Protein AF-0000000087108407 (afdb_homodimer)

Sequence (830 aa):
MAASNRQSPEDVGMADAPEKPPATPEERKKFMEQKFASVLRQEKRTLRSFYDAQEKGAAKWLVNRGVQVVSASWFEWEVHVKVWAKLSARGPKQTQQTDVGEFPWIYEEPRMAPESPTDASQLFAELRLAIIRENSLPALTRVEKRLPLMNEEPEMARNFRGGRDLALRQDIWNDVFLGEPFVPGHPFEVVIPFAEKLRTHGVLDADELRKHLPAAVHGRIIRRLNPSGHYVSVIVFGLAPNAFDNPMNRMNLALSYNMALNWARKIVVTGTSCPVSDAFKNFMIRPVQKESDGSSQVVGLAEQRVFSDEELKRCEHALALMPWTSEADHAAYRVGQWLQQQIALTPVQDRYKLLRKWCQQKHTNLENLTPVELRDACRRAWEKRISEWMMEREITSWSWNMETFYARQIAAADSMAASNRQSPEDVGMADAPEKPPATPEERKKFMEQKFASVLRQEKRTLRSFYDAQEKGAAKWLVNRGVQVVSASWFEWEVHVKVWAKLSARGPKQTQQTDVGEFPWIYEEPRMAPESPTDASQLFAELRLAIIRENSLPALTRVEKRLPLMNEEPEMARNFRGGRDLALRQDIWNDVFLGEPFVPGHPFEVVIPFAEKLRTHGVLDADELRKHLPAAVHGRIIRRLNPSGHYVSVIVFGLAPNAFDNPMNRMNLALSYNMALNWARKIVVTGTSCPVSDAFKNFMIRPVQKESDGSSQVVGLAEQRVFSDEELKRCEHALALMPWTSEADHAAYRVGQWLQQQIALTPVQDRYKLLRKWCQQKHTNLENLTPVELRDACRRAWEKRISEWMMEREITSWSWNMETFYARQIAAADS

Radius of gyration: 37.44 Å; Cα contacts (8 Å, |Δi|>4): 1106; chains: 2; bounding box: 61×99×98 Å

Foldseek 3Di:
DPPPPPPPPPVPDPPPPPPPPQDDLVRLVVVLVVVCCVQVVDDPVVVVVLLVVLLLVLLVQCVLQVHQWWFQVQSSVSSSQVSLVVSLVVRDPPDDSPCVDHDPNLQVHDFGHAPDPVRTHPSSNVSNVVVVVVQLDAQVVCVVVVHASHDADDFFDLDDPFFDHLVVLVVLCCVPVPPDDDQPSARLKWFAFPLAPCRNQNPVCQVVLVVLADPQKDWDWGWAAFPVSHITIIIHMGTGNPHDPDDVSSVSSVVLSVLLNQVRLVCQQVSDYHRSSVQRVQWDWDFDPQDPVRDTDIDIDTDDDDDDPVSVVSSCRRTGGDRDNDLLLVLLVSLLVSCVSNVVPDQLVVNLVSQLVVLCDAGRSNRPDHSLSSLVSNLVSLVVNLVVCVVVPPDDPVSSVSSNVSSVVSNDDDD/DPPPPPPPPPVPDPPPPPPPPQDDLVRLVVVLVVVCCVQVVDDPVVVVVLLVVLLLVLLVQCVLQVHQWWFQRQSSVSSSQSSVVVSQVVRPPPDDSPCVDHDPNLQVHDFGHAPDPVRTHPSSNVSNVVVVVVQLDAQVVCVVVVHASHDADPFFDLDDPFFDDLVVLVVLCCVPVPPDDDQPSARLKWFAFPLAPCRNQNPVCQVVLVVLADPQKDWDWGWAAFPVSHITIIIHMGTGNPHDPDPVSSVSSVVLSVLLNQVRLCCQQVSDYHHSSVQRVQWDWDFDPQDPVRDTDIDIDTDHDDDDPVSVVSSCRRTGGDRDNDLLLVLLVSLLVSCVSNVVPDDLVVNLVSQLVVLCDAGRSNNPDHSLSSLVSNLVSLVVNLVVCVVPDPDDPVSSVSSNVSSVVSNDDDD

Secondary structure (DSSP, 8-state):
--------TT----------PPPPHHHHHHHHHHHHHHHH---HHHHHHHHHHHHHHHHHHHHHTT----BHHHHHHHHHHHHHHHHHHHS-SSSS-----S-TTTT-PPPSS-SSGGGB-HHHHHHHHHHHHHHT--HHHHHHTT--SSPPPPP--SS-TTS--HHHHHHHHHHHSTT--PPTT-TTEEEPPTTS-IIIIIGGGHHHHHHHS-TTEEEEEEEEE-TTS-EEEEEEEEE-TT----HHHHHHHHHHHHHHHHHHHHHHHH-----THHHHHT-EEEEE---TTS--EEEEE-------HHHHHHHHHHT-------HHHHHHHHHHHHHHHHTTTS-HHHHHHHHHHHTTS--TT-TT--HHHHHHHHHHHHHHHHHHHHHH----HHHHHHHHHHHHHTTS---/--------TT----------PPPPHHHHHHHHHHHHHHHH---HHHHHHHHHHHHHHHHHHHHHTT----BHHHHHHHHHHHHHHHHHHHS-SSSS-----S-TTTT-PPPSS-SSGGGB-HHHHHHHHHHHHHHT--HHHHHHTT--SSPPPPP--SS-TTS--HHHHHHHHHHHSTT----TT-TTEEEPPTTS-IIIIIGGGHHHHHHHS-TTEEEEEEEEE-TTS-EEEEEEEEE-TT----HHHHHHHHHHHHHHHHHHHHHHHH-----THHHHHT-EEEEE---TTS--EEEEE-------HHHHHHHHHHT-------HHHHHHHHHHHHHHHHTTTS-HHHHHHHHHHHTTS--TT-TT--HHHHHHHHHHHHHHHHHHHHHH----HHHHHHHHHHHHHTTS---

Nearest PDB structures (foldseek):
  5qsu-assembly4_D  TM=2.925E-01  e=4.587E+00  Homo sapiens
  5qsu-assembly4_D  TM=2.927E-01  e=5.710E+00  Homo sapiens

Structure (mmCIF, N/CA/C/O backbone):
data_AF-0000000087108407-model_v1
#
loop_
_entity.id
_entity.type
_entity.pdbx_description
1 polymer 'Uncharacterized protein'
#
loop_
_atom_site.group_PDB
_atom_site.id
_atom_site.type_symbol
_atom_site.label_atom_id
_atom_site.label_alt_id
_atom_site.label_comp_id
_atom_site.label_asym_id
_atom_site.label_entity_id
_atom_site.label_seq_id
_atom_site.pdbx_PDB_ins_code
_atom_site.Cartn_x
_atom_site.Cartn_y
_atom_site.Cartn_z
_atom_site.occupancy
_atom_site.B_iso_or_equiv
_atom_site.auth_seq_id
_atom_site.auth_comp_id
_atom_site.auth_asym_id
_atom_site.auth_atom_id
_atom_site.pdbx_PDB_model_num
ATOM 1 N N . MET A 1 1 ? 12.664 -3.578 -48.219 1 18.7 1 MET A N 1
ATOM 2 C CA . MET A 1 1 ? 12.008 -2.312 -48.531 1 18.7 1 MET A CA 1
ATOM 3 C C . MET A 1 1 ? 11.508 -1.633 -47.281 1 18.7 1 MET A C 1
ATOM 5 O O . MET A 1 1 ? 11.016 -2.299 -46.344 1 18.7 1 MET A O 1
ATOM 9 N N . ALA A 1 2 ? 12.016 -0.35 -47.094 1 22.69 2 ALA A N 1
ATOM 10 C CA . ALA A 1 2 ? 12 0.733 -46.125 1 22.69 2 ALA A CA 1
ATOM 11 C C . ALA A 1 2 ? 10.586 1.254 -45.906 1 22.69 2 ALA A C 1
ATOM 13 O O . ALA A 1 2 ? 10.031 1.957 -46.75 1 22.69 2 ALA A O 1
ATOM 14 N N . ALA A 1 3 ? 9.773 0.256 -45.5 1 24.25 3 ALA A N 1
ATOM 15 C CA . ALA A 1 3 ? 8.43 0.829 -45.531 1 24.25 3 ALA A CA 1
ATOM 16 C C . ALA A 1 3 ? 8.398 2.168 -44.781 1 24.25 3 ALA A C 1
ATOM 18 O O . ALA A 1 3 ? 8.961 2.301 -43.688 1 24.25 3 ALA A O 1
ATOM 19 N N . SER A 1 4 ? 8.422 3.172 -45.531 1 22.81 4 SER A N 1
ATOM 20 C CA . SER A 1 4 ? 8.359 4.59 -45.188 1 22.81 4 SER A CA 1
ATOM 21 C C . SER A 1 4 ? 7.176 4.891 -44.281 1 22.81 4 SER A C 1
ATOM 23 O O . SER A 1 4 ? 6.027 4.648 -44.656 1 22.81 4 SER A O 1
ATOM 25 N N . ASN A 1 5 ? 7.348 4.441 -43.062 1 25.06 5 ASN A N 1
ATOM 26 C CA . ASN A 1 5 ? 6.359 4.742 -42.031 1 25.06 5 ASN A CA 1
ATOM 27 C C . ASN A 1 5 ? 5.98 6.219 -42.031 1 25.06 5 ASN A C 1
ATOM 29 O O . ASN A 1 5 ? 6.793 7.07 -41.688 1 25.06 5 ASN A O 1
ATOM 33 N N . ARG A 1 6 ? 5.215 6.59 -43.062 1 28.16 6 ARG A N 1
ATOM 34 C CA . ARG A 1 6 ? 4.742 7.965 -43.188 1 28.16 6 ARG A CA 1
ATOM 35 C C . ARG A 1 6 ? 4.055 8.422 -41.906 1 28.16 6 ARG A C 1
ATOM 37 O O . ARG A 1 6 ? 3.061 7.824 -41.469 1 28.16 6 ARG A O 1
ATOM 44 N N . GLN A 1 7 ? 4.859 9.016 -41.031 1 25.34 7 GLN A N 1
ATOM 45 C CA . GLN A 1 7 ? 4.559 9.742 -39.812 1 25.34 7 GLN A CA 1
ATOM 46 C C . GLN A 1 7 ? 3.412 10.727 -40.031 1 25.34 7 GLN A C 1
ATOM 48 O O . GLN A 1 7 ? 3.465 11.562 -40.938 1 25.34 7 GLN A O 1
ATOM 53 N N . SER A 1 8 ? 2.178 10.133 -40 1 27.22 8 SER A N 1
ATOM 54 C CA . SER A 1 8 ? 1.144 11.133 -40.25 1 27.22 8 SER A CA 1
ATOM 55 C C . SER A 1 8 ? 1.391 12.406 -39.469 1 27.22 8 SER A C 1
ATOM 57 O O . SER A 1 8 ? 1.814 12.344 -38.312 1 27.22 8 SER A O 1
ATOM 59 N N . PRO A 1 9 ? 1.592 13.594 -40.062 1 27.91 9 PRO A N 1
ATOM 60 C CA . PRO A 1 9 ? 1.863 14.961 -39.625 1 27.91 9 PRO A CA 1
ATOM 61 C C . PRO A 1 9 ? 0.837 15.453 -38.594 1 27.91 9 PRO A C 1
ATOM 63 O O . PRO A 1 9 ? 0.983 16.547 -38.062 1 27.91 9 PRO A O 1
ATOM 66 N N . GLU A 1 10 ? -0.284 14.789 -38.625 1 28.44 10 GLU A N 1
ATOM 67 C CA . GLU A 1 10 ? -1.342 15.602 -38.062 1 28.44 10 GLU A CA 1
ATOM 68 C C . GLU A 1 10 ? -1.174 15.719 -36.531 1 28.44 10 GLU A C 1
ATOM 70 O O . GLU A 1 10 ? -2.09 16.156 -35.844 1 28.44 10 GLU A O 1
ATOM 75 N N . ASP A 1 11 ? -0.211 15.062 -36 1 27.03 11 ASP A N 1
ATOM 76 C CA . ASP A 1 11 ? -0.072 15.359 -34.562 1 27.03 11 ASP A CA 1
ATOM 77 C C . ASP A 1 11 ? 0.107 16.859 -34.344 1 27.03 11 ASP A C 1
ATOM 79 O O . ASP A 1 11 ? 1.235 17.344 -34.219 1 27.03 11 ASP A O 1
ATOM 83 N N . VAL A 1 12 ? -0.708 17.578 -35.094 1 28.36 12 VAL A N 1
ATOM 84 C CA . VAL A 1 12 ? -0.696 19.016 -34.812 1 28.36 12 VAL A CA 1
ATOM 85 C C . VAL A 1 12 ? -0.771 19.219 -33.281 1 28.36 12 VAL A C 1
ATOM 87 O O . VAL A 1 12 ? -1.472 18.484 -32.594 1 28.36 12 VAL A O 1
ATOM 90 N N . GLY A 1 13 ? 0.199 19.844 -32.781 1 26.17 13 GLY A N 1
ATOM 91 C CA . GLY A 1 13 ? 0.401 20.391 -31.438 1 26.17 13 GLY A CA 1
ATOM 92 C C . GLY A 1 13 ? -0.84 21.047 -30.859 1 26.17 13 GLY A C 1
ATOM 93 O O . GLY A 1 13 ? -1.412 21.938 -31.469 1 26.17 13 GLY A O 1
ATOM 94 N N . MET A 1 14 ? -1.781 20.25 -30.375 1 29.61 14 MET A N 1
ATOM 95 C CA . MET A 1 14 ? -2.773 21.062 -29.688 1 29.61 14 MET A CA 1
ATOM 96 C C . MET A 1 14 ? -2.127 22.312 -29.094 1 29.61 14 MET A C 1
ATOM 98 O O . MET A 1 14 ? -1.229 22.219 -28.266 1 29.61 14 MET A O 1
ATOM 102 N N . ALA A 1 15 ? -1.941 23.297 -29.922 1 30.75 15 ALA A N 1
ATOM 103 C CA . ALA A 1 15 ? -1.593 24.609 -29.375 1 30.75 15 ALA A CA 1
ATOM 104 C C . ALA A 1 15 ? -2.238 24.828 -28.016 1 30.75 15 ALA A C 1
ATOM 106 O O . ALA A 1 15 ? -3.439 24.594 -27.844 1 30.75 15 ALA A O 1
ATOM 107 N N . ASP A 1 16 ? -1.522 24.734 -27.016 1 31.73 16 ASP A N 1
ATOM 108 C CA . ASP A 1 16 ? -1.982 25.172 -25.703 1 31.73 16 ASP A CA 1
ATOM 109 C C . ASP A 1 16 ? -2.898 26.391 -25.812 1 31.73 16 ASP A C 1
ATOM 111 O O . ASP A 1 16 ? -2.521 27.406 -26.406 1 31.73 16 ASP A O 1
ATOM 115 N N . ALA A 1 17 ? -4.145 26.234 -26.109 1 37.38 17 ALA A N 1
ATOM 116 C CA . ALA A 1 17 ? -4.988 27.422 -26.031 1 37.38 17 ALA A CA 1
ATOM 117 C C . ALA A 1 17 ? -4.371 28.484 -25.125 1 37.38 17 ALA A C 1
ATOM 119 O O . ALA A 1 17 ? -3.762 28.156 -24.109 1 37.38 17 ALA A O 1
ATOM 120 N N . PRO A 1 18 ? -4.199 29.688 -25.656 1 36.94 18 PRO A N 1
ATOM 121 C CA . PRO A 1 18 ? -3.615 30.703 -24.781 1 36.94 18 PRO A CA 1
ATOM 122 C C . PRO A 1 18 ? -4.207 30.672 -23.359 1 36.94 18 PRO A C 1
ATOM 124 O O . PRO A 1 18 ? -5.422 30.516 -23.203 1 36.94 18 PRO A O 1
ATOM 127 N N . GLU A 1 19 ? -3.508 30.188 -22.469 1 40.75 19 GLU A N 1
ATOM 128 C CA . GLU A 1 19 ? -3.926 30.328 -21.078 1 40.75 19 GLU A CA 1
ATOM 129 C C . GLU A 1 19 ? -4.621 31.672 -20.828 1 40.75 19 GLU A C 1
ATOM 131 O O . GLU A 1 19 ? -4.074 32.719 -21.156 1 40.75 19 GLU A O 1
ATOM 136 N N . LYS A 1 20 ? -5.879 31.734 -21.078 1 50.69 20 LYS A N 1
ATOM 137 C CA . LYS A 1 20 ? -6.566 32.969 -20.734 1 50.69 20 LYS A CA 1
ATOM 138 C C . LYS A 1 20 ? -5.867 33.688 -19.578 1 50.69 20 LYS A C 1
ATOM 140 O O . LYS A 1 20 ? -5.488 33.031 -18.594 1 50.69 20 LYS A O 1
ATOM 145 N N . PRO A 1 21 ? -5.535 34.969 -19.75 1 55.62 21 PRO A N 1
ATOM 146 C CA . PRO A 1 21 ? -4.891 35.688 -18.641 1 55.62 21 PRO A CA 1
ATOM 147 C C . PRO A 1 21 ? -5.668 35.562 -17.328 1 55.62 21 PRO A C 1
ATOM 149 O O . PRO A 1 21 ? -6.887 35.375 -17.344 1 55.62 21 PRO A O 1
ATOM 152 N N . PRO A 1 22 ? -4.852 35.5 -16.266 1 62.06 22 PRO A N 1
ATOM 153 C CA . PRO A 1 22 ? -5.559 35.469 -14.984 1 62.06 22 PRO A CA 1
ATOM 154 C C . PRO A 1 22 ? -6.566 36.625 -14.836 1 62.06 22 PRO A C 1
ATOM 156 O O . PRO A 1 22 ? -6.367 37.688 -15.398 1 62.06 22 PRO A O 1
ATOM 159 N N . ALA A 1 23 ? -7.684 36.375 -14.414 1 70.38 23 ALA A N 1
ATOM 160 C CA . ALA A 1 23 ? -8.727 37.406 -14.219 1 70.38 23 ALA A CA 1
ATOM 161 C C . ALA A 1 23 ? -8.227 38.531 -13.336 1 70.38 23 ALA A C 1
ATOM 163 O O . ALA A 1 23 ? -7.52 38.312 -12.352 1 70.38 23 ALA A O 1
ATOM 164 N N . THR A 1 24 ? -8.492 39.75 -13.828 1 73.75 24 THR A N 1
ATOM 165 C CA . THR A 1 24 ? -8.18 40.906 -13.008 1 73.75 24 THR A CA 1
ATOM 166 C C . THR A 1 24 ? -9.07 40.969 -11.766 1 73.75 24 THR A C 1
ATOM 168 O O . THR A 1 24 ? -10.125 40.312 -11.734 1 73.75 24 THR A O 1
ATOM 171 N N . PRO A 1 25 ? -8.602 41.625 -10.789 1 74.56 25 PRO A N 1
ATOM 172 C CA . PRO A 1 25 ? -9.422 41.781 -9.586 1 74.56 25 PRO A CA 1
ATOM 173 C C . PRO A 1 25 ? -10.812 42.312 -9.883 1 74.56 25 PRO A C 1
ATOM 175 O O . PRO A 1 25 ? -11.797 41.875 -9.281 1 74.56 25 PRO A O 1
ATOM 178 N N . GLU A 1 26 ? -10.844 43.219 -10.867 1 77.44 26 GLU A N 1
ATOM 179 C CA . GLU A 1 26 ? -12.117 43.844 -11.211 1 77.44 26 GLU A CA 1
ATOM 180 C C . GLU A 1 26 ? -13.055 42.844 -11.875 1 77.44 26 GLU A C 1
ATOM 182 O O . GLU A 1 26 ? -14.258 42.844 -11.602 1 77.44 26 GLU A O 1
ATOM 187 N N . GLU A 1 27 ? -12.523 42.062 -12.648 1 78.06 27 GLU A N 1
ATOM 188 C CA . GLU A 1 27 ? -13.32 41.062 -13.328 1 78.06 27 GLU A CA 1
ATOM 189 C C . GLU A 1 27 ? -13.867 40.031 -12.336 1 78.06 27 GLU A C 1
ATOM 191 O O . GLU A 1 27 ? -15.023 39.625 -12.43 1 78.06 27 GLU A O 1
ATOM 196 N N . ARG A 1 28 ? -13.031 39.656 -11.406 1 79.31 28 ARG A N 1
ATOM 197 C CA . ARG A 1 28 ? -13.461 38.719 -10.391 1 79.31 28 ARG A CA 1
ATOM 198 C C . ARG A 1 28 ? -14.602 39.281 -9.555 1 79.31 28 ARG A C 1
ATOM 200 O O . ARG A 1 28 ? -15.594 38.594 -9.305 1 79.31 28 ARG A O 1
ATOM 207 N N . LYS A 1 29 ? -14.406 40.469 -9.242 1 77 29 LYS A N 1
ATOM 208 C CA . LYS A 1 29 ? -15.422 41.125 -8.414 1 77 29 LYS A CA 1
ATOM 209 C C . LYS A 1 29 ? -16.766 41.188 -9.125 1 77 29 LYS A C 1
ATOM 211 O O . LYS A 1 29 ? -17.812 40.906 -8.523 1 77 29 LYS A O 1
ATOM 216 N N . LYS A 1 30 ? -16.75 41.562 -10.305 1 76.88 30 LYS A N 1
ATOM 217 C CA . LYS A 1 30 ? -17.969 41.656 -11.094 1 76.88 30 LYS A CA 1
ATOM 218 C C . LYS A 1 30 ? -18.656 40.281 -11.203 1 76.88 30 LYS A C 1
ATOM 220 O O . LYS A 1 30 ? -19.875 40.188 -11.07 1 76.88 30 LYS A O 1
ATOM 225 N N . PHE A 1 31 ? -17.844 39.438 -11.445 1 79.19 31 PHE A N 1
ATOM 226 C CA . PHE A 1 31 ? -18.359 38.062 -11.562 1 79.19 31 PHE A CA 1
ATOM 227 C C . PHE A 1 31 ? -19 37.625 -10.25 1 79.19 31 PHE A C 1
ATOM 229 O O . PHE A 1 31 ? -20.078 37.031 -10.25 1 79.19 31 PHE A O 1
ATOM 236 N N . MET A 1 32 ? -18.281 37.844 -9.211 1 78 32 MET A N 1
ATOM 237 C CA . MET A 1 32 ? -18.766 37.438 -7.887 1 78 32 MET A CA 1
ATOM 238 C C . MET A 1 32 ? -20.094 38.125 -7.57 1 78 32 MET A C 1
ATOM 240 O O . MET A 1 32 ? -21 37.469 -7.035 1 78 32 MET A O 1
ATOM 244 N N . GLU A 1 33 ? -20.172 39.312 -7.906 1 75.69 33 GLU A N 1
ATOM 245 C CA . GLU A 1 33 ? -21.406 40.062 -7.668 1 75.69 33 GLU A CA 1
ATOM 246 C C . GLU A 1 33 ? -22.562 39.5 -8.461 1 75.69 33 GLU A C 1
ATOM 248 O O . GLU A 1 33 ? -23.672 39.344 -7.941 1 75.69 33 GLU A O 1
ATOM 253 N N . GLN A 1 34 ? -22.281 39.188 -9.641 1 75.44 34 GLN A N 1
ATOM 254 C CA . GLN A 1 34 ? -23.312 38.625 -10.492 1 75.44 34 GLN A CA 1
ATOM 255 C C . GLN A 1 34 ? -23.781 37.281 -9.961 1 75.44 34 GLN A C 1
ATOM 257 O O . GLN A 1 34 ? -24.984 37 -9.938 1 75.44 34 GLN A O 1
ATOM 262 N N . LYS A 1 35 ? -22.844 36.531 -9.633 1 74.94 35 LYS A N 1
ATOM 263 C CA . LYS A 1 35 ? -23.172 35.188 -9.125 1 74.94 35 LYS A CA 1
ATOM 264 C C . LYS A 1 35 ? -23.953 35.281 -7.816 1 74.94 35 LYS A C 1
ATOM 266 O O . LYS A 1 35 ? -24.875 34.5 -7.582 1 74.94 35 LYS A O 1
ATOM 271 N N . PHE A 1 36 ? -23.484 36.156 -7.016 1 72.88 36 PHE A N 1
ATOM 272 C CA . PHE A 1 36 ? -24.172 36.344 -5.742 1 72.88 36 PHE A CA 1
ATOM 273 C C . PHE A 1 36 ? -25.609 36.781 -5.965 1 72.88 36 PHE A C 1
ATOM 275 O O . PHE A 1 36 ? -26.531 36.312 -5.281 1 72.88 36 PHE A O 1
ATOM 282 N N . ALA A 1 37 ? -25.703 37.688 -6.836 1 71.25 37 ALA A N 1
ATOM 283 C CA . ALA A 1 37 ? -27.047 38.188 -7.156 1 71.25 37 ALA A CA 1
ATOM 284 C C . ALA A 1 37 ? -27.938 37.031 -7.66 1 71.25 37 ALA A C 1
ATOM 286 O O . ALA A 1 37 ? -29.125 36.969 -7.332 1 71.25 37 ALA A O 1
ATOM 287 N N . SER A 1 38 ? -27.312 36.25 -8.312 1 71.81 38 SER A N 1
ATOM 288 C CA . SER A 1 38 ? -28.078 35.156 -8.891 1 71.81 38 SER A CA 1
ATOM 289 C C . SER A 1 38 ? -28.391 34.094 -7.844 1 71.81 38 SER A C 1
ATOM 291 O O . SER A 1 38 ? -29.469 33.5 -7.855 1 71.81 38 SER A O 1
ATOM 293 N N . VAL A 1 39 ? -27.422 33.812 -7.004 1 67.81 39 VAL A N 1
ATOM 294 C CA . VAL A 1 39 ? -27.562 32.719 -6.062 1 67.81 39 VAL A CA 1
ATOM 295 C C . VAL A 1 39 ? -28.375 33.156 -4.848 1 67.81 39 VAL A C 1
ATOM 297 O O . VAL A 1 39 ? -29.234 32.438 -4.367 1 67.81 39 VAL A O 1
ATOM 300 N N . LEU A 1 40 ? -27.953 34.188 -4.293 1 63.16 40 LEU A N 1
ATOM 301 C CA . LEU A 1 40 ? -28.578 34.562 -3.035 1 63.16 40 LEU A CA 1
ATOM 302 C C . LEU A 1 40 ? -29.812 35.438 -3.287 1 63.16 40 LEU A C 1
ATOM 304 O O . LEU A 1 40 ? -30.594 35.688 -2.371 1 63.16 40 LEU A O 1
ATOM 308 N N . ARG A 1 41 ? -30.219 35.531 -4.555 1 59.75 41 ARG A N 1
ATOM 309 C CA . ARG A 1 41 ? -31.359 36.375 -4.902 1 59.75 41 ARG A CA 1
ATOM 310 C C . ARG A 1 41 ? -31.469 37.562 -3.963 1 59.75 41 ARG A C 1
ATOM 312 O O . ARG A 1 41 ? -32.562 37.938 -3.551 1 59.75 41 ARG A O 1
ATOM 319 N N . GLN A 1 42 ? -30.469 37.781 -3.242 1 58.12 42 GLN A N 1
ATOM 320 C CA . GLN A 1 42 ? -30.531 38.812 -2.232 1 58.12 42 GLN A CA 1
ATOM 321 C C . GLN A 1 42 ? -29.781 40.062 -2.684 1 58.12 42 GLN A C 1
ATOM 323 O O . GLN A 1 42 ? -29 40.031 -3.633 1 58.12 42 GLN A O 1
ATOM 328 N N . GLU A 1 43 ? -30.125 41.281 -1.938 1 57.62 43 GLU A N 1
ATOM 329 C CA . GLU A 1 43 ? -29.672 42.656 -2.215 1 57.62 43 GLU A CA 1
ATOM 330 C C . GLU A 1 43 ? -28.172 42.812 -1.973 1 57.62 43 GLU A C 1
ATOM 332 O O . GLU A 1 43 ? -27.578 42.031 -1.217 1 57.62 43 GLU A O 1
ATOM 337 N N . LYS A 1 44 ? -27.547 43.594 -2.734 1 59.22 44 LYS A N 1
ATOM 338 C CA . LYS A 1 44 ? -26.156 44.031 -2.709 1 59.22 44 LYS A CA 1
ATOM 339 C C . LYS A 1 44 ? -25.672 44.219 -1.275 1 59.22 44 LYS A C 1
ATOM 341 O O . LYS A 1 44 ? -24.5 43.938 -0.971 1 59.22 44 LYS A O 1
ATOM 346 N N . ARG A 1 45 ? -26.562 44.656 -0.402 1 61.19 45 ARG A N 1
ATOM 347 C CA . ARG A 1 45 ? -26.172 44.906 0.984 1 61.19 45 ARG A CA 1
ATOM 348 C C . ARG A 1 45 ? -25.766 43.625 1.686 1 61.19 45 ARG A C 1
ATOM 350 O O . ARG A 1 45 ? -24.844 43.625 2.506 1 61.19 45 ARG A O 1
ATOM 357 N N . THR A 1 46 ? -26.297 42.688 1.297 1 71.44 46 THR A N 1
ATOM 358 C CA . THR A 1 46 ? -26.031 41.375 1.884 1 71.44 46 THR A CA 1
ATOM 359 C C . THR A 1 46 ? -24.672 40.844 1.412 1 71.44 46 THR A C 1
ATOM 361 O O . THR A 1 46 ? -23.938 40.25 2.188 1 71.44 46 THR A O 1
ATOM 364 N N . LEU A 1 47 ? -24.344 41.375 0.319 1 74.25 47 LEU A N 1
ATOM 365 C CA . LEU A 1 47 ? -23.062 40.938 -0.231 1 74.25 47 LEU A CA 1
ATOM 366 C C . LEU A 1 47 ? -21.906 41.594 0.498 1 74.25 47 LEU A C 1
ATOM 368 O O . LEU A 1 47 ? -20.906 40.938 0.801 1 74.25 47 LEU A O 1
ATOM 372 N N . ARG A 1 48 ? -22.109 42.875 0.764 1 80.69 48 ARG A N 1
ATOM 373 C CA . ARG A 1 48 ? -21.031 43.594 1.442 1 80.69 48 ARG A CA 1
ATOM 374 C C . ARG A 1 48 ? -20.797 43.031 2.838 1 80.69 48 ARG A C 1
ATOM 376 O O . ARG A 1 48 ? -19.641 42.906 3.264 1 80.69 48 ARG A O 1
ATOM 383 N N . SER A 1 49 ? -21.828 42.719 3.469 1 81.06 49 SER A N 1
ATOM 384 C CA . SER A 1 49 ? -21.688 42.125 4.797 1 81.06 49 SER A CA 1
ATOM 385 C C . SER A 1 49 ? -20.984 40.781 4.727 1 81.06 49 SER A C 1
ATOM 387 O O . SER A 1 49 ? -20.203 40.438 5.617 1 81.06 49 SER A O 1
ATOM 389 N N . PHE A 1 50 ? -21.297 40.219 3.701 1 80.38 50 PHE A N 1
ATOM 390 C CA . PHE A 1 50 ? -20.656 38.938 3.482 1 80.38 50 PHE A CA 1
ATOM 391 C C . PHE A 1 50 ? -19.156 39.125 3.252 1 80.38 50 PHE A C 1
ATOM 393 O O . PHE A 1 50 ? -18.344 38.375 3.809 1 80.38 50 PHE A O 1
ATOM 400 N N . TYR A 1 51 ? -18.844 40.062 2.494 1 87.06 51 TYR A N 1
ATOM 401 C CA . TYR A 1 51 ? -17.453 40.375 2.227 1 87.06 51 TYR A CA 1
ATOM 402 C C . TYR A 1 51 ? -16.734 40.812 3.498 1 87.06 51 TYR A C 1
ATOM 404 O O . TYR A 1 51 ? -15.617 40.344 3.779 1 87.06 51 TYR A O 1
ATOM 412 N N . ASP A 1 52 ? -17.359 41.625 4.254 1 90.69 52 ASP A N 1
ATOM 413 C CA . ASP A 1 52 ? -16.75 42.125 5.484 1 90.69 52 ASP A CA 1
ATOM 414 C C . ASP A 1 52 ? -16.406 40.969 6.43 1 90.69 52 ASP A C 1
ATOM 416 O O . ASP A 1 52 ? -15.32 40.938 7.012 1 90.69 52 ASP A O 1
ATOM 420 N N . ALA A 1 53 ? -17.344 40.125 6.484 1 91.06 53 ALA A N 1
ATOM 421 C CA . ALA A 1 53 ? -17.125 39 7.375 1 91.06 53 ALA A CA 1
ATOM 422 C C . ALA A 1 53 ? -15.961 38.125 6.895 1 91.06 53 ALA A C 1
ATOM 424 O O . ALA A 1 53 ? -15.164 37.656 7.703 1 91.06 53 ALA A O 1
ATOM 425 N N . GLN A 1 54 ? -15.914 37.969 5.609 1 91.56 54 GLN A N 1
ATOM 426 C CA . GLN A 1 54 ? -14.859 37.125 5.066 1 91.56 54 GLN A CA 1
ATOM 427 C C . GLN A 1 54 ? -13.508 37.812 5.105 1 91.56 54 GLN A C 1
ATOM 429 O O . GLN A 1 54 ? -12.469 37.188 5.289 1 91.56 54 GLN A O 1
ATOM 434 N N . GLU A 1 55 ? -13.531 39.125 4.922 1 94.88 55 GLU A N 1
ATOM 435 C CA . GLU A 1 55 ? -12.305 39.906 5.07 1 94.88 55 GLU A CA 1
ATOM 436 C C . GLU A 1 55 ? -11.742 39.781 6.484 1 94.88 55 GLU A C 1
ATOM 438 O O . GLU A 1 55 ? -10.547 39.531 6.664 1 94.88 55 GLU A O 1
ATOM 443 N N . LYS A 1 56 ? -12.586 39.875 7.422 1 94.12 56 LYS A N 1
ATOM 444 C CA . LYS A 1 56 ? -12.172 39.719 8.812 1 94.12 56 LYS A CA 1
ATOM 445 C C . LYS A 1 56 ? -11.68 38.312 9.102 1 94.12 56 LYS A C 1
ATOM 447 O O . LYS A 1 56 ? -10.688 38.125 9.805 1 94.12 56 LYS A O 1
ATOM 452 N N . GLY A 1 57 ? -12.438 37.438 8.539 1 93 57 GLY A N 1
ATOM 453 C CA . GLY A 1 57 ? -12.031 36.062 8.711 1 93 57 GLY A CA 1
ATOM 454 C C . GLY A 1 57 ? -10.672 35.75 8.109 1 93 57 GLY A C 1
ATOM 455 O O . GLY A 1 57 ? -9.852 35.062 8.727 1 93 57 GLY A O 1
ATOM 456 N N . ALA A 1 58 ? -10.461 36.219 6.949 1 93.69 58 ALA A N 1
ATOM 457 C CA . ALA A 1 58 ? -9.18 36.031 6.281 1 93.69 58 ALA A CA 1
ATOM 458 C C . ALA A 1 58 ? -8.047 36.688 7.066 1 93.69 58 ALA A C 1
ATOM 460 O O . ALA A 1 58 ? -6.965 36.125 7.215 1 93.69 58 ALA A O 1
ATOM 461 N N . ALA A 1 59 ? -8.305 37.844 7.535 1 95.88 59 ALA A N 1
ATOM 462 C CA . ALA A 1 59 ? -7.301 38.594 8.312 1 95.88 59 ALA A CA 1
ATOM 463 C C . ALA A 1 59 ? -6.965 37.844 9.609 1 95.88 59 ALA A C 1
ATOM 465 O O . ALA A 1 59 ? -5.797 37.719 9.977 1 95.88 59 ALA A O 1
ATOM 466 N N . LYS A 1 60 ? -7.98 37.375 10.258 1 93 60 LYS A N 1
ATOM 467 C CA . LYS A 1 60 ? -7.766 36.625 11.484 1 93 60 LYS A CA 1
ATOM 468 C C . LYS A 1 60 ? -6.922 35.375 11.219 1 93 60 LYS A C 1
ATOM 470 O O . LYS A 1 60 ? -6.031 35.031 12.008 1 93 60 LYS A O 1
ATOM 475 N N . TRP A 1 61 ? -7.262 34.781 10.164 1 90.94 61 TRP A N 1
ATOM 476 C CA . TRP A 1 61 ? -6.523 33.594 9.75 1 90.94 61 TRP A CA 1
ATOM 477 C C . TRP A 1 61 ? -5.047 33.906 9.547 1 90.94 61 TRP A C 1
ATOM 479 O O . TRP A 1 61 ? -4.176 33.156 10.008 1 90.94 61 TRP A O 1
ATOM 489 N N . LEU A 1 62 ? -4.723 34.938 8.969 1 92.5 62 LEU A N 1
ATOM 490 C CA . LEU A 1 62 ? -3.357 35.375 8.672 1 92.5 62 LEU A CA 1
ATOM 491 C C . LEU A 1 62 ? -2.637 35.781 9.945 1 92.5 62 LEU A C 1
ATOM 493 O O . LEU A 1 62 ? -1.483 35.438 10.164 1 92.5 62 LEU A O 1
ATOM 497 N N . VAL A 1 63 ? -3.299 36.531 10.758 1 92.94 63 VAL A N 1
ATOM 498 C CA . VAL A 1 63 ? -2.705 37.031 11.992 1 92.94 63 VAL A CA 1
ATOM 499 C C . VAL A 1 63 ? -2.322 35.844 12.891 1 92.94 63 VAL A C 1
ATOM 501 O O . VAL A 1 63 ? -1.24 35.844 13.484 1 92.94 63 VAL A O 1
ATOM 504 N N . ASN A 1 64 ? -3.193 34.875 12.914 1 90.25 64 ASN A N 1
ATOM 505 C CA . ASN A 1 64 ? -2.947 33.688 13.711 1 90.25 64 ASN A CA 1
ATOM 506 C C . ASN A 1 64 ? -1.747 32.906 13.195 1 90.25 64 ASN A C 1
ATOM 508 O O . ASN A 1 64 ? -1.164 32.094 13.922 1 90.25 64 ASN A O 1
ATOM 512 N N . ARG A 1 65 ? -1.37 33.219 12.016 1 89.5 65 ARG A N 1
ATOM 513 C CA . ARG A 1 65 ? -0.239 32.531 11.406 1 89.5 65 ARG A CA 1
ATOM 514 C C . ARG A 1 65 ? 1.017 33.375 11.438 1 89.5 65 ARG A C 1
ATOM 516 O O . ARG A 1 65 ? 2.057 33 10.898 1 89.5 65 ARG A O 1
ATOM 523 N N . GLY A 1 66 ? 0.86 34.469 12.039 1 87.94 66 GLY A N 1
ATOM 524 C CA . GLY A 1 66 ? 2.002 35.375 12.234 1 87.94 66 GLY A CA 1
ATOM 525 C C . GLY A 1 66 ? 2.357 36.156 10.992 1 87.94 66 GLY A C 1
ATOM 526 O O . GLY A 1 66 ? 3.465 36.688 10.891 1 87.94 66 GLY A O 1
ATOM 527 N N . VAL A 1 67 ? 1.401 36.219 10.078 1 90.88 67 VAL A N 1
ATOM 528 C CA . VAL A 1 67 ? 1.657 36.969 8.844 1 90.88 67 VAL A CA 1
ATOM 529 C C . VAL A 1 67 ? 1.527 38.469 9.094 1 90.88 67 VAL A C 1
ATOM 531 O O . VAL A 1 67 ? 0.551 38.906 9.695 1 90.88 67 VAL A O 1
ATOM 534 N N . GLN A 1 68 ? 2.49 39.188 8.617 1 92.06 68 GLN A N 1
ATOM 535 C CA . GLN A 1 68 ? 2.506 40.625 8.883 1 92.06 68 GLN A CA 1
ATOM 536 C C . GLN A 1 68 ? 2.053 41.406 7.664 1 92.06 68 GLN A C 1
ATOM 538 O O . GLN A 1 68 ? 1.409 42.438 7.797 1 92.06 68 GLN A O 1
ATOM 543 N N . VAL A 1 69 ? 2.477 40.906 6.582 1 93.81 69 VAL A N 1
ATOM 544 C CA . VAL A 1 69 ? 2.189 41.656 5.355 1 93.81 69 VAL A CA 1
ATOM 545 C C . VAL A 1 69 ? 1.864 40.656 4.23 1 93.81 69 VAL A C 1
ATOM 547 O O . VAL A 1 69 ? 2.438 39.594 4.16 1 93.81 69 VAL A O 1
ATOM 550 N N . VAL A 1 70 ? 0.884 40.969 3.422 1 94.19 70 VAL A N 1
ATOM 551 C CA . VAL A 1 70 ? 0.571 40.219 2.209 1 94.19 70 VAL A CA 1
ATOM 552 C C . VAL A 1 70 ? 0.292 41.188 1.061 1 94.19 70 VAL A C 1
ATOM 554 O O . VAL A 1 70 ? 0.03 42.375 1.286 1 94.19 70 VAL A O 1
ATOM 557 N N . SER A 1 71 ? 0.427 40.688 -0.136 1 93.31 71 SER A N 1
ATOM 558 C CA . SER A 1 71 ? 0.11 41.5 -1.29 1 93.31 71 SER A CA 1
ATOM 559 C C . SER A 1 71 ? -1.386 41.781 -1.369 1 93.31 71 SER A C 1
ATOM 561 O O . SER A 1 71 ? -2.203 41 -0.913 1 93.31 71 SER A O 1
ATOM 563 N N . ALA A 1 72 ? -1.738 42.906 -1.931 1 94.25 72 ALA A N 1
ATOM 564 C CA . ALA A 1 72 ? -3.137 43.312 -2.084 1 94.25 72 ALA A CA 1
ATOM 565 C C . ALA A 1 72 ? -3.895 42.312 -2.957 1 94.25 72 ALA A C 1
ATOM 567 O O . ALA A 1 72 ? -5.035 41.969 -2.656 1 94.25 72 ALA A O 1
ATOM 568 N N . SER A 1 73 ? -3.211 41.906 -3.961 1 89.69 73 SER A N 1
ATOM 569 C CA . SER A 1 73 ? -3.836 40.969 -4.895 1 89.69 73 SER A CA 1
ATOM 570 C C . SER A 1 73 ? -4.133 39.625 -4.227 1 89.69 73 SER A C 1
ATOM 572 O O . SER A 1 73 ? -5.184 39.031 -4.469 1 89.69 73 SER A O 1
ATOM 574 N N . TRP A 1 74 ? -3.262 39.188 -3.434 1 91.44 74 TRP A N 1
ATOM 575 C CA . TRP A 1 74 ? -3.465 37.906 -2.773 1 91.44 74 TRP A CA 1
ATOM 576 C C . TRP A 1 74 ? -4.613 37.969 -1.772 1 91.44 74 TRP A C 1
ATOM 578 O O . TRP A 1 74 ? -5.457 37.062 -1.716 1 91.44 74 TRP A O 1
ATOM 588 N N . PHE A 1 75 ? -4.613 39 -0.945 1 94.25 75 PHE A N 1
ATOM 589 C CA . PHE A 1 75 ? -5.645 39.125 0.077 1 94.25 75 PHE A CA 1
ATOM 590 C C . PHE A 1 75 ? -7.031 39.156 -0.555 1 94.25 75 PHE A C 1
ATOM 592 O O . PHE A 1 75 ? -7.957 38.5 -0.074 1 94.25 75 PHE A O 1
ATOM 599 N N . GLU A 1 76 ? -7.121 39.906 -1.583 1 92.25 76 GLU A N 1
ATOM 600 C CA . GLU A 1 76 ? -8.391 40 -2.301 1 92.25 76 GLU A CA 1
ATOM 601 C C . GLU A 1 76 ? -8.812 38.625 -2.84 1 92.25 76 GLU A C 1
ATOM 603 O O . GLU A 1 76 ? -9.984 38.25 -2.758 1 92.25 76 GLU A O 1
ATOM 608 N N . TRP A 1 77 ? -7.875 38.031 -3.451 1 89.88 77 TRP A N 1
ATOM 609 C CA . TRP A 1 77 ? -8.125 36.688 -3.979 1 89.88 77 TRP A CA 1
ATOM 610 C C . TRP A 1 77 ? -8.617 35.75 -2.877 1 89.88 77 TRP A C 1
ATOM 612 O O . TRP A 1 77 ? -9.586 35 -3.062 1 89.88 77 TRP A O 1
ATOM 622 N N . GLU A 1 78 ? -7.961 35.719 -1.698 1 91.12 78 GLU A N 1
ATOM 623 C CA . GLU A 1 78 ? -8.328 34.875 -0.567 1 91.12 78 GLU A CA 1
ATOM 624 C C . GLU A 1 78 ? -9.75 35.188 -0.09 1 91.12 78 GLU A C 1
ATOM 626 O O . GLU A 1 78 ? -10.508 34.281 0.241 1 91.12 78 GLU A O 1
ATOM 631 N N . VAL A 1 79 ? -10.055 36.406 -0.06 1 91.56 79 VAL A N 1
ATOM 632 C CA . VAL A 1 79 ? -11.391 36.812 0.345 1 91.56 79 VAL A CA 1
ATOM 633 C C . VAL A 1 79 ? -12.422 36.281 -0.653 1 91.56 79 VAL A C 1
ATOM 635 O O . VAL A 1 79 ? -13.469 35.75 -0.26 1 91.56 79 VAL A O 1
ATOM 638 N N . HIS A 1 80 ? -12.102 36.406 -1.911 1 87.19 80 HIS A N 1
ATOM 639 C CA . HIS A 1 80 ? -13 35.875 -2.939 1 87.19 80 HIS A CA 1
ATOM 640 C C . HIS A 1 80 ? -13.211 34.375 -2.791 1 87.19 80 HIS A C 1
ATOM 642 O O . HIS A 1 80 ? -14.328 33.875 -2.963 1 87.19 80 HIS A O 1
ATOM 648 N N . VAL A 1 81 ? -12.164 33.719 -2.537 1 86.25 81 VAL A N 1
ATOM 649 C CA . VAL A 1 81 ? -12.234 32.281 -2.354 1 86.25 81 VAL A CA 1
ATOM 650 C C . VAL A 1 81 ? -13.172 31.953 -1.191 1 86.25 81 VAL A C 1
ATOM 652 O O . VAL A 1 81 ? -14.023 31.078 -1.302 1 86.25 81 VAL A O 1
ATOM 655 N N . LYS A 1 82 ? -13.039 32.625 -0.101 1 87 82 LYS A N 1
ATOM 656 C CA . LYS A 1 82 ? -13.844 32.375 1.09 1 87 82 LYS A CA 1
ATOM 657 C C . LYS A 1 82 ? -15.312 32.719 0.845 1 87 82 LYS A C 1
ATOM 659 O O . LYS A 1 82 ? -16.219 32.062 1.347 1 87 82 LYS A O 1
ATOM 664 N N . VAL A 1 83 ? -15.492 33.781 0.181 1 84.81 83 VAL A N 1
ATOM 665 C CA . VAL A 1 83 ? -16.859 34.188 -0.149 1 84.81 83 VAL A CA 1
ATOM 666 C C . VAL A 1 83 ? -17.516 33.125 -1.032 1 84.81 83 VAL A C 1
ATOM 668 O O . VAL A 1 83 ? -18.672 32.75 -0.799 1 84.81 83 VAL A O 1
ATOM 671 N N . TRP A 1 84 ? -16.781 32.719 -1.982 1 82.44 84 TRP A N 1
ATOM 672 C CA . TRP A 1 84 ? -17.281 31.719 -2.904 1 82.44 84 TRP A CA 1
ATOM 673 C C . TRP A 1 84 ? -17.641 30.438 -2.16 1 82.44 84 TRP A C 1
ATOM 675 O O . TRP A 1 84 ? -18.688 29.828 -2.432 1 82.44 84 TRP A O 1
ATOM 685 N N . ALA A 1 85 ? -16.828 30.031 -1.289 1 80.25 85 ALA A N 1
ATOM 686 C CA . ALA A 1 85 ? -17.047 28.828 -0.506 1 80.25 85 ALA A CA 1
ATOM 687 C C . ALA A 1 85 ? -18.312 28.953 0.336 1 80.25 85 ALA A C 1
ATOM 689 O O . ALA A 1 85 ? -19.078 27.984 0.475 1 80.25 85 ALA A O 1
ATOM 690 N N . LYS A 1 86 ? -18.531 30.031 0.88 1 76.19 86 LYS A N 1
ATOM 691 C CA . LYS A 1 86 ? -19.703 30.266 1.701 1 76.19 86 LYS A CA 1
ATOM 692 C C . LYS A 1 86 ? -20.969 30.297 0.848 1 76.19 86 LYS A C 1
ATOM 694 O O . LYS A 1 86 ? -22.031 29.844 1.287 1 76.19 86 LYS A O 1
ATOM 699 N N . LEU A 1 87 ? -20.75 30.906 -0.27 1 73.56 87 LEU A N 1
ATOM 700 C CA . LEU A 1 87 ? -21.875 30.922 -1.198 1 73.56 87 LEU A CA 1
ATOM 701 C C . LEU A 1 87 ? -22.266 29.516 -1.623 1 73.56 87 LEU A C 1
ATOM 703 O O . LEU A 1 87 ? -23.453 29.203 -1.757 1 73.56 87 LEU A O 1
ATOM 707 N N . SER A 1 88 ? -21.297 28.797 -1.862 1 71.5 88 SER A N 1
ATOM 708 C CA . SER A 1 88 ? -21.516 27.422 -2.301 1 71.5 88 SER A CA 1
ATOM 709 C C . SER A 1 88 ? -22.172 26.594 -1.203 1 71.5 88 SER A C 1
ATOM 711 O O . SER A 1 88 ? -22.969 25.703 -1.486 1 71.5 88 SER A O 1
ATOM 713 N N . ALA A 1 89 ? -21.781 26.906 0.024 1 66.44 89 ALA A N 1
ATOM 714 C CA . ALA A 1 89 ? -22.328 26.172 1.162 1 66.44 89 ALA A CA 1
ATOM 715 C C . ALA A 1 89 ? -23.766 26.609 1.467 1 66.44 89 ALA A C 1
ATOM 717 O O . ALA A 1 89 ? -24.547 25.828 1.999 1 66.44 89 ALA A O 1
ATOM 718 N N . ARG A 1 90 ? -24.094 27.922 1.43 1 59.53 90 ARG A N 1
ATOM 719 C CA . ARG A 1 90 ? -25.391 28.484 1.786 1 59.53 90 ARG A CA 1
ATOM 720 C C . ARG A 1 90 ? -26.391 28.328 0.641 1 59.53 90 ARG A C 1
ATOM 722 O O . ARG A 1 90 ? -27.594 28.547 0.82 1 59.53 90 ARG A O 1
ATOM 729 N N . GLY A 1 91 ? -25.953 28.094 -0.5 1 49.97 91 GLY A N 1
ATOM 730 C CA . GLY A 1 91 ? -27.016 27.984 -1.482 1 49.97 91 GLY A CA 1
ATOM 731 C C . GLY A 1 91 ? -28.219 27.188 -0.989 1 49.97 91 GLY A C 1
ATOM 732 O O . GLY A 1 91 ? -28.078 26.328 -0.124 1 49.97 91 GLY A O 1
ATOM 733 N N . PRO A 1 92 ? -29.359 27.812 -1.022 1 45.03 92 PRO A N 1
ATOM 734 C CA . PRO A 1 92 ? -30.609 27.219 -0.52 1 45.03 92 PRO A CA 1
ATOM 735 C C . PRO A 1 92 ? -30.578 25.688 -0.571 1 45.03 92 PRO A C 1
ATOM 737 O O . PRO A 1 92 ? -30.188 25.109 -1.583 1 45.03 92 PRO A O 1
ATOM 740 N N . LYS A 1 93 ? -30.531 25.016 0.57 1 42.91 93 LYS A N 1
ATOM 741 C CA . LYS A 1 93 ? -30.812 23.594 0.696 1 42.91 93 LYS A CA 1
ATOM 742 C C . LYS A 1 93 ? -31.891 23.141 -0.282 1 42.91 93 LYS A C 1
ATOM 744 O O . LYS A 1 93 ? -32.188 21.953 -0.409 1 42.91 93 LYS A O 1
ATOM 749 N N . GLN A 1 94 ? -33.062 23.969 -0.217 1 41.41 94 GLN A N 1
ATOM 750 C CA . GLN A 1 94 ? -34.25 23.406 -0.837 1 41.41 94 GLN A CA 1
ATOM 751 C C . GLN A 1 94 ? -33.938 22.891 -2.242 1 41.41 94 GLN A C 1
ATOM 753 O O . GLN A 1 94 ? -34.469 21.859 -2.666 1 41.41 94 GLN A O 1
ATOM 758 N N . THR A 1 95 ? -34.156 23.875 -3.307 1 39.75 95 THR A N 1
ATOM 759 C CA . THR A 1 95 ? -34.219 23.422 -4.688 1 39.75 95 THR A CA 1
ATOM 760 C C . THR A 1 95 ? -32.906 22.844 -5.141 1 39.75 95 THR A C 1
ATOM 762 O O . THR A 1 95 ? -31.875 23 -4.457 1 39.75 95 THR A O 1
ATOM 765 N N . GLN A 1 96 ? -32.688 22.969 -6.57 1 39.59 96 GLN A N 1
ATOM 766 C CA . GLN A 1 96 ? -31.625 22.406 -7.418 1 39.59 96 GLN A CA 1
ATOM 767 C C . GLN A 1 96 ? -30.25 22.781 -6.914 1 39.59 96 GLN A C 1
ATOM 769 O O . GLN A 1 96 ? -29.984 23.953 -6.625 1 39.59 96 GLN A O 1
ATOM 774 N N . GLN A 1 97 ? -29.516 22.031 -6.098 1 42.69 97 GLN A N 1
ATOM 775 C CA . GLN A 1 97 ? -28.125 22.047 -5.684 1 42.69 97 GLN A CA 1
ATOM 776 C C . GLN A 1 97 ? -27.297 22.984 -6.57 1 42.69 97 GLN A C 1
ATOM 778 O O . GLN A 1 97 ? -27 22.656 -7.723 1 42.69 97 GLN A O 1
ATOM 783 N N . THR A 1 98 ? -27.562 24.203 -6.66 1 44.78 98 THR A N 1
ATOM 784 C CA . THR A 1 98 ? -26.719 25.047 -7.508 1 44.78 98 THR A CA 1
ATOM 785 C C . THR A 1 98 ? -25.25 24.859 -7.168 1 44.78 98 THR A C 1
ATOM 787 O O . THR A 1 98 ? -24.781 25.328 -6.133 1 44.78 98 THR A O 1
ATOM 790 N N . ASP A 1 99 ? -24.672 23.828 -7.336 1 54.41 99 ASP A N 1
ATOM 791 C CA . ASP A 1 99 ? -23.25 23.531 -7.367 1 54.41 99 ASP A CA 1
ATOM 792 C C . ASP A 1 99 ? -22.469 24.672 -8 1 54.41 99 ASP A C 1
ATOM 794 O O . ASP A 1 99 ? -22.578 24.922 -9.211 1 54.41 99 ASP A O 1
ATOM 798 N N . VAL A 1 100 ? -22.344 25.797 -7.25 1 62.28 100 VAL A N 1
ATOM 799 C CA . VAL A 1 100 ? -21.641 26.953 -7.812 1 62.28 100 VAL A CA 1
ATOM 800 C C . VAL A 1 100 ? -20.312 26.5 -8.43 1 62.28 100 VAL A C 1
ATOM 802 O O . VAL A 1 100 ? -19.703 27.219 -9.211 1 62.28 100 VAL A O 1
ATOM 805 N N . GLY A 1 101 ? -20.141 25.266 -8.32 1 66.56 101 GLY A N 1
ATOM 806 C CA . GLY A 1 101 ? -18.906 24.75 -8.898 1 66.56 101 GLY A CA 1
ATOM 807 C C . GLY A 1 101 ? -17.656 25.219 -8.18 1 66.56 101 GLY A C 1
ATOM 808 O O . GLY A 1 101 ? -17.734 25.781 -7.09 1 66.56 101 GLY A O 1
ATOM 809 N N . GLU A 1 102 ? -16.594 24.984 -8.625 1 75.75 102 GLU A N 1
ATOM 810 C CA . GLU A 1 102 ? -15.297 25.422 -8.125 1 75.75 102 GLU A CA 1
ATOM 811 C C . GLU A 1 102 ? -15.031 26.891 -8.469 1 75.75 102 GLU A C 1
ATOM 813 O O . GLU A 1 102 ? -15.492 27.375 -9.508 1 75.75 102 GLU A O 1
ATOM 818 N N . PHE A 1 103 ? -14.461 27.578 -7.484 1 81.31 103 PHE A N 1
ATOM 819 C CA . PHE A 1 103 ? -14.023 28.938 -7.773 1 81.31 103 PHE A CA 1
ATOM 820 C C . PHE A 1 103 ? -13.172 28.984 -9.039 1 81.31 103 PHE A C 1
ATOM 822 O O . PHE A 1 103 ? -12.141 28.312 -9.117 1 81.31 103 PHE A O 1
ATOM 829 N N . PRO A 1 104 ? -13.578 29.625 -10.039 1 81.25 104 PRO A N 1
ATOM 830 C CA . PRO A 1 104 ? -12.977 29.531 -11.375 1 81.25 104 PRO A CA 1
ATOM 831 C C . PRO A 1 104 ? -11.492 29.875 -11.375 1 81.25 104 PRO A C 1
ATOM 833 O O . PRO A 1 104 ? -10.742 29.375 -12.219 1 81.25 104 PRO A O 1
ATOM 836 N N . TRP A 1 105 ? -11.094 30.703 -10.445 1 83.5 105 TRP A N 1
ATOM 837 C CA . TRP A 1 105 ? -9.703 31.141 -10.453 1 83.5 105 TRP A CA 1
ATOM 838 C C . TRP A 1 105 ? -8.938 30.562 -9.273 1 83.5 105 TRP A C 1
ATOM 840 O O . TRP A 1 105 ? -7.992 31.172 -8.773 1 83.5 105 TRP A O 1
ATOM 850 N N . ILE A 1 106 ? -9.367 29.453 -8.875 1 84.06 106 ILE A N 1
ATOM 851 C CA . ILE A 1 106 ? -8.797 28.844 -7.684 1 84.06 106 ILE A CA 1
ATOM 852 C C . ILE A 1 106 ? -7.328 28.516 -7.926 1 84.06 106 ILE A C 1
ATOM 854 O O . ILE A 1 106 ? -6.512 28.562 -7 1 84.06 106 ILE A O 1
ATOM 858 N N . TYR A 1 107 ? -6.883 28.312 -9.203 1 81.19 107 TYR A N 1
ATOM 859 C CA . TYR A 1 107 ? -5.52 27.906 -9.516 1 81.19 107 TYR A CA 1
ATOM 860 C C . TYR A 1 107 ? -4.66 29.094 -9.891 1 81.19 107 TYR A C 1
ATOM 862 O O . TYR A 1 107 ? -3.459 28.953 -10.141 1 81.19 107 TYR A O 1
ATOM 870 N N . GLU A 1 108 ? -5.234 30.266 -9.859 1 82.88 108 GLU A N 1
ATOM 871 C CA . GLU A 1 108 ? -4.508 31.484 -10.156 1 82.88 108 GLU A CA 1
ATOM 872 C C . GLU A 1 108 ? -4.176 32.25 -8.875 1 82.88 108 GLU A C 1
ATOM 874 O O . GLU A 1 108 ? -4.406 33.469 -8.789 1 82.88 108 GLU A O 1
ATOM 879 N N . GLU A 1 109 ? -3.703 31.516 -7.926 1 85.81 109 GLU A N 1
ATOM 880 C CA . GLU A 1 109 ? -3.34 32.156 -6.656 1 85.81 109 GLU A CA 1
ATOM 881 C C . GLU A 1 109 ? -2.156 33.094 -6.824 1 85.81 109 GLU A C 1
ATOM 883 O O . GLU A 1 109 ? -1.075 32.688 -7.246 1 85.81 109 GLU A O 1
ATOM 888 N N . PRO A 1 110 ? -2.434 34.344 -6.488 1 84.56 110 PRO A N 1
ATOM 889 C CA . PRO A 1 110 ? -1.316 35.312 -6.574 1 84.56 110 PRO A CA 1
ATOM 890 C C . PRO A 1 110 ? -0.244 35.031 -5.52 1 84.56 110 PRO A C 1
ATOM 892 O O . PRO A 1 110 ? -0.474 34.281 -4.57 1 84.56 110 PRO A O 1
ATOM 895 N N . ARG A 1 111 ? 0.9 35.75 -5.77 1 81.88 111 ARG A N 1
ATOM 896 C CA . ARG A 1 111 ? 1.962 35.688 -4.773 1 81.88 111 ARG A CA 1
ATOM 897 C C . ARG A 1 111 ? 1.536 36.375 -3.475 1 81.88 111 ARG A C 1
ATOM 899 O O . ARG A 1 111 ? 1.04 37.5 -3.49 1 81.88 111 ARG A O 1
ATOM 906 N N . MET A 1 112 ? 1.779 35.688 -2.432 1 87.44 112 MET A N 1
ATOM 907 C CA . MET A 1 112 ? 1.356 36.188 -1.134 1 87.44 112 MET A CA 1
ATOM 908 C C . MET A 1 112 ? 2.242 37.344 -0.697 1 87.44 112 MET A C 1
ATOM 910 O O . MET A 1 112 ? 1.749 38.344 -0.167 1 87.44 112 MET A O 1
ATOM 914 N N . ALA A 1 113 ? 3.488 37.188 -0.93 1 85.12 113 ALA A N 1
ATOM 915 C CA . ALA A 1 113 ? 4.438 38.219 -0.554 1 85.12 113 ALA A CA 1
ATOM 916 C C . ALA A 1 113 ? 4.328 39.438 -1.485 1 85.12 113 ALA A C 1
ATOM 918 O O . ALA A 1 113 ? 4.305 39.281 -2.709 1 85.12 113 ALA A O 1
ATOM 919 N N . PRO A 1 114 ? 4.312 40.594 -0.87 1 90.5 114 PRO A N 1
ATOM 920 C CA . PRO A 1 114 ? 4.27 41.781 -1.723 1 90.5 114 PRO A CA 1
ATOM 921 C C . PRO A 1 114 ? 5.57 42 -2.484 1 90.5 114 PRO A C 1
ATOM 923 O O . PRO A 1 114 ? 6.656 41.75 -1.95 1 90.5 114 PRO A O 1
ATOM 926 N N . GLU A 1 115 ? 5.469 42.5 -3.738 1 87.5 115 GLU A N 1
ATOM 927 C CA . GLU A 1 115 ? 6.637 42.812 -4.551 1 87.5 115 GLU A CA 1
ATOM 928 C C . GLU A 1 115 ? 7.305 44.094 -4.055 1 87.5 115 GLU A C 1
ATOM 930 O O . GLU A 1 115 ? 8.523 44.25 -4.176 1 87.5 115 GLU A O 1
ATOM 935 N N . SER A 1 116 ? 6.469 44.969 -3.617 1 90.19 116 SER A N 1
ATOM 936 C CA . SER A 1 116 ? 6.906 46.25 -3.082 1 90.19 116 SER A CA 1
ATOM 937 C C . SER A 1 116 ? 6.016 46.688 -1.927 1 90.19 116 SER A C 1
ATOM 939 O O . SER A 1 116 ? 4.938 46.125 -1.714 1 90.19 116 SER A O 1
ATOM 941 N N . PRO A 1 117 ? 6.488 47.625 -1.232 1 90.88 117 PRO A N 1
ATOM 942 C CA . PRO A 1 117 ? 5.66 48.125 -0.135 1 90.88 117 PRO A CA 1
ATOM 943 C C . PRO A 1 117 ? 4.316 48.656 -0.613 1 90.88 117 PRO A C 1
ATOM 945 O O . PRO A 1 117 ? 3.33 48.625 0.127 1 90.88 117 PRO A O 1
ATOM 948 N N . THR A 1 118 ? 4.312 49.125 -1.808 1 92.75 118 THR A N 1
ATOM 949 C CA . THR A 1 118 ? 3.084 49.719 -2.346 1 92.75 118 THR A CA 1
ATOM 950 C C . THR A 1 118 ? 2.1 48.594 -2.738 1 92.75 118 THR A C 1
ATOM 952 O O . THR A 1 118 ? 0.904 48.875 -2.891 1 92.75 118 THR A O 1
ATOM 955 N N . ASP A 1 119 ? 2.623 47.469 -2.832 1 93 119 ASP A N 1
ATOM 956 C CA . ASP A 1 119 ? 1.813 46.312 -3.215 1 93 119 ASP A CA 1
ATOM 957 C C . ASP A 1 119 ? 1.172 45.656 -1.992 1 93 119 ASP A C 1
ATOM 959 O O . ASP A 1 119 ? 0.313 44.812 -2.127 1 93 119 ASP A O 1
ATOM 963 N N . ALA A 1 120 ? 1.501 46.125 -0.863 1 95.81 120 ALA A N 1
ATOM 964 C CA . ALA A 1 120 ? 0.989 45.562 0.375 1 95.81 120 ALA A CA 1
ATOM 965 C C . ALA A 1 120 ? -0.482 45.906 0.579 1 95.81 120 ALA A C 1
ATOM 967 O O . ALA A 1 120 ? -0.905 47.031 0.291 1 95.81 120 ALA A O 1
ATOM 968 N N . SER A 1 121 ? -1.205 45 1.027 1 96.38 121 SER A N 1
ATOM 969 C CA . SER A 1 121 ? -2.631 45.219 1.254 1 96.38 121 SER A CA 1
ATOM 970 C C . SER A 1 121 ? -2.871 46.156 2.42 1 96.38 121 SER A C 1
ATOM 972 O O . SER A 1 121 ? -2.574 45.812 3.57 1 96.38 121 SER A O 1
ATOM 974 N N . GLN A 1 122 ? -3.521 47.219 2.102 1 96.19 122 GLN A N 1
ATOM 975 C CA . GLN A 1 122 ? -3.873 48.156 3.137 1 96.19 122 GLN A CA 1
ATOM 976 C C . GLN A 1 122 ? -5.023 47.656 3.998 1 96.19 122 GLN A C 1
ATOM 978 O O . GLN A 1 122 ? -5.043 47.875 5.211 1 96.19 122 GLN A O 1
ATOM 983 N N . LEU A 1 123 ? -5.926 47.094 3.344 1 96.12 123 LEU A N 1
ATOM 984 C CA . LEU A 1 123 ? -7.074 46.531 4.062 1 96.12 123 LEU A CA 1
ATOM 985 C C . LEU A 1 123 ? -6.625 45.531 5.117 1 96.12 123 LEU A C 1
ATOM 987 O O . LEU A 1 123 ? -7.098 45.562 6.254 1 96.12 123 LEU A O 1
ATOM 991 N N . PHE A 1 124 ? -5.707 44.688 4.742 1 96.69 124 PHE A N 1
ATOM 992 C CA . PHE A 1 124 ? -5.207 43.719 5.707 1 96.69 124 PHE A CA 1
ATOM 993 C C . PHE A 1 124 ? -4.5 44.406 6.863 1 96.69 124 PHE A C 1
ATOM 995 O O . PHE A 1 124 ? -4.66 44 8.023 1 96.69 124 PHE A O 1
ATOM 1002 N N . ALA A 1 125 ? -3.721 45.344 6.516 1 97.19 125 ALA A N 1
ATOM 1003 C CA . ALA A 1 125 ? -3 46.062 7.555 1 97.19 125 ALA A CA 1
ATOM 1004 C C . ALA A 1 125 ? -3.965 46.656 8.586 1 97.19 125 ALA A C 1
ATOM 1006 O O . ALA A 1 125 ? -3.711 46.594 9.797 1 97.19 125 ALA A O 1
ATOM 1007 N N . GLU A 1 126 ? -5.035 47.219 8.125 1 97.38 126 GLU A N 1
ATOM 1008 C CA . GLU A 1 126 ? -6.031 47.812 9.008 1 97.38 126 GLU A CA 1
ATOM 1009 C C . GLU A 1 126 ? -6.715 46.75 9.867 1 97.38 126 GLU A C 1
ATOM 1011 O O . GLU A 1 126 ? -6.879 46.938 11.07 1 97.38 126 GLU A O 1
ATOM 1016 N N . LEU A 1 127 ? -7.129 45.719 9.219 1 97.31 127 LEU A N 1
ATOM 1017 C CA . LEU A 1 127 ? -7.805 44.656 9.938 1 97.31 127 LEU A CA 1
ATOM 1018 C C . LEU A 1 127 ? -6.867 44 10.945 1 97.31 127 LEU A C 1
ATOM 1020 O O . LEU A 1 127 ? -7.289 43.625 12.039 1 97.31 127 LEU A O 1
ATOM 1024 N N . ARG A 1 128 ? -5.656 43.781 10.539 1 96.69 128 ARG A N 1
ATOM 1025 C CA . ARG A 1 128 ? -4.652 43.219 11.438 1 96.69 128 ARG A CA 1
ATOM 1026 C C . ARG A 1 128 ? -4.527 44.031 12.711 1 96.69 128 ARG A C 1
ATOM 1028 O O . ARG A 1 128 ? -4.516 43.469 13.812 1 96.69 128 ARG A O 1
ATOM 1035 N N . LEU A 1 129 ? -4.438 45.344 12.562 1 96.31 129 LEU A N 1
ATOM 1036 C CA . LEU A 1 129 ? -4.324 46.219 13.719 1 96.31 129 LEU A CA 1
ATOM 1037 C C . LEU A 1 129 ? -5.543 46.094 14.625 1 96.31 129 LEU A C 1
ATOM 1039 O O . LEU A 1 129 ? -5.41 46.062 15.852 1 96.31 129 LEU A O 1
ATOM 1043 N N . ALA A 1 130 ? -6.656 46 14 1 95.38 130 ALA A N 1
ATOM 1044 C CA . ALA A 1 130 ? -7.887 45.844 14.773 1 95.38 130 ALA A CA 1
ATOM 1045 C C . ALA A 1 130 ? -7.879 44.531 15.555 1 95.38 130 ALA A C 1
ATOM 1047 O O . ALA A 1 130 ? -8.297 44.5 16.703 1 95.38 130 ALA A O 1
ATOM 1048 N N . ILE A 1 131 ? -7.438 43.531 14.945 1 94.25 131 ILE A N 1
ATOM 1049 C CA . ILE A 1 131 ? -7.406 42.219 15.555 1 94.25 131 ILE A CA 1
ATOM 1050 C C . ILE A 1 131 ? -6.41 42.219 16.703 1 94.25 131 ILE A C 1
ATOM 1052 O O . ILE A 1 131 ? -6.695 41.656 17.781 1 94.25 131 ILE A O 1
ATOM 1056 N N . ILE A 1 132 ? -5.285 42.75 16.516 1 92.81 132 ILE A N 1
ATOM 1057 C CA . ILE A 1 132 ? -4.254 42.812 17.547 1 92.81 132 ILE A CA 1
ATOM 1058 C C . ILE A 1 132 ? -4.773 43.594 18.75 1 92.81 132 ILE A C 1
ATOM 1060 O O . ILE A 1 132 ? -4.543 43.219 19.891 1 92.81 132 ILE A O 1
ATOM 1064 N N . ARG A 1 133 ? -5.441 44.656 18.516 1 92.81 133 ARG A N 1
ATOM 1065 C CA . ARG A 1 133 ? -6.016 45.469 19.578 1 92.81 133 ARG A CA 1
ATOM 1066 C C . ARG A 1 133 ? -7.047 44.656 20.375 1 92.81 133 ARG A C 1
ATOM 1068 O O . ARG A 1 133 ? -7.07 44.719 21.609 1 92.81 133 ARG A O 1
ATOM 1075 N N . GLU A 1 134 ? -7.809 43.969 19.641 1 91.94 134 GLU A N 1
ATOM 1076 C CA . GLU A 1 134 ? -8.805 43.156 20.297 1 91.94 134 GLU A CA 1
ATOM 1077 C C . GLU A 1 134 ? -8.148 42.062 21.141 1 91.94 134 GLU A C 1
ATOM 1079 O O . GLU A 1 134 ? -8.594 41.781 22.25 1 91.94 134 GLU A O 1
ATOM 1084 N N . ASN A 1 135 ? -7.145 41.469 20.625 1 89.44 135 ASN A N 1
ATOM 1085 C CA . ASN A 1 135 ? -6.441 40.375 21.297 1 89.44 135 ASN A CA 1
ATOM 1086 C C . ASN A 1 135 ? -5.703 40.875 22.547 1 89.44 135 ASN A C 1
ATOM 1088 O O . ASN A 1 135 ? -5.406 40.094 23.453 1 89.44 135 ASN A O 1
ATOM 1092 N N . SER A 1 136 ? -5.41 42.188 22.609 1 89.69 136 SER A N 1
ATOM 1093 C CA . SER A 1 136 ? -4.594 42.719 23.688 1 89.69 136 SER A CA 1
ATOM 1094 C C . SER A 1 136 ? -5.461 43.375 24.766 1 89.69 136 SER A C 1
ATOM 1096 O O . SER A 1 136 ? -4.953 44.062 25.656 1 89.69 136 SER A O 1
ATOM 1098 N N . LEU A 1 137 ? -6.68 43.156 24.688 1 93.44 137 LEU A N 1
ATOM 1099 C CA . LEU A 1 137 ? -7.586 43.719 25.688 1 93.44 137 LEU A CA 1
ATOM 1100 C C . LEU A 1 137 ? -7.328 43.094 27.062 1 93.44 137 LEU A C 1
ATOM 1102 O O . LEU A 1 137 ? -7.051 41.906 27.156 1 93.44 137 LEU A O 1
ATOM 1106 N N . PRO A 1 138 ? -7.445 43.938 28.078 1 94.12 138 PRO A N 1
ATOM 1107 C CA . PRO A 1 138 ? -7.406 43.375 29.422 1 94.12 138 PRO A CA 1
ATOM 1108 C C . PRO A 1 138 ? -8.508 42.344 29.656 1 94.12 138 PRO A C 1
ATOM 1110 O O . PRO A 1 138 ? -9.594 42.438 29.094 1 94.12 138 PRO A O 1
ATOM 1113 N N . ALA A 1 139 ? -8.266 41.406 30.516 1 95.19 139 ALA A N 1
ATOM 1114 C CA . ALA A 1 139 ? -9.164 40.281 30.734 1 95.19 139 ALA A CA 1
ATOM 1115 C C . ALA A 1 139 ? -10.547 40.781 31.172 1 95.19 139 ALA A C 1
ATOM 1117 O O . ALA A 1 139 ? -11.562 40.25 30.719 1 95.19 139 ALA A O 1
ATOM 1118 N N . LEU A 1 140 ? -10.531 41.719 32.031 1 95.25 140 LEU A N 1
ATOM 1119 C CA . LEU A 1 140 ? -11.805 42.219 32.531 1 95.25 140 LEU A CA 1
ATOM 1120 C C . LEU A 1 140 ? -12.617 42.875 31.438 1 95.25 140 LEU A C 1
ATOM 1122 O O . LEU A 1 140 ? -13.844 42.75 31.406 1 95.25 140 LEU A O 1
ATOM 1126 N N . THR A 1 141 ? -11.961 43.594 30.578 1 95.19 141 THR A N 1
ATOM 1127 C CA . THR A 1 141 ? -12.625 44.219 29.438 1 95.19 141 THR A CA 1
ATOM 1128 C C . THR A 1 141 ? -13.203 43.188 28.5 1 95.19 141 THR A C 1
ATOM 1130 O O . THR A 1 141 ? -14.289 43.375 27.938 1 95.19 141 THR A O 1
ATOM 1133 N N . ARG A 1 142 ? -12.5 42.094 28.297 1 94.38 142 ARG A N 1
ATOM 1134 C CA . ARG A 1 142 ? -12.984 41 27.453 1 94.38 142 ARG A CA 1
ATOM 1135 C C . ARG A 1 142 ? -14.273 40.406 28 1 94.38 142 ARG A C 1
ATOM 1137 O O . ARG A 1 142 ? -15.219 40.156 27.25 1 94.38 142 ARG A O 1
ATOM 1144 N N . VAL A 1 143 ? -14.281 40.25 29.266 1 93.19 143 VAL A N 1
ATOM 1145 C CA . VAL A 1 143 ? -15.461 39.688 29.922 1 93.19 143 VAL A CA 1
ATOM 1146 C C . VAL A 1 143 ? -16.641 40.656 29.766 1 93.19 143 VAL A C 1
ATOM 1148 O O . VAL A 1 143 ? -17.766 40.219 29.469 1 93.19 143 VAL A O 1
ATOM 1151 N N . GLU A 1 144 ? -16.359 41.875 29.922 1 94.25 144 GLU A N 1
ATOM 1152 C CA . GLU A 1 144 ? -17.406 42.875 29.781 1 94.25 144 GLU A CA 1
ATOM 1153 C C . GLU A 1 144 ? -17.984 42.875 28.375 1 94.25 144 GLU A C 1
ATOM 1155 O O . GLU A 1 144 ? -19.203 43.062 28.203 1 94.25 144 GLU A O 1
ATOM 1160 N N . LYS A 1 145 ? -17.172 42.625 27.484 1 94.31 145 LYS A N 1
ATOM 1161 C CA . LYS A 1 145 ? -17.594 42.625 26.078 1 94.31 145 LYS A CA 1
ATOM 1162 C C . LYS A 1 145 ? -18.094 41.25 25.656 1 94.31 145 LYS A C 1
ATOM 1164 O O . LYS A 1 145 ? -18.391 41.031 24.484 1 94.31 145 LYS A O 1
ATOM 1169 N N . ARG A 1 146 ? -18.109 40.312 26.531 1 93.69 146 ARG A N 1
ATOM 1170 C CA . ARG A 1 146 ? -18.609 38.938 26.328 1 93.69 146 ARG A CA 1
ATOM 1171 C C . ARG A 1 146 ? -17.734 38.188 25.328 1 93.69 146 ARG A C 1
ATOM 1173 O O . ARG A 1 146 ? -18.25 37.438 24.5 1 93.69 146 ARG A O 1
ATOM 1180 N N . LEU A 1 147 ? -16.5 38.5 25.344 1 92.25 147 LEU A N 1
ATOM 1181 C CA . LEU A 1 147 ? -15.516 37.75 24.578 1 92.25 147 LEU A CA 1
ATOM 1182 C C . LEU A 1 147 ? -14.93 36.625 25.406 1 92.25 147 LEU A C 1
ATOM 1184 O O . LEU A 1 147 ? -14.898 36.688 26.641 1 92.25 147 LEU A O 1
ATOM 1188 N N . PRO A 1 148 ? -14.547 35.625 24.75 1 91.81 148 PRO A N 1
ATOM 1189 C CA . PRO A 1 148 ? -13.859 34.562 25.516 1 91.81 148 PRO A CA 1
ATOM 1190 C C . PRO A 1 148 ? -12.578 35.062 26.188 1 91.81 148 PRO A C 1
ATOM 1192 O O . PRO A 1 148 ? -11.914 35.969 25.656 1 91.81 148 PRO A O 1
ATOM 1195 N N . LEU A 1 149 ? -12.289 34.5 27.297 1 94 149 LEU A N 1
ATOM 1196 C CA . LEU A 1 149 ? -11.094 34.906 28.031 1 94 149 LEU A CA 1
ATOM 1197 C C . LEU A 1 149 ? -9.852 34.719 27.172 1 94 149 LEU A C 1
ATOM 1199 O O . LEU A 1 149 ? -9 35.625 27.125 1 94 149 LEU A O 1
ATOM 1203 N N . MET A 1 150 ? -9.711 33.531 26.531 1 92.25 150 MET A N 1
ATOM 1204 C CA . MET A 1 150 ? -8.68 33.219 25.531 1 92.25 150 MET A CA 1
ATOM 1205 C C . MET A 1 150 ? -9.305 32.875 24.188 1 92.25 150 MET A C 1
ATOM 1207 O O . MET A 1 150 ? -10.344 32.219 24.141 1 92.25 150 MET A O 1
ATOM 1211 N N . ASN A 1 151 ? -8.688 33.406 23.156 1 87.56 151 ASN A N 1
ATOM 1212 C CA . ASN A 1 151 ? -9.219 33.094 21.828 1 87.56 151 ASN A CA 1
ATOM 1213 C C . ASN A 1 151 ? -9.273 31.609 21.594 1 87.56 151 ASN A C 1
ATOM 1215 O O . ASN A 1 151 ? -8.383 30.859 22 1 87.56 151 ASN A O 1
ATOM 1219 N N . GLU A 1 152 ? -10.344 31.234 20.953 1 84.06 152 GLU A N 1
ATOM 1220 C CA . GLU A 1 152 ? -10.492 29.812 20.625 1 84.06 152 GLU A CA 1
ATOM 1221 C C . GLU A 1 152 ? -9.461 29.375 19.594 1 84.06 152 GLU A C 1
ATOM 1223 O O . GLU A 1 152 ? -9.141 30.125 18.672 1 84.06 152 GLU A O 1
ATOM 1228 N N . GLU A 1 153 ? -8.953 28.219 19.812 1 88.56 153 GLU A N 1
ATOM 1229 C CA . GLU A 1 153 ? -7.969 27.641 18.906 1 88.56 153 GLU A CA 1
ATOM 1230 C C . GLU A 1 153 ? -8.641 26.812 17.812 1 88.56 153 GLU A C 1
ATOM 1232 O O . GLU A 1 153 ? -9.711 26.25 18.031 1 88.56 153 GLU A O 1
ATOM 1237 N N . PRO A 1 154 ? -8.008 26.844 16.641 1 86.19 154 PRO A N 1
ATOM 1238 C CA . PRO A 1 154 ? -8.469 25.844 15.688 1 86.19 154 PRO A CA 1
ATOM 1239 C C . PRO A 1 154 ? -8.18 24.406 16.141 1 86.19 154 PRO A C 1
ATOM 1241 O O . PRO A 1 154 ? -7.301 24.188 16.984 1 86.19 154 PRO A O 1
ATOM 1244 N N . GLU A 1 155 ? -8.922 23.531 15.555 1 85.56 155 GLU A N 1
ATOM 1245 C CA . GLU A 1 155 ? -8.703 22.125 15.906 1 85.56 155 GLU A CA 1
ATOM 1246 C C . GLU A 1 155 ? -7.34 21.641 15.422 1 85.56 155 GLU A C 1
ATOM 1248 O O . GLU A 1 155 ? -6.984 21.828 14.258 1 85.56 155 GLU A O 1
ATOM 1253 N N . MET A 1 156 ? -6.562 21.156 16.344 1 85.25 156 MET A N 1
ATOM 1254 C CA . MET A 1 156 ? -5.27 20.547 16.062 1 85.25 156 MET A CA 1
ATOM 1255 C C . MET A 1 156 ? -5.297 19.047 16.359 1 85.25 156 MET A C 1
ATOM 1257 O O . MET A 1 156 ? -4.73 18.609 17.359 1 85.25 156 MET A O 1
ATOM 1261 N N . ALA A 1 157 ? -5.922 18.281 15.531 1 70.75 157 ALA A N 1
ATOM 1262 C CA . ALA A 1 157 ? -6.188 16.859 15.75 1 70.75 157 ALA A CA 1
ATOM 1263 C C . ALA A 1 157 ? -4.891 16.094 16.016 1 70.75 157 ALA A C 1
ATOM 1265 O O . ALA A 1 157 ? -3.943 16.188 15.227 1 70.75 157 ALA A O 1
ATOM 1266 N N . ARG A 1 158 ? -4.836 15.477 17.172 1 67.06 158 ARG A N 1
ATOM 1267 C CA . ARG A 1 158 ? -3.691 14.625 17.453 1 67.06 158 ARG A CA 1
ATOM 1268 C C . ARG A 1 158 ? -3.832 13.273 16.766 1 67.06 158 ARG A C 1
ATOM 1270 O O . ARG A 1 158 ? -2.848 12.711 16.281 1 67.06 158 ARG A O 1
ATOM 1277 N N . ASN A 1 159 ? -5.102 12.742 16.828 1 63.94 159 ASN A N 1
ATOM 1278 C CA . ASN A 1 159 ? -5.422 11.477 16.172 1 63.94 159 ASN A CA 1
ATOM 1279 C C . ASN A 1 159 ? -6.379 11.672 15.008 1 63.94 159 ASN A C 1
ATOM 1281 O O . ASN A 1 159 ? -7.266 12.523 15.062 1 63.94 159 ASN A O 1
ATOM 1285 N N . PHE A 1 160 ? -5.953 11.375 13.984 1 58.56 160 PHE A N 1
ATOM 1286 C CA . PHE A 1 160 ? -6.91 11.477 12.891 1 58.56 160 PHE A CA 1
ATOM 1287 C C . PHE A 1 160 ? -7.379 10.094 12.453 1 58.56 160 PHE A C 1
ATOM 1289 O O . PHE A 1 160 ? -6.664 9.102 12.633 1 58.56 160 PHE A O 1
ATOM 1296 N N . ARG A 1 161 ? -8.75 10.211 12.031 1 52.59 161 ARG A N 1
ATOM 1297 C CA . ARG A 1 161 ? -9.383 9.008 11.516 1 52.59 161 ARG A CA 1
ATOM 1298 C C . ARG A 1 161 ? -8.625 8.453 10.312 1 52.59 161 ARG A C 1
ATOM 1300 O O . ARG A 1 161 ? -8.305 9.195 9.375 1 52.59 161 ARG A O 1
ATOM 1307 N N . GLY A 1 162 ? -8.266 7.211 10.258 1 49.78 162 GLY A N 1
ATOM 1308 C CA . GLY A 1 162 ? -7.648 6.504 9.148 1 49.78 162 GLY A CA 1
ATOM 1309 C C . GLY A 1 162 ? -6.148 6.344 9.305 1 49.78 162 GLY A C 1
ATOM 1310 O O . GLY A 1 162 ? -5.535 5.5 8.641 1 49.78 162 GLY A O 1
ATOM 1311 N N . GLY A 1 163 ? -5.555 7.434 9.906 1 52.66 163 GLY A N 1
ATOM 1312 C CA . GLY A 1 163 ? -4.141 7.332 10.234 1 52.66 163 GLY A CA 1
ATOM 1313 C C . GLY A 1 163 ? -3.891 6.848 11.648 1 52.66 163 GLY A C 1
ATOM 1314 O O . GLY A 1 163 ? -4.719 7.055 12.539 1 52.66 163 GLY A O 1
ATOM 1315 N N . ARG A 1 164 ? -3.271 5.688 11.719 1 58.22 164 ARG A N 1
ATOM 1316 C CA . ARG A 1 164 ? -3.01 5.074 13.016 1 58.22 164 ARG A CA 1
ATOM 1317 C C . ARG A 1 164 ? -2.553 6.113 14.031 1 58.22 164 ARG A C 1
ATOM 1319 O O . ARG A 1 164 ? -2.098 7.199 13.656 1 58.22 164 ARG A O 1
ATOM 1326 N N . ASP A 1 165 ? -2.695 5.793 15.234 1 72.69 165 ASP A N 1
ATOM 1327 C CA . ASP A 1 165 ? -2.506 6.359 16.562 1 72.69 165 ASP A CA 1
ATOM 1328 C C . ASP A 1 165 ? -1.109 6.961 16.719 1 72.69 165 ASP A C 1
ATOM 1330 O O . ASP A 1 165 ? -0.166 6.523 16.047 1 72.69 165 ASP A O 1
ATOM 1334 N N . LEU A 1 166 ? -1.069 8.266 17.109 1 81.25 166 LEU A N 1
ATOM 1335 C CA . LEU A 1 166 ? 0.186 8.914 17.469 1 81.25 166 LEU A CA 1
ATOM 1336 C C . LEU A 1 166 ? 1.166 7.91 18.062 1 81.25 166 LEU A C 1
ATOM 1338 O O . LEU A 1 166 ? 2.363 7.961 17.766 1 81.25 166 LEU A O 1
ATOM 1342 N N . ALA A 1 167 ? 0.625 7.035 18.781 1 82.5 167 ALA A N 1
ATOM 1343 C CA . ALA A 1 167 ? 1.475 6.039 19.438 1 82.5 167 ALA A CA 1
ATOM 1344 C C . ALA A 1 167 ? 2.158 5.145 18.406 1 82.5 167 ALA A C 1
ATOM 1346 O O . ALA A 1 167 ? 3.35 4.855 18.516 1 82.5 167 ALA A O 1
ATOM 1347 N N . LEU A 1 168 ? 1.382 4.762 17.438 1 87.19 168 LEU A N 1
ATOM 1348 C CA . LEU A 1 168 ? 1.938 3.912 16.391 1 87.19 168 LEU A CA 1
ATOM 1349 C C . LEU A 1 168 ? 2.973 4.672 15.57 1 87.19 168 LEU A C 1
ATOM 1351 O O . LEU A 1 168 ? 4.027 4.125 15.234 1 87.19 168 LEU A O 1
ATOM 1355 N N . ARG A 1 169 ? 2.689 5.895 15.227 1 88.81 169 ARG A N 1
ATOM 1356 C CA . ARG A 1 169 ? 3.648 6.703 14.484 1 88.81 169 ARG A CA 1
ATOM 1357 C C . ARG A 1 169 ? 4.953 6.863 15.258 1 88.81 169 ARG A C 1
ATOM 1359 O O . ARG A 1 169 ? 6.039 6.781 14.68 1 88.81 169 ARG A O 1
ATOM 1366 N N . GLN A 1 170 ? 4.816 7.047 16.531 1 85.69 170 GLN A N 1
ATOM 1367 C CA . GLN A 1 170 ? 6.008 7.172 17.359 1 85.69 170 GLN A CA 1
ATOM 1368 C C . GLN A 1 170 ? 6.809 5.871 17.375 1 85.69 170 GLN A C 1
ATOM 1370 O O . GLN A 1 170 ? 8.039 5.891 17.281 1 85.69 170 GLN A O 1
ATOM 1375 N N . ASP A 1 171 ? 6.133 4.793 17.5 1 86.69 171 ASP A N 1
ATOM 1376 C CA . ASP A 1 171 ? 6.793 3.488 17.5 1 86.69 171 ASP A CA 1
ATOM 1377 C C . ASP A 1 171 ? 7.562 3.268 16.203 1 86.69 171 ASP A C 1
ATOM 1379 O O . ASP A 1 171 ? 8.711 2.82 16.219 1 86.69 171 ASP A O 1
ATOM 1383 N N . ILE A 1 172 ? 6.891 3.584 15.156 1 88.69 172 ILE A N 1
ATOM 1384 C CA . ILE A 1 172 ? 7.508 3.395 13.844 1 88.69 172 ILE A CA 1
ATOM 1385 C C . ILE A 1 172 ? 8.703 4.336 13.695 1 88.69 172 ILE A C 1
ATOM 1387 O O . ILE A 1 172 ? 9.766 3.93 13.211 1 88.69 172 ILE A O 1
ATOM 1391 N N . TRP A 1 173 ? 8.5 5.555 14.109 1 88.81 173 TRP A N 1
ATOM 1392 C CA . TRP A 1 173 ? 9.586 6.527 14.062 1 88.81 173 TRP A CA 1
ATOM 1393 C C . TRP A 1 173 ? 10.82 6.004 14.789 1 88.81 173 TRP A C 1
ATOM 1395 O O . TRP A 1 173 ? 11.938 6.074 14.266 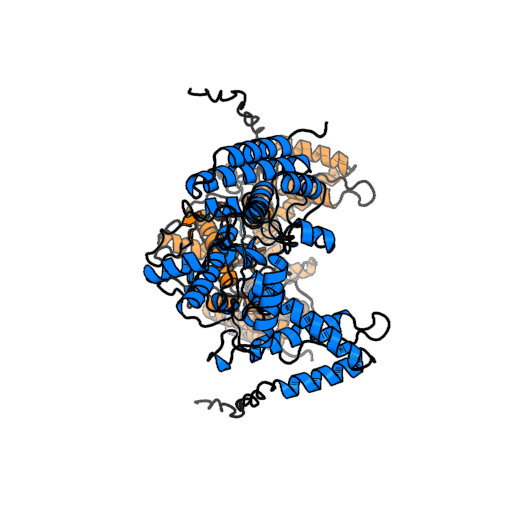1 88.81 173 TRP A O 1
ATOM 1405 N N . ASN A 1 174 ? 10.664 5.508 15.914 1 83.38 174 ASN A N 1
ATOM 1406 C CA . ASN A 1 174 ? 11.758 5 16.734 1 83.38 174 ASN A CA 1
ATOM 1407 C C . ASN A 1 174 ? 12.469 3.83 16.047 1 83.38 174 ASN A C 1
ATOM 1409 O O . ASN A 1 174 ? 13.672 3.631 16.25 1 83.38 174 ASN A O 1
ATOM 1413 N N . ASP A 1 175 ? 11.719 3.119 15.359 1 83.69 175 ASP A N 1
ATOM 1414 C CA . ASP A 1 175 ? 12.242 1.931 14.695 1 83.69 175 ASP A CA 1
ATOM 1415 C C . ASP A 1 175 ? 13.047 2.307 13.453 1 83.69 175 ASP A C 1
ATOM 1417 O O . ASP A 1 175 ? 14.141 1.773 13.227 1 83.69 175 ASP A O 1
ATOM 1421 N N . VAL A 1 176 ? 12.523 3.236 12.656 1 84.12 176 VAL A N 1
ATOM 1422 C CA . VAL A 1 176 ? 13.094 3.494 11.344 1 84.12 176 VAL A CA 1
ATOM 1423 C C . VAL A 1 176 ? 14.203 4.543 11.461 1 84.12 176 VAL A C 1
ATOM 1425 O O . VAL A 1 176 ? 15.148 4.547 10.672 1 84.12 176 VAL A O 1
ATOM 1428 N N . PHE A 1 177 ? 14.047 5.516 12.25 1 77.94 177 PHE A N 1
ATOM 1429 C CA . PHE A 1 177 ? 15.031 6.574 12.414 1 77.94 177 PHE A CA 1
ATOM 1430 C C . PHE A 1 177 ? 15.789 6.41 13.727 1 77.94 177 PHE A C 1
ATOM 1432 O O . PHE A 1 177 ? 15.672 7.246 14.625 1 77.94 177 PHE A O 1
ATOM 1439 N N . LEU A 1 178 ? 16.391 5.316 13.828 1 64.62 178 LEU A N 1
ATOM 1440 C CA . LEU A 1 178 ? 17.094 5.016 15.07 1 64.62 178 LEU A CA 1
ATOM 1441 C C . LEU A 1 178 ? 17.969 6.188 15.5 1 64.62 178 LEU A C 1
ATOM 1443 O O . LEU A 1 178 ? 18.797 6.668 14.719 1 64.62 178 LEU A O 1
ATOM 1447 N N . GLY A 1 179 ? 17.641 6.766 16.641 1 58.75 179 GLY A N 1
ATOM 1448 C CA . GLY A 1 179 ? 18.516 7.738 17.281 1 58.75 179 GLY A CA 1
ATOM 1449 C C . GLY A 1 179 ? 18.234 9.164 16.859 1 58.75 179 GLY A C 1
ATOM 1450 O O . GLY A 1 179 ? 18.875 10.102 17.344 1 58.75 179 GLY A O 1
ATOM 1451 N N . GLU A 1 180 ? 17.453 9.477 15.789 1 59.69 180 GLU A N 1
ATOM 1452 C CA . GLU A 1 180 ? 17.25 10.852 15.367 1 59.69 180 GLU A CA 1
ATOM 1453 C C . GLU A 1 180 ? 16.281 11.578 16.297 1 59.69 180 GLU A C 1
ATOM 1455 O O . GLU A 1 180 ? 15.273 11 16.734 1 59.69 180 GLU A O 1
ATOM 1460 N N . PRO A 1 181 ? 16.844 12.727 16.703 1 55.06 181 PRO A N 1
ATOM 1461 C CA . PRO A 1 181 ? 15.984 13.531 17.578 1 55.06 181 PRO A CA 1
ATOM 1462 C C . PRO A 1 181 ? 14.742 14.047 16.859 1 55.06 181 PRO A C 1
ATOM 1464 O O . PRO A 1 181 ? 14.836 14.562 15.742 1 55.06 181 PRO A O 1
ATOM 1467 N N . PHE A 1 182 ? 13.688 13.484 16.797 1 58.56 182 PHE A N 1
ATOM 1468 C CA . PHE A 1 182 ? 12.492 14.156 16.297 1 58.56 182 PHE A CA 1
ATOM 1469 C C . PHE A 1 182 ? 11.828 14.969 17.406 1 58.56 182 PHE A C 1
ATOM 1471 O O . PHE A 1 182 ? 12.078 14.742 18.578 1 58.56 182 PHE A O 1
ATOM 1478 N N . VAL A 1 183 ? 11.281 16.125 16.938 1 59.25 183 VAL A N 1
ATOM 1479 C CA . VAL A 1 183 ? 10.477 16.891 17.891 1 59.25 183 VAL A CA 1
ATOM 1480 C C . VAL A 1 183 ? 9.438 15.969 18.531 1 59.25 183 VAL A C 1
ATOM 1482 O O . VAL A 1 183 ? 8.602 15.383 17.844 1 59.25 183 VAL A O 1
ATOM 1485 N N . PRO A 1 184 ? 9.625 15.852 19.766 1 64.19 184 PRO A N 1
ATOM 1486 C CA . PRO A 1 184 ? 8.727 14.938 20.484 1 64.19 184 PRO A CA 1
ATOM 1487 C C . PRO A 1 184 ? 7.254 15.203 20.156 1 64.19 184 PRO A C 1
ATOM 1489 O O . PRO A 1 184 ? 6.816 16.359 20.141 1 64.19 184 PRO A O 1
ATOM 1492 N N . GLY A 1 185 ? 6.648 14.289 19.688 1 67.56 185 GLY A N 1
ATOM 1493 C CA . GLY A 1 185 ? 5.199 14.328 19.578 1 67.56 185 GLY A CA 1
ATOM 1494 C C . GLY A 1 185 ? 4.727 14.57 18.156 1 67.56 185 GLY A C 1
ATOM 1495 O O . GLY A 1 185 ? 3.523 14.633 17.891 1 67.56 185 GLY A O 1
ATOM 1496 N N . HIS A 1 186 ? 5.73 14.773 17.266 1 85.88 186 HIS A N 1
ATOM 1497 C CA . HIS A 1 186 ? 5.277 15.039 15.906 1 85.88 186 HIS A CA 1
ATOM 1498 C C . HIS A 1 186 ? 5.918 14.086 14.906 1 85.88 186 HIS A C 1
ATOM 1500 O O . HIS A 1 186 ? 6.527 14.516 13.93 1 85.88 186 HIS A O 1
ATOM 1506 N N . PRO A 1 187 ? 5.77 12.836 15.133 1 88.25 187 PRO A N 1
ATOM 1507 C CA . PRO A 1 187 ? 6.352 11.891 14.172 1 88.25 187 PRO A CA 1
ATOM 1508 C C . PRO A 1 187 ? 5.707 11.984 12.789 1 88.25 187 PRO A C 1
ATOM 1510 O O . PRO A 1 187 ? 4.48 11.914 12.672 1 88.25 187 PRO A O 1
ATOM 1513 N N . PHE A 1 188 ? 6.523 12.148 11.789 1 90.62 188 PHE A N 1
ATOM 1514 C CA . PHE A 1 188 ? 6.145 12.117 10.375 1 90.62 188 PHE A CA 1
ATOM 1515 C C . PHE A 1 188 ? 5.262 13.305 10.031 1 90.62 188 PHE A C 1
ATOM 1517 O O . PHE A 1 188 ? 4.297 13.172 9.273 1 90.62 188 PHE A O 1
ATOM 1524 N N . GLU A 1 189 ? 5.465 14.383 10.695 1 91.5 189 GLU A N 1
ATOM 1525 C CA . GLU A 1 189 ? 4.789 15.641 10.383 1 91.5 189 GLU A CA 1
ATOM 1526 C C . GLU A 1 189 ? 5.738 16.625 9.711 1 91.5 189 GLU A C 1
ATOM 1528 O O . GLU A 1 189 ? 6.875 16.797 10.148 1 91.5 189 GLU A O 1
ATOM 1533 N N . VAL A 1 190 ? 5.293 17.188 8.609 1 91.75 190 VAL A N 1
ATOM 1534 C CA . VAL A 1 190 ? 6.105 18.141 7.863 1 91.75 190 VAL A CA 1
ATOM 1535 C C . VAL A 1 190 ? 5.344 19.453 7.707 1 91.75 190 VAL A C 1
ATOM 1537 O O . VAL A 1 190 ? 4.223 19.469 7.191 1 91.75 190 VAL A O 1
ATOM 1540 N N . VAL A 1 191 ? 5.965 20.5 8.141 1 92.62 191 VAL A N 1
ATOM 1541 C CA . VAL A 1 191 ? 5.363 21.828 8.031 1 92.62 191 VAL A CA 1
ATOM 1542 C C . VAL A 1 191 ? 5.293 22.234 6.559 1 92.62 191 VAL A C 1
ATOM 1544 O O . VAL A 1 191 ? 6.246 22.031 5.805 1 92.62 191 VAL A O 1
ATOM 1547 N N . ILE A 1 192 ? 4.172 22.734 6.176 1 91.12 192 ILE A N 1
ATOM 1548 C CA . ILE A 1 192 ? 4.055 23.375 4.875 1 91.12 192 ILE A CA 1
ATOM 1549 C C . ILE A 1 192 ? 4.586 24.797 4.949 1 91.12 192 ILE A C 1
ATOM 1551 O O . ILE A 1 192 ? 4.035 25.641 5.668 1 91.12 192 ILE A O 1
ATOM 1555 N N . PRO A 1 193 ? 5.625 25.016 4.195 1 88.69 193 PRO A N 1
ATOM 1556 C CA . PRO A 1 193 ? 6.266 26.328 4.324 1 88.69 193 PRO A CA 1
ATOM 1557 C C . PRO A 1 193 ? 5.352 27.469 3.898 1 88.69 193 PRO A C 1
ATOM 1559 O O . PRO A 1 193 ? 4.488 27.297 3.037 1 88.69 193 PRO A O 1
ATOM 1562 N N . PHE A 1 194 ? 5.641 28.609 4.418 1 76.81 194 PHE A N 1
ATOM 1563 C CA . PHE A 1 194 ? 4.852 29.812 4.188 1 76.81 194 PHE A CA 1
ATOM 1564 C C . PHE A 1 194 ? 4.926 30.234 2.725 1 76.81 194 PHE A C 1
ATOM 1566 O O . PHE A 1 194 ? 3.947 30.734 2.164 1 76.81 194 PHE A O 1
ATOM 1573 N N . ALA A 1 195 ? 6.09 30.047 2.141 1 71.38 195 ALA A N 1
ATOM 1574 C CA . ALA A 1 195 ? 6.293 30.469 0.759 1 71.38 195 ALA A CA 1
ATOM 1575 C C . ALA A 1 195 ? 5.445 29.641 -0.202 1 71.38 195 ALA A C 1
ATOM 1577 O O . ALA A 1 195 ? 5.277 30.016 -1.367 1 71.38 195 ALA A O 1
ATOM 1578 N N . GLU A 1 196 ? 4.871 28.672 0.379 1 73.5 196 GLU A N 1
ATOM 1579 C CA . GLU A 1 196 ? 4.078 27.781 -0.456 1 73.5 196 GLU A CA 1
ATOM 1580 C C . GLU A 1 196 ? 2.686 28.344 -0.711 1 73.5 196 GLU A C 1
ATOM 1582 O O . GLU A 1 196 ? 2.062 28.906 0.195 1 73.5 196 GLU A O 1
ATOM 1587 N N . LYS A 1 197 ? 2.318 28.25 -1.992 1 77.81 197 LYS A N 1
ATOM 1588 C CA . LYS A 1 197 ? 0.916 28.5 -2.309 1 77.81 197 LYS A CA 1
ATOM 1589 C C . LYS A 1 197 ? 0.01 27.469 -1.656 1 77.81 197 LYS A C 1
ATOM 1591 O O . LYS A 1 197 ? -0.305 26.438 -2.264 1 77.81 197 LYS A O 1
ATOM 1596 N N . LEU A 1 198 ? -0.345 27.75 -0.437 1 74.06 198 LEU A N 1
ATOM 1597 C CA . LEU A 1 198 ? -0.984 26.781 0.448 1 74.06 198 LEU A CA 1
ATOM 1598 C C . LEU A 1 198 ? -2.242 26.219 -0.195 1 74.06 198 LEU A C 1
ATOM 1600 O O . LEU A 1 198 ? -2.523 25.016 -0.056 1 74.06 198 LEU A O 1
ATOM 1604 N N . ARG A 1 199 ? -2.928 27.062 -0.797 1 76.75 199 ARG A N 1
ATOM 1605 C CA . ARG A 1 199 ? -4.184 26.578 -1.367 1 76.75 199 ARG A CA 1
ATOM 1606 C C . ARG A 1 199 ? -3.932 25.719 -2.598 1 76.75 199 ARG A C 1
ATOM 1608 O O . ARG A 1 199 ? -4.301 24.531 -2.623 1 76.75 199 ARG A O 1
ATOM 1615 N N . THR A 1 200 ? -3.199 26.266 -3.535 1 78.5 200 THR A N 1
ATOM 1616 C CA . THR A 1 200 ? -3.045 25.594 -4.828 1 78.5 200 THR A CA 1
ATOM 1617 C C . THR A 1 200 ? -2.043 24.453 -4.73 1 78.5 200 THR A C 1
ATOM 1619 O O . THR A 1 200 ? -2.25 23.391 -5.32 1 78.5 200 THR A O 1
ATOM 1622 N N . HIS A 1 201 ? -0.963 24.688 -3.99 1 78.62 201 HIS A N 1
ATOM 1623 C CA . HIS A 1 201 ? 0.119 23.703 -3.965 1 78.62 201 HIS A CA 1
ATOM 1624 C C . HIS A 1 201 ? 0.06 22.844 -2.701 1 78.62 201 HIS A C 1
ATOM 1626 O O . HIS A 1 201 ? 0.833 21.906 -2.553 1 78.62 201 HIS A O 1
ATOM 1632 N N . GLY A 1 202 ? -0.875 23.219 -1.868 1 77.81 202 GLY A N 1
ATOM 1633 C CA . GLY A 1 202 ? -1.065 22.422 -0.666 1 77.81 202 GLY A CA 1
ATOM 1634 C C . GLY A 1 202 ? -2.385 21.672 -0.647 1 77.81 202 GLY A C 1
ATOM 1635 O O . GLY A 1 202 ? -2.455 20.516 -1.069 1 77.81 202 GLY A O 1
ATOM 1636 N N . VAL A 1 203 ? -3.416 22.344 -0.336 1 74.81 203 VAL A N 1
ATOM 1637 C CA . VAL A 1 203 ? -4.727 21.766 -0.075 1 74.81 203 VAL A CA 1
ATOM 1638 C C . VAL A 1 203 ? -5.285 21.156 -1.357 1 74.81 203 VAL A C 1
ATOM 1640 O O . VAL A 1 203 ? -5.754 20.016 -1.354 1 74.81 203 VAL A O 1
ATOM 1643 N N . LEU A 1 204 ? -5.184 21.828 -2.381 1 75.94 204 LEU A N 1
ATOM 1644 C CA . LEU A 1 204 ? -5.785 21.375 -3.629 1 75.94 204 LEU A CA 1
ATOM 1645 C C . LEU A 1 204 ? -4.914 20.312 -4.293 1 75.94 204 LEU A C 1
ATOM 1647 O O . LEU A 1 204 ? -5.355 19.641 -5.223 1 75.94 204 LEU A O 1
ATOM 1651 N N . ASP A 1 205 ? -3.717 20.203 -3.855 1 83.25 205 ASP A N 1
ATOM 1652 C CA . ASP A 1 205 ? -2.801 19.203 -4.402 1 83.25 205 ASP A CA 1
ATOM 1653 C C . ASP A 1 205 ? -2.957 17.875 -3.688 1 83.25 205 ASP A C 1
ATOM 1655 O O . ASP A 1 205 ? -2.281 16.891 -4.027 1 83.25 205 ASP A O 1
ATOM 1659 N N . ALA A 1 206 ? -3.883 17.812 -2.75 1 83.12 206 ALA A N 1
ATOM 1660 C CA . ALA A 1 206 ? -4.02 16.641 -1.892 1 83.12 206 ALA A CA 1
ATOM 1661 C C . ALA A 1 206 ? -4.438 15.414 -2.699 1 83.12 206 ALA A C 1
ATOM 1663 O O . ALA A 1 206 ? -3.916 14.32 -2.49 1 83.12 206 ALA A O 1
ATOM 1664 N N . ASP A 1 207 ? -5.32 15.602 -3.592 1 83.56 207 ASP A N 1
ATOM 1665 C CA . ASP A 1 207 ? -5.785 14.484 -4.41 1 83.56 207 ASP A CA 1
ATOM 1666 C C . ASP A 1 207 ? -4.672 13.969 -5.316 1 83.56 207 ASP A C 1
ATOM 1668 O O . ASP A 1 207 ? -4.52 12.758 -5.496 1 83.56 207 ASP A O 1
ATOM 1672 N N . GLU A 1 208 ? -4 14.969 -5.902 1 89 208 GLU A N 1
ATOM 1673 C CA . GLU A 1 208 ? -2.875 14.578 -6.746 1 89 208 GLU A CA 1
ATOM 1674 C C . GLU A 1 208 ? -1.796 13.867 -5.93 1 89 208 GLU A C 1
ATOM 1676 O O . GLU A 1 208 ? -1.224 12.875 -6.375 1 89 208 GLU A O 1
ATOM 1681 N N . LEU A 1 209 ? -1.515 14.383 -4.77 1 91 209 LEU A N 1
ATOM 1682 C CA . LEU A 1 209 ? -0.541 13.766 -3.879 1 91 209 LEU A CA 1
ATOM 1683 C C . LEU A 1 209 ? -0.931 12.32 -3.568 1 91 209 LEU A C 1
ATOM 1685 O O . LEU A 1 209 ? -0.086 11.422 -3.604 1 91 209 LEU A O 1
ATOM 1689 N N . ARG A 1 210 ? -2.133 12.086 -3.326 1 89.88 210 ARG A N 1
ATOM 1690 C CA . ARG A 1 210 ? -2.635 10.758 -2.984 1 89.88 210 ARG A CA 1
ATOM 1691 C C . ARG A 1 210 ? -2.32 9.75 -4.086 1 89.88 210 ARG A C 1
ATOM 1693 O O . ARG A 1 210 ? -2.004 8.594 -3.807 1 89.88 210 ARG A O 1
ATOM 1700 N N . LYS A 1 211 ? -2.328 10.18 -5.246 1 91.06 211 LYS A N 1
ATOM 1701 C CA . LYS A 1 211 ? -2.098 9.312 -6.395 1 91.06 211 LYS A CA 1
ATOM 1702 C C . LYS A 1 211 ? -0.633 8.883 -6.477 1 91.06 211 LYS A C 1
ATOM 1704 O O . LYS A 1 211 ? -0.306 7.883 -7.121 1 91.06 211 LYS A O 1
ATOM 1709 N N . HIS A 1 212 ? 0.177 9.656 -5.844 1 92.62 212 HIS A N 1
ATOM 1710 C CA . HIS A 1 212 ? 1.606 9.398 -5.98 1 92.62 212 HIS A CA 1
ATOM 1711 C C . HIS A 1 212 ? 2.186 8.82 -4.691 1 92.62 212 HIS A C 1
ATOM 1713 O O . HIS A 1 212 ? 3.348 8.414 -4.656 1 92.62 212 HIS A O 1
ATOM 1719 N N . LEU A 1 213 ? 1.361 8.727 -3.662 1 93.25 213 LEU A N 1
ATOM 1720 C CA . LEU A 1 213 ? 1.797 8.094 -2.42 1 93.25 213 LEU A CA 1
ATOM 1721 C C . LEU A 1 213 ? 1.783 6.578 -2.547 1 93.25 213 LEU A C 1
ATOM 1723 O O . LEU A 1 213 ? 0.971 6.02 -3.289 1 93.25 213 LEU A O 1
ATOM 1727 N N . PRO A 1 214 ? 2.773 5.973 -1.84 1 93 214 PRO A N 1
ATOM 1728 C CA . PRO A 1 214 ? 2.615 4.52 -1.729 1 93 214 PRO A CA 1
ATOM 1729 C C . PRO A 1 214 ? 1.283 4.117 -1.104 1 93 214 PRO A C 1
ATOM 1731 O O . PRO A 1 214 ? 0.771 4.82 -0.228 1 93 214 PRO A O 1
ATOM 1734 N N . ALA A 1 215 ? 0.792 2.971 -1.458 1 92.5 215 ALA A N 1
ATOM 1735 C CA . ALA A 1 215 ? -0.516 2.504 -1.004 1 92.5 215 ALA A CA 1
ATOM 1736 C C . ALA A 1 215 ? -0.554 2.377 0.517 1 92.5 215 ALA A C 1
ATOM 1738 O O . ALA A 1 215 ? -1.621 2.475 1.127 1 92.5 215 ALA A O 1
ATOM 1739 N N . ALA A 1 216 ? 0.607 2.215 1.094 1 93.5 216 ALA A N 1
ATOM 1740 C CA . ALA A 1 216 ? 0.694 1.976 2.533 1 93.5 216 ALA A CA 1
ATOM 1741 C C . ALA A 1 216 ? 0.576 3.281 3.314 1 93.5 216 ALA A C 1
ATOM 1743 O O . ALA A 1 216 ? 0.381 3.268 4.531 1 93.5 216 ALA A O 1
ATOM 1744 N N . VAL A 1 217 ? 0.622 4.398 2.619 1 93.19 217 VAL A N 1
ATOM 1745 C CA . VAL A 1 217 ? 0.8 5.668 3.314 1 93.19 217 VAL A CA 1
ATOM 1746 C C . VAL A 1 217 ? -0.411 6.562 3.07 1 93.19 217 VAL A C 1
ATOM 1748 O O . VAL A 1 217 ? -0.917 6.645 1.947 1 93.19 217 VAL A O 1
ATOM 1751 N N . HIS A 1 218 ? -0.865 7.191 4.109 1 90.5 218 HIS A N 1
ATOM 1752 C CA . HIS A 1 218 ? -1.914 8.203 4.074 1 90.5 218 HIS A CA 1
ATOM 1753 C C . HIS A 1 218 ? -1.406 9.547 4.594 1 90.5 218 HIS A C 1
ATOM 1755 O O . HIS A 1 218 ? -0.664 9.594 5.578 1 90.5 218 HIS A O 1
ATOM 1761 N N . GLY A 1 219 ? -1.724 10.578 3.869 1 89 219 GLY A N 1
ATOM 1762 C CA . GLY A 1 219 ? -1.37 11.922 4.285 1 89 219 GLY A CA 1
ATOM 1763 C C . GLY A 1 219 ? -2.576 12.805 4.543 1 89 219 GLY A C 1
ATOM 1764 O O . GLY A 1 219 ? -3.576 12.727 3.826 1 89 219 GLY A O 1
ATOM 1765 N N . ARG A 1 220 ? -2.453 13.656 5.59 1 86.69 220 ARG A N 1
ATOM 1766 C CA . ARG A 1 220 ? -3.496 14.625 5.918 1 86.69 220 ARG A CA 1
ATOM 1767 C C . ARG A 1 220 ? -2.893 15.969 6.312 1 86.69 220 ARG A C 1
ATOM 1769 O O . ARG A 1 220 ? -1.833 16.016 6.941 1 86.69 220 ARG A O 1
ATOM 1776 N N . ILE A 1 221 ? -3.578 17 5.945 1 87.44 221 ILE A N 1
ATOM 1777 C CA . ILE A 1 221 ? -3.141 18.328 6.332 1 87.44 221 ILE A CA 1
ATOM 1778 C C . ILE A 1 221 ? -3.877 18.781 7.598 1 87.44 221 ILE A C 1
ATOM 1780 O O . ILE A 1 221 ? -5.109 18.75 7.648 1 87.44 221 ILE A O 1
ATOM 1784 N N . ILE A 1 222 ? -3.125 19.156 8.578 1 87.38 222 ILE A N 1
ATOM 1785 C CA . ILE A 1 222 ? -3.695 19.609 9.844 1 87.38 222 ILE A CA 1
ATOM 1786 C C . ILE A 1 222 ? -2.959 20.859 10.32 1 87.38 222 ILE A C 1
ATOM 1788 O O . ILE A 1 222 ? -2.021 21.312 9.672 1 87.38 222 ILE A O 1
ATOM 1792 N N . ARG A 1 223 ? -3.402 21.359 11.383 1 88.5 223 ARG A N 1
ATOM 1793 C CA . ARG A 1 223 ? -2.795 22.547 11.961 1 88.5 223 ARG A CA 1
ATOM 1794 C C . ARG A 1 223 ? -1.963 22.203 13.188 1 88.5 223 ARG A C 1
ATOM 1796 O O . ARG A 1 223 ? -2.299 21.281 13.93 1 88.5 223 ARG A O 1
ATOM 1803 N N . ARG A 1 224 ? -0.864 22.906 13.289 1 90.19 224 ARG A N 1
ATOM 1804 C CA . ARG A 1 224 ? 0.005 22.844 14.461 1 90.19 224 ARG A CA 1
ATOM 1805 C C . ARG A 1 224 ? 0.48 24.234 14.875 1 90.19 224 ARG A C 1
ATOM 1807 O O . ARG A 1 224 ? 0.178 25.219 14.203 1 90.19 224 ARG A O 1
ATOM 1814 N N . LEU A 1 225 ? 1.116 24.234 15.984 1 90.94 225 LEU A N 1
ATOM 1815 C CA . LEU A 1 225 ? 1.737 25.469 16.453 1 90.94 225 LEU A CA 1
ATOM 1816 C C . LEU A 1 225 ? 3.246 25.438 16.234 1 90.94 225 LEU A C 1
ATOM 1818 O O . LEU A 1 225 ? 3.887 24.406 16.453 1 90.94 225 LEU A O 1
ATOM 1822 N N . ASN A 1 226 ? 3.742 26.531 15.773 1 90.81 226 ASN A N 1
ATOM 1823 C CA . ASN A 1 226 ? 5.195 26.656 15.758 1 90.81 226 ASN A CA 1
ATOM 1824 C C . ASN A 1 226 ? 5.715 27.266 17.047 1 90.81 226 ASN A C 1
ATOM 1826 O O . ASN A 1 226 ? 4.934 27.625 17.938 1 90.81 226 ASN A O 1
ATOM 1830 N N . PRO A 1 227 ? 7.016 27.406 17.219 1 87.31 227 PRO A N 1
ATOM 1831 C CA . PRO A 1 227 ? 7.578 27.875 18.484 1 87.31 227 PRO A CA 1
ATOM 1832 C C . PRO A 1 227 ? 7.195 29.312 18.797 1 87.31 227 PRO A C 1
ATOM 1834 O O . PRO A 1 227 ? 7.238 29.719 19.969 1 87.31 227 PRO A O 1
ATOM 1837 N N . SER A 1 228 ? 6.801 30.062 17.828 1 88.44 228 SER A N 1
ATOM 1838 C CA . SER A 1 228 ? 6.426 31.453 18.031 1 88.44 228 SER A CA 1
ATOM 1839 C C . SER A 1 228 ? 4.949 31.578 18.406 1 88.44 228 SER A C 1
ATOM 1841 O O . SER A 1 228 ? 4.438 32.688 18.578 1 88.44 228 SER A O 1
ATOM 1843 N N . GLY A 1 229 ? 4.305 30.438 18.438 1 87.75 229 GLY A N 1
ATOM 1844 C CA . GLY A 1 229 ? 2.908 30.453 18.844 1 87.75 229 GLY A CA 1
ATOM 1845 C C . GLY A 1 229 ? 1.956 30.672 17.688 1 87.75 229 GLY A C 1
ATOM 1846 O O . GLY A 1 229 ? 0.765 30.922 17.891 1 87.75 229 GLY A O 1
ATOM 1847 N N . HIS A 1 230 ? 2.463 30.625 16.516 1 91 230 HIS A N 1
ATOM 1848 C CA . HIS A 1 230 ? 1.633 30.797 15.32 1 91 230 HIS A CA 1
ATOM 1849 C C . HIS A 1 230 ? 1.188 29.438 14.766 1 91 230 HIS A C 1
ATOM 1851 O O . HIS A 1 230 ? 1.92 28.453 14.867 1 91 230 HIS A O 1
ATOM 1857 N N . TYR A 1 231 ? 0.037 29.469 14.211 1 91.19 231 TYR A N 1
ATOM 1858 C CA . TYR A 1 231 ? -0.469 28.25 13.609 1 91.19 231 TYR A CA 1
ATOM 1859 C C . TYR A 1 231 ? 0.167 28.016 12.242 1 91.19 231 TYR A C 1
ATOM 1861 O O . TYR A 1 231 ? 0.368 28.953 11.469 1 91.19 231 TYR A O 1
ATOM 1869 N N . VAL A 1 232 ? 0.469 26.734 12 1 90.94 232 VAL A N 1
ATOM 1870 C CA . VAL A 1 232 ? 1.017 26.328 10.711 1 90.94 232 VAL A CA 1
ATOM 1871 C C . VAL A 1 232 ? 0.284 25.078 10.203 1 90.94 232 VAL A C 1
ATOM 1873 O O . VAL A 1 232 ? -0.324 24.344 10.992 1 90.94 232 VAL A O 1
ATOM 1876 N N . SER A 1 233 ? 0.293 24.969 8.898 1 89.69 233 SER A N 1
ATOM 1877 C CA . SER A 1 233 ? -0.23 23.75 8.305 1 89.69 233 SER A CA 1
ATOM 1878 C C . SER A 1 233 ? 0.855 22.688 8.18 1 89.69 233 SER A C 1
ATOM 1880 O O . SER A 1 233 ? 2.002 23 7.852 1 89.69 233 SER A O 1
ATOM 1882 N N . VAL A 1 234 ? 0.451 21.469 8.492 1 91.62 234 VAL A N 1
ATOM 1883 C CA . VAL A 1 234 ? 1.399 20.359 8.438 1 91.62 234 VAL A CA 1
ATOM 1884 C C . VAL A 1 234 ? 0.789 19.203 7.664 1 91.62 234 VAL A C 1
ATOM 1886 O O . VAL A 1 234 ? -0.425 18.984 7.711 1 91.62 234 VAL A O 1
ATOM 1889 N N . ILE A 1 235 ? 1.63 18.547 6.973 1 90.62 235 ILE A N 1
ATOM 1890 C CA . ILE A 1 235 ? 1.241 17.25 6.422 1 90.62 235 ILE A CA 1
ATOM 1891 C C . ILE A 1 235 ? 1.642 16.141 7.387 1 90.62 235 ILE A C 1
ATOM 1893 O O . ILE A 1 235 ? 2.814 16.016 7.746 1 90.62 235 ILE A O 1
ATOM 1897 N N . VAL A 1 236 ? 0.643 15.438 7.824 1 90.88 236 VAL A N 1
ATOM 1898 C CA . VAL A 1 236 ? 0.911 14.297 8.695 1 90.88 236 VAL A CA 1
ATOM 1899 C C . VAL A 1 236 ? 0.801 13 7.898 1 90.88 236 VAL A C 1
ATOM 1901 O O . VAL A 1 236 ? -0.231 12.727 7.281 1 90.88 236 VAL A O 1
ATOM 1904 N N . PHE A 1 237 ? 1.893 12.234 7.969 1 91.5 237 PHE A N 1
ATOM 1905 C CA . PHE A 1 237 ? 1.884 10.938 7.301 1 91.5 237 PHE A CA 1
ATOM 1906 C C . PHE A 1 237 ? 1.692 9.812 8.312 1 91.5 237 PHE A C 1
ATOM 1908 O O . PHE A 1 237 ? 2.238 9.859 9.414 1 91.5 237 PHE A O 1
ATOM 1915 N N . GLY A 1 238 ? 0.938 8.844 7.938 1 91.12 238 GLY A N 1
ATOM 1916 C CA . GLY A 1 238 ? 0.747 7.613 8.688 1 91.12 238 GLY A CA 1
ATOM 1917 C C . GLY A 1 238 ? 0.425 6.418 7.812 1 91.12 238 GLY A C 1
ATOM 1918 O O . GLY A 1 238 ? 0.321 6.551 6.59 1 91.12 238 GLY A O 1
ATOM 1919 N N . LEU A 1 239 ? 0.419 5.254 8.398 1 91.69 239 LEU A N 1
ATOM 1920 C CA . LEU A 1 239 ? 0.007 4.07 7.645 1 91.69 239 LEU A CA 1
ATOM 1921 C C . LEU A 1 239 ? -1.471 4.148 7.277 1 91.69 239 LEU A C 1
ATOM 1923 O O . LEU A 1 239 ? -2.295 4.578 8.086 1 91.69 239 LEU A O 1
ATOM 1927 N N . ALA A 1 240 ? -1.736 3.797 6.059 1 89.62 240 ALA A N 1
ATOM 1928 C CA . ALA A 1 240 ? -3.125 3.725 5.609 1 89.62 240 ALA A CA 1
ATOM 1929 C C . ALA A 1 240 ? -3.906 2.688 6.414 1 89.62 240 ALA A C 1
ATOM 1931 O O . ALA A 1 240 ? -3.328 1.731 6.934 1 89.62 240 ALA A O 1
ATOM 1932 N N . PRO A 1 241 ? -5.27 2.836 6.539 1 83.31 241 PRO A N 1
ATOM 1933 C CA . PRO A 1 241 ? -6.09 1.925 7.34 1 83.31 241 PRO A CA 1
ATOM 1934 C C . PRO A 1 241 ? -5.984 0.474 6.875 1 83.31 241 PRO A C 1
ATOM 1936 O O . PRO A 1 241 ? -6.055 -0.447 7.695 1 83.31 241 PRO A O 1
ATOM 1939 N N . ASN A 1 242 ? -5.734 0.23 5.695 1 82 242 ASN A N 1
ATOM 1940 C CA . ASN A 1 242 ? -5.703 -1.132 5.172 1 82 242 ASN A CA 1
ATOM 1941 C C . ASN A 1 242 ? -4.277 -1.675 5.109 1 82 242 ASN A C 1
ATOM 1943 O O . ASN A 1 242 ? -4.055 -2.801 4.664 1 82 242 ASN A O 1
ATOM 1947 N N . ALA A 1 243 ? -3.354 -0.863 5.594 1 89.44 243 ALA A N 1
ATOM 1948 C CA . ALA A 1 243 ? -1.959 -1.293 5.539 1 89.44 243 ALA A CA 1
ATOM 1949 C C . ALA A 1 243 ? -1.538 -1.959 6.844 1 89.44 243 ALA A C 1
ATOM 1951 O O . ALA A 1 243 ? -1.805 -1.436 7.93 1 89.44 243 ALA A O 1
ATOM 1952 N N . PHE A 1 244 ? -0.961 -3.129 6.758 1 91.25 244 PHE A N 1
ATOM 1953 C CA . PHE A 1 244 ? -0.398 -3.801 7.922 1 91.25 244 PHE A CA 1
ATOM 1954 C C . PHE A 1 244 ? 0.872 -3.102 8.391 1 91.25 244 PHE A C 1
ATOM 1956 O O . PHE A 1 244 ? 1.586 -2.496 7.59 1 91.25 244 PHE A O 1
ATOM 1963 N N . ASP A 1 245 ? 1.069 -3.152 9.727 1 91.12 245 ASP A N 1
ATOM 1964 C CA . ASP A 1 245 ? 2.326 -2.646 10.273 1 91.12 245 ASP A CA 1
ATOM 1965 C C . ASP A 1 245 ? 3.453 -3.658 10.078 1 91.12 245 ASP A C 1
ATOM 1967 O O . ASP A 1 245 ? 3.68 -4.516 10.938 1 91.12 245 ASP A O 1
ATOM 1971 N N . ASN A 1 246 ? 4.137 -3.641 9 1 91.5 246 ASN A N 1
ATOM 1972 C CA . ASN A 1 246 ? 5.277 -4.492 8.68 1 91.5 246 ASN A CA 1
ATOM 1973 C C . ASN A 1 246 ? 6.477 -3.67 8.219 1 91.5 246 ASN A C 1
ATOM 1975 O O . ASN A 1 246 ? 6.355 -2.467 7.98 1 91.5 246 ASN A O 1
ATOM 1979 N N . PRO A 1 247 ? 7.598 -4.223 8.148 1 88 247 PRO A N 1
ATOM 1980 C CA . PRO A 1 247 ? 8.82 -3.465 7.871 1 88 247 PRO A CA 1
ATOM 1981 C C . PRO A 1 247 ? 8.773 -2.744 6.527 1 88 247 PRO A C 1
ATOM 1983 O O . PRO A 1 247 ? 9.25 -1.61 6.414 1 88 247 PRO A O 1
ATOM 1986 N N . MET A 1 248 ? 8.211 -3.283 5.535 1 89.44 248 MET A N 1
ATOM 1987 C CA . MET A 1 248 ? 8.172 -2.662 4.215 1 89.44 248 MET A CA 1
ATOM 1988 C C . MET A 1 248 ? 7.258 -1.441 4.211 1 89.44 248 MET A C 1
ATOM 1990 O O . MET A 1 248 ? 7.578 -0.419 3.604 1 89.44 248 MET A O 1
ATOM 1994 N N . ASN A 1 249 ? 6.172 -1.562 4.828 1 92.19 249 ASN A N 1
ATOM 1995 C CA . ASN A 1 249 ? 5.266 -0.426 4.934 1 92.19 249 ASN A CA 1
ATOM 1996 C C . ASN A 1 249 ? 5.848 0.678 5.809 1 92.19 249 ASN A C 1
ATOM 1998 O O . ASN A 1 249 ? 5.629 1.863 5.551 1 92.19 249 ASN A O 1
ATOM 2002 N N . ARG A 1 250 ? 6.578 0.293 6.852 1 89.81 250 ARG A N 1
ATOM 2003 C CA . ARG A 1 250 ? 7.305 1.275 7.648 1 89.81 250 ARG A CA 1
ATOM 2004 C C . ARG A 1 250 ? 8.32 2.027 6.797 1 89.81 250 ARG A C 1
ATOM 2006 O O . ARG A 1 250 ? 8.469 3.244 6.93 1 89.81 250 ARG A O 1
ATOM 2013 N N . MET A 1 251 ? 8.961 1.323 5.973 1 88.56 251 MET A N 1
ATOM 2014 C CA . MET A 1 251 ? 9.922 1.938 5.062 1 88.56 251 MET A CA 1
ATOM 2015 C C . MET A 1 251 ? 9.234 2.936 4.137 1 88.56 251 MET A C 1
ATOM 2017 O O . MET A 1 251 ? 9.75 4.035 3.916 1 88.56 251 MET A O 1
ATOM 2021 N N . ASN A 1 252 ? 8.148 2.516 3.588 1 91.25 252 ASN A N 1
ATOM 2022 C CA . ASN A 1 252 ? 7.391 3.4 2.709 1 91.25 252 ASN A CA 1
ATOM 2023 C C . ASN A 1 252 ? 6.992 4.691 3.418 1 91.25 252 ASN A C 1
ATOM 2025 O O . ASN A 1 252 ? 7.047 5.77 2.826 1 91.25 252 ASN A O 1
ATOM 2029 N N . LEU A 1 253 ? 6.566 4.559 4.641 1 91.69 253 LEU A N 1
ATOM 2030 C CA . LEU A 1 253 ? 6.203 5.719 5.445 1 91.69 253 LEU A CA 1
ATOM 2031 C C . LEU A 1 253 ? 7.402 6.633 5.656 1 91.69 253 LEU A C 1
ATOM 2033 O O . LEU A 1 253 ? 7.305 7.852 5.473 1 91.69 253 LEU A O 1
ATOM 2037 N N . ALA A 1 254 ? 8.508 6.086 5.992 1 89.12 254 ALA A N 1
ATOM 2038 C CA . ALA A 1 254 ? 9.734 6.848 6.223 1 89.12 254 ALA A CA 1
ATOM 2039 C C . ALA A 1 254 ? 10.18 7.562 4.949 1 89.12 254 ALA A C 1
ATOM 2041 O O . ALA A 1 254 ? 10.547 8.742 4.984 1 89.12 254 ALA A O 1
ATOM 2042 N N . LEU A 1 255 ? 10.133 6.883 3.863 1 88 255 LEU A N 1
ATOM 2043 C CA . LEU A 1 255 ? 10.523 7.461 2.582 1 88 255 LEU A CA 1
ATOM 2044 C C . LEU A 1 255 ? 9.602 8.625 2.209 1 88 255 LEU A C 1
ATOM 2046 O O . LEU A 1 255 ? 10.07 9.656 1.73 1 88 255 LEU A O 1
ATOM 2050 N N . SER A 1 256 ? 8.328 8.414 2.379 1 91.06 256 SER A N 1
ATOM 2051 C CA . SER A 1 256 ? 7.359 9.453 2.072 1 91.06 256 SER A CA 1
ATOM 2052 C C . SER A 1 256 ? 7.613 10.711 2.904 1 91.06 256 SER A C 1
ATOM 2054 O O . SER A 1 256 ? 7.574 11.828 2.381 1 91.06 256 SER A O 1
ATOM 2056 N N . TYR A 1 257 ? 7.922 10.539 4.168 1 90.69 257 TYR A N 1
ATOM 2057 C CA . TYR A 1 257 ? 8.242 11.656 5.051 1 90.69 257 TYR A CA 1
ATOM 2058 C C . TYR A 1 257 ? 9.477 12.398 4.559 1 90.69 257 TYR A C 1
ATOM 2060 O O . TYR A 1 257 ? 9.477 13.633 4.477 1 90.69 257 TYR A O 1
ATOM 2068 N N . ASN A 1 258 ? 10.453 11.648 4.246 1 87.12 258 ASN A N 1
ATOM 2069 C CA . ASN A 1 258 ? 11.703 12.258 3.805 1 87.12 258 ASN A CA 1
ATOM 2070 C C . ASN A 1 258 ? 11.516 13.047 2.514 1 87.12 258 ASN A C 1
ATOM 2072 O O . ASN A 1 258 ? 12.117 14.109 2.344 1 87.12 258 ASN A O 1
ATOM 2076 N N . MET A 1 259 ? 10.758 12.516 1.666 1 89.69 259 MET A N 1
ATOM 2077 C CA . MET A 1 259 ? 10.5 13.211 0.409 1 89.69 259 MET A CA 1
ATOM 2078 C C . MET A 1 259 ? 9.758 14.523 0.656 1 89.69 259 MET A C 1
ATOM 2080 O O . MET A 1 259 ? 10.102 15.555 0.07 1 89.69 259 MET A O 1
ATOM 2084 N N . ALA A 1 260 ? 8.781 14.469 1.494 1 91.12 260 ALA A N 1
ATOM 2085 C CA . ALA A 1 260 ? 8.031 15.68 1.845 1 91.12 260 ALA A CA 1
ATOM 2086 C C . ALA A 1 260 ? 8.93 16.688 2.564 1 91.12 260 ALA A C 1
ATOM 2088 O O . ALA A 1 260 ? 8.812 17.891 2.348 1 91.12 260 ALA A O 1
ATOM 2089 N N . LEU A 1 261 ? 9.781 16.156 3.48 1 90.31 261 LEU A N 1
ATOM 2090 C CA . LEU A 1 261 ? 10.695 17.031 4.207 1 90.31 261 LEU A CA 1
ATOM 2091 C C . LEU A 1 261 ? 11.656 17.734 3.25 1 90.31 261 LEU A C 1
ATOM 2093 O O . LEU A 1 261 ? 11.898 18.938 3.379 1 90.31 261 LEU A O 1
ATOM 2097 N N . ASN A 1 262 ? 12.164 16.984 2.332 1 88.75 262 ASN A N 1
ATOM 2098 C CA . ASN A 1 262 ? 13.047 17.578 1.336 1 88.75 262 ASN A CA 1
ATOM 2099 C C . ASN A 1 262 ? 12.32 18.609 0.479 1 88.75 262 ASN A C 1
ATOM 2101 O O . ASN A 1 262 ? 12.891 19.641 0.108 1 88.75 262 ASN A O 1
ATOM 2105 N N . TRP A 1 263 ? 11.164 18.297 0.144 1 91.38 263 TRP A N 1
ATOM 2106 C CA . TRP A 1 263 ? 10.312 19.234 -0.568 1 91.38 263 TRP A CA 1
ATOM 2107 C C . TRP A 1 263 ? 10.172 20.547 0.213 1 91.38 263 TRP A C 1
ATOM 2109 O O . TRP A 1 263 ? 10.367 21.625 -0.336 1 91.38 263 TRP A O 1
ATOM 2119 N N . ALA A 1 264 ? 9.844 20.469 1.489 1 92.56 264 ALA A N 1
ATOM 2120 C CA . ALA A 1 264 ? 9.664 21.641 2.336 1 92.56 264 ALA A CA 1
ATOM 2121 C C . ALA A 1 264 ? 10.969 22.438 2.453 1 92.56 264 ALA A C 1
ATOM 2123 O O . ALA A 1 264 ? 10.961 23.656 2.365 1 92.56 264 ALA A O 1
ATOM 2124 N N . ARG A 1 265 ? 12.055 21.719 2.611 1 90.94 265 ARG A N 1
ATOM 2125 C CA . ARG A 1 265 ? 13.359 22.375 2.727 1 90.94 265 ARG A CA 1
ATOM 2126 C C . ARG A 1 265 ? 13.695 23.141 1.454 1 90.94 265 ARG A C 1
ATOM 2128 O O . ARG A 1 265 ? 14.211 24.266 1.519 1 90.94 265 ARG A O 1
ATOM 2135 N N . LYS A 1 266 ? 13.406 22.547 0.385 1 90.56 266 LYS A N 1
ATOM 2136 C CA . LYS A 1 266 ? 13.664 23.203 -0.894 1 90.56 266 LYS A CA 1
ATOM 2137 C C . LYS A 1 266 ? 12.891 24.516 -0.995 1 90.56 266 LYS A C 1
ATOM 2139 O O . LYS A 1 266 ? 13.438 25.531 -1.452 1 90.56 266 LYS A O 1
ATOM 2144 N N . ILE A 1 267 ? 11.703 24.516 -0.567 1 90.69 267 ILE A N 1
ATOM 2145 C CA . ILE A 1 267 ? 10.867 25.719 -0.625 1 90.69 267 ILE A CA 1
ATOM 2146 C C . ILE A 1 267 ? 11.414 26.781 0.329 1 90.69 267 ILE A C 1
ATOM 2148 O O . ILE A 1 267 ? 11.469 27.969 -0.01 1 90.69 267 ILE A O 1
ATOM 2152 N N . VAL A 1 268 ? 11.836 26.359 1.495 1 91.44 268 VAL A N 1
ATOM 2153 C CA . VAL A 1 268 ? 12.383 27.281 2.48 1 91.44 268 VAL A CA 1
ATOM 2154 C C . VAL A 1 268 ? 13.633 27.953 1.918 1 91.44 268 VAL A C 1
ATOM 2156 O O . VAL A 1 268 ? 13.812 29.172 2.057 1 91.44 268 VAL A O 1
ATOM 2159 N N . VAL A 1 269 ? 14.438 27.172 1.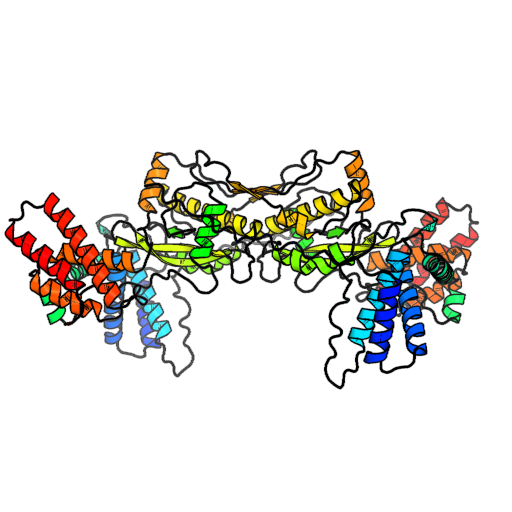245 1 91.56 269 VAL A N 1
ATOM 2160 C CA . VAL A 1 269 ? 15.742 27.656 0.795 1 91.56 269 VAL A CA 1
ATOM 2161 C C . VAL A 1 269 ? 15.578 28.484 -0.475 1 91.56 269 VAL A C 1
ATOM 2163 O O . VAL A 1 269 ? 16.188 29.531 -0.619 1 91.56 269 VAL A O 1
ATOM 2166 N N . THR A 1 270 ? 14.719 28.062 -1.387 1 88.75 270 THR A N 1
ATOM 2167 C CA . THR A 1 270 ? 14.625 28.719 -2.689 1 88.75 270 THR A CA 1
ATOM 2168 C C . THR A 1 270 ? 13.555 29.812 -2.67 1 88.75 270 THR A C 1
ATOM 2170 O O . THR A 1 270 ? 13.594 30.734 -3.486 1 88.75 270 THR A O 1
ATOM 2173 N N . GLY A 1 271 ? 12.562 29.625 -1.835 1 86.62 271 GLY A N 1
ATOM 2174 C CA . GLY A 1 271 ? 11.453 30.562 -1.809 1 86.62 271 GLY A CA 1
ATOM 2175 C C . GLY A 1 271 ? 10.461 30.328 -2.934 1 86.62 271 GLY A C 1
ATOM 2176 O O . GLY A 1 271 ? 9.539 31.125 -3.123 1 86.62 271 GLY A O 1
ATOM 2177 N N . THR A 1 272 ? 10.695 29.25 -3.65 1 85.69 272 THR A N 1
ATOM 2178 C CA . THR A 1 272 ? 9.836 28.969 -4.793 1 85.69 272 THR A CA 1
ATOM 2179 C C . THR A 1 272 ? 8.812 27.891 -4.445 1 85.69 272 THR A C 1
ATOM 2181 O O . THR A 1 272 ? 9.172 26.812 -3.963 1 85.69 272 THR A O 1
ATOM 2184 N N . SER A 1 273 ? 7.609 28.266 -4.695 1 86.94 273 SER A N 1
ATOM 2185 C CA . SER A 1 273 ? 6.512 27.359 -4.406 1 86.94 273 SER A CA 1
ATOM 2186 C C . SER A 1 273 ? 6.414 26.25 -5.461 1 86.94 273 SER A C 1
ATOM 2188 O O . SER A 1 273 ? 6.586 26.516 -6.656 1 86.94 273 SER A O 1
ATOM 2190 N N . CYS A 1 274 ? 6.219 25.047 -4.984 1 88.5 274 CYS A N 1
ATOM 2191 C CA . CYS A 1 274 ? 5.977 23.891 -5.848 1 88.5 274 CYS A CA 1
ATOM 2192 C C . CYS A 1 274 ? 5.043 22.891 -5.176 1 88.5 274 CYS A C 1
ATOM 2194 O O . CYS A 1 274 ? 5.133 22.672 -3.969 1 88.5 274 CYS A O 1
ATOM 2196 N N . PRO A 1 275 ? 4.105 22.375 -5.977 1 89.75 275 PRO A N 1
ATOM 2197 C CA . PRO A 1 275 ? 3.199 21.391 -5.371 1 89.75 275 PRO A CA 1
ATOM 2198 C C . PRO A 1 275 ? 3.941 20.234 -4.695 1 89.75 275 PRO A C 1
ATOM 2200 O O . PRO A 1 275 ? 4.973 19.781 -5.199 1 89.75 275 PRO A O 1
ATOM 2203 N N . VAL A 1 276 ? 3.406 19.766 -3.594 1 89.12 276 VAL A N 1
ATOM 2204 C CA . VAL A 1 276 ? 4.039 18.688 -2.84 1 89.12 276 VAL A CA 1
ATOM 2205 C C . VAL A 1 276 ? 4.051 17.422 -3.674 1 89.12 276 VAL A C 1
ATOM 2207 O O . VAL A 1 276 ? 4.977 16.609 -3.568 1 89.12 276 VAL A O 1
ATOM 2210 N N . SER A 1 277 ? 3.061 17.188 -4.52 1 90.12 277 SER A N 1
ATOM 2211 C CA . SER A 1 277 ? 2.957 16 -5.348 1 90.12 277 SER A CA 1
ATOM 2212 C C . SER A 1 277 ? 4.148 15.875 -6.289 1 90.12 277 SER A C 1
ATOM 2214 O O . SER A 1 277 ? 4.539 14.766 -6.664 1 90.12 277 SER A O 1
ATOM 2216 N N . ASP A 1 278 ? 4.746 17 -6.621 1 88.06 278 ASP A N 1
ATOM 2217 C CA . ASP A 1 278 ? 5.887 17 -7.527 1 88.06 278 ASP A CA 1
ATOM 2218 C C . ASP A 1 278 ? 7.078 16.266 -6.918 1 88.06 278 ASP A C 1
ATOM 2220 O O . ASP A 1 278 ? 7.871 15.648 -7.633 1 88.06 278 ASP A O 1
ATOM 2224 N N . ALA A 1 279 ? 7.215 16.328 -5.648 1 86.12 279 ALA A N 1
ATOM 2225 C CA . ALA A 1 279 ? 8.305 15.641 -4.965 1 86.12 279 ALA A CA 1
ATOM 2226 C C . ALA A 1 279 ? 8.18 14.125 -5.133 1 86.12 279 ALA A C 1
ATOM 2228 O O . ALA A 1 279 ? 9.188 13.414 -5.133 1 86.12 279 ALA A O 1
ATOM 2229 N N . PHE A 1 280 ? 6.977 13.625 -5.336 1 88.25 280 PHE A N 1
ATOM 2230 C CA . PHE A 1 280 ? 6.727 12.195 -5.422 1 88.25 280 PHE A CA 1
ATOM 2231 C C . PHE A 1 280 ? 6.723 11.734 -6.875 1 88.25 280 PHE A C 1
ATOM 2233 O O . PHE A 1 280 ? 7.043 10.578 -7.164 1 88.25 280 PHE A O 1
ATOM 2240 N N . LYS A 1 281 ? 6.383 12.641 -7.719 1 82.94 281 LYS A N 1
ATOM 2241 C CA . LYS A 1 281 ? 6.391 12.328 -9.141 1 82.94 281 LYS A CA 1
ATOM 2242 C C . LYS A 1 281 ? 7.812 12.062 -9.641 1 82.94 281 LYS A C 1
ATOM 2244 O O . LYS A 1 281 ? 8.016 11.289 -10.578 1 82.94 281 LYS A O 1
ATOM 2249 N N . ASN A 1 282 ? 8.672 12.664 -8.992 1 75.06 282 ASN A N 1
ATOM 2250 C CA . ASN A 1 282 ? 10.062 12.594 -9.445 1 75.06 282 ASN A CA 1
ATOM 2251 C C . ASN A 1 282 ? 10.797 11.414 -8.82 1 75.06 282 ASN A C 1
ATOM 2253 O O . ASN A 1 282 ? 12.016 11.281 -8.969 1 75.06 282 ASN A O 1
ATOM 2257 N N . PHE A 1 283 ? 10.062 10.602 -8.172 1 78.69 283 PHE A N 1
ATOM 2258 C CA . PHE A 1 283 ? 10.664 9.375 -7.645 1 78.69 283 PHE A CA 1
ATOM 2259 C C . PHE A 1 283 ? 11.094 8.453 -8.781 1 78.69 283 PHE A C 1
ATOM 2261 O O . PHE A 1 283 ? 10.312 8.18 -9.695 1 78.69 283 PHE A O 1
ATOM 2268 N N . MET A 1 284 ? 12.375 8.07 -8.75 1 73.25 284 MET A N 1
ATOM 2269 C CA . MET A 1 284 ? 12.906 7.238 -9.82 1 73.25 284 MET A CA 1
ATOM 2270 C C . MET A 1 284 ? 13.352 5.883 -9.281 1 73.25 284 MET A C 1
ATOM 2272 O O . MET A 1 284 ? 13.875 5.789 -8.172 1 73.25 284 MET A O 1
ATOM 2276 N N . ILE A 1 285 ? 12.977 4.887 -10.031 1 70.5 285 ILE A N 1
ATOM 2277 C CA . ILE A 1 285 ? 13.438 3.531 -9.742 1 70.5 285 ILE A CA 1
ATOM 2278 C C . ILE A 1 285 ? 14.688 3.225 -10.562 1 70.5 285 ILE A C 1
ATOM 2280 O O . ILE A 1 285 ? 14.695 3.416 -11.781 1 70.5 285 ILE A O 1
ATOM 2284 N N . ARG A 1 286 ? 15.805 3.059 -9.969 1 64.88 286 ARG A N 1
ATOM 2285 C CA . ARG A 1 286 ? 17.016 2.668 -10.68 1 64.88 286 ARG A CA 1
ATOM 2286 C C . ARG A 1 286 ? 17.266 1.168 -10.562 1 64.88 286 ARG A C 1
ATOM 2288 O O . ARG A 1 286 ? 17.375 0.639 -9.453 1 64.88 286 ARG A O 1
ATOM 2295 N N . PRO A 1 287 ? 17.078 0.514 -11.75 1 57.56 287 PRO A N 1
ATOM 2296 C CA . PRO A 1 287 ? 17.453 -0.899 -11.719 1 57.56 287 PRO A CA 1
ATOM 2297 C C . PRO A 1 287 ? 18.938 -1.104 -11.398 1 57.56 287 PRO A C 1
ATOM 2299 O O . PRO A 1 287 ? 19.781 -0.34 -11.867 1 57.56 287 PRO A O 1
ATOM 2302 N N . VAL A 1 288 ? 19.25 -1.471 -10.18 1 55.97 288 VAL A N 1
ATOM 2303 C CA . VAL A 1 288 ? 20.656 -1.752 -9.938 1 55.97 288 VAL A CA 1
ATOM 2304 C C . VAL A 1 288 ? 21.062 -3.037 -10.656 1 55.97 288 VAL A C 1
ATOM 2306 O O . VAL A 1 288 ? 20.266 -3.971 -10.766 1 55.97 288 VAL A O 1
ATOM 2309 N N . GLN A 1 289 ? 22.047 -2.824 -11.531 1 54.34 289 GLN A N 1
ATOM 2310 C CA . GLN A 1 289 ? 22.625 -3.932 -12.289 1 54.34 289 GLN A CA 1
ATOM 2311 C C . GLN A 1 289 ? 22.641 -5.211 -11.461 1 54.34 289 GLN A C 1
ATOM 2313 O O . GLN A 1 289 ? 22.734 -5.16 -10.234 1 54.34 289 GLN A O 1
ATOM 2318 N N . LYS A 1 290 ? 22.266 -6.297 -12.164 1 56.09 290 LYS A N 1
ATOM 2319 C CA . LYS A 1 290 ? 22.312 -7.668 -11.664 1 56.09 290 LYS A CA 1
ATOM 2320 C C . LYS A 1 290 ? 23.578 -7.914 -10.844 1 56.09 290 LYS A C 1
ATOM 2322 O O . LYS A 1 290 ? 24.688 -7.625 -11.297 1 56.09 290 LYS A O 1
ATOM 2327 N N . GLU A 1 291 ? 23.344 -7.781 -9.5 1 53.28 291 GLU A N 1
ATOM 2328 C CA . GLU A 1 291 ? 24.516 -8.195 -8.742 1 53.28 291 GLU A CA 1
ATOM 2329 C C . GLU A 1 291 ? 24.875 -9.648 -9.023 1 53.28 291 GLU A C 1
ATOM 2331 O O . GLU A 1 291 ? 24.078 -10.391 -9.609 1 53.28 291 GLU A O 1
ATOM 2336 N N . SER A 1 292 ? 26.125 -9.922 -8.805 1 51.69 292 SER A N 1
ATOM 2337 C CA . SER A 1 292 ? 26.703 -11.25 -8.984 1 51.69 292 SER A CA 1
ATOM 2338 C C . SER A 1 292 ? 25.781 -12.336 -8.438 1 51.69 292 SER A C 1
ATOM 2340 O O . SER A 1 292 ? 25.875 -13.492 -8.836 1 51.69 292 SER A O 1
ATOM 2342 N N . ASP A 1 293 ? 24.859 -11.875 -7.594 1 52.22 293 ASP A N 1
ATOM 2343 C CA . ASP A 1 293 ? 24.094 -12.914 -6.902 1 52.22 293 ASP A CA 1
ATOM 2344 C C . ASP A 1 293 ? 22.797 -13.242 -7.645 1 52.22 293 ASP A C 1
ATOM 2346 O O . ASP A 1 293 ? 22.016 -14.07 -7.191 1 52.22 293 ASP A O 1
ATOM 2350 N N . GLY A 1 294 ? 22.672 -12.602 -8.883 1 55.69 294 GLY A N 1
ATOM 2351 C CA . GLY A 1 294 ? 21.594 -12.984 -9.789 1 55.69 294 GLY A CA 1
ATOM 2352 C C . GLY A 1 294 ? 20.312 -12.227 -9.539 1 55.69 294 GLY A C 1
ATOM 2353 O O . GLY A 1 294 ? 19.344 -12.359 -10.297 1 55.69 294 GLY A O 1
ATOM 2354 N N . SER A 1 295 ? 20.234 -11.539 -8.383 1 57.19 295 SER A N 1
ATOM 2355 C CA . SER A 1 295 ? 18.969 -10.852 -8.164 1 57.19 295 SER A CA 1
ATOM 2356 C C . SER A 1 295 ? 19.047 -9.398 -8.617 1 57.19 295 SER A C 1
ATOM 2358 O O . SER A 1 295 ? 20.094 -8.773 -8.547 1 57.19 295 SER A O 1
ATOM 2360 N N . SER A 1 296 ? 18.094 -8.945 -9.391 1 59.47 296 SER A N 1
ATOM 2361 C CA . SER A 1 296 ? 18 -7.535 -9.758 1 59.47 296 SER A CA 1
ATOM 2362 C C . SER A 1 296 ? 17.578 -6.68 -8.57 1 59.47 296 SER A C 1
ATOM 2364 O O . SER A 1 296 ? 16.594 -6.996 -7.887 1 59.47 296 SER A O 1
ATOM 2366 N N . GLN A 1 297 ? 18.531 -5.926 -8.047 1 62.88 297 GLN A N 1
ATOM 2367 C CA . GLN A 1 297 ? 18.203 -5.008 -6.965 1 62.88 297 GLN A CA 1
ATOM 2368 C C . GLN A 1 297 ? 17.484 -3.766 -7.492 1 62.88 297 GLN A C 1
ATOM 2370 O O . GLN A 1 297 ? 17.781 -3.295 -8.594 1 62.88 297 GLN A O 1
ATOM 2375 N N . VAL A 1 298 ? 16.359 -3.453 -6.953 1 63.56 298 VAL A N 1
ATOM 2376 C CA . VAL A 1 298 ? 15.609 -2.246 -7.281 1 63.56 298 VAL A CA 1
ATOM 2377 C C . VAL A 1 298 ? 15.766 -1.218 -6.164 1 63.56 298 VAL A C 1
ATOM 2379 O O . VAL A 1 298 ? 15.562 -1.528 -4.992 1 63.5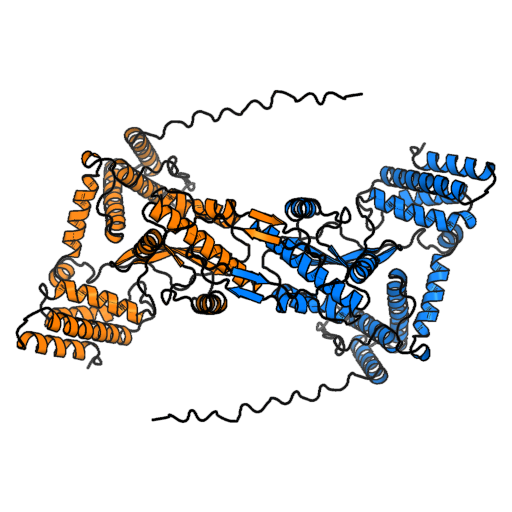6 298 VAL A O 1
ATOM 2382 N N . VAL A 1 299 ? 16.406 -0.09 -6.527 1 65.94 299 VAL A N 1
ATOM 2383 C CA . VAL A 1 299 ? 16.578 0.973 -5.543 1 65.94 299 VAL A CA 1
ATOM 2384 C C . VAL A 1 299 ? 15.727 2.182 -5.938 1 65.94 299 VAL A C 1
ATOM 2386 O O . VAL A 1 299 ? 15.688 2.564 -7.109 1 65.94 299 VAL A O 1
ATOM 2389 N N . GLY A 1 300 ? 14.875 2.568 -5.039 1 65.19 300 GLY A N 1
ATOM 2390 C CA . GLY A 1 300 ? 14.148 3.814 -5.23 1 65.19 300 GLY A CA 1
ATOM 2391 C C . GLY A 1 300 ? 14.938 5.039 -4.816 1 65.19 300 GLY A C 1
ATOM 2392 O O . GLY A 1 300 ? 15.609 5.027 -3.779 1 65.19 300 GLY A O 1
ATOM 2393 N N . LEU A 1 301 ? 15.078 6.008 -5.781 1 65.5 301 LEU A N 1
ATOM 2394 C CA . LEU A 1 301 ? 15.797 7.242 -5.488 1 65.5 301 LEU A CA 1
ATOM 2395 C C . LEU A 1 301 ? 14.875 8.453 -5.621 1 65.5 301 LEU A C 1
ATOM 2397 O O . LEU A 1 301 ? 14.07 8.523 -6.555 1 65.5 301 LEU A O 1
ATOM 2401 N N . ALA A 1 302 ? 14.797 9.203 -4.566 1 64.69 302 ALA A N 1
ATOM 2402 C CA . ALA A 1 302 ? 14.125 10.5 -4.641 1 64.69 302 ALA A CA 1
ATOM 2403 C C . ALA A 1 302 ? 15.109 11.602 -5 1 64.69 302 ALA A C 1
ATOM 2405 O O . ALA A 1 302 ? 16.312 11.469 -4.785 1 64.69 302 ALA A O 1
ATOM 2406 N N . GLU A 1 303 ? 14.617 12.625 -5.852 1 63.25 303 GLU A N 1
ATOM 2407 C CA . GLU A 1 303 ? 15.445 13.797 -6.105 1 63.25 303 GLU A CA 1
ATOM 2408 C C . GLU A 1 303 ? 15.977 14.391 -4.801 1 63.25 303 GLU A C 1
ATOM 2410 O O . GLU A 1 303 ? 15.227 14.562 -3.838 1 63.25 303 GLU A O 1
ATOM 2415 N N . GLN A 1 304 ? 17.344 14.336 -4.797 1 65.12 304 GLN A N 1
ATOM 2416 C CA . GLN A 1 304 ? 17.891 14.859 -3.547 1 65.12 304 GLN A CA 1
ATOM 2417 C C . GLN A 1 304 ? 18.766 16.094 -3.795 1 65.12 304 GLN A C 1
ATOM 2419 O O . GLN A 1 304 ? 19.578 16.094 -4.711 1 65.12 304 GLN A O 1
ATOM 2424 N N . ARG A 1 305 ? 18.266 17.172 -3.326 1 73.62 305 ARG A N 1
ATOM 2425 C CA . ARG A 1 305 ? 19.109 18.344 -3.227 1 73.62 305 ARG A CA 1
ATOM 2426 C C . ARG A 1 305 ? 20 18.281 -1.991 1 73.62 305 ARG A C 1
ATOM 2428 O O . ARG A 1 305 ? 19.547 17.875 -0.917 1 73.62 305 ARG A O 1
ATOM 2435 N N . VAL A 1 306 ? 21.266 18.547 -2.277 1 79.94 306 VAL A N 1
ATOM 2436 C CA . VAL A 1 306 ? 22.172 18.641 -1.141 1 79.94 306 VAL A CA 1
ATOM 2437 C C . VAL A 1 306 ? 22.047 20.016 -0.499 1 79.94 306 VAL A C 1
ATOM 2439 O O . VAL A 1 306 ? 22.062 21.047 -1.194 1 79.94 306 VAL A O 1
ATOM 2442 N N . PHE A 1 307 ? 21.875 20.094 0.79 1 87 307 PHE A N 1
ATOM 2443 C CA . PHE A 1 307 ? 21.719 21.344 1.529 1 87 307 PHE A CA 1
ATOM 2444 C C . PHE A 1 307 ? 22.984 21.641 2.332 1 87 307 PHE A C 1
ATOM 2446 O O . PHE A 1 307 ? 23.594 20.734 2.908 1 87 307 PHE A O 1
ATOM 2453 N N . SER A 1 308 ? 23.391 22.875 2.312 1 88.88 308 SER A N 1
ATOM 2454 C CA . SER A 1 308 ? 24.484 23.312 3.168 1 88.88 308 SER A CA 1
ATOM 2455 C C . SER A 1 308 ? 24.062 23.344 4.633 1 88.88 308 SER A C 1
ATOM 2457 O O . SER A 1 308 ? 22.875 23.312 4.941 1 88.88 308 SER A O 1
ATOM 2459 N N . ASP A 1 309 ? 25.016 23.422 5.496 1 88.31 309 ASP A N 1
ATOM 2460 C CA . ASP A 1 309 ? 24.734 23.484 6.926 1 88.31 309 ASP A CA 1
ATOM 2461 C C . ASP A 1 309 ? 23.906 24.734 7.266 1 88.31 309 ASP A C 1
ATOM 2463 O O . ASP A 1 309 ? 23.016 24.672 8.117 1 88.31 309 ASP A O 1
ATOM 2467 N N . GLU A 1 310 ? 24.266 25.703 6.629 1 92.25 310 GLU A N 1
ATOM 2468 C CA . GLU A 1 310 ? 23.547 26.953 6.863 1 92.25 310 GLU A CA 1
ATOM 2469 C C . GLU A 1 310 ? 22.094 26.844 6.402 1 92.25 310 GLU A C 1
ATOM 2471 O O . GLU A 1 310 ? 21.188 27.328 7.078 1 92.25 310 GLU A O 1
ATOM 2476 N N . GLU A 1 311 ? 21.938 26.219 5.32 1 91.69 311 GLU A N 1
ATOM 2477 C CA . GLU A 1 311 ? 20.578 26.016 4.801 1 91.69 311 GLU A CA 1
ATOM 2478 C C . GLU A 1 311 ? 19.766 25.109 5.719 1 91.69 311 GLU A C 1
ATOM 2480 O O . GLU A 1 311 ? 18.578 25.359 5.957 1 91.69 311 GLU A O 1
ATOM 2485 N N . LEU A 1 312 ? 20.438 24.141 6.211 1 88.94 312 LEU A N 1
ATOM 2486 C CA . LEU A 1 312 ? 19.766 23.203 7.102 1 88.94 312 LEU A CA 1
ATOM 2487 C C . LEU A 1 312 ? 19.328 23.906 8.391 1 88.94 312 LEU A C 1
ATOM 2489 O O . LEU A 1 312 ? 18.234 23.625 8.906 1 88.94 312 LEU A O 1
ATOM 2493 N N . LYS A 1 313 ? 20.125 24.75 8.891 1 90.5 313 LYS A N 1
ATOM 2494 C CA . LYS A 1 313 ? 19.766 25.516 10.086 1 90.5 313 LYS A CA 1
ATOM 2495 C C . LYS A 1 313 ? 18.562 26.406 9.828 1 90.5 313 LYS A C 1
ATOM 2497 O O . LYS A 1 313 ? 17.672 26.516 10.68 1 90.5 313 LYS A O 1
ATOM 2502 N N . ARG A 1 314 ? 18.594 26.969 8.711 1 92 314 ARG A N 1
ATOM 2503 C CA . ARG A 1 314 ? 17.453 27.812 8.32 1 92 314 ARG A CA 1
ATOM 2504 C C . ARG A 1 314 ? 16.172 26.984 8.242 1 92 314 ARG A C 1
ATOM 2506 O O . ARG A 1 314 ? 15.109 27.438 8.664 1 92 314 ARG A O 1
ATOM 2513 N N . CYS A 1 315 ? 16.344 25.906 7.707 1 91.75 315 CYS A N 1
ATOM 2514 C CA . CYS A 1 315 ? 15.188 25.016 7.578 1 91.75 315 CYS A CA 1
ATOM 2515 C C . CYS A 1 315 ? 14.695 24.562 8.945 1 91.75 315 CYS A C 1
ATOM 2517 O O . CYS A 1 315 ? 13.484 24.484 9.188 1 91.75 315 CYS A O 1
ATOM 2519 N N . GLU A 1 316 ? 15.602 24.234 9.797 1 88.31 316 GLU A N 1
ATOM 2520 C CA . GLU A 1 316 ? 15.242 23.797 11.141 1 88.31 316 GLU A CA 1
ATOM 2521 C C . GLU A 1 316 ? 14.391 24.859 11.852 1 88.31 316 GLU A C 1
ATOM 2523 O O . GLU A 1 316 ? 13.422 24.531 12.531 1 88.31 316 GLU A O 1
ATOM 2528 N N . HIS A 1 317 ? 14.734 26 11.656 1 89.94 317 HIS A N 1
ATOM 2529 C CA . HIS A 1 317 ? 14.008 27.109 12.281 1 89.94 317 HIS A CA 1
ATOM 2530 C C . HIS A 1 317 ? 12.641 27.312 11.633 1 89.94 317 HIS A C 1
ATOM 2532 O O . HIS A 1 317 ? 11.633 27.438 12.328 1 89.94 317 HIS A O 1
ATOM 2538 N N . ALA A 1 318 ? 12.625 27.266 10.359 1 90.75 318 ALA A N 1
ATOM 2539 C CA . ALA A 1 318 ? 11.422 27.578 9.594 1 90.75 318 ALA A CA 1
ATOM 2540 C C . ALA A 1 318 ? 10.383 26.469 9.742 1 90.75 318 ALA A C 1
ATOM 2542 O O . ALA A 1 318 ? 9.172 26.734 9.672 1 90.75 318 ALA A O 1
ATOM 2543 N N . LEU A 1 319 ? 10.906 25.266 9.969 1 91.56 319 LEU A N 1
ATOM 2544 C CA . LEU A 1 319 ? 10 24.125 9.969 1 91.56 319 LEU A CA 1
ATOM 2545 C C . LEU A 1 319 ? 9.789 23.594 11.391 1 91.56 319 LEU A C 1
ATOM 2547 O O . LEU A 1 319 ? 9.234 22.516 11.578 1 91.56 319 LEU A O 1
ATOM 2551 N N . ALA A 1 320 ? 10.172 24.344 12.352 1 90.56 320 ALA A N 1
ATOM 2552 C CA . ALA A 1 320 ? 10.078 23.906 13.742 1 90.56 320 ALA A CA 1
ATOM 2553 C C . ALA A 1 320 ? 8.633 23.922 14.219 1 90.56 320 ALA A C 1
ATOM 2555 O O . ALA A 1 320 ? 7.855 24.797 13.852 1 90.56 320 ALA A O 1
ATOM 2556 N N . LEU A 1 321 ? 8.328 22.922 15.031 1 90.38 321 LEU A N 1
ATOM 2557 C CA . LEU A 1 321 ? 7.016 22.828 15.664 1 90.38 321 LEU A CA 1
ATOM 2558 C C . LEU A 1 321 ? 7.141 22.875 17.188 1 90.38 321 LEU A C 1
ATOM 2560 O O . LEU A 1 321 ? 8.148 22.438 17.734 1 90.38 321 LEU A O 1
ATOM 2564 N N . MET A 1 322 ? 6.121 23.484 17.781 1 87.81 322 MET A N 1
ATOM 2565 C CA . MET A 1 322 ? 6.055 23.422 19.234 1 87.81 322 MET A CA 1
ATOM 2566 C C . MET A 1 322 ? 5.812 21.984 19.703 1 87.81 322 MET A C 1
ATOM 2568 O O . MET A 1 322 ? 4.992 21.266 19.125 1 87.81 322 MET A O 1
ATOM 2572 N N . PRO A 1 323 ? 6.605 21.672 20.719 1 78.69 323 PRO A N 1
ATOM 2573 C CA . PRO A 1 323 ? 6.375 20.312 21.219 1 78.69 323 PRO A CA 1
ATOM 2574 C C . PRO A 1 323 ? 4.949 20.109 21.734 1 78.69 323 PRO A C 1
ATOM 2576 O O . PRO A 1 323 ? 4.375 21.016 22.344 1 78.69 323 PRO A O 1
ATOM 2579 N N . TRP A 1 324 ? 4.273 19.172 21.203 1 76.5 324 TRP A N 1
ATOM 2580 C CA . TRP A 1 324 ? 2.945 18.781 21.688 1 76.5 324 TRP A CA 1
ATOM 2581 C C . TRP A 1 324 ? 2.975 17.391 22.328 1 76.5 324 TRP A C 1
ATOM 2583 O O . TRP A 1 324 ? 2.676 16.406 21.656 1 76.5 324 TRP A O 1
ATOM 2593 N N . THR A 1 325 ? 3.178 17.359 23.594 1 73.25 325 THR A N 1
ATOM 2594 C CA . THR A 1 325 ? 3.367 16.094 24.297 1 73.25 325 THR A CA 1
ATOM 2595 C C . THR A 1 325 ? 2.051 15.602 24.891 1 73.25 325 THR A C 1
ATOM 2597 O O . THR A 1 325 ? 1.773 14.398 24.891 1 73.25 325 THR A O 1
ATOM 2600 N N . SER A 1 326 ? 1.227 16.594 25.438 1 83.19 326 SER A N 1
ATOM 2601 C CA . SER A 1 326 ? -0.053 16.234 26.047 1 83.19 326 SER A CA 1
ATOM 2602 C C . SER A 1 326 ? -1.021 17.422 26.031 1 83.19 326 SER A C 1
ATOM 2604 O O . SER A 1 326 ? -0.612 18.562 25.812 1 83.19 326 SER A O 1
ATOM 2606 N N . GLU A 1 327 ? -2.266 17.125 26.219 1 88.25 327 GLU A N 1
ATOM 2607 C CA . GLU A 1 327 ? -3.254 18.188 26.344 1 88.25 327 GLU A CA 1
ATOM 2608 C C . GLU A 1 327 ? -2.963 19.078 27.547 1 88.25 327 GLU A C 1
ATOM 2610 O O . GLU A 1 327 ? -3.16 20.297 27.484 1 88.25 327 GLU A O 1
ATOM 2615 N N . ALA A 1 328 ? -2.496 18.438 28.578 1 91.62 328 ALA A N 1
ATOM 2616 C CA . ALA A 1 328 ? -2.172 19.188 29.781 1 91.62 328 ALA A CA 1
ATOM 2617 C C . ALA A 1 328 ? -1.036 20.172 29.531 1 91.62 328 ALA A C 1
ATOM 2619 O O . ALA A 1 328 ? -1.085 21.312 30 1 91.62 328 ALA A O 1
ATOM 2620 N N . ASP A 1 329 ? -0.081 19.672 28.812 1 89.81 329 ASP A N 1
ATOM 2621 C CA . ASP A 1 329 ? 1.038 20.547 28.484 1 89.81 329 ASP A CA 1
ATOM 2622 C C . ASP A 1 329 ? 0.585 21.703 27.594 1 89.81 329 ASP A C 1
ATOM 2624 O O . ASP A 1 329 ? 1.07 22.828 27.734 1 89.81 329 ASP A O 1
ATOM 2628 N N . HIS A 1 330 ? -0.285 21.391 26.734 1 91.19 330 HIS A N 1
ATOM 2629 C CA . HIS A 1 330 ? -0.795 22.438 25.859 1 91.19 330 HIS A CA 1
ATOM 2630 C C . HIS A 1 330 ? -1.623 23.453 26.625 1 91.19 330 HIS A C 1
ATOM 2632 O O . HIS A 1 330 ? -1.535 24.656 26.375 1 91.19 330 HIS A O 1
ATOM 2638 N N . ALA A 1 331 ? -2.436 22.969 27.516 1 94.62 331 ALA A N 1
ATOM 2639 C CA . ALA A 1 331 ? -3.201 23.875 28.375 1 94.62 331 ALA A CA 1
ATOM 2640 C C . ALA A 1 331 ? -2.279 24.812 29.156 1 94.62 331 ALA A C 1
ATOM 2642 O O . ALA A 1 331 ? -2.537 26.016 29.234 1 94.62 331 ALA A O 1
ATOM 2643 N N . ALA A 1 332 ? -1.27 24.234 29.719 1 95.25 332 ALA A N 1
ATOM 2644 C CA . ALA A 1 332 ? -0.307 25.031 30.469 1 95.25 332 ALA A CA 1
ATOM 2645 C C . ALA A 1 332 ? 0.344 26.094 29.578 1 95.25 332 ALA A C 1
ATOM 2647 O O . ALA A 1 332 ? 0.589 27.219 30.016 1 95.25 332 ALA A O 1
ATOM 2648 N N . TYR A 1 333 ? 0.624 25.688 28.453 1 93.06 333 TYR A N 1
ATOM 2649 C CA . TYR A 1 333 ? 1.209 26.625 27.516 1 93.06 333 TYR A CA 1
ATOM 2650 C C . TYR A 1 333 ? 0.261 27.781 27.234 1 93.06 333 TYR A C 1
ATOM 2652 O O . TYR A 1 333 ? 0.664 28.953 27.297 1 93.06 333 TYR A O 1
ATOM 2660 N N . ARG A 1 334 ? -0.945 27.5 26.922 1 93.56 334 ARG A N 1
ATOM 2661 C CA . ARG A 1 334 ? -1.948 28.516 26.609 1 93.56 334 ARG A CA 1
ATOM 2662 C C . ARG A 1 334 ? -2.125 29.484 27.781 1 93.56 334 ARG A C 1
ATOM 2664 O O . ARG A 1 334 ? -2.146 30.703 27.594 1 93.56 334 ARG A O 1
ATOM 2671 N N . VAL A 1 335 ? -2.252 28.906 28.906 1 96.38 335 VAL A N 1
ATOM 2672 C CA . VAL A 1 335 ? -2.447 29.703 30.109 1 96.38 335 VAL A CA 1
ATOM 2673 C C . VAL A 1 335 ? -1.206 30.562 30.375 1 96.38 335 VAL A C 1
ATOM 2675 O O . VAL A 1 335 ? -1.315 31.719 30.766 1 96.38 335 VAL A O 1
ATOM 2678 N N . GLY A 1 336 ? -0.102 29.938 30.203 1 95 336 GLY A N 1
ATOM 2679 C CA . GLY A 1 336 ? 1.133 30.688 30.375 1 95 336 GLY A CA 1
ATOM 2680 C C . GLY A 1 336 ? 1.208 31.922 29.484 1 95 336 GLY A C 1
ATOM 2681 O O . GLY A 1 336 ? 1.613 33 29.938 1 95 336 GLY A O 1
ATOM 2682 N N . GLN A 1 337 ? 0.835 31.766 28.266 1 93.25 337 GLN A N 1
ATOM 2683 C CA . GLN A 1 337 ? 0.821 32.875 27.328 1 93.25 337 GLN A CA 1
ATOM 2684 C C . GLN A 1 337 ? -0.164 33.969 27.797 1 93.25 337 GLN A C 1
ATOM 2686 O O . GLN A 1 337 ? 0.135 35.156 27.719 1 93.25 337 GLN A O 1
ATOM 2691 N N . TRP A 1 338 ? -1.287 33.531 28.203 1 95.25 338 TRP A N 1
ATOM 2692 C CA . TRP A 1 338 ? -2.311 34.469 28.688 1 95.25 338 TRP A CA 1
ATOM 2693 C C . TRP A 1 338 ? -1.828 35.219 29.922 1 95.25 338 TRP A C 1
ATOM 2695 O O . TRP A 1 338 ? -2.016 36.438 30.031 1 95.25 338 TRP A O 1
ATOM 2705 N N . LEU A 1 339 ? -1.207 34.5 30.891 1 95.56 339 LEU A N 1
ATOM 2706 C CA . LEU A 1 339 ? -0.693 35.125 32.094 1 95.56 339 LEU A CA 1
ATOM 2707 C C . LEU A 1 339 ? 0.352 36.188 31.781 1 95.56 339 LEU A C 1
ATOM 2709 O O . LEU A 1 339 ? 0.36 37.25 32.375 1 95.56 339 LEU A O 1
ATOM 2713 N N . GLN A 1 340 ? 1.145 35.844 30.844 1 92.81 340 GLN A N 1
ATOM 2714 C CA . GLN A 1 340 ? 2.174 36.812 30.438 1 92.81 340 GLN A CA 1
ATOM 2715 C C . GLN A 1 340 ? 1.554 38.094 29.875 1 92.81 340 GLN A C 1
ATOM 2717 O O . GLN A 1 340 ? 2.037 39.188 30.156 1 92.81 340 GLN A O 1
ATOM 2722 N N . GLN A 1 341 ? 0.554 37.938 29.156 1 91.94 341 GLN A N 1
ATOM 2723 C CA . GLN A 1 341 ? -0.114 39.094 28.531 1 91.94 341 GLN A CA 1
ATOM 2724 C C . GLN A 1 341 ? -0.878 39.906 29.562 1 91.94 341 GLN A C 1
ATOM 2726 O O . GLN A 1 341 ? -1.037 41.125 29.406 1 91.94 341 GLN A O 1
ATOM 2731 N N . GLN A 1 342 ? -1.322 39.281 30.656 1 93.88 342 GLN A N 1
ATOM 2732 C CA . GLN A 1 342 ? -2.293 39.938 31.547 1 93.88 342 GLN A CA 1
ATOM 2733 C C . GLN A 1 342 ? -1.629 40.406 32.812 1 93.88 342 GLN A C 1
ATOM 2735 O O . GLN A 1 342 ? -2.23 41.188 33.594 1 93.88 342 GLN A O 1
ATOM 2740 N N . ILE A 1 343 ? -0.449 40.094 33 1 90.75 343 ILE A N 1
ATOM 2741 C CA . ILE A 1 343 ? 0.197 40.312 34.281 1 90.75 343 ILE A CA 1
ATOM 2742 C C . ILE A 1 343 ? 0.135 41.812 34.625 1 90.75 343 ILE A C 1
ATOM 2744 O O . ILE A 1 343 ? -0.056 42.188 35.781 1 90.75 343 ILE A O 1
ATOM 2748 N N . ALA A 1 344 ? 0.309 42.656 33.625 1 88.38 344 ALA A N 1
ATOM 2749 C CA . ALA A 1 344 ? 0.346 44.094 33.875 1 88.38 344 ALA A CA 1
ATOM 2750 C C . ALA A 1 344 ? -1.024 44.719 33.656 1 88.38 344 ALA A C 1
ATOM 2752 O O . ALA A 1 344 ? -1.232 45.906 33.969 1 88.38 344 ALA A O 1
ATOM 2753 N N . LEU A 1 345 ? -2.006 43.906 33.219 1 91.81 345 LEU A N 1
ATOM 2754 C CA . LEU A 1 345 ? -3.26 44.5 32.75 1 91.81 345 LEU A CA 1
ATOM 2755 C C . LEU A 1 345 ? -4.402 44.156 33.719 1 91.81 345 LEU A C 1
ATOM 2757 O O . LEU A 1 345 ? -5.41 44.844 33.75 1 91.81 345 LEU A O 1
ATOM 2761 N N . THR A 1 346 ? -4.223 43.031 34.406 1 93.38 346 THR A N 1
ATOM 2762 C CA . THR A 1 346 ? -5.293 42.531 35.25 1 93.38 346 THR A CA 1
ATOM 2763 C C . THR A 1 346 ? -4.758 42.156 36.625 1 93.38 346 THR A C 1
ATOM 2765 O O . THR A 1 346 ? -3.758 41.438 36.719 1 93.38 346 THR A O 1
ATOM 2768 N N . PRO A 1 347 ? -5.418 42.594 37.656 1 92.88 347 PRO A N 1
ATOM 2769 C CA . PRO A 1 347 ? -4.977 42.219 39 1 92.88 347 PRO A CA 1
ATOM 2770 C C . PRO A 1 347 ? -4.957 40.719 39.219 1 92.88 347 PRO A C 1
ATOM 2772 O O . PRO A 1 347 ? -5.781 40 38.656 1 92.88 347 PRO A O 1
ATOM 2775 N N . VAL A 1 348 ? -4.059 40.312 40.094 1 94 348 VAL A N 1
ATOM 2776 C CA . VAL A 1 348 ? -3.791 38.875 40.312 1 94 348 VAL A CA 1
ATOM 2777 C C . VAL A 1 348 ? -5.066 38.188 40.75 1 94 348 VAL A C 1
ATOM 2779 O O . VAL A 1 348 ? -5.348 37.062 40.344 1 94 348 VAL A O 1
ATOM 2782 N N . GLN A 1 349 ? -5.891 38.781 41.625 1 94.31 349 GLN A N 1
ATOM 2783 C CA . GLN A 1 349 ? -7.109 38.156 42.156 1 94.31 349 GLN A CA 1
ATOM 2784 C C . GLN A 1 349 ? -8.125 37.938 41.031 1 94.31 349 GLN A C 1
ATOM 2786 O O . GLN A 1 349 ? -8.82 36.906 41.031 1 94.31 349 GLN A O 1
ATOM 2791 N N . ASP A 1 350 ? -8.234 38.875 40.125 1 95.81 350 ASP A N 1
ATOM 2792 C CA . ASP A 1 350 ? -9.164 38.719 39.031 1 95.81 350 ASP A CA 1
ATOM 2793 C C . ASP A 1 350 ? -8.695 37.656 38.031 1 95.81 350 ASP A C 1
ATOM 2795 O O . ASP A 1 350 ? -9.508 36.906 37.5 1 95.81 350 ASP A O 1
ATOM 2799 N N . ARG A 1 351 ? -7.395 37.625 37.844 1 96.31 351 ARG A N 1
ATOM 2800 C CA . ARG A 1 351 ? -6.859 36.562 37 1 96.31 351 ARG A CA 1
ATOM 2801 C C . ARG A 1 351 ? -7.191 35.188 37.562 1 96.31 351 ARG A C 1
ATOM 2803 O O . ARG A 1 351 ? -7.57 34.281 36.812 1 96.31 351 ARG A O 1
ATOM 2810 N N . TYR A 1 352 ? -7.102 35.062 38.844 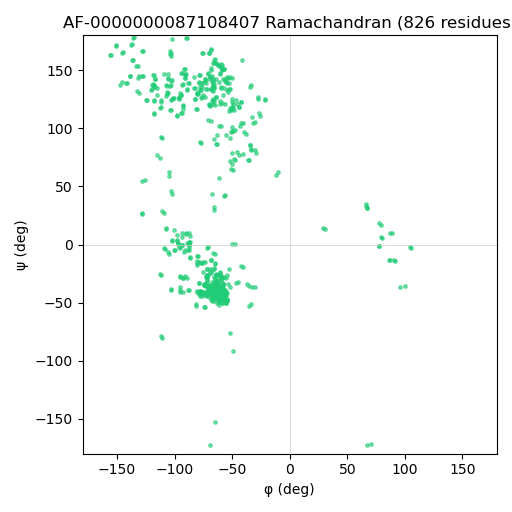1 96.44 352 TYR A N 1
ATOM 2811 C CA . TYR A 1 352 ? -7.434 33.812 39.531 1 96.44 352 TYR A CA 1
ATOM 2812 C C . TYR A 1 352 ? -8.891 33.438 39.312 1 96.44 352 TYR A C 1
ATOM 2814 O O . TYR A 1 352 ? -9.188 32.312 38.875 1 96.44 352 TYR A O 1
ATOM 2822 N N . LYS A 1 353 ? -9.781 34.375 39.469 1 95.94 353 LYS A N 1
ATOM 2823 C CA . LYS A 1 353 ? -11.211 34.094 39.344 1 95.94 353 LYS A CA 1
ATOM 2824 C C . LYS A 1 353 ? -11.57 33.75 37.906 1 95.94 353 LYS A C 1
ATOM 2826 O O . LYS A 1 353 ? -12.359 32.812 37.688 1 95.94 353 LYS A O 1
ATOM 2831 N N . LEU A 1 354 ? -10.992 34.469 37.062 1 96.62 354 LEU A N 1
ATOM 2832 C CA . LEU A 1 354 ? -11.289 34.25 35.625 1 96.62 354 LEU A CA 1
ATOM 2833 C C . LEU A 1 354 ? -10.766 32.906 35.156 1 96.62 354 LEU A C 1
ATOM 2835 O O . LEU A 1 354 ? -11.445 32.188 34.406 1 96.62 354 LEU A O 1
ATOM 2839 N N . LEU A 1 355 ? -9.57 32.5 35.625 1 96.94 355 LEU A N 1
ATOM 2840 C CA . LEU A 1 355 ? -9.008 31.219 35.25 1 96.94 355 LEU A CA 1
ATOM 2841 C C . LEU A 1 355 ? -9.82 30.078 35.844 1 96.94 355 LEU A C 1
ATOM 2843 O O . LEU A 1 355 ? -10 29.047 35.219 1 96.94 355 LEU A O 1
ATOM 2847 N N . ARG A 1 356 ? -10.281 30.234 37.031 1 95.81 356 ARG A N 1
ATOM 2848 C CA . ARG A 1 356 ? -11.117 29.219 37.656 1 95.81 356 ARG A CA 1
ATOM 2849 C C . ARG A 1 356 ? -12.383 28.969 36.844 1 95.81 356 ARG A C 1
ATOM 2851 O O . ARG A 1 356 ? -12.812 27.828 36.688 1 95.81 356 ARG A O 1
ATOM 2858 N N . LYS A 1 357 ? -12.969 30.062 36.375 1 94.69 357 LYS A N 1
ATOM 2859 C CA . LYS A 1 357 ? -14.156 29.922 35.531 1 94.69 357 LYS A CA 1
ATOM 2860 C C . LYS A 1 357 ? -13.812 29.266 34.188 1 94.69 357 LYS A C 1
ATOM 2862 O O . LYS A 1 357 ? -14.586 28.469 33.688 1 94.69 357 LYS A O 1
ATOM 2867 N N . TRP A 1 358 ? -12.68 29.703 33.688 1 95.88 358 TRP A N 1
ATOM 2868 C CA . TRP A 1 358 ? -12.203 29.141 32.438 1 95.88 358 TRP A CA 1
ATOM 2869 C C . TRP A 1 358 ? -12.023 27.625 32.531 1 95.88 358 TRP A C 1
ATOM 2871 O O . TRP A 1 358 ? -12.344 26.891 31.609 1 95.88 358 TRP A O 1
ATOM 2881 N N . CYS A 1 359 ? -11.555 27.188 33.656 1 96.5 359 CYS A N 1
ATOM 2882 C CA . CYS A 1 359 ? -11.266 25.781 33.906 1 96.5 359 CYS A CA 1
ATOM 2883 C C . CYS A 1 359 ? -12.555 24.969 33.969 1 96.5 359 CYS A C 1
ATOM 2885 O O . CYS A 1 359 ? -12.531 23.734 33.844 1 96.5 359 CYS A O 1
ATOM 2887 N N . GLN A 1 360 ? -13.719 25.609 34.062 1 94.38 360 GLN A N 1
ATOM 2888 C CA . GLN A 1 360 ? -15.008 24.938 34.188 1 94.38 360 GLN A CA 1
ATOM 2889 C C . GLN A 1 360 ? -15.625 24.703 32.781 1 94.38 360 GLN A C 1
ATOM 2891 O O . GLN A 1 360 ? -16.625 24 32.656 1 94.38 360 GLN A O 1
ATOM 2896 N N . GLN A 1 361 ? -15.023 25.219 31.797 1 93.06 361 GLN A N 1
ATOM 2897 C CA . GLN A 1 361 ? -15.547 25.156 30.438 1 93.06 361 GLN A CA 1
ATOM 2898 C C . GLN A 1 361 ? -14.789 24.125 29.609 1 93.06 361 GLN A C 1
ATOM 2900 O O . GLN A 1 361 ? -13.727 23.641 30.016 1 93.06 361 GLN A O 1
ATOM 2905 N N . LYS A 1 362 ? -15.398 23.766 28.5 1 91.88 362 LYS A N 1
ATOM 2906 C CA . LYS A 1 362 ? -14.734 22.906 27.531 1 91.88 362 LYS A CA 1
ATOM 2907 C C . LYS A 1 362 ? -14.023 23.734 26.469 1 91.88 362 LYS A C 1
ATOM 2909 O O . LYS A 1 362 ? -14.531 24.781 26.031 1 91.88 362 LYS A O 1
ATOM 2914 N N . HIS A 1 363 ? -12.867 23.297 26.156 1 92.62 363 HIS A N 1
ATOM 2915 C CA . HIS A 1 363 ? -12.062 24.047 25.188 1 92.62 363 HIS A CA 1
ATOM 2916 C C . HIS A 1 363 ? -11.57 23.141 24.062 1 92.62 363 HIS A C 1
ATOM 2918 O O . HIS A 1 363 ? -11.234 21.969 24.297 1 92.62 363 HIS A O 1
ATOM 2924 N N . THR A 1 364 ? -11.5 23.703 22.906 1 90.25 364 THR A N 1
ATOM 2925 C CA . THR A 1 364 ? -10.961 22.984 21.75 1 90.25 364 THR A CA 1
ATOM 2926 C C . THR A 1 364 ? -9.516 22.562 22.016 1 90.25 364 THR A C 1
ATOM 2928 O O . THR A 1 364 ? -8.711 23.344 22.516 1 90.25 364 THR A O 1
ATOM 2931 N N . ASN A 1 365 ? -9.141 21.344 21.688 1 90.06 365 ASN A N 1
ATOM 2932 C CA . ASN A 1 365 ? -7.816 20.75 21.812 1 90.06 365 ASN A CA 1
ATOM 2933 C C . ASN A 1 365 ? -7.512 20.344 23.25 1 90.06 365 ASN A C 1
ATOM 2935 O O . ASN A 1 365 ? -6.41 19.875 23.547 1 90.06 365 ASN A O 1
ATOM 2939 N N . LEU A 1 366 ? -8.477 20.609 24.172 1 91.62 366 LEU A N 1
ATOM 2940 C CA . LEU A 1 366 ? -8.344 20.25 25.578 1 91.62 366 LEU A CA 1
ATOM 2941 C C . LEU A 1 366 ? -9.562 19.469 26.062 1 91.62 366 LEU A C 1
ATOM 2943 O O . LEU A 1 366 ? -9.938 19.547 27.234 1 91.62 366 LEU A O 1
ATOM 2947 N N . GLU A 1 367 ? -10.211 18.812 25.188 1 87.62 367 GLU A N 1
ATOM 2948 C CA . GLU A 1 367 ? -11.531 18.234 25.438 1 87.62 367 GLU A CA 1
ATOM 2949 C C . GLU A 1 367 ? -11.453 17.078 26.422 1 87.62 367 GLU A C 1
ATOM 2951 O O . GLU A 1 367 ? -12.43 16.781 27.125 1 87.62 367 GLU A O 1
ATOM 2956 N N . ASN A 1 368 ? -10.375 16.484 26.547 1 88.12 368 ASN A N 1
ATOM 2957 C CA . ASN A 1 368 ? -10.273 15.297 27.391 1 88.12 368 ASN A CA 1
ATOM 2958 C C . ASN A 1 368 ? -9.82 15.648 28.797 1 88.12 368 ASN A C 1
ATOM 2960 O O . ASN A 1 368 ? -9.719 14.773 29.656 1 88.12 368 ASN A O 1
ATOM 2964 N N . LEU A 1 369 ? -9.578 16.906 29.047 1 93.25 369 LEU A N 1
ATOM 2965 C CA . LEU A 1 369 ? -9.133 17.312 30.375 1 93.25 369 LEU A CA 1
ATOM 2966 C C . LEU A 1 369 ? -10.32 17.625 31.281 1 93.25 369 LEU A C 1
ATOM 2968 O O . LEU A 1 369 ? -11.281 18.266 30.844 1 93.25 369 LEU A O 1
ATOM 2972 N N . THR A 1 370 ? -10.227 17.094 32.438 1 94.75 370 THR A N 1
ATOM 2973 C CA . THR A 1 370 ? -11.203 17.469 33.469 1 94.75 370 THR A CA 1
ATOM 2974 C C . THR A 1 370 ? -10.891 18.844 34.031 1 94.75 370 THR A C 1
ATOM 2976 O O . THR A 1 370 ? -9.781 19.344 33.875 1 94.75 370 THR A O 1
ATOM 2979 N N . PRO A 1 371 ? -11.859 19.406 34.719 1 94.75 371 PRO A N 1
ATOM 2980 C CA . PRO A 1 371 ? -11.594 20.703 35.344 1 94.75 371 PRO A CA 1
ATOM 2981 C C . PRO A 1 371 ? -10.422 20.656 36.312 1 94.75 371 PRO A C 1
ATOM 2983 O O . PRO A 1 371 ? -9.656 21.625 36.406 1 94.75 371 PRO A O 1
ATOM 2986 N N . VAL A 1 372 ? -10.266 19.531 36.969 1 94.88 372 VAL A N 1
ATOM 2987 C CA . VAL A 1 372 ? -9.18 19.391 37.906 1 94.88 372 VAL A CA 1
ATOM 2988 C C . VAL A 1 372 ? -7.84 19.391 37.188 1 94.88 372 VAL A C 1
ATOM 2990 O O . VAL A 1 372 ? -6.887 20.031 37.625 1 94.88 372 VAL A O 1
ATOM 2993 N N . GLU A 1 373 ? -7.836 18.734 36.094 1 95.38 373 GLU A N 1
ATOM 2994 C CA . GLU A 1 373 ? -6.605 18.672 35.312 1 95.38 373 GLU A CA 1
ATOM 2995 C C . GLU A 1 373 ? -6.277 20.016 34.688 1 95.38 373 GLU A C 1
ATOM 2997 O O . GLU A 1 373 ? -5.105 20.391 34.562 1 95.38 373 GLU A O 1
ATOM 3002 N N . LEU A 1 374 ? -7.305 20.719 34.312 1 96.5 374 LEU A N 1
ATOM 3003 C CA . LEU A 1 374 ? -7.105 22.062 33.781 1 96.5 374 LEU A CA 1
ATOM 3004 C C . LEU A 1 374 ? -6.547 23 34.844 1 96.5 374 LEU A C 1
ATOM 3006 O O . LEU A 1 374 ? -5.656 23.797 34.562 1 96.5 374 LEU A O 1
ATOM 3010 N N . ARG A 1 375 ? -7.074 22.891 36 1 97.12 375 ARG A N 1
ATOM 3011 C CA . ARG A 1 375 ? -6.586 23.719 37.094 1 97.12 375 ARG A CA 1
ATOM 3012 C C . ARG A 1 375 ? -5.129 23.422 37.438 1 97.12 375 ARG A C 1
ATOM 3014 O O . ARG A 1 375 ? -4.348 24.312 37.719 1 97.12 375 ARG A O 1
ATOM 3021 N N . ASP A 1 376 ? -4.852 22.203 37.375 1 96.56 376 ASP A N 1
ATOM 3022 C CA . ASP A 1 376 ? -3.459 21.812 37.594 1 96.56 376 ASP A CA 1
ATOM 3023 C C . ASP A 1 376 ? -2.549 22.391 36.5 1 96.56 376 ASP A C 1
ATOM 3025 O O . ASP A 1 376 ? -1.422 22.812 36.781 1 96.56 376 ASP A O 1
ATOM 3029 N N . ALA A 1 377 ? -3.008 22.359 35.281 1 96.5 377 ALA A N 1
ATOM 3030 C CA . ALA A 1 377 ? -2.254 22.969 34.188 1 96.5 377 ALA A CA 1
ATOM 3031 C C . ALA A 1 377 ? -2.057 24.453 34.438 1 96.5 377 ALA A C 1
ATOM 3033 O O . ALA A 1 377 ? -0.989 25 34.156 1 96.5 377 ALA A O 1
ATOM 3034 N N . CYS A 1 378 ? -3.086 25.109 34.906 1 97.5 378 CYS A N 1
ATOM 3035 C CA . CYS A 1 378 ? -2.994 26.516 35.25 1 97.5 378 CYS A CA 1
ATOM 3036 C C . CYS A 1 378 ? -1.928 26.766 36.312 1 97.5 378 CYS A C 1
ATOM 3038 O O . CYS A 1 378 ? -1.14 27.703 36.188 1 97.5 378 CYS A O 1
ATOM 3040 N N . ARG A 1 379 ? -1.968 25.891 37.312 1 97.31 379 ARG A N 1
ATOM 3041 C CA . ARG A 1 379 ? -0.975 26.016 38.375 1 97.31 379 ARG A CA 1
ATOM 3042 C C . ARG A 1 379 ? 0.44 25.906 37.812 1 97.31 379 ARG A C 1
ATOM 3044 O O . ARG A 1 379 ? 1.293 26.75 38.094 1 97.31 379 ARG A O 1
ATOM 3051 N N . ARG A 1 380 ? 0.644 24.906 37.062 1 96.38 380 ARG A N 1
ATOM 3052 C CA . ARG A 1 380 ? 1.964 24.688 36.469 1 96.38 380 ARG A CA 1
ATOM 3053 C C . ARG A 1 380 ? 2.402 25.875 35.625 1 96.38 380 ARG A C 1
ATOM 3055 O O . ARG A 1 380 ? 3.559 26.297 35.688 1 96.38 380 ARG A O 1
ATOM 3062 N N . ALA A 1 381 ? 1.517 26.375 34.875 1 97.19 381 ALA A N 1
ATOM 3063 C CA . ALA A 1 381 ? 1.808 27.531 34.031 1 97.19 381 ALA A CA 1
ATOM 3064 C C . ALA A 1 381 ? 2.158 28.75 34.875 1 97.19 381 ALA A C 1
ATOM 3066 O O . ALA A 1 381 ? 3.1 29.484 34.562 1 97.19 381 ALA A O 1
ATOM 3067 N N . TRP A 1 382 ? 1.378 28.938 35.875 1 96.75 382 TRP A N 1
ATOM 3068 C CA . TRP A 1 382 ? 1.562 30.094 36.75 1 96.75 382 TRP A CA 1
ATOM 3069 C C . TRP A 1 382 ? 2.904 30.016 37.469 1 96.75 382 TRP A C 1
ATOM 3071 O O . TRP A 1 382 ? 3.641 31 37.531 1 96.75 382 TRP A O 1
ATOM 3081 N N . GLU A 1 383 ? 3.213 28.859 37.938 1 95.25 383 GLU A N 1
ATOM 3082 C CA . GLU A 1 383 ? 4.484 28.656 38.625 1 95.25 383 GLU A CA 1
ATOM 3083 C C . GLU A 1 383 ? 5.664 28.891 37.688 1 95.25 383 GLU A C 1
ATOM 3085 O O . GLU A 1 383 ? 6.66 29.5 38.094 1 95.25 383 GLU A O 1
ATOM 3090 N N . LYS A 1 384 ? 5.562 28.391 36.594 1 94.75 384 LYS A N 1
ATOM 3091 C CA . LYS A 1 384 ? 6.621 28.609 35.594 1 94.75 384 LYS A CA 1
ATOM 3092 C C . LYS A 1 384 ? 6.781 30.094 35.281 1 94.75 384 LYS A C 1
ATOM 3094 O O . LYS A 1 384 ? 7.902 30.594 35.188 1 94.75 384 LYS A O 1
ATOM 3099 N N . ARG A 1 385 ? 5.68 30.797 35.156 1 93.5 385 ARG A N 1
ATOM 3100 C CA . ARG A 1 385 ? 5.723 32.219 34.844 1 93.5 385 ARG A CA 1
ATOM 3101 C C . ARG A 1 385 ? 6.348 33 36 1 93.5 385 ARG A C 1
ATOM 3103 O O . ARG A 1 385 ? 7.133 33.938 35.781 1 93.5 385 ARG A O 1
ATOM 3110 N N . ILE A 1 386 ? 5.988 32.656 37.188 1 92.06 386 ILE A N 1
ATOM 3111 C CA . ILE A 1 386 ? 6.551 33.312 38.344 1 92.06 386 ILE A CA 1
ATOM 3112 C C . ILE A 1 386 ? 8.07 33.188 38.344 1 92.06 386 ILE A C 1
ATOM 3114 O O . ILE A 1 386 ? 8.797 34.156 38.562 1 92.06 386 ILE A O 1
ATOM 3118 N N . SER A 1 387 ? 8.508 31.984 38.094 1 90.56 387 SER A N 1
ATOM 3119 C CA . SER A 1 387 ? 9.945 31.734 38.031 1 90.56 387 SER A CA 1
ATOM 3120 C C . SER A 1 387 ? 10.609 32.594 36.969 1 90.56 387 SER A C 1
ATOM 3122 O O . SER A 1 387 ? 11.703 33.125 37.188 1 90.56 387 SER A O 1
ATOM 3124 N N . GLU A 1 388 ? 9.992 32.781 35.875 1 90.69 388 GLU A N 1
ATOM 3125 C CA . GLU A 1 388 ? 10.539 33.594 34.781 1 90.69 388 GLU A CA 1
ATOM 3126 C C . GLU A 1 388 ? 10.5 35.062 35.094 1 90.69 388 GLU A C 1
ATOM 3128 O O . GLU A 1 388 ? 11.453 35.812 34.812 1 90.69 388 GLU A O 1
ATOM 3133 N N . TRP A 1 389 ? 9.398 35.5 35.656 1 88.5 389 TRP A N 1
ATOM 3134 C CA . TRP A 1 389 ? 9.234 36.906 36 1 88.5 389 TRP A CA 1
ATOM 3135 C C . TRP A 1 389 ? 10.234 37.312 37.062 1 88.5 389 TRP A C 1
ATOM 3137 O O . TRP A 1 389 ? 10.742 38.438 37.031 1 88.5 389 TRP A O 1
ATOM 3147 N N . MET A 1 390 ? 10.422 36.469 38 1 85.12 390 MET A N 1
ATOM 3148 C CA . MET A 1 390 ? 11.367 36.781 39.094 1 85.12 390 MET A CA 1
ATOM 3149 C C . MET A 1 390 ? 12.773 36.969 38.531 1 85.12 390 MET A C 1
ATOM 3151 O O . MET A 1 390 ? 13.547 37.75 39.094 1 85.12 390 MET A O 1
ATOM 3155 N N . MET A 1 391 ? 13 36.312 37.5 1 82.94 391 MET A N 1
ATOM 3156 C CA . MET A 1 391 ? 14.312 36.469 36.875 1 82.94 391 MET A CA 1
ATOM 3157 C C . MET A 1 391 ? 14.391 37.75 36.062 1 82.94 391 MET A C 1
ATOM 3159 O O . MET A 1 391 ? 15.453 38.375 35.969 1 82.94 391 MET A O 1
ATOM 3163 N N . GLU A 1 392 ? 13.336 38.188 35.469 1 78.5 392 GLU A N 1
ATOM 3164 C CA . GLU A 1 392 ? 13.336 39.312 34.562 1 78.5 392 GLU A CA 1
ATOM 3165 C C . GLU A 1 392 ? 13.031 40.625 35.25 1 78.5 392 GLU A C 1
ATOM 3167 O O . GLU A 1 392 ? 13.453 41.688 34.812 1 78.5 392 GLU A O 1
ATOM 3172 N N . ARG A 1 393 ? 12.102 40.5 36.125 1 71.12 393 ARG A N 1
ATOM 3173 C CA . ARG A 1 393 ? 11.578 41.75 36.656 1 71.12 393 ARG A CA 1
ATOM 3174 C C . ARG A 1 393 ? 12.039 41.969 38.094 1 71.12 393 ARG A C 1
ATOM 3176 O O . ARG A 1 393 ? 12.203 41 38.844 1 71.12 393 ARG A O 1
ATOM 3183 N N . GLU A 1 394 ? 12.609 43.156 38.344 1 61.5 394 GLU A N 1
ATOM 3184 C CA . GLU A 1 394 ? 12.883 43.594 39.719 1 61.5 394 GLU A CA 1
ATOM 3185 C C . GLU A 1 394 ? 11.594 43.812 40.5 1 61.5 394 GLU A C 1
ATOM 3187 O O . GLU A 1 394 ? 11.141 44.969 40.625 1 61.5 394 GLU A O 1
ATOM 3192 N N . ILE A 1 395 ? 10.609 43.094 40.156 1 55.59 395 ILE A N 1
ATOM 3193 C CA . ILE A 1 395 ? 9.344 43.375 40.812 1 55.59 395 ILE A CA 1
ATOM 3194 C C . ILE A 1 395 ? 9.461 43.156 42.312 1 55.59 395 ILE A C 1
ATOM 3196 O O . ILE A 1 395 ? 10.156 42.219 42.75 1 55.59 395 ILE A O 1
ATOM 3200 N N . THR A 1 396 ? 8.852 44.031 43.062 1 61.62 396 THR A N 1
ATOM 3201 C CA . THR A 1 396 ? 8.867 44.062 44.5 1 61.62 396 THR A CA 1
ATOM 3202 C C . THR A 1 396 ? 8.359 42.719 45.062 1 61.62 396 THR A C 1
ATOM 3204 O O . THR A 1 396 ? 7.547 42.062 44.438 1 61.62 396 THR A O 1
ATOM 3207 N N . SER A 1 397 ? 8.938 42.25 46.125 1 60.12 397 SER A N 1
ATOM 3208 C CA . SER A 1 397 ? 8.703 41.031 46.844 1 60.12 397 SER A CA 1
ATOM 3209 C C . SER A 1 397 ? 7.219 40.781 47.094 1 60.12 397 SER A C 1
ATOM 3211 O O . SER A 1 397 ? 6.73 39.656 47 1 60.12 397 SER A O 1
ATOM 3213 N N . TRP A 1 398 ? 6.441 41.875 47.281 1 58.62 398 TRP A N 1
ATOM 3214 C CA . TRP A 1 398 ? 5.043 41.719 47.688 1 58.62 398 TRP A CA 1
ATOM 3215 C C . TRP A 1 398 ? 4.199 41.188 46.531 1 58.62 398 TRP A C 1
ATOM 3217 O O . TRP A 1 398 ? 3.361 40.281 46.75 1 58.62 398 TRP A O 1
ATOM 3227 N N . SER A 1 399 ? 4.5 41.531 45.406 1 69.06 399 SER A N 1
ATOM 3228 C CA . SER A 1 399 ? 3.689 41.156 44.25 1 69.06 399 SER A CA 1
ATOM 3229 C C . SER A 1 399 ? 3.92 39.688 43.906 1 69.06 399 SER A C 1
ATOM 3231 O O . SER A 1 399 ? 2.982 38.969 43.531 1 69.06 399 SER A O 1
ATOM 3233 N N . TRP A 1 400 ? 5 39.188 44.5 1 83.69 400 TRP A N 1
ATOM 3234 C CA . TRP A 1 400 ? 5.324 37.812 44.156 1 83.69 400 TRP A CA 1
ATOM 3235 C C . TRP A 1 400 ? 4.645 36.844 45.125 1 83.69 400 TRP A C 1
ATOM 3237 O O . TRP A 1 400 ? 4.273 35.719 44.75 1 83.69 400 TRP A O 1
ATOM 3247 N N . ASN A 1 401 ? 4.422 37.406 46.344 1 85.12 401 ASN A N 1
ATOM 3248 C CA . ASN A 1 401 ? 3.746 36.562 47.344 1 85.12 401 ASN A CA 1
ATOM 3249 C C . ASN A 1 401 ? 2.297 36.281 46.938 1 85.12 401 ASN A C 1
ATOM 3251 O O . ASN A 1 401 ? 1.812 35.188 47.094 1 85.12 401 ASN A O 1
ATOM 3255 N N . MET A 1 402 ? 1.672 37.312 46.438 1 90.06 402 MET A N 1
ATOM 3256 C CA . MET A 1 402 ? 0.284 37.125 46 1 90.06 402 MET A CA 1
ATOM 3257 C C . MET A 1 402 ? 0.194 36.219 44.781 1 90.06 402 MET A C 1
ATOM 3259 O O . MET A 1 402 ? -0.703 35.375 44.688 1 90.06 402 MET A O 1
ATOM 3263 N N . GLU A 1 403 ? 1.183 36.406 43.938 1 92.62 403 GLU A N 1
ATOM 3264 C CA . GLU A 1 403 ? 1.228 35.562 42.75 1 92.62 403 GLU A CA 1
ATOM 3265 C C . GLU A 1 403 ? 1.365 34.094 43.156 1 92.62 403 GLU A C 1
ATOM 3267 O O . GLU A 1 403 ? 0.665 33.219 42.625 1 92.62 403 GLU A O 1
ATOM 3272 N N . THR A 1 404 ? 2.256 33.781 44.094 1 92.12 404 THR A N 1
ATOM 3273 C CA . THR A 1 404 ? 2.516 32.438 44.531 1 92.12 404 THR A CA 1
ATOM 3274 C C . THR A 1 404 ? 1.296 31.859 45.25 1 92.12 404 THR A C 1
ATOM 3276 O O . THR A 1 404 ? 0.967 30.688 45.094 1 92.12 404 THR A O 1
ATOM 3279 N N . PHE A 1 405 ? 0.699 32.688 45.969 1 93.44 405 PHE A N 1
ATOM 3280 C CA . PHE A 1 405 ? -0.487 32.25 46.719 1 93.44 405 PHE A CA 1
ATOM 3281 C C . PHE A 1 405 ? -1.587 31.812 45.781 1 93.44 405 PHE A C 1
ATOM 3283 O O . PHE A 1 405 ? -2.125 30.703 45.906 1 93.44 405 PHE A O 1
ATOM 3290 N N . TYR A 1 406 ? -1.958 32.562 44.812 1 94.38 406 TYR A N 1
ATOM 3291 C CA . TYR A 1 406 ? -3.07 32.25 43.906 1 94.38 406 TYR A CA 1
ATOM 3292 C C . TYR A 1 406 ? -2.703 31.125 42.969 1 94.38 406 TYR A C 1
ATOM 3294 O O . TYR A 1 406 ? -3.562 30.328 42.562 1 94.38 406 TYR A O 1
ATOM 3302 N N . ALA A 1 407 ? -1.425 31.016 42.625 1 94.62 407 ALA A N 1
ATOM 3303 C CA . ALA A 1 407 ? -0.967 29.891 41.812 1 94.62 407 ALA A CA 1
ATOM 3304 C C . ALA A 1 407 ? -1.242 28.562 42.531 1 94.62 407 ALA A C 1
ATOM 3306 O O . ALA A 1 407 ? -1.651 27.578 41.875 1 94.62 407 ALA A O 1
ATOM 3307 N N . ARG A 1 408 ? -1.033 28.531 43.781 1 92.69 408 ARG A N 1
ATOM 3308 C CA . ARG A 1 408 ? -1.281 27.328 44.562 1 92.69 408 ARG A CA 1
ATOM 3309 C C . ARG A 1 408 ? -2.777 27.109 44.75 1 92.69 408 ARG A C 1
ATOM 3311 O O . ARG A 1 408 ? -3.242 25.969 44.75 1 92.69 408 ARG A O 1
ATOM 3318 N N . GLN A 1 409 ? -3.502 28.156 44.875 1 93.88 409 GLN A N 1
ATOM 3319 C CA . GLN A 1 409 ? -4.926 28.109 45.188 1 93.88 409 GLN A CA 1
ATOM 3320 C C . GLN A 1 409 ? -5.73 27.609 44 1 93.88 409 GLN A C 1
ATOM 3322 O O . GLN A 1 409 ? -6.809 27.031 44.188 1 93.88 409 GLN A O 1
ATOM 3327 N N . ILE A 1 410 ? -5.199 27.812 42.844 1 94.88 410 ILE A N 1
ATOM 3328 C CA . ILE A 1 410 ? -5.992 27.531 41.656 1 94.88 410 ILE A CA 1
ATOM 3329 C C . ILE A 1 410 ? -6.246 26.031 41.531 1 94.88 410 ILE A C 1
ATOM 3331 O O . ILE A 1 410 ? -7.285 25.609 41.031 1 94.88 410 ILE A O 1
ATOM 3335 N N . ALA A 1 411 ? -5.332 25.203 41.969 1 90.25 411 ALA A N 1
ATOM 3336 C CA . ALA A 1 411 ? -5.461 23.75 41.875 1 90.25 411 ALA A CA 1
ATOM 3337 C C . ALA A 1 411 ? -6.211 23.188 43.062 1 90.25 411 ALA A C 1
ATOM 3339 O O . ALA A 1 411 ? -6.527 22 43.125 1 90.25 411 ALA A O 1
ATOM 3340 N N . ALA A 1 412 ? -6.414 24 44.062 1 84.25 412 ALA A N 1
ATOM 3341 C CA . ALA A 1 412 ? -7.094 23.547 45.281 1 84.25 412 ALA A CA 1
ATOM 3342 C C . ALA A 1 412 ? -8.547 23.188 45 1 84.25 412 ALA A C 1
ATOM 3344 O O . ALA A 1 412 ? -9.156 23.75 44.062 1 84.25 412 ALA A O 1
ATOM 3345 N N . ALA A 1 413 ? -8.977 22.031 45.625 1 72.06 413 ALA A N 1
ATOM 3346 C CA . ALA A 1 413 ? -10.344 21.547 45.469 1 72.06 413 ALA A CA 1
ATOM 3347 C C . ALA A 1 413 ? -11.352 22.625 45.844 1 72.06 413 ALA A C 1
ATOM 3349 O O . ALA A 1 413 ? -11.039 23.516 46.656 1 72.06 413 ALA A O 1
ATOM 3350 N N . ASP A 1 414 ? -12.477 22.766 45.062 1 62.75 414 ASP A N 1
ATOM 3351 C CA . ASP A 1 414 ? -13.57 23.672 45.406 1 62.75 414 ASP A CA 1
ATOM 3352 C C . ASP A 1 414 ? -14.016 23.484 46.844 1 62.75 414 ASP A C 1
ATOM 3354 O O . ASP A 1 414 ? -14.203 22.359 47.312 1 62.75 414 ASP A O 1
ATOM 3358 N N . SER A 1 415 ? -13.586 24.266 47.844 1 45.16 415 SER A N 1
ATOM 3359 C CA . SER A 1 415 ? -14.281 24.141 49.125 1 45.16 415 SER A CA 1
ATOM 3360 C C . SER A 1 415 ? -15.789 24.312 48.938 1 45.16 415 SER A C 1
ATOM 3362 O O . SER A 1 415 ? -16.234 25.094 48.094 1 45.16 415 SER A O 1
ATOM 3364 N N . MET B 1 1 ? 19.094 6.582 45.656 1 18.47 1 MET B N 1
ATOM 3365 C CA . MET B 1 1 ? 18.609 5.254 46.031 1 18.47 1 MET B CA 1
ATOM 3366 C C . MET B 1 1 ? 18.047 4.516 44.844 1 18.47 1 MET B C 1
ATOM 3368 O O . MET B 1 1 ? 17.391 5.117 44 1 18.47 1 MET B O 1
ATOM 3372 N N . ALA B 1 2 ? 18.641 3.217 44.594 1 21.83 2 ALA B N 1
ATOM 3373 C CA . ALA B 1 2 ? 18.688 2.127 43.625 1 21.83 2 ALA B CA 1
ATOM 3374 C C . ALA B 1 2 ? 17.344 1.409 43.531 1 21.83 2 ALA B C 1
ATOM 3376 O O . ALA B 1 2 ? 17 0.62 44.406 1 21.83 2 ALA B O 1
ATOM 3377 N N . ALA B 1 3 ? 16.203 2.26 43.5 1 26.69 3 ALA B N 1
ATOM 3378 C CA . ALA B 1 3 ? 14.992 1.449 43.625 1 26.69 3 ALA B CA 1
ATOM 3379 C C . ALA B 1 3 ? 15.07 0.201 42.75 1 26.69 3 ALA B C 1
ATOM 3381 O O . ALA B 1 3 ? 15.43 0.284 41.562 1 26.69 3 ALA B O 1
ATOM 3382 N N . SER B 1 4 ? 15.359 -0.946 43.375 1 23.86 4 SER B N 1
ATOM 3383 C CA . SER B 1 4 ? 15.477 -2.367 43.062 1 23.86 4 SER B CA 1
ATOM 3384 C C . SER B 1 4 ? 14.258 -2.879 42.312 1 23.86 4 SER B C 1
ATOM 3386 O O . SER B 1 4 ? 13.133 -2.775 42.812 1 23.86 4 SER B O 1
ATOM 3388 N N . ASN B 1 5 ? 14.25 -2.58 41 1 25.36 5 ASN B N 1
ATOM 3389 C CA . ASN B 1 5 ? 13.242 -3.027 40.062 1 25.36 5 ASN B CA 1
ATOM 3390 C C . ASN B 1 5 ? 13 -4.531 40.156 1 25.36 5 ASN B C 1
ATOM 3392 O O . ASN B 1 5 ? 13.844 -5.324 39.719 1 25.36 5 ASN B O 1
ATOM 3396 N N . ARG B 1 6 ? 12.383 -4.941 41.312 1 29.12 6 ARG B N 1
ATOM 3397 C CA . ARG B 1 6 ? 12.086 -6.348 41.562 1 29.12 6 ARG B CA 1
ATOM 3398 C C . ARG B 1 6 ? 11.352 -6.973 40.375 1 29.12 6 ARG B C 1
ATOM 3400 O O . ARG B 1 6 ? 10.281 -6.5 40 1 29.12 6 ARG B O 1
ATOM 3407 N N . GLN B 1 7 ? 12.109 -7.645 39.5 1 25.98 7 GLN B N 1
ATOM 3408 C CA . GLN B 1 7 ? 11.82 -8.516 38.375 1 25.98 7 GLN B CA 1
ATOM 3409 C C . GLN B 1 7 ? 10.797 -9.578 38.719 1 25.98 7 GLN B C 1
ATOM 3411 O O . GLN B 1 7 ? 10.992 -10.344 39.688 1 25.98 7 GLN B O 1
ATOM 3416 N N . SER B 1 8 ? 9.508 -9.156 38.844 1 27.33 8 SER B N 1
ATOM 3417 C CA . SER B 1 8 ? 8.633 -10.242 39.25 1 27.33 8 SER B CA 1
ATOM 3418 C C . SER B 1 8 ? 8.922 -11.516 38.469 1 27.33 8 SER B C 1
ATOM 3420 O O . SER B 1 8 ? 9.172 -11.461 37.25 1 27.33 8 SER B O 1
ATOM 3422 N N . PRO B 1 9 ? 9.336 -12.664 39.094 1 28 9 PRO B N 1
ATOM 3423 C CA . PRO B 1 9 ? 9.742 -14 38.656 1 28 9 PRO B CA 1
ATOM 3424 C C . PRO B 1 9 ? 8.688 -14.672 37.781 1 28 9 PRO B C 1
ATOM 3426 O O . PRO B 1 9 ? 8.945 -15.727 37.188 1 28 9 PRO B O 1
ATOM 3429 N N . GLU B 1 10 ? 7.492 -14.266 38 1 28.27 10 GLU B N 1
ATOM 3430 C CA . GLU B 1 10 ? 6.527 -15.266 37.562 1 28.27 10 GLU B CA 1
ATOM 3431 C C . GLU B 1 10 ? 6.477 -15.344 36.031 1 28.27 10 GLU B C 1
ATOM 3433 O O . GLU B 1 10 ? 5.523 -15.883 35.469 1 28.27 10 GLU B O 1
ATOM 3438 N N . ASP B 1 11 ? 7.211 -14.547 35.375 1 25.94 11 ASP B N 1
ATOM 3439 C CA . ASP B 1 11 ? 7.18 -14.812 33.938 1 25.94 11 ASP B CA 1
ATOM 3440 C C . ASP B 1 11 ? 7.602 -16.25 33.625 1 25.94 11 ASP B C 1
ATOM 3442 O O . ASP B 1 11 ? 8.773 -16.5 33.344 1 25.94 11 ASP B O 1
ATOM 3446 N N . VAL B 1 12 ? 7.059 -17.125 34.5 1 28.05 12 VAL B N 1
ATOM 3447 C CA . VAL B 1 12 ? 7.301 -18.516 34.188 1 28.05 12 VAL B CA 1
ATOM 3448 C C . VAL B 1 12 ? 7.02 -18.75 32.688 1 28.05 12 VAL B C 1
ATOM 3450 O O . VAL B 1 12 ? 6.094 -18.172 32.125 1 28.05 12 VAL B O 1
ATOM 3453 N N . GLY B 1 13 ? 7.992 -19.266 32.031 1 26.08 13 GLY B N 1
ATOM 3454 C CA . GLY B 1 13 ? 8.062 -19.766 30.672 1 26.08 13 GLY B CA 1
ATOM 3455 C C . GLY B 1 13 ? 6.875 -20.625 30.281 1 26.08 13 GLY B C 1
ATOM 3456 O O . GLY B 1 13 ? 6.578 -21.609 30.953 1 26.08 13 GLY B O 1
ATOM 3457 N N . MET B 1 14 ? 5.742 -20 30 1 29.17 14 MET B N 1
ATOM 3458 C CA . MET B 1 14 ? 4.82 -21 29.453 1 29.17 14 MET B CA 1
ATOM 3459 C C . MET B 1 14 ? 5.574 -22.109 28.75 1 29.17 14 MET B C 1
ATOM 3461 O O . MET B 1 14 ? 6.27 -21.859 27.75 1 29.17 14 MET B O 1
ATOM 3465 N N . ALA B 1 15 ? 6.098 -22.984 29.484 1 31.17 15 ALA B N 1
ATOM 3466 C CA . ALA B 1 15 ? 6.598 -24.234 28.891 1 31.17 15 ALA B CA 1
ATOM 3467 C C . ALA B 1 15 ? 5.777 -24.609 27.656 1 31.17 15 ALA B C 1
ATOM 3469 O O . ALA B 1 15 ? 4.543 -24.625 27.703 1 31.17 15 ALA B O 1
ATOM 3470 N N . ASP B 1 16 ? 6.285 -24.438 26.531 1 31.72 16 ASP B N 1
ATOM 3471 C CA . ASP B 1 16 ? 5.691 -24.984 25.312 1 31.72 16 ASP B CA 1
ATOM 3472 C C . ASP B 1 16 ? 5.02 -26.328 25.594 1 31.72 16 ASP B C 1
ATOM 3474 O O . ASP B 1 16 ? 5.648 -27.25 26.125 1 31.72 16 ASP B O 1
ATOM 3478 N N . ALA B 1 17 ? 3.824 -26.375 26.094 1 37.16 17 ALA B N 1
ATOM 3479 C CA . ALA B 1 17 ? 3.195 -27.703 26.172 1 37.16 17 ALA B CA 1
ATOM 3480 C C . ALA B 1 17 ? 3.838 -28.672 25.188 1 37.16 17 ALA B C 1
ATOM 3482 O O . ALA B 1 17 ? 4.223 -28.281 24.078 1 37.16 17 ALA B O 1
ATOM 3483 N N . PRO B 1 18 ? 4.312 -29.781 25.703 1 36.59 18 PRO B N 1
ATOM 3484 C CA . PRO B 1 18 ? 4.914 -30.719 24.734 1 36.59 18 PRO B CA 1
ATOM 3485 C C . PRO B 1 18 ? 4.117 -30.828 23.438 1 36.59 18 PRO B C 1
ATOM 3487 O O . PRO B 1 18 ? 2.885 -30.875 23.469 1 36.59 18 PRO B O 1
ATOM 3490 N N . GLU B 1 19 ? 4.574 -30.25 22.453 1 41.09 19 GLU B N 1
ATOM 3491 C CA . GLU B 1 19 ? 3.973 -30.484 21.141 1 41.09 19 GLU B CA 1
ATOM 3492 C C . GLU B 1 19 ? 3.482 -31.922 21.016 1 41.09 19 GLU B C 1
ATOM 3494 O O . GLU B 1 19 ? 4.242 -32.875 21.25 1 41.09 19 GLU B O 1
ATOM 3499 N N . LYS B 1 20 ? 2.311 -32.219 21.453 1 50.41 20 LYS B N 1
ATOM 3500 C CA . LYS B 1 20 ? 1.813 -33.562 21.188 1 50.41 20 LYS B CA 1
ATOM 3501 C C . LYS B 1 20 ? 2.439 -34.125 19.922 1 50.41 20 LYS B C 1
ATOM 3503 O O . LYS B 1 20 ? 2.553 -33.438 18.906 1 50.41 20 LYS B O 1
ATOM 3508 N N . PRO B 1 21 ? 3.047 -35.312 20.062 1 54.91 21 PRO B N 1
ATOM 3509 C CA . PRO B 1 21 ? 3.625 -35.906 18.859 1 54.91 21 PRO B CA 1
ATOM 3510 C C . PRO B 1 21 ? 2.648 -35.938 17.688 1 54.91 21 PRO B C 1
ATOM 3512 O O . PRO B 1 21 ? 1.433 -35.969 17.891 1 54.91 21 PRO B O 1
ATOM 3515 N N . PRO B 1 22 ? 3.26 -35.719 16.531 1 61.62 22 PRO B N 1
ATOM 3516 C CA . PRO B 1 22 ? 2.365 -35.812 15.383 1 61.62 22 PRO B CA 1
ATOM 3517 C C . PRO B 1 22 ? 1.555 -37.125 15.375 1 61.62 22 PRO B C 1
ATOM 3519 O O . PRO B 1 22 ? 2.018 -38.156 15.883 1 61.62 22 PRO B O 1
ATOM 3522 N N . ALA B 1 23 ? 0.352 -37.062 15.156 1 70.44 23 ALA B N 1
ATOM 3523 C CA . ALA B 1 23 ? -0.525 -38.25 15.109 1 70.44 23 ALA B CA 1
ATOM 3524 C C . ALA B 1 23 ? 0.013 -39.281 14.148 1 70.44 23 ALA B C 1
ATOM 3526 O O . ALA B 1 23 ? 0.501 -38.969 13.062 1 70.44 23 ALA B O 1
ATOM 3527 N N . THR B 1 24 ? 0.065 -40.531 14.672 1 73.75 24 THR B N 1
ATOM 3528 C CA . THR B 1 24 ? 0.427 -41.625 13.797 1 73.75 24 THR B CA 1
ATOM 3529 C C . THR B 1 24 ? -0.626 -41.844 12.711 1 73.75 24 THR B C 1
ATOM 3531 O O . THR B 1 24 ? -1.763 -41.375 12.852 1 73.75 24 THR B O 1
ATOM 3534 N N . PRO B 1 25 ? -0.194 -42.438 11.648 1 74 25 PRO B N 1
ATOM 3535 C CA . PRO B 1 25 ? -1.16 -42.719 10.586 1 74 25 PRO B CA 1
ATOM 3536 C C . PRO B 1 25 ? -2.379 -43.5 11.094 1 74 25 PRO B C 1
ATOM 3538 O O . PRO B 1 25 ? -3.502 -43.219 10.656 1 74 25 PRO B O 1
ATOM 3541 N N . GLU B 1 26 ? -2.109 -44.344 12.055 1 77.12 26 GLU B N 1
ATOM 3542 C CA . GLU B 1 26 ? -3.197 -45.188 12.586 1 77.12 26 GLU B CA 1
ATOM 3543 C C . GLU B 1 26 ? -4.168 -44.312 13.414 1 77.12 26 GLU B C 1
ATOM 3545 O O . GLU B 1 26 ? -5.383 -44.5 13.328 1 77.12 26 GLU B O 1
ATOM 3550 N N . GLU B 1 27 ? -3.643 -43.469 14.109 1 78 27 GLU B N 1
ATOM 3551 C CA . GLU B 1 27 ? -4.473 -42.594 14.922 1 78 27 GLU B CA 1
ATOM 3552 C C . GLU B 1 27 ? -5.328 -41.688 14.047 1 78 27 GLU B C 1
ATOM 3554 O O . GLU B 1 27 ? -6.508 -41.469 14.328 1 78 27 GLU B O 1
ATOM 3559 N N . ARG B 1 28 ? -4.719 -41.219 13.008 1 79.06 28 ARG B N 1
ATOM 3560 C CA . ARG B 1 28 ? -5.445 -40.344 12.094 1 79.06 28 ARG B CA 1
ATOM 3561 C C . ARG B 1 28 ? -6.602 -41.094 11.43 1 79.06 28 ARG B C 1
ATOM 3563 O O . ARG B 1 28 ? -7.719 -40.562 11.359 1 79.06 28 ARG B O 1
ATOM 3570 N N . LYS B 1 29 ? -6.266 -42.25 11.07 1 76.75 29 LYS B N 1
ATOM 3571 C CA . LYS B 1 29 ? -7.277 -43.062 10.398 1 76.75 29 LYS B CA 1
ATOM 3572 C C . LYS B 1 29 ? -8.469 -43.312 11.312 1 76.75 29 LYS B C 1
ATOM 3574 O O . LYS B 1 29 ? -9.625 -43.188 10.883 1 76.75 29 LYS B O 1
ATOM 3579 N N . LYS B 1 30 ? -8.203 -43.688 12.469 1 76.62 30 LYS B N 1
ATOM 3580 C CA . LYS B 1 30 ? -9.266 -43.938 13.43 1 76.62 30 LYS B CA 1
ATOM 3581 C C . LYS B 1 30 ? -10.125 -42.719 13.672 1 76.62 30 LYS B C 1
ATOM 3583 O O . LYS B 1 30 ? -11.359 -42.812 13.719 1 76.62 30 LYS B O 1
ATOM 3588 N N . PHE B 1 31 ? -9.445 -41.75 13.805 1 79.31 31 PHE B N 1
ATOM 3589 C CA . PHE B 1 31 ? -10.148 -40.469 14.031 1 79.31 31 PHE B CA 1
ATOM 3590 C C . PHE B 1 31 ? -11.039 -40.125 12.844 1 79.31 31 PHE B C 1
ATOM 3592 O O . PHE B 1 31 ? -12.195 -39.719 13.023 1 79.31 31 PHE B O 1
ATOM 3599 N N . MET B 1 32 ? -10.484 -40.25 11.703 1 77.94 32 MET B N 1
ATOM 3600 C CA . MET B 1 32 ? -11.219 -39.938 10.477 1 77.94 32 MET B CA 1
ATOM 3601 C C . MET B 1 32 ? -12.453 -40.812 10.352 1 77.94 32 MET B C 1
ATOM 3603 O O . MET B 1 32 ? -13.531 -40.344 9.992 1 77.94 32 MET B O 1
ATOM 3607 N N . GLU B 1 33 ? -12.273 -42.031 10.664 1 75.19 33 GLU B N 1
ATOM 3608 C CA . GLU B 1 33 ? -13.391 -42.969 10.594 1 75.19 33 GLU B CA 1
ATOM 3609 C C . GLU B 1 33 ? -14.492 -42.562 11.57 1 75.19 33 GLU B C 1
ATOM 3611 O O . GLU B 1 33 ? -15.68 -42.625 11.227 1 75.19 33 GLU B O 1
ATOM 3616 N N . GLN B 1 34 ? -14.07 -42.219 12.688 1 75.5 34 GLN B N 1
ATOM 3617 C CA . GLN B 1 34 ? -15.031 -41.844 13.703 1 75.5 34 GLN B CA 1
ATOM 3618 C C . GLN B 1 34 ? -15.789 -40.562 13.281 1 75.5 34 GLN B C 1
ATOM 3620 O O . GLN B 1 34 ? -17.016 -40.5 13.445 1 75.5 34 GLN B O 1
ATOM 3625 N N . LYS B 1 35 ? -15.047 -39.688 12.836 1 75.06 35 LYS B N 1
ATOM 3626 C CA . LYS B 1 35 ? -15.656 -38.438 12.422 1 75.06 35 LYS B CA 1
ATOM 3627 C C . LYS B 1 35 ? -16.609 -38.625 11.242 1 75.06 35 LYS B C 1
ATOM 3629 O O . LYS B 1 35 ? -17.672 -38.031 11.18 1 75.06 35 LYS B O 1
ATOM 3634 N N . PHE B 1 36 ? -16.156 -39.406 10.352 1 73.06 36 PHE B N 1
ATOM 3635 C CA . PHE B 1 36 ? -16.984 -39.719 9.195 1 73.06 36 PHE B CA 1
ATOM 3636 C C . PHE B 1 36 ? -18.297 -40.406 9.625 1 73.06 36 PHE B C 1
ATOM 3638 O O . PHE B 1 36 ? -19.359 -40.062 9.102 1 73.06 36 PHE B O 1
ATOM 3645 N N . ALA B 1 37 ? -18.078 -41.312 10.477 1 71.25 37 ALA B N 1
ATOM 3646 C CA . ALA B 1 37 ? -19.266 -42 10.984 1 71.25 37 ALA B CA 1
ATOM 3647 C C . ALA B 1 37 ? -20.234 -41 11.633 1 71.25 37 ALA B C 1
ATOM 3649 O O . ALA B 1 37 ? -21.453 -41.156 11.484 1 71.25 37 ALA B O 1
ATOM 3650 N N . SER B 1 38 ? -19.625 -40.125 12.195 1 72.19 38 SER B N 1
ATOM 3651 C CA . SER B 1 38 ? -20.469 -39.188 12.898 1 72.19 38 SER B CA 1
ATOM 3652 C C . SER B 1 38 ? -21.125 -38.188 11.93 1 72.19 38 SER B C 1
ATOM 3654 O O . SER B 1 38 ? -22.281 -37.812 12.117 1 72.19 38 SER B O 1
ATOM 3656 N N . VAL B 1 39 ? -20.359 -37.75 10.953 1 68.31 39 VAL B N 1
ATOM 3657 C CA . VAL B 1 39 ? -20.828 -36.719 10.055 1 68.31 39 VAL B CA 1
ATOM 3658 C C . VAL B 1 39 ? -21.719 -37.312 8.977 1 68.31 39 VAL B C 1
ATOM 3660 O O . VAL B 1 39 ? -22.766 -36.75 8.648 1 68.31 39 VAL B O 1
ATOM 3663 N N . LEU B 1 40 ? -21.25 -38.281 8.359 1 63.44 40 LEU B N 1
ATOM 3664 C CA . LEU B 1 40 ? -21.969 -38.812 7.211 1 63.44 40 LEU B CA 1
ATOM 3665 C C . LEU B 1 40 ? -23.016 -39.844 7.656 1 63.44 40 LEU B C 1
ATOM 3667 O O . LEU B 1 40 ? -23.906 -40.188 6.883 1 63.44 40 LEU B O 1
ATOM 3671 N N . ARG B 1 41 ? -23.203 -39.969 8.961 1 60.41 41 ARG B N 1
ATOM 3672 C CA . ARG B 1 41 ? -24.156 -40.969 9.492 1 60.41 41 ARG B CA 1
ATOM 3673 C C . ARG B 1 41 ? -24.281 -42.156 8.57 1 60.41 41 ARG B C 1
ATOM 3675 O O . ARG B 1 41 ? -25.391 -42.688 8.359 1 60.41 41 ARG B O 1
ATOM 3682 N N . GLN B 1 42 ? -23.391 -42.25 7.676 1 58.28 42 GLN B N 1
ATOM 3683 C CA . GLN B 1 42 ? -23.484 -43.312 6.684 1 58.28 42 GLN B CA 1
ATOM 3684 C C . GLN B 1 42 ? -22.5 -44.438 6.977 1 58.28 42 GLN B C 1
ATOM 3686 O O . GLN B 1 42 ? -21.594 -44.281 7.793 1 58.28 42 GLN B O 1
ATOM 3691 N N . GLU B 1 43 ? -22.734 -45.656 6.219 1 58.06 43 GLU B N 1
ATOM 3692 C CA . GLU B 1 43 ? -22.047 -46.938 6.383 1 58.06 43 GLU B CA 1
ATOM 3693 C C . GLU B 1 43 ? -20.594 -46.875 5.918 1 58.06 43 GLU B C 1
ATOM 3695 O O . GLU B 1 43 ? -20.25 -46 5.098 1 58.06 43 GLU B O 1
ATOM 3700 N N . LYS B 1 44 ? -19.766 -47.5 6.555 1 60.22 44 LYS B N 1
ATOM 3701 C CA . LYS B 1 44 ? -18.344 -47.719 6.309 1 60.22 44 LYS B CA 1
ATOM 3702 C C . LYS B 1 44 ? -18.062 -47.844 4.812 1 60.22 44 LYS B C 1
ATOM 3704 O O . LYS B 1 44 ? -17.016 -47.375 4.34 1 60.22 44 LYS B O 1
ATOM 3709 N N . ARG B 1 45 ? -18.969 -48.438 4.059 1 62.03 45 ARG B N 1
ATOM 3710 C CA . ARG B 1 45 ? -18.781 -48.625 2.623 1 62.03 45 ARG B CA 1
ATOM 3711 C C . ARG B 1 45 ? -18.703 -47.281 1.903 1 62.03 45 ARG B C 1
ATOM 3713 O O . ARG B 1 45 ? -17.938 -47.125 0.951 1 62.03 45 ARG B O 1
ATOM 3720 N N . THR B 1 46 ? -19.359 -46.469 2.393 1 72 46 THR B N 1
ATOM 3721 C CA . THR B 1 46 ? -19.391 -45.125 1.814 1 72 46 THR B CA 1
ATOM 3722 C C . THR B 1 46 ? -18.078 -44.406 2.084 1 72 46 THR B C 1
ATOM 3724 O O . THR B 1 46 ? -17.562 -43.688 1.216 1 72 46 THR B O 1
ATOM 3727 N N . LEU B 1 47 ? -17.516 -44.844 3.119 1 73.88 47 LEU B N 1
ATOM 3728 C CA . LEU B 1 47 ? -16.25 -44.219 3.477 1 73.88 47 LEU B CA 1
ATOM 3729 C C . LEU B 1 47 ? -15.125 -44.688 2.561 1 73.88 47 LEU B C 1
ATOM 3731 O O . LEU B 1 47 ? -14.297 -43.875 2.113 1 73.88 47 LEU B O 1
ATOM 3735 N N . ARG B 1 48 ? -15.148 -46 2.295 1 80.94 48 ARG B N 1
ATOM 3736 C CA . ARG B 1 48 ? -14.094 -46.531 1.447 1 80.94 48 ARG B CA 1
ATOM 3737 C C . ARG B 1 48 ? -14.164 -45.938 0.041 1 80.94 48 ARG B C 1
ATOM 3739 O O . ARG B 1 48 ? -13.133 -45.625 -0.559 1 80.94 48 ARG B O 1
ATOM 3746 N N . SER B 1 49 ? -15.328 -45.844 -0.402 1 81.38 49 SER B N 1
ATOM 3747 C CA . SER B 1 49 ? -15.492 -45.25 -1.724 1 81.38 49 SER B CA 1
ATOM 3748 C C . SER B 1 49 ? -15.016 -43.781 -1.744 1 81.38 49 SER B C 1
ATOM 3750 O O . SER B 1 49 ? -14.445 -43.344 -2.738 1 81.38 49 SER B O 1
ATOM 3752 N N . PHE B 1 50 ? -15.25 -43.281 -0.673 1 80.62 50 PHE B N 1
ATOM 3753 C CA . PHE B 1 50 ? -14.789 -41.906 -0.539 1 80.62 50 PHE B CA 1
ATOM 3754 C C . PHE B 1 50 ? -13.266 -41.844 -0.546 1 80.62 50 PHE B C 1
ATOM 3756 O O . PHE B 1 50 ? -12.68 -41 -1.217 1 80.62 50 PHE B O 1
ATOM 3763 N N . TYR B 1 51 ? -12.688 -42.719 0.147 1 87.06 51 TYR B N 1
ATOM 3764 C CA . TYR B 1 51 ? -11.234 -42.781 0.187 1 87.06 51 TYR B CA 1
ATOM 3765 C C . TYR B 1 51 ? -10.664 -43.094 -1.188 1 87.06 51 TYR B C 1
ATOM 3767 O O . TYR B 1 51 ? -9.695 -42.469 -1.635 1 87.06 51 TYR B O 1
ATOM 3775 N N . ASP B 1 52 ? -11.266 -44 -1.85 1 90.56 52 ASP B N 1
ATOM 3776 C CA . ASP B 1 52 ? -10.789 -44.406 -3.17 1 90.56 52 ASP B CA 1
ATOM 3777 C C . ASP B 1 52 ? -10.789 -43.25 -4.141 1 90.56 52 ASP B C 1
ATOM 3779 O O . ASP B 1 52 ? -9.82 -43.031 -4.883 1 90.56 52 ASP B O 1
ATOM 3783 N N . ALA B 1 53 ? -11.828 -42.562 -4.02 1 90.94 53 ALA B N 1
ATOM 3784 C CA . ALA B 1 53 ? -11.945 -41.438 -4.91 1 90.94 53 ALA B CA 1
ATOM 3785 C C . ALA B 1 53 ? -10.867 -40.375 -4.613 1 90.94 53 ALA B C 1
ATOM 3787 O O . ALA B 1 53 ? -10.289 -39.812 -5.535 1 90.94 53 ALA B O 1
ATOM 3788 N N . GLN B 1 54 ? -10.633 -40.188 -3.363 1 91.62 54 GLN B N 1
ATOM 3789 C CA . GLN B 1 54 ? -9.648 -39.188 -2.982 1 91.62 54 GLN B CA 1
ATOM 3790 C C . GLN B 1 54 ? -8.227 -39.656 -3.25 1 91.62 54 GLN B C 1
ATOM 3792 O O . GLN B 1 54 ? -7.348 -38.875 -3.59 1 91.62 54 GLN B O 1
ATOM 3797 N N . GLU B 1 55 ? -8.023 -40.938 -3.08 1 94.94 55 GLU B N 1
ATOM 3798 C CA . GLU B 1 55 ? -6.742 -41.531 -3.438 1 94.94 55 GLU B CA 1
ATOM 3799 C C . GLU B 1 55 ? -6.438 -41.344 -4.922 1 94.94 55 GLU B C 1
ATOM 3801 O O . GLU B 1 55 ? -5.336 -40.938 -5.285 1 94.94 55 GLU B O 1
ATOM 3806 N N . LYS B 1 56 ? -7.402 -41.594 -5.719 1 94.06 56 LYS B N 1
ATOM 3807 C CA . LYS B 1 56 ? -7.246 -41.406 -7.156 1 94.06 56 LYS B CA 1
ATOM 3808 C C . LYS B 1 56 ? -7.023 -39.938 -7.492 1 94.06 56 LYS B C 1
ATOM 3810 O O . LYS B 1 56 ? -6.191 -39.594 -8.344 1 94.06 56 LYS B O 1
ATOM 3815 N N . GLY B 1 57 ? -7.805 -39.188 -6.809 1 92.75 57 GLY B N 1
ATOM 3816 C CA . GLY B 1 57 ? -7.645 -37.781 -7.023 1 92.75 57 GLY B CA 1
ATOM 3817 C C . GLY B 1 57 ? -6.27 -37.25 -6.645 1 92.75 57 GLY B C 1
ATOM 3818 O O . GLY B 1 57 ? -5.672 -36.469 -7.379 1 92.75 57 GLY B O 1
ATOM 3819 N N . ALA B 1 58 ? -5.793 -37.656 -5.539 1 93.44 58 ALA B N 1
ATOM 3820 C CA . ALA B 1 58 ? -4.461 -37.281 -5.082 1 93.44 58 ALA B CA 1
ATOM 3821 C C . ALA B 1 58 ? -3.389 -37.781 -6.051 1 93.44 58 ALA B C 1
ATOM 3823 O O . ALA B 1 58 ? -2.441 -37.031 -6.363 1 93.44 58 ALA B O 1
ATOM 3824 N N . ALA B 1 59 ? -3.541 -38.938 -6.492 1 95.75 59 ALA B N 1
ATOM 3825 C CA . ALA B 1 59 ? -2.582 -39.531 -7.434 1 95.75 59 ALA B CA 1
ATOM 3826 C C . ALA B 1 59 ? -2.574 -38.75 -8.75 1 95.75 59 ALA B C 1
ATOM 3828 O O . ALA B 1 59 ? -1.509 -38.438 -9.297 1 95.75 59 ALA B O 1
ATOM 3829 N N . LYS B 1 60 ? -3.734 -38.438 -9.234 1 92.94 60 LYS B N 1
ATOM 3830 C CA . LYS B 1 60 ? -3.838 -37.656 -10.469 1 92.94 60 LYS B CA 1
ATOM 3831 C C . LYS B 1 60 ? -3.158 -36.312 -10.32 1 92.94 60 LYS B C 1
ATOM 3833 O O . LYS B 1 60 ? -2.457 -35.844 -11.227 1 92.94 60 LYS B O 1
ATOM 3838 N N . TRP B 1 61 ? -3.424 -35.75 -9.211 1 90.94 61 TRP B N 1
ATOM 3839 C CA . TRP B 1 61 ? -2.82 -34.469 -8.898 1 90.94 61 TRP B CA 1
ATOM 3840 C C . TRP B 1 61 ? -1.298 -34.562 -8.938 1 90.94 61 TRP B C 1
ATOM 3842 O O . TRP B 1 61 ? -0.633 -33.688 -9.523 1 90.94 61 TRP B O 1
ATOM 3852 N N . LEU B 1 62 ? -0.738 -35.531 -8.422 1 92.12 62 LEU B N 1
ATOM 3853 C CA . LEU B 1 62 ? 0.704 -35.719 -8.352 1 92.12 62 LEU B CA 1
ATOM 3854 C C . LEU B 1 62 ? 1.271 -36.062 -9.727 1 92.12 62 LEU B C 1
ATOM 3856 O O . LEU B 1 62 ? 2.301 -35.5 -10.125 1 92.12 62 LEU B O 1
ATOM 3860 N N . VAL B 1 63 ? 0.618 -36.906 -10.445 1 92.81 63 VAL B N 1
ATOM 3861 C CA . VAL B 1 63 ? 1.078 -37.312 -11.773 1 92.81 63 VAL B CA 1
ATOM 3862 C C . VAL B 1 63 ? 1.125 -36.125 -12.695 1 92.81 63 VAL B C 1
ATOM 3864 O O . VAL B 1 63 ? 2.092 -35.938 -13.445 1 92.81 63 VAL B O 1
ATOM 3867 N N . ASN B 1 64 ? 0.119 -35.312 -12.578 1 90 64 ASN B N 1
ATOM 3868 C CA . ASN B 1 64 ? 0.044 -34.094 -13.398 1 90 64 ASN B CA 1
ATOM 3869 C C . ASN B 1 64 ? 1.172 -33.125 -13.07 1 90 64 ASN B C 1
ATOM 3871 O O . ASN B 1 64 ? 1.501 -32.25 -13.875 1 90 64 ASN B O 1
ATOM 3875 N N . ARG B 1 65 ? 1.775 -33.344 -11.953 1 89.12 65 ARG B N 1
ATOM 3876 C CA . ARG B 1 65 ? 2.865 -32.469 -11.523 1 89.12 65 ARG B CA 1
ATOM 3877 C C . ARG B 1 65 ? 4.219 -33.125 -11.766 1 89.12 65 ARG B C 1
ATOM 3879 O O . ARG B 1 65 ? 5.258 -32.562 -11.391 1 89.12 65 ARG B O 1
ATOM 3886 N N . GLY B 1 66 ? 4.141 -34.25 -12.352 1 87.69 66 GLY B N 1
ATOM 3887 C CA . GLY B 1 66 ? 5.363 -34.938 -12.734 1 87.69 66 GLY B CA 1
ATOM 3888 C C . GLY B 1 66 ? 6.031 -35.656 -11.578 1 87.69 66 GLY B C 1
ATOM 3889 O O . GLY B 1 66 ? 7.207 -36 -11.672 1 87.69 66 GLY B O 1
ATOM 3890 N N . VAL B 1 67 ? 5.262 -35.844 -10.523 1 90.12 67 VAL B N 1
ATOM 3891 C CA . VAL B 1 67 ? 5.82 -36.531 -9.352 1 90.12 67 VAL B CA 1
ATOM 3892 C C . VAL B 1 67 ? 5.883 -38.031 -9.609 1 90.12 67 VAL B C 1
ATOM 3894 O O . VAL B 1 67 ? 4.906 -38.625 -10.062 1 90.12 67 VAL B O 1
ATOM 3897 N N . GLN B 1 68 ? 7 -38.594 -9.305 1 91.56 68 GLN B N 1
ATOM 3898 C CA . GLN B 1 68 ? 7.191 -40 -9.594 1 91.56 68 GLN B CA 1
ATOM 3899 C C . GLN B 1 68 ? 7.066 -40.844 -8.328 1 91.56 68 GLN B C 1
ATOM 3901 O O . GLN B 1 68 ? 6.574 -41.969 -8.375 1 91.56 68 GLN B O 1
ATOM 3906 N N . VAL B 1 69 ? 7.59 -40.281 -7.324 1 93.25 69 VAL B N 1
ATOM 3907 C CA . VAL B 1 69 ? 7.621 -41.031 -6.082 1 93.25 69 VAL B CA 1
ATOM 3908 C C . VAL B 1 69 ? 7.34 -40.125 -4.898 1 93.25 69 VAL B C 1
ATOM 3910 O O . VAL B 1 69 ? 7.746 -38.969 -4.902 1 93.25 69 VAL B O 1
ATOM 3913 N N . VAL B 1 70 ? 6.559 -40.594 -3.953 1 93.94 70 VAL B N 1
ATOM 3914 C CA . VAL B 1 70 ? 6.336 -39.875 -2.693 1 93.94 70 VAL B CA 1
ATOM 3915 C C . VAL B 1 70 ? 6.395 -40.875 -1.532 1 93.94 70 VAL B C 1
ATOM 3917 O O . VAL B 1 70 ? 6.277 -42.094 -1.734 1 93.94 70 VAL B O 1
ATOM 3920 N N . SER B 1 71 ? 6.652 -40.312 -0.358 1 93.12 71 SER B N 1
ATOM 3921 C CA . SER B 1 71 ? 6.656 -41.188 0.816 1 93.12 71 SER B CA 1
ATOM 3922 C C . SER B 1 71 ? 5.254 -41.688 1.128 1 93.12 71 SER B C 1
ATOM 3924 O O . SER B 1 71 ? 4.262 -41.031 0.824 1 93.12 71 SER B O 1
ATOM 3926 N N . ALA B 1 72 ? 5.156 -42.844 1.728 1 94.06 72 ALA B N 1
ATOM 3927 C CA . ALA B 1 72 ? 3.875 -43.469 2.092 1 94.06 72 ALA B CA 1
ATOM 3928 C C . ALA B 1 72 ? 3.123 -42.594 3.092 1 94.06 72 ALA B C 1
ATOM 3930 O O . ALA B 1 72 ? 1.909 -42.406 2.98 1 94.06 72 ALA B O 1
ATOM 3931 N N . SER B 1 73 ? 3.896 -42.062 3.973 1 89.44 73 SER B N 1
ATOM 3932 C CA . SER B 1 73 ? 3.297 -41.25 5.012 1 89.44 73 SER B CA 1
ATOM 3933 C C . SER B 1 73 ? 2.697 -39.969 4.422 1 89.44 73 SER B C 1
ATOM 3935 O O . SER B 1 73 ? 1.622 -39.531 4.836 1 89.44 73 SER B O 1
ATOM 3937 N N . TRP B 1 74 ? 3.355 -39.406 3.506 1 91.12 74 TRP B N 1
ATOM 3938 C CA . TRP B 1 74 ? 2.857 -38.156 2.906 1 91.12 74 TRP B CA 1
ATOM 3939 C C . TRP B 1 74 ? 1.59 -38.406 2.102 1 91.12 74 TRP B C 1
ATOM 3941 O O . TRP B 1 74 ? 0.624 -37.656 2.189 1 91.12 74 TRP B O 1
ATOM 3951 N N . PHE B 1 75 ? 1.602 -39.438 1.272 1 94.06 75 PHE B N 1
ATOM 3952 C CA . PHE B 1 75 ? 0.45 -39.719 0.428 1 94.06 75 PHE B CA 1
ATOM 3953 C C . PHE B 1 75 ? -0.794 -39.969 1.275 1 94.06 75 PHE B C 1
ATOM 3955 O O . PHE B 1 75 ? -1.873 -39.469 0.961 1 94.06 75 PHE B O 1
ATOM 3962 N N . GLU B 1 76 ? -0.601 -40.688 2.279 1 91.88 76 GLU B N 1
ATOM 3963 C CA . GLU B 1 76 ? -1.709 -40.969 3.191 1 91.88 76 GLU B CA 1
ATOM 3964 C C . GLU B 1 76 ? -2.238 -39.656 3.809 1 91.88 76 GLU B C 1
ATOM 3966 O O . GLU B 1 76 ? -3.451 -39.469 3.916 1 91.88 76 GLU B O 1
ATOM 3971 N N . TRP B 1 77 ? -1.31 -38.938 4.27 1 89.62 77 TRP B N 1
ATOM 3972 C CA . TRP B 1 77 ? -1.674 -37.625 4.848 1 89.62 77 TRP B CA 1
ATOM 3973 C C . TRP B 1 77 ? -2.469 -36.812 3.85 1 89.62 77 TRP B C 1
ATOM 3975 O O . TRP B 1 77 ? -3.506 -36.219 4.199 1 89.62 77 TRP B O 1
ATOM 3985 N N . GLU B 1 78 ? -2.033 -36.688 2.586 1 90.81 78 GLU B N 1
ATOM 3986 C CA . GLU B 1 78 ? -2.701 -35.938 1.539 1 90.81 78 GLU B CA 1
ATOM 3987 C C . GLU B 1 78 ? -4.113 -36.438 1.291 1 90.81 78 GLU B C 1
ATOM 3989 O O . GLU B 1 78 ? -5.043 -35.656 1.093 1 90.81 78 GLU B O 1
ATOM 3994 N N . VAL B 1 79 ? -4.238 -37.688 1.304 1 91.25 79 VAL B N 1
ATOM 3995 C CA . VAL B 1 79 ? -5.551 -38.312 1.113 1 91.25 79 VAL B CA 1
ATOM 3996 C C . VAL B 1 79 ? -6.473 -37.906 2.268 1 91.25 79 VAL B C 1
ATOM 3998 O O . VAL B 1 79 ? -7.637 -37.562 2.053 1 91.25 79 VAL B O 1
ATOM 4001 N N . HIS B 1 80 ? -5.93 -37.969 3.438 1 86.94 80 HIS B N 1
ATOM 4002 C CA . HIS B 1 80 ? -6.719 -37.594 4.602 1 86.94 80 HIS B CA 1
ATOM 4003 C C . HIS B 1 80 ? -7.172 -36.156 4.512 1 86.94 80 HIS B C 1
ATOM 4005 O O . HIS B 1 80 ? -8.305 -35.812 4.871 1 86.94 80 HIS B O 1
ATOM 4011 N N . VAL B 1 81 ? -6.285 -35.344 4.105 1 85.75 81 VAL B N 1
ATOM 4012 C CA . VAL B 1 81 ? -6.602 -33.938 3.953 1 85.75 81 VAL B CA 1
ATOM 4013 C C . VAL B 1 81 ? -7.75 -33.75 2.963 1 85.75 81 VAL B C 1
ATOM 4015 O O . VAL B 1 81 ? -8.695 -33 3.223 1 85.75 81 VAL B O 1
ATOM 4018 N N . LYS B 1 82 ? -7.695 -34.375 1.87 1 86.62 82 LYS B N 1
ATOM 4019 C CA . LYS B 1 82 ? -8.711 -34.281 0.826 1 86.62 82 LYS B CA 1
ATOM 4020 C C . LYS B 1 82 ? -10.047 -34.844 1.296 1 86.62 82 LYS B C 1
ATOM 4022 O O . LYS B 1 82 ? -11.109 -34.312 0.954 1 86.62 82 LYS B O 1
ATOM 4027 N N . VAL B 1 83 ? -9.969 -35.906 1.955 1 84.38 83 VAL B N 1
ATOM 4028 C CA . VAL B 1 83 ? -11.188 -36.531 2.494 1 84.38 83 VAL B CA 1
ATOM 4029 C C . VAL B 1 83 ? -11.844 -35.562 3.482 1 84.38 83 VAL B C 1
ATOM 4031 O O . VAL B 1 83 ? -13.062 -35.344 3.441 1 84.38 83 VAL B O 1
ATOM 4034 N N . TRP B 1 84 ? -11.016 -35.031 4.316 1 82.38 84 TRP B N 1
ATOM 4035 C CA . TRP B 1 84 ? -11.516 -34.094 5.316 1 82.38 84 TRP B CA 1
ATOM 4036 C C . TRP B 1 84 ? -12.172 -32.875 4.652 1 82.38 84 TRP B C 1
ATOM 4038 O O . TRP B 1 84 ? -13.234 -32.438 5.086 1 82.38 84 TRP B O 1
ATOM 4048 N N . ALA B 1 85 ? -11.57 -32.375 3.672 1 79.75 85 ALA B N 1
ATOM 4049 C CA . ALA B 1 85 ? -12.102 -31.219 2.951 1 79.75 85 ALA B CA 1
ATOM 4050 C C . ALA B 1 85 ? -13.453 -31.531 2.32 1 79.75 85 ALA B C 1
ATOM 4052 O O . ALA B 1 85 ? -14.352 -30.703 2.32 1 79.75 85 ALA B O 1
ATOM 4053 N N . LYS B 1 86 ? -13.586 -32.656 1.81 1 75.88 86 LYS B N 1
ATOM 4054 C CA . LYS B 1 86 ? -14.836 -33.062 1.183 1 75.88 86 LYS B CA 1
ATOM 4055 C C . LYS B 1 86 ? -15.938 -33.281 2.225 1 75.88 86 LYS B C 1
ATOM 4057 O O . LYS B 1 86 ? -17.109 -33 1.964 1 75.88 86 LYS B O 1
ATOM 4062 N N . LEU B 1 87 ? -15.469 -33.812 3.279 1 73.44 87 LEU B N 1
ATOM 4063 C CA . LEU B 1 87 ? -16.422 -34 4.375 1 73.44 87 LEU B CA 1
ATOM 4064 C C . LEU B 1 87 ? -16.922 -32.625 4.863 1 73.44 87 LEU B C 1
ATOM 4066 O O . LEU B 1 87 ? -18.109 -32.5 5.184 1 73.44 87 LEU B O 1
ATOM 4070 N N . SER B 1 88 ? -16.031 -31.781 4.949 1 70.81 88 SER B N 1
ATOM 4071 C CA . SER B 1 88 ? -16.391 -30.453 5.422 1 70.81 88 SER B CA 1
ATOM 4072 C C . SER B 1 88 ? -17.328 -29.75 4.445 1 70.81 88 SER B C 1
ATOM 4074 O O . SER B 1 88 ? -18.188 -28.969 4.855 1 70.81 88 SER B O 1
ATOM 4076 N N . ALA B 1 89 ? -17.109 -30.016 3.168 1 65.44 89 ALA B N 1
ATOM 4077 C CA . ALA B 1 89 ? -17.922 -29.391 2.137 1 65.44 89 ALA B CA 1
ATOM 4078 C C . ALA B 1 89 ? -19.297 -30.047 2.057 1 65.44 89 ALA B C 1
ATOM 4080 O O . ALA B 1 89 ? -20.281 -29.406 1.659 1 65.44 89 ALA B O 1
ATOM 4081 N N . ARG B 1 90 ? -19.438 -31.391 2.137 1 59.03 90 ARG B N 1
ATOM 4082 C CA . ARG B 1 90 ? -20.672 -32.156 1.983 1 59.03 90 ARG B CA 1
ATOM 4083 C C . ARG B 1 90 ? -21.484 -32.125 3.275 1 59.03 90 ARG B C 1
ATOM 4085 O O . ARG B 1 90 ? -22.641 -32.594 3.299 1 59.03 90 ARG B O 1
ATOM 4092 N N . GLY B 1 91 ? -20.922 -31.766 4.34 1 50.19 91 GLY B N 1
ATOM 4093 C CA . GLY B 1 91 ? -21.828 -31.828 5.473 1 50.19 91 GLY B CA 1
ATOM 4094 C C . GLY B 1 91 ? -23.219 -31.297 5.148 1 50.19 91 GLY B C 1
ATOM 4095 O O . GLY B 1 91 ? -23.375 -30.484 4.234 1 50.19 91 GLY B O 1
ATOM 4096 N N . PRO B 1 92 ? -24.203 -32.125 5.344 1 45.12 92 PRO B N 1
ATOM 4097 C CA . PRO B 1 92 ? -25.594 -31.812 5.016 1 45.12 92 PRO B CA 1
ATOM 4098 C C . PRO B 1 92 ? -25.859 -30.297 5.059 1 45.12 92 PRO B C 1
ATOM 4100 O O . PRO B 1 92 ? -25.438 -29.625 5.996 1 45.12 92 PRO B O 1
ATOM 4103 N N . LYS B 1 93 ? -26.141 -29.688 3.906 1 43.69 93 LYS B N 1
ATOM 4104 C CA . LYS B 1 93 ? -26.641 -28.312 3.797 1 43.69 93 LYS B CA 1
ATOM 4105 C C . LYS B 1 93 ? -27.578 -27.984 4.953 1 43.69 93 LYS B C 1
ATOM 4107 O O . LYS B 1 93 ? -27.938 -26.812 5.152 1 43.69 93 LYS B O 1
ATOM 4112 N N . GLN B 1 94 ? -28.594 -28.906 5.098 1 41.94 94 GLN B N 1
ATOM 4113 C CA . GLN B 1 94 ? -29.734 -28.531 5.941 1 41.94 94 GLN B CA 1
ATOM 4114 C C . GLN B 1 94 ? -29.266 -28.047 7.312 1 41.94 94 GLN B C 1
ATOM 4116 O O . GLN B 1 94 ? -29.953 -27.281 7.98 1 41.94 94 GLN B O 1
ATOM 4121 N N . THR B 1 95 ? -28.859 -29.062 8.211 1 39.38 95 THR B N 1
ATOM 4122 C CA . THR B 1 95 ? -28.609 -28.672 9.594 1 39.38 95 THR B CA 1
ATOM 4123 C C . THR B 1 95 ? -27.359 -27.812 9.703 1 39.38 95 THR B C 1
ATOM 4125 O O . THR B 1 95 ? -26.531 -27.797 8.781 1 39.38 95 THR B O 1
ATOM 4128 N N . GLN B 1 96 ? -26.984 -27.562 11.047 1 39.31 96 GLN B N 1
ATOM 4129 C CA . GLN B 1 96 ? -25.922 -26.719 11.578 1 39.31 96 GLN B CA 1
ATOM 4130 C C . GLN B 1 96 ? -24.609 -26.969 10.852 1 39.31 96 GLN B C 1
ATOM 4132 O O . GLN B 1 96 ? -24.25 -28.109 10.594 1 39.31 96 GLN B O 1
ATOM 4137 N N . GLN B 1 97 ? -24.156 -26.203 9.867 1 42.94 97 GLN B N 1
ATOM 4138 C CA . GLN B 1 97 ? -22.828 -26.109 9.281 1 42.94 97 GLN B CA 1
ATOM 4139 C C . GLN B 1 97 ? -21.797 -26.891 10.117 1 42.94 97 GLN B C 1
ATOM 4141 O O . GLN B 1 97 ? -21.453 -26.469 11.219 1 42.94 97 GLN B O 1
ATOM 4146 N N . THR B 1 98 ? -21.922 -28.141 10.258 1 45.38 98 THR B N 1
ATOM 4147 C CA . THR B 1 98 ? -20.891 -28.828 11.039 1 45.38 98 THR B CA 1
ATOM 4148 C C . THR B 1 98 ? -19.5 -28.422 10.562 1 45.38 98 THR B C 1
ATOM 4150 O O . THR B 1 98 ? -19.062 -28.844 9.492 1 45.38 98 THR B O 1
ATOM 4153 N N . ASP B 1 99 ? -19.125 -27.297 10.672 1 54.72 99 ASP B N 1
ATOM 4154 C CA . ASP B 1 99 ? -17.75 -26.797 10.547 1 54.72 99 ASP B CA 1
ATOM 4155 C C . ASP B 1 99 ? -16.75 -27.797 11.125 1 54.72 99 ASP B C 1
ATOM 4157 O O . ASP B 1 99 ? -16.672 -27.969 12.344 1 54.72 99 ASP B O 1
ATOM 4161 N N . VAL B 1 100 ? -16.562 -28.906 10.375 1 62.69 100 VAL B N 1
ATOM 4162 C CA . VAL B 1 100 ? -15.648 -29.922 10.891 1 62.69 100 VAL B CA 1
ATOM 4163 C C . VAL B 1 100 ? -14.336 -29.25 11.297 1 62.69 100 VAL B C 1
ATOM 4165 O O . VAL B 1 100 ? -13.516 -29.859 11.992 1 62.69 100 VAL B O 1
ATOM 4168 N N . GLY B 1 101 ? -14.352 -28.031 11.109 1 67.06 101 GLY B N 1
ATOM 4169 C CA . GLY B 1 101 ? -13.148 -27.312 11.508 1 67.06 101 GLY B CA 1
ATOM 4170 C C . GLY B 1 101 ? -11.961 -27.609 10.602 1 67.06 101 GLY B C 1
ATOM 4171 O O . GLY B 1 101 ? -12.125 -28.203 9.531 1 67.06 101 GLY B O 1
ATOM 4172 N N . GLU B 1 102 ? -10.922 -27.219 10.883 1 75.62 102 GLU B N 1
ATOM 4173 C CA . GLU B 1 102 ? -9.664 -27.469 10.18 1 75.62 102 GLU B CA 1
ATOM 4174 C C . GLU B 1 102 ? -9.141 -28.875 10.469 1 75.62 102 GLU B C 1
ATOM 4176 O O . GLU B 1 102 ? -9.352 -29.406 11.562 1 75.62 102 GLU B O 1
ATOM 4181 N N . PHE B 1 103 ? -8.641 -29.484 9.414 1 80.94 103 PHE B N 1
ATOM 4182 C CA . PHE B 1 103 ? -7.977 -30.766 9.617 1 80.94 103 PHE B CA 1
ATOM 4183 C C . PHE B 1 103 ? -6.938 -30.656 10.727 1 80.94 103 PHE B C 1
ATOM 4185 O O . PHE B 1 103 ? -6.012 -29.844 10.648 1 80.94 103 PHE B O 1
ATOM 4192 N N . PRO B 1 104 ? -7.082 -31.328 11.797 1 81 104 PRO B N 1
ATOM 4193 C CA . PRO B 1 104 ? -6.289 -31.141 13.016 1 81 104 PRO B CA 1
ATOM 4194 C C . PRO B 1 104 ? -4.789 -31.25 12.773 1 81 104 PRO B C 1
ATOM 4196 O O . PRO B 1 104 ? -3.99 -30.641 13.484 1 81 104 PRO B O 1
ATOM 4199 N N . TRP B 1 105 ? -4.434 -32.031 11.781 1 83.38 105 TRP B N 1
ATOM 4200 C CA . TRP B 1 105 ? -3.014 -32.281 11.547 1 83.38 105 TRP B CA 1
ATOM 4201 C C . TRP B 1 105 ? -2.543 -31.594 10.273 1 83.38 105 TRP B C 1
ATOM 4203 O O . TRP B 1 105 ? -1.615 -32.062 9.609 1 83.38 105 TRP B O 1
ATOM 4213 N N . ILE B 1 106 ? -3.184 -30.578 9.953 1 83.19 106 ILE B N 1
ATOM 4214 C CA . ILE B 1 106 ? -2.906 -29.906 8.688 1 83.19 106 ILE B CA 1
ATOM 4215 C C . ILE B 1 106 ? -1.477 -29.375 8.695 1 83.19 106 ILE B C 1
ATOM 4217 O O . ILE B 1 106 ? -0.817 -29.328 7.652 1 83.19 106 ILE B O 1
ATOM 4221 N N . TYR B 1 107 ? -0.886 -29.078 9.891 1 80.25 107 TYR B N 1
ATOM 4222 C CA . TYR B 1 107 ? 0.436 -28.469 9.977 1 80.25 107 TYR B CA 1
ATOM 4223 C C . TYR B 1 107 ? 1.511 -29.516 10.203 1 80.25 107 TYR B C 1
ATOM 4225 O O . TYR B 1 107 ? 2.701 -29.203 10.25 1 80.25 107 TYR B O 1
ATOM 4233 N N . GLU B 1 108 ? 1.118 -30.734 10.273 1 82.19 108 GLU B N 1
ATOM 4234 C CA . GLU B 1 108 ? 2.057 -31.844 10.438 1 82.19 108 GLU B CA 1
ATOM 4235 C C . GLU B 1 108 ? 2.295 -32.562 9.125 1 82.19 108 GLU B C 1
ATOM 4237 O O . GLU B 1 108 ? 2.258 -33.812 9.07 1 82.19 108 GLU B O 1
ATOM 4242 N N . GLU B 1 109 ? 2.465 -31.797 8.109 1 84.94 109 GLU B N 1
ATOM 4243 C CA . GLU B 1 109 ? 2.707 -32.375 6.793 1 84.94 109 GLU B CA 1
ATOM 4244 C C . GLU B 1 109 ? 4.031 -33.125 6.762 1 84.94 109 GLU B C 1
ATOM 4246 O O . GLU B 1 109 ? 5.09 -32.562 7.008 1 84.94 109 GLU B O 1
ATOM 4251 N N . PRO B 1 110 ? 3.906 -34.406 6.461 1 83.62 110 PRO B N 1
ATOM 4252 C CA . PRO B 1 110 ? 5.152 -35.188 6.355 1 83.62 110 PRO B CA 1
ATOM 4253 C C . PRO B 1 110 ? 5.996 -34.781 5.148 1 83.62 110 PRO B C 1
ATOM 4255 O O . PRO B 1 110 ? 5.508 -34.062 4.262 1 83.62 110 PRO B O 1
ATOM 4258 N N . ARG B 1 111 ? 7.273 -35.312 5.219 1 81.31 111 ARG B N 1
ATOM 4259 C CA . ARG B 1 111 ? 8.141 -35.094 4.066 1 81.31 111 ARG B CA 1
ATOM 4260 C C . ARG B 1 111 ? 7.625 -35.844 2.844 1 81.31 111 ARG B C 1
ATOM 4262 O O . ARG B 1 111 ? 7.324 -37.031 2.926 1 81.31 111 ARG B O 1
ATOM 4269 N N . MET B 1 112 ? 7.57 -35.156 1.778 1 86.5 112 MET B N 1
ATOM 4270 C CA . MET B 1 112 ? 7.031 -35.75 0.559 1 86.5 112 MET B CA 1
ATOM 4271 C C . MET B 1 112 ? 8.008 -36.781 -0.028 1 86.5 112 MET B C 1
ATOM 4273 O O . MET B 1 112 ? 7.594 -37.844 -0.479 1 86.5 112 MET B O 1
ATOM 4277 N N . ALA B 1 113 ? 9.227 -36.375 -0.003 1 84.25 113 ALA B N 1
ATOM 4278 C CA . ALA B 1 113 ? 10.258 -37.281 -0.544 1 84.25 113 ALA B CA 1
ATOM 4279 C C . ALA B 1 113 ? 10.484 -38.469 0.371 1 84.25 113 ALA B C 1
ATOM 4281 O O . ALA B 1 113 ? 10.633 -38.312 1.585 1 84.25 113 ALA B O 1
ATOM 4282 N N . PRO B 1 114 ? 10.531 -39.625 -0.254 1 89.94 114 PRO B N 1
ATOM 4283 C CA . PRO B 1 114 ? 10.805 -40.781 0.572 1 89.94 114 PRO B CA 1
ATOM 4284 C C . PRO B 1 114 ? 12.234 -40.812 1.112 1 89.94 114 PRO B C 1
ATOM 4286 O O . PRO B 1 114 ? 13.164 -40.406 0.417 1 89.94 114 PRO B O 1
ATOM 4289 N N . GLU B 1 115 ? 12.398 -41.312 2.361 1 87 115 GLU B N 1
ATOM 4290 C CA . GLU B 1 115 ? 13.719 -41.438 2.969 1 87 115 GLU B CA 1
ATOM 4291 C C . GLU B 1 115 ? 14.492 -42.625 2.355 1 87 115 GLU B C 1
ATOM 4293 O O . GLU B 1 115 ? 15.719 -42.594 2.271 1 87 115 GLU B O 1
ATOM 4298 N N . SER B 1 116 ? 13.734 -43.594 2.047 1 89.69 116 SER B N 1
ATOM 4299 C CA . SER B 1 116 ? 14.273 -44.812 1.431 1 89.69 116 SER B CA 1
ATOM 4300 C C . SER B 1 116 ? 13.281 -45.406 0.43 1 89.69 116 SER B C 1
ATOM 4302 O O . SER B 1 116 ? 12.117 -45 0.396 1 89.69 116 SER B O 1
ATOM 4304 N N . PRO B 1 117 ? 13.758 -46.25 -0.353 1 90.75 117 PRO B N 1
ATOM 4305 C CA . PRO B 1 117 ? 12.852 -46.875 -1.309 1 90.75 117 PRO B CA 1
ATOM 4306 C C . PRO B 1 117 ? 11.711 -47.625 -0.626 1 90.75 117 PRO B C 1
ATOM 4308 O O . PRO B 1 117 ? 10.617 -47.75 -1.193 1 90.75 117 PRO B O 1
ATOM 4311 N N . THR B 1 118 ? 11.984 -48.062 0.539 1 92.5 118 THR B N 1
ATOM 4312 C CA . THR B 1 118 ? 10.961 -48.844 1.26 1 92.5 118 THR B CA 1
ATOM 4313 C C . THR B 1 118 ? 9.898 -47.906 1.823 1 92.5 118 THR B C 1
ATOM 4315 O O . THR B 1 118 ? 8.797 -48.344 2.16 1 92.5 118 THR B O 1
ATOM 4318 N N . ASP B 1 119 ? 10.25 -46.688 1.854 1 92.88 119 ASP B N 1
ATOM 4319 C CA . ASP B 1 119 ? 9.344 -45.688 2.381 1 92.88 119 ASP B CA 1
ATOM 4320 C C . ASP B 1 119 ? 8.43 -45.156 1.285 1 92.88 119 ASP B C 1
ATOM 4322 O O . ASP B 1 119 ? 7.488 -44.406 1.566 1 92.88 119 ASP B O 1
ATOM 4326 N N . ALA B 1 120 ? 8.625 -45.562 0.113 1 95.56 120 ALA B N 1
ATOM 4327 C CA . ALA B 1 120 ? 7.84 -45.062 -1.02 1 95.56 120 ALA B CA 1
ATOM 4328 C C . ALA B 1 120 ? 6.426 -45.625 -0.995 1 95.56 120 ALA B C 1
ATOM 4330 O O . ALA B 1 120 ? 6.227 -46.812 -0.661 1 95.56 120 ALA B O 1
ATOM 4331 N N . SER B 1 121 ? 5.496 -44.844 -1.314 1 96.19 121 SER B N 1
ATOM 4332 C CA . SER B 1 121 ? 4.102 -45.281 -1.319 1 96.19 121 SER B CA 1
ATOM 4333 C C . SER B 1 121 ? 3.83 -46.281 -2.451 1 96.19 121 SER B C 1
ATOM 4335 O O . SER B 1 121 ? 3.877 -45.906 -3.627 1 96.19 121 SER B O 1
ATOM 4337 N N . GLN B 1 122 ? 3.422 -47.406 -2.053 1 96.19 122 GLN B N 1
ATOM 4338 C CA . GLN B 1 122 ? 3.062 -48.438 -3.037 1 96.19 122 GLN B CA 1
ATOM 4339 C C . GLN B 1 122 ? 1.724 -48.094 -3.693 1 96.19 122 GLN B C 1
ATOM 4341 O O . GLN B 1 122 ? 1.542 -48.344 -4.891 1 96.19 122 GLN B O 1
ATOM 4346 N N . LEU B 1 123 ? 0.863 -47.656 -2.887 1 96 123 LEU B N 1
ATOM 4347 C CA . LEU B 1 123 ? -0.454 -47.312 -3.404 1 96 123 LEU B CA 1
ATOM 4348 C C . LEU B 1 123 ? -0.34 -46.25 -4.5 1 96 123 LEU B C 1
ATOM 4350 O O . LEU B 1 123 ? -0.977 -46.375 -5.551 1 96 123 LEU B O 1
ATOM 4354 N N . PHE B 1 124 ? 0.477 -45.281 -4.273 1 96.5 124 PHE B N 1
ATOM 4355 C CA . PHE B 1 124 ? 0.659 -44.25 -5.289 1 96.5 124 PHE B CA 1
ATOM 4356 C C . PHE B 1 124 ? 1.273 -44.844 -6.555 1 96.5 124 PHE B C 1
ATOM 4358 O O . PHE B 1 124 ? 0.87 -44.5 -7.664 1 96.5 124 PHE B O 1
ATOM 4365 N N . ALA B 1 125 ? 2.246 -45.625 -6.332 1 97.06 125 ALA B N 1
ATOM 4366 C CA . ALA B 1 125 ? 2.896 -46.25 -7.484 1 97.06 125 ALA B CA 1
ATOM 4367 C C . ALA B 1 125 ? 1.882 -47 -8.359 1 97.06 125 ALA B C 1
ATOM 4369 O O . ALA B 1 125 ? 1.924 -46.875 -9.586 1 97.06 125 ALA B O 1
ATOM 4370 N N . GLU B 1 126 ? 0.987 -47.688 -7.75 1 97.25 126 GLU B N 1
ATOM 4371 C CA . GLU B 1 126 ? -0.032 -48.438 -8.477 1 97.25 126 GLU B CA 1
ATOM 4372 C C . GLU B 1 126 ? -1.002 -47.531 -9.195 1 97.25 126 GLU B C 1
ATOM 4374 O O . GLU B 1 126 ? -1.323 -47.719 -10.367 1 97.25 126 GLU B O 1
ATOM 4379 N N . LEU B 1 127 ? -1.463 -46.594 -8.469 1 97.25 127 LEU B N 1
ATOM 4380 C CA . LEU B 1 127 ? -2.404 -45.625 -9.047 1 97.25 127 LEU B CA 1
ATOM 4381 C C . LEU B 1 127 ? -1.755 -44.844 -10.18 1 97.25 127 LEU B C 1
ATOM 4383 O O . LEU B 1 127 ? -2.4 -44.562 -11.188 1 97.25 127 LEU B O 1
ATOM 4387 N N . ARG B 1 128 ? -0.537 -44.469 -9.984 1 96.62 128 ARG B N 1
ATOM 4388 C CA . ARG B 1 128 ? 0.209 -43.75 -11.008 1 96.62 128 ARG B CA 1
ATOM 4389 C C . ARG B 1 128 ? 0.252 -44.531 -12.312 1 96.62 128 ARG B C 1
ATOM 4391 O O . ARG B 1 128 ? -0.003 -44 -13.391 1 96.62 128 ARG B O 1
ATOM 4398 N N . LEU B 1 129 ? 0.569 -45.781 -12.195 1 96.19 129 LEU B N 1
ATOM 4399 C CA . LEU B 1 129 ? 0.629 -46.656 -13.367 1 96.19 129 LEU B CA 1
ATOM 4400 C C . LEU B 1 129 ? -0.727 -46.719 -14.07 1 96.19 129 LEU B C 1
ATOM 4402 O O . LEU B 1 129 ? -0.799 -46.688 -15.297 1 96.19 129 LEU B O 1
ATOM 4406 N N . ALA B 1 130 ? -1.726 -46.812 -13.258 1 95.25 130 ALA B N 1
ATOM 4407 C CA . ALA B 1 130 ? -3.072 -46.844 -13.82 1 95.25 130 ALA B CA 1
ATOM 4408 C C . ALA B 1 130 ? -3.393 -45.562 -14.57 1 95.25 130 ALA B C 1
ATOM 4410 O O . ALA B 1 130 ? -3.994 -45.594 -15.648 1 95.25 130 ALA B O 1
ATOM 4411 N N . ILE B 1 131 ? -3.023 -44.5 -14.023 1 94.06 131 ILE B N 1
ATOM 4412 C CA . ILE B 1 131 ? -3.293 -43.219 -14.609 1 94.06 131 ILE B CA 1
ATOM 4413 C C . ILE B 1 131 ? -2.508 -43.062 -15.914 1 94.06 131 ILE B C 1
ATOM 4415 O O . ILE B 1 131 ? -3.047 -42.594 -16.922 1 94.06 131 ILE B O 1
ATOM 4419 N N . ILE B 1 132 ? -1.29 -43.406 -15.898 1 92.75 132 ILE B N 1
ATOM 4420 C CA . ILE B 1 132 ? -0.443 -43.312 -17.078 1 92.75 132 ILE B CA 1
ATOM 4421 C C . ILE B 1 132 ? -1.022 -44.188 -18.203 1 92.75 132 ILE B C 1
ATOM 4423 O O . ILE B 1 132 ? -1.046 -43.781 -19.359 1 92.75 132 ILE B O 1
ATOM 4427 N N . ARG B 1 133 ? -1.473 -45.344 -17.891 1 92.62 133 ARG B N 1
ATOM 4428 C CA . ARG B 1 133 ? -2.084 -46.25 -18.859 1 92.62 133 ARG B CA 1
ATOM 4429 C C . ARG B 1 133 ? -3.34 -45.625 -19.469 1 92.62 133 ARG B C 1
ATOM 4431 O O . ARG B 1 133 ? -3.557 -45.688 -20.672 1 92.62 133 ARG B O 1
ATOM 4438 N N . GLU B 1 134 ? -4.066 -45.062 -18.594 1 91.88 134 GLU B N 1
ATOM 4439 C CA . GLU B 1 134 ? -5.281 -44.406 -19.078 1 91.88 134 GLU B CA 1
ATOM 4440 C C . GLU B 1 134 ? -4.945 -43.219 -20 1 91.88 134 GLU B C 1
ATOM 4442 O O . GLU B 1 134 ? -5.605 -43.031 -21.016 1 91.88 134 GLU B O 1
ATOM 4447 N N . ASN B 1 135 ? -3.969 -42.5 -19.641 1 89.56 135 ASN B N 1
ATOM 4448 C CA . ASN B 1 135 ? -3.561 -41.312 -20.406 1 89.56 135 ASN B CA 1
ATOM 4449 C C . ASN B 1 135 ? -2.965 -41.719 -21.75 1 89.56 135 ASN B C 1
ATOM 4451 O O . ASN B 1 135 ? -2.934 -40.906 -22.688 1 89.56 135 ASN B O 1
ATOM 4455 N N . SER B 1 136 ? -2.496 -42.938 -21.891 1 89.75 136 SER B N 1
ATOM 4456 C CA . SER B 1 136 ? -1.789 -43.375 -23.094 1 89.75 136 SER B CA 1
ATOM 4457 C C . SER B 1 136 ? -2.715 -44.125 -24.031 1 89.75 136 SER B C 1
ATOM 4459 O O . SER B 1 136 ? -2.256 -44.75 -25 1 89.75 136 SER B O 1
ATOM 4461 N N . LEU B 1 137 ? -3.912 -44.125 -23.75 1 93.5 137 LEU B N 1
ATOM 4462 C CA . LEU B 1 137 ? -4.871 -44.812 -24.578 1 93.5 137 LEU B CA 1
ATOM 4463 C C . LEU B 1 137 ? -4.941 -44.188 -25.969 1 93.5 137 LEU B C 1
ATOM 4465 O O . LEU B 1 137 ? -4.871 -42.969 -26.109 1 93.5 137 LEU B O 1
ATOM 4469 N N . PRO B 1 138 ? -5.102 -45.062 -26.969 1 94.31 138 PRO B N 1
ATOM 4470 C CA . PRO B 1 138 ? -5.379 -44.5 -28.297 1 94.31 138 PRO B CA 1
ATOM 4471 C C . PRO B 1 138 ? -6.648 -43.656 -28.328 1 94.31 138 PRO B C 1
ATOM 4473 O O . PRO B 1 138 ? -7.602 -43.938 -27.594 1 94.31 138 PRO B O 1
ATOM 4476 N N . ALA B 1 139 ? -6.715 -42.719 -29.203 1 95.31 139 ALA B N 1
ATOM 4477 C CA . ALA B 1 139 ? -7.805 -41.75 -29.266 1 95.31 139 ALA B CA 1
ATOM 4478 C C . ALA B 1 139 ? -9.148 -42.438 -29.469 1 95.31 139 ALA B C 1
ATOM 4480 O O . ALA B 1 139 ? -10.148 -42.062 -28.844 1 95.31 139 ALA B O 1
ATOM 4481 N N . LEU B 1 140 ? -9.125 -43.406 -30.328 1 95.56 140 LEU B N 1
ATOM 4482 C CA . LEU B 1 140 ? -10.375 -44.094 -30.641 1 95.56 140 LEU B CA 1
ATOM 4483 C C . LEU B 1 140 ? -10.883 -44.844 -29.422 1 95.56 140 LEU B C 1
ATOM 4485 O O . LEU B 1 140 ? -12.094 -44.906 -29.172 1 95.56 140 LEU B O 1
ATOM 4489 N N . THR B 1 141 ? -9.984 -45.438 -28.688 1 95.38 141 THR B N 1
ATOM 4490 C CA . THR B 1 141 ? -10.352 -46.156 -27.469 1 95.38 141 THR B CA 1
ATOM 4491 C C . THR B 1 141 ? -10.914 -45.188 -26.422 1 95.38 141 THR B C 1
ATOM 4493 O O . THR B 1 141 ? -11.844 -45.531 -25.688 1 95.38 141 THR B O 1
ATOM 4496 N N . ARG B 1 142 ? -10.359 -44.031 -26.328 1 94.44 142 ARG B N 1
ATOM 4497 C CA . ARG B 1 142 ? -10.852 -43.031 -25.406 1 94.44 142 ARG B CA 1
ATOM 4498 C C . ARG B 1 142 ? -12.289 -42.625 -25.734 1 94.44 142 ARG B C 1
ATOM 4500 O O . ARG B 1 142 ? -13.125 -42.531 -24.828 1 94.44 142 ARG B O 1
ATOM 4507 N N . VAL B 1 143 ? -12.547 -42.469 -26.953 1 93.31 143 VAL B N 1
ATOM 4508 C CA . VAL B 1 143 ? -13.883 -42.125 -27.406 1 93.31 143 VAL B CA 1
ATOM 4509 C C . VAL B 1 143 ? -14.867 -43.25 -27.062 1 93.31 143 VAL B C 1
ATOM 4511 O O . VAL B 1 143 ? -15.969 -42.969 -26.578 1 93.31 143 VAL B O 1
ATOM 4514 N N . GLU B 1 144 ? -14.422 -44.406 -27.281 1 94.44 144 GLU B N 1
ATOM 4515 C CA . GLU B 1 144 ? -15.258 -45.562 -26.984 1 94.44 144 GLU B CA 1
ATOM 4516 C C . GLU B 1 144 ? -15.594 -45.625 -25.5 1 94.44 144 GLU B C 1
ATOM 4518 O O . GLU B 1 144 ? -16.719 -46 -25.125 1 94.44 144 GLU B O 1
ATOM 4523 N N . LYS B 1 145 ? -14.688 -45.25 -24.75 1 94.38 145 LYS B N 1
ATOM 4524 C CA . LYS B 1 145 ? -14.859 -45.281 -23.297 1 94.38 145 LYS B CA 1
ATOM 4525 C C . LYS B 1 145 ? -15.5 -44 -22.781 1 94.38 145 LYS B C 1
ATOM 4527 O O . LYS B 1 145 ? -15.617 -43.812 -21.578 1 94.38 145 LYS B O 1
ATOM 4532 N N . ARG B 1 146 ? -15.805 -43.094 -23.625 1 93.69 146 ARG B N 1
ATOM 4533 C CA . ARG B 1 146 ? -16.469 -41.812 -23.328 1 93.69 146 ARG B CA 1
ATOM 4534 C C . ARG B 1 146 ? -15.57 -40.938 -22.484 1 93.69 146 ARG B C 1
ATOM 4536 O O . ARG B 1 146 ? -16.047 -40.25 -21.578 1 93.69 146 ARG B O 1
ATOM 4543 N N . LEU B 1 147 ? -14.32 -41.031 -22.719 1 92.38 147 LEU B N 1
ATOM 4544 C CA . LEU B 1 147 ? -13.344 -40.156 -22.109 1 92.38 147 LEU B CA 1
ATOM 4545 C C . LEU B 1 147 ? -13.086 -38.938 -23 1 92.38 147 LEU B C 1
ATOM 4547 O O . LEU B 1 147 ? -13.25 -39.031 -24.219 1 92.38 147 LEU B O 1
ATOM 4551 N N . PRO B 1 148 ? -12.75 -37.875 -22.391 1 92 148 PRO B N 1
ATOM 4552 C CA . PRO B 1 148 ? -12.367 -36.75 -23.234 1 92 148 PRO B CA 1
ATOM 4553 C C . PRO B 1 148 ? -11.156 -37.031 -24.125 1 92 148 PRO B C 1
ATOM 4555 O O . PRO B 1 148 ? -10.281 -37.812 -23.719 1 92 148 PRO B O 1
ATOM 4558 N N . LEU B 1 149 ? -11.156 -36.438 -25.281 1 94.06 149 LEU B N 1
ATOM 4559 C CA . LEU B 1 149 ? -10.055 -36.688 -26.219 1 94.06 149 LEU B CA 1
ATOM 4560 C C . LEU B 1 149 ? -8.719 -36.312 -25.578 1 94.06 149 LEU B C 1
ATOM 4562 O O . LEU B 1 149 ? -7.746 -37.062 -25.688 1 94.06 149 LEU B O 1
ATOM 4566 N N . MET B 1 150 ? -8.664 -35.094 -24.953 1 92.38 150 MET B N 1
ATOM 4567 C CA . MET B 1 150 ? -7.543 -34.625 -24.141 1 92.38 150 MET B CA 1
ATOM 4568 C C . MET B 1 150 ? -7.984 -34.344 -22.703 1 92.38 150 MET B C 1
ATOM 4570 O O . MET B 1 150 ? -9.086 -33.844 -22.469 1 92.38 150 MET B O 1
ATOM 4574 N N . ASN B 1 151 ? -7.137 -34.781 -21.781 1 87.5 151 ASN B N 1
ATOM 4575 C CA . ASN B 1 151 ? -7.48 -34.531 -20.391 1 87.5 151 ASN B CA 1
ATOM 4576 C C . ASN B 1 151 ? -7.727 -33.031 -20.125 1 87.5 151 ASN B C 1
ATOM 4578 O O . ASN B 1 151 ? -7.027 -32.188 -20.688 1 87.5 151 ASN B O 1
ATOM 4582 N N . GLU B 1 152 ? -8.719 -32.812 -19.328 1 84.31 152 GLU B N 1
ATOM 4583 C CA . GLU B 1 152 ? -9.023 -31.438 -18.969 1 84.31 152 GLU B CA 1
ATOM 4584 C C . GLU B 1 152 ? -7.918 -30.828 -18.125 1 84.31 152 GLU B C 1
ATOM 4586 O O . GLU B 1 152 ? -7.344 -31.5 -17.266 1 84.31 152 GLU B O 1
ATOM 4591 N N . GLU B 1 153 ? -7.648 -29.609 -18.422 1 88.75 153 GLU B N 1
ATOM 4592 C CA . GLU B 1 153 ? -6.629 -28.875 -17.672 1 88.75 153 GLU B CA 1
ATOM 4593 C C . GLU B 1 153 ? -7.234 -28.141 -16.484 1 88.75 153 GLU B C 1
ATOM 4595 O O . GLU B 1 153 ? -8.406 -27.75 -16.516 1 88.75 153 GLU B O 1
ATOM 4600 N N . PRO B 1 154 ? -6.434 -28.047 -15.43 1 86.56 154 PRO B N 1
ATOM 4601 C CA . PRO B 1 154 ? -6.891 -27.109 -14.398 1 86.56 154 PRO B CA 1
ATOM 4602 C C . PRO B 1 154 ? -6.895 -25.672 -14.875 1 86.56 154 PRO B C 1
ATOM 4604 O O . PRO B 1 154 ? -6.211 -25.328 -15.844 1 86.56 154 PRO B O 1
ATOM 4607 N N . GLU B 1 155 ? -7.66 -24.906 -14.188 1 86 155 GLU B N 1
ATOM 4608 C CA . GLU B 1 155 ? -7.719 -23.484 -14.547 1 86 155 GLU B CA 1
ATOM 4609 C C . GLU B 1 155 ? -6.379 -22.797 -14.297 1 86 155 GLU B C 1
ATOM 4611 O O . GLU B 1 155 ? -5.816 -22.906 -13.203 1 86 155 GLU B O 1
ATOM 4616 N N . MET B 1 156 ? -5.852 -22.203 -15.312 1 85.75 156 MET B N 1
ATOM 4617 C CA . MET B 1 156 ? -4.633 -21.406 -15.242 1 85.75 156 MET B CA 1
ATOM 4618 C C . MET B 1 156 ? -4.93 -19.938 -15.555 1 85.75 156 MET B C 1
ATOM 4620 O O . MET B 1 156 ? -4.633 -19.453 -16.641 1 85.75 156 MET B O 1
ATOM 4624 N N . ALA B 1 157 ? -5.5 -19.234 -14.594 1 71.31 157 ALA B N 1
ATOM 4625 C CA . ALA B 1 157 ? -6.008 -17.875 -14.781 1 71.31 157 ALA B CA 1
ATOM 4626 C C . ALA B 1 157 ? -4.895 -16.938 -15.234 1 71.31 157 ALA B C 1
ATOM 4628 O O . ALA B 1 157 ? -3.842 -16.859 -14.602 1 71.31 157 ALA B O 1
ATOM 4629 N N . ARG B 1 158 ? -5.113 -16.328 -16.375 1 67.62 158 ARG B N 1
ATOM 4630 C CA . ARG B 1 158 ? -4.164 -15.312 -16.828 1 67.62 158 ARG B CA 1
ATOM 4631 C C . ARG B 1 158 ? -4.402 -13.984 -16.109 1 67.62 158 ARG B C 1
ATOM 4633 O O . ARG B 1 158 ? -3.451 -13.281 -15.773 1 67.62 158 ARG B O 1
ATOM 4640 N N . ASN B 1 159 ? -5.762 -13.625 -15.977 1 64.06 159 ASN B N 1
ATOM 4641 C CA . ASN B 1 159 ? -6.164 -12.398 -15.297 1 64.06 159 ASN B CA 1
ATOM 4642 C C . ASN B 1 159 ? -6.895 -12.703 -13.992 1 64.06 159 ASN B C 1
ATOM 4644 O O . ASN B 1 159 ? -7.652 -13.672 -13.906 1 64.06 159 ASN B O 1
ATOM 4648 N N . PHE B 1 160 ? -6.387 -12.297 -13.016 1 57.84 160 PHE B N 1
ATOM 4649 C CA . PHE B 1 160 ? -7.137 -12.508 -11.781 1 57.84 160 PHE B CA 1
ATOM 4650 C C . PHE B 1 160 ? -7.691 -11.195 -11.258 1 57.84 160 PHE B C 1
ATOM 4652 O O . PHE B 1 160 ? -7.152 -10.125 -11.547 1 57.84 160 PHE B O 1
ATOM 4659 N N . ARG B 1 161 ? -9 -11.453 -10.594 1 51.5 161 ARG B N 1
ATOM 4660 C CA . ARG B 1 161 ? -9.711 -10.336 -9.977 1 51.5 161 ARG B CA 1
ATOM 4661 C C . ARG B 1 161 ? -8.844 -9.656 -8.922 1 51.5 161 ARG B C 1
ATOM 4663 O O . ARG B 1 161 ? -8.266 -10.328 -8.062 1 51.5 161 ARG B O 1
ATOM 4670 N N . GLY B 1 162 ? -8.758 -8.359 -8.883 1 48.5 162 GLY B N 1
ATOM 4671 C CA . GLY B 1 162 ? -8.133 -7.543 -7.852 1 48.5 162 GLY B CA 1
ATOM 4672 C C . GLY B 1 162 ? -6.711 -7.145 -8.188 1 48.5 162 GLY B C 1
ATOM 4673 O O . GLY B 1 162 ? -6.16 -6.215 -7.594 1 48.5 162 GLY B O 1
ATOM 4674 N N . GLY B 1 163 ? -6.082 -8.078 -8.812 1 51.78 163 GLY B N 1
ATOM 4675 C CA . GLY B 1 163 ? -4.668 -7.848 -9.07 1 51.78 163 GLY B CA 1
ATOM 4676 C C . GLY B 1 163 ? -4.387 -7.43 -10.5 1 51.78 163 GLY B C 1
ATOM 4677 O O . GLY B 1 163 ? -5.188 -7.688 -11.398 1 51.78 163 GLY B O 1
ATOM 4678 N N . ARG B 1 164 ? -3.889 -7.145 -11.273 1 55.88 164 ARG B N 1
ATOM 4679 C CA . ARG B 1 164 ? -3.402 -6.457 -12.469 1 55.88 164 ARG B CA 1
ATOM 4680 C C . ARG B 1 164 ? -3.432 -7.383 -13.68 1 55.88 164 ARG B C 1
ATOM 4682 O O . ARG B 1 164 ? -3.361 -8.602 -13.539 1 55.88 164 ARG B O 1
ATOM 4689 N N . ASP B 1 165 ? -3.994 -6.867 -14.578 1 72.94 165 ASP B N 1
ATOM 4690 C CA . ASP B 1 165 ? -3.922 -7.047 -16.031 1 72.94 165 ASP B CA 1
ATOM 4691 C C . ASP B 1 165 ? -2.51 -7.434 -16.469 1 72.94 165 ASP B C 1
ATOM 4693 O O . ASP B 1 165 ? -1.527 -6.871 -15.977 1 72.94 165 ASP B O 1
ATOM 4697 N N . LEU B 1 166 ? -2.447 -8.656 -16.875 1 81.75 166 LEU B N 1
ATOM 4698 C CA . LEU B 1 166 ? -1.192 -9.117 -17.453 1 81.75 166 LEU B CA 1
ATOM 4699 C C . LEU B 1 166 ? -0.484 -7.977 -18.188 1 81.75 166 LEU B C 1
ATOM 4701 O O . LEU B 1 166 ? 0.739 -7.848 -18.094 1 81.75 166 LEU B O 1
ATOM 4705 N N . ALA B 1 167 ? -1.289 -7.18 -18.797 1 82.75 167 ALA B N 1
ATOM 4706 C CA . ALA B 1 167 ? -0.712 -6.074 -19.547 1 82.75 167 ALA B CA 1
ATOM 4707 C C . ALA B 1 167 ? -0.015 -5.082 -18.625 1 82.75 167 ALA B C 1
ATOM 4709 O O . ALA B 1 167 ? 1.09 -4.617 -18.922 1 82.75 167 ALA B O 1
ATOM 4710 N N . LEU B 1 168 ? -0.683 -4.828 -17.547 1 87.31 168 LEU B N 1
ATOM 4711 C CA . LEU B 1 168 ? -0.101 -3.895 -16.578 1 87.31 168 LEU B CA 1
ATOM 4712 C C . LEU B 1 168 ? 1.152 -4.48 -15.945 1 87.31 168 LEU B C 1
ATOM 4714 O O . LEU B 1 168 ? 2.154 -3.783 -15.773 1 87.31 168 LEU B O 1
ATOM 4718 N N . ARG B 1 169 ? 1.114 -5.738 -15.586 1 88.94 169 ARG B N 1
ATOM 4719 C CA . ARG B 1 169 ? 2.287 -6.387 -15.016 1 88.94 169 ARG B CA 1
ATOM 4720 C C . ARG B 1 169 ? 3.463 -6.355 -15.984 1 88.94 169 ARG B C 1
ATOM 4722 O O . ARG B 1 169 ? 4.602 -6.109 -15.586 1 88.94 169 ARG B O 1
ATOM 4729 N N . GLN B 1 170 ? 3.146 -6.566 -17.219 1 85.81 170 GLN B N 1
ATOM 4730 C CA . GLN B 1 170 ? 4.191 -6.516 -18.234 1 85.81 170 GLN B CA 1
ATOM 4731 C C . GLN B 1 170 ? 4.777 -5.113 -18.344 1 85.81 170 GLN B C 1
ATOM 4733 O O . GLN B 1 170 ? 5.996 -4.949 -18.453 1 85.81 170 GLN B O 1
ATOM 4738 N N . ASP B 1 171 ? 3.945 -4.148 -18.344 1 86.75 171 ASP B N 1
ATOM 4739 C CA . ASP B 1 171 ? 4.395 -2.762 -18.422 1 86.75 171 ASP B CA 1
ATOM 4740 C C . ASP B 1 171 ? 5.316 -2.414 -17.266 1 86.75 171 ASP B C 1
ATOM 4742 O O . ASP B 1 171 ? 6.367 -1.801 -17.453 1 86.75 171 ASP B O 1
ATOM 4746 N N . ILE B 1 172 ? 4.883 -2.824 -16.125 1 88.69 172 ILE B N 1
ATOM 4747 C CA . ILE B 1 172 ? 5.664 -2.533 -14.922 1 88.69 172 ILE B CA 1
ATOM 4748 C C . ILE B 1 172 ? 6.992 -3.285 -14.984 1 88.69 172 ILE B C 1
ATOM 4750 O O . ILE B 1 172 ? 8.047 -2.725 -14.664 1 88.69 172 ILE B O 1
ATOM 4754 N N . TRP B 1 173 ? 6.906 -4.516 -15.383 1 88.69 173 TRP B N 1
ATOM 4755 C CA . TRP B 1 173 ? 8.117 -5.32 -15.523 1 88.69 173 TRP B CA 1
ATOM 4756 C C . TRP B 1 173 ? 9.133 -4.629 -16.422 1 88.69 173 TRP B C 1
ATOM 4758 O O . TRP B 1 173 ? 10.312 -4.531 -16.094 1 88.69 173 TRP B O 1
ATOM 4768 N N . ASN B 1 174 ? 8.727 -4.168 -17.5 1 83.5 174 ASN B N 1
ATOM 4769 C CA . ASN B 1 174 ? 9.594 -3.51 -18.469 1 83.5 174 ASN B CA 1
ATOM 4770 C C . ASN B 1 174 ? 10.219 -2.238 -17.906 1 83.5 174 ASN B C 1
ATOM 4772 O O . ASN B 1 174 ? 11.328 -1.861 -18.281 1 83.5 174 ASN B O 1
ATOM 4776 N N . ASP B 1 175 ? 9.5 -1.644 -17.078 1 83.62 175 ASP B N 1
ATOM 4777 C CA . ASP B 1 175 ? 9.938 -0.381 -16.5 1 83.62 175 ASP B CA 1
ATOM 4778 C C . ASP B 1 175 ? 10.977 -0.618 -15.398 1 83.62 175 ASP B C 1
ATOM 4780 O O . ASP B 1 175 ? 11.992 0.072 -15.344 1 83.62 175 ASP B O 1
ATOM 4784 N N . VAL B 1 176 ? 10.711 -1.594 -14.547 1 84.12 176 VAL B N 1
ATOM 4785 C CA . VAL B 1 176 ? 11.523 -1.747 -13.344 1 84.12 176 VAL B CA 1
ATOM 4786 C C . VAL B 1 176 ? 12.742 -2.617 -13.641 1 84.12 176 VAL B C 1
ATOM 4788 O O . VAL B 1 176 ? 13.789 -2.465 -13.008 1 84.12 176 VAL B O 1
ATOM 4791 N N . PHE B 1 177 ? 12.594 -3.615 -14.406 1 78.25 177 PHE B N 1
ATOM 4792 C CA . PHE B 1 177 ? 13.695 -4.516 -14.734 1 78.25 177 PHE B CA 1
ATOM 4793 C C . PHE B 1 177 ? 14.195 -4.254 -16.156 1 78.25 177 PHE B C 1
ATOM 4795 O O . PHE B 1 177 ? 14 -5.078 -17.047 1 78.25 177 PHE B O 1
ATOM 4802 N N . LEU B 1 178 ? 14.656 -3.09 -16.312 1 64.75 178 LEU B N 1
ATOM 4803 C CA . LEU B 1 178 ? 15.094 -2.695 -17.656 1 64.75 178 LEU B CA 1
ATOM 4804 C C . LEU B 1 178 ? 16.062 -3.729 -18.234 1 64.75 178 LEU B C 1
ATOM 4806 O O . LEU B 1 178 ? 17.062 -4.074 -17.609 1 64.75 178 LEU B O 1
ATOM 4810 N N . GLY B 1 179 ? 15.648 -4.352 -19.328 1 58.69 179 GLY B N 1
ATOM 4811 C CA . GLY B 1 179 ? 16.547 -5.18 -20.125 1 58.69 179 GLY B CA 1
ATOM 4812 C C . GLY B 1 179 ? 16.531 -6.637 -19.688 1 58.69 179 GLY B C 1
ATOM 4813 O O . GLY B 1 179 ? 17.234 -7.465 -20.281 1 58.69 179 GLY B O 1
ATOM 4814 N N . GLU B 1 180 ? 16 -7.051 -18.516 1 59.41 180 GLU B N 1
ATOM 4815 C CA . GLU B 1 180 ? 16.078 -8.445 -18.094 1 59.41 180 GLU B CA 1
ATOM 4816 C C . GLU B 1 180 ? 15.125 -9.32 -18.906 1 59.41 180 GLU B C 1
ATOM 4818 O O . GLU B 1 180 ? 13.992 -8.914 -19.188 1 59.41 180 GLU B O 1
ATOM 4823 N N . PRO B 1 181 ? 15.836 -10.359 -19.422 1 55.19 181 PRO B N 1
ATOM 4824 C CA . PRO B 1 181 ? 15.008 -11.312 -20.156 1 55.19 181 PRO B CA 1
ATOM 4825 C C . PRO B 1 181 ? 13.977 -12.008 -19.266 1 55.19 181 PRO B C 1
ATOM 4827 O O . PRO B 1 181 ? 14.305 -12.43 -18.156 1 55.19 181 PRO B O 1
ATOM 4830 N N . PHE B 1 182 ? 12.844 -11.641 -19.125 1 58.41 182 PHE B N 1
ATOM 4831 C CA . PHE B 1 182 ? 11.867 -12.453 -18.406 1 58.41 182 PHE B CA 1
ATOM 4832 C C . PHE B 1 182 ? 11.133 -13.375 -19.375 1 58.41 182 PHE B C 1
ATOM 4834 O O . PHE B 1 182 ? 11.117 -13.141 -20.594 1 58.41 182 PHE B O 1
ATOM 4841 N N . VAL B 1 183 ? 10.82 -14.578 -18.812 1 58.97 183 VAL B N 1
ATOM 4842 C CA . VAL B 1 183 ? 9.969 -15.477 -19.594 1 58.97 183 VAL B CA 1
ATOM 4843 C C . VAL B 1 183 ? 8.703 -14.734 -20.031 1 58.97 183 VAL B C 1
ATOM 4845 O O . VAL B 1 183 ? 7.934 -14.258 -19.188 1 58.97 183 VAL B O 1
ATOM 4848 N N . PRO B 1 184 ? 8.656 -14.609 -21.281 1 64.12 184 PRO B N 1
ATOM 4849 C CA . PRO B 1 184 ? 7.508 -13.859 -21.812 1 64.12 184 PRO B CA 1
ATOM 4850 C C . PRO B 1 184 ? 6.176 -14.359 -21.25 1 64.12 184 PRO B C 1
ATOM 4852 O O . PRO B 1 184 ? 5.938 -15.562 -21.203 1 64.12 184 PRO B O 1
ATOM 4855 N N . GLY B 1 185 ? 5.512 -13.562 -20.703 1 67.88 185 GLY B N 1
ATOM 4856 C CA . GLY B 1 185 ? 4.125 -13.828 -20.344 1 67.88 185 GLY B CA 1
ATOM 4857 C C . GLY B 1 185 ? 3.922 -14.094 -18.875 1 67.88 185 GLY B C 1
ATOM 4858 O O . GLY B 1 185 ? 2.795 -14.32 -18.422 1 67.88 185 GLY B O 1
ATOM 4859 N N . HIS B 1 186 ? 5.055 -14.094 -18.141 1 86.19 186 HIS B N 1
ATOM 4860 C CA . HIS B 1 186 ? 4.863 -14.414 -16.734 1 86.19 186 HIS B CA 1
ATOM 4861 C C . HIS B 1 186 ? 5.504 -13.359 -15.844 1 86.19 186 HIS B C 1
ATOM 4863 O O . HIS B 1 186 ? 6.32 -13.68 -14.977 1 86.19 186 HIS B O 1
ATOM 4869 N N . PRO B 1 187 ? 5.152 -12.156 -16.031 1 88.25 187 PRO B N 1
ATOM 4870 C CA . PRO B 1 187 ? 5.727 -11.125 -15.164 1 88.25 187 PRO B CA 1
ATOM 4871 C C . PRO B 1 187 ? 5.332 -11.289 -13.703 1 88.25 187 PRO B C 1
ATOM 4873 O O . PRO B 1 187 ? 4.145 -11.406 -13.383 1 88.25 187 PRO B O 1
ATOM 4876 N N . PHE B 1 188 ? 6.309 -11.312 -12.852 1 90.56 188 PHE B N 1
ATOM 4877 C CA . PHE B 1 188 ? 6.156 -11.32 -11.398 1 90.56 188 PHE B CA 1
ATOM 4878 C C . PHE B 1 188 ? 5.531 -12.625 -10.93 1 90.56 188 PHE B C 1
ATOM 4880 O O . PHE B 1 188 ? 4.691 -12.625 -10.023 1 90.56 188 PHE B O 1
ATOM 4887 N N . GLU B 1 189 ? 5.797 -13.664 -11.617 1 91.5 189 GLU B N 1
ATOM 4888 C CA . GLU B 1 189 ? 5.379 -15 -11.211 1 91.5 189 GLU B CA 1
ATOM 4889 C C . GLU B 1 189 ? 6.559 -15.82 -10.703 1 91.5 189 GLU B C 1
ATOM 4891 O O . GLU B 1 189 ? 7.625 -15.828 -11.32 1 91.5 189 GLU B O 1
ATOM 4896 N N . VAL B 1 190 ? 6.391 -16.438 -9.562 1 91.69 190 VAL B N 1
ATOM 4897 C CA . VAL B 1 190 ? 7.445 -17.25 -8.961 1 91.69 190 VAL B CA 1
ATOM 4898 C C . VAL B 1 190 ? 6.922 -18.656 -8.695 1 91.69 190 VAL B C 1
ATOM 4900 O O . VAL B 1 190 ? 5.914 -18.828 -8.008 1 91.69 190 VAL B O 1
ATOM 4903 N N . VAL B 1 191 ? 7.609 -19.609 -9.227 1 92.44 191 VAL B N 1
ATOM 4904 C CA . VAL B 1 191 ? 7.234 -21 -9.031 1 92.44 191 VAL B CA 1
ATOM 4905 C C . VAL B 1 191 ? 7.461 -21.406 -7.574 1 92.44 191 VAL B C 1
ATOM 4907 O O . VAL B 1 191 ? 8.484 -21.047 -6.98 1 92.44 191 VAL B O 1
ATOM 4910 N N . ILE B 1 192 ? 6.508 -22.047 -7.02 1 90.81 192 ILE B N 1
ATOM 4911 C CA . ILE B 1 192 ? 6.695 -22.672 -5.719 1 90.81 192 ILE B CA 1
ATOM 4912 C C . ILE B 1 192 ? 7.406 -24.016 -5.891 1 90.81 192 ILE B C 1
ATOM 4914 O O . ILE B 1 192 ? 6.867 -24.938 -6.512 1 90.81 192 ILE B O 1
ATOM 4918 N N . PRO B 1 193 ? 8.578 -24.062 -5.328 1 88.12 193 PRO B N 1
ATOM 4919 C CA . PRO B 1 193 ? 9.367 -25.266 -5.566 1 88.12 193 PRO B CA 1
ATOM 4920 C C . PRO B 1 193 ? 8.703 -26.516 -4.992 1 88.12 193 PRO B C 1
ATOM 4922 O O . PRO B 1 193 ? 7.969 -26.438 -4.004 1 88.12 193 PRO B O 1
ATOM 4925 N N . PHE B 1 194 ? 9.031 -27.641 -5.559 1 75.62 194 PHE B N 1
ATOM 4926 C CA . PHE B 1 194 ? 8.461 -28.938 -5.191 1 75.62 194 PHE B CA 1
ATOM 4927 C C . PHE B 1 194 ? 8.867 -29.328 -3.777 1 75.62 194 PHE B C 1
ATOM 4929 O O . PHE B 1 194 ? 8.086 -29.953 -3.053 1 75.62 194 PHE B O 1
ATOM 4936 N N . ALA B 1 195 ? 10.078 -28.969 -3.416 1 69.19 195 ALA B N 1
ATOM 4937 C CA . ALA B 1 195 ? 10.586 -29.328 -2.096 1 69.19 195 ALA B CA 1
ATOM 4938 C C . ALA B 1 195 ? 9.789 -28.641 -0.992 1 69.19 195 ALA B C 1
ATOM 4940 O O . ALA B 1 195 ? 9.883 -29.016 0.178 1 69.19 195 ALA B O 1
ATOM 4941 N N . GLU B 1 196 ? 8.992 -27.797 -1.452 1 71.44 196 GLU B N 1
ATOM 4942 C CA . GLU B 1 196 ? 8.227 -27.031 -0.483 1 71.44 196 GLU B CA 1
ATOM 4943 C C . GLU B 1 196 ? 6.996 -27.797 -0.004 1 71.44 196 GLU B C 1
ATOM 4945 O O . GLU B 1 196 ? 6.32 -28.453 -0.798 1 71.44 196 GLU B O 1
ATOM 4950 N N . LYS B 1 197 ? 6.844 -27.734 1.306 1 76.44 197 LYS B N 1
ATOM 4951 C CA . LYS B 1 197 ? 5.559 -28.188 1.844 1 76.44 197 LYS B CA 1
ATOM 4952 C C . LYS B 1 197 ? 4.418 -27.297 1.341 1 76.44 197 LYS B C 1
ATOM 4954 O O . LYS B 1 197 ? 4.062 -26.312 1.984 1 76.44 197 LYS B O 1
ATOM 4959 N N . LEU B 1 198 ? 3.92 -27.656 0.181 1 72.75 198 LEU B N 1
ATOM 4960 C CA . LEU B 1 198 ? 3.016 -26.797 -0.588 1 72.75 198 LEU B CA 1
ATOM 4961 C C . LEU B 1 198 ? 1.803 -26.406 0.246 1 72.75 198 LEU B C 1
ATOM 4963 O O . LEU B 1 198 ? 1.326 -25.266 0.154 1 72.75 198 LEU B O 1
ATOM 4967 N N . ARG B 1 199 ? 1.384 -27.328 0.949 1 75.38 199 ARG B N 1
ATOM 4968 C CA . ARG B 1 199 ? 0.18 -27.016 1.716 1 75.38 199 ARG B CA 1
ATOM 4969 C C . ARG B 1 199 ? 0.497 -26.109 2.893 1 75.38 199 ARG B C 1
ATOM 4971 O O . ARG B 1 199 ? -0.022 -24.984 2.977 1 75.38 199 ARG B O 1
ATOM 4978 N N . THR B 1 200 ? 1.426 -26.516 3.691 1 78.06 200 THR B N 1
ATOM 4979 C CA . THR B 1 200 ? 1.687 -25.812 4.945 1 78.06 200 THR B CA 1
ATOM 4980 C C . THR B 1 200 ? 2.475 -24.531 4.695 1 78.06 200 THR B C 1
ATOM 4982 O O . THR B 1 200 ? 2.213 -23.516 5.32 1 78.06 200 THR B O 1
ATOM 4985 N N . HIS B 1 201 ? 3.438 -24.625 3.781 1 77.06 201 HIS B N 1
ATOM 4986 C CA . HIS B 1 201 ? 4.34 -23.5 3.58 1 77.06 201 HIS B CA 1
ATOM 4987 C C . HIS B 1 201 ? 3.938 -22.672 2.355 1 77.06 201 HIS B C 1
ATOM 4989 O O . HIS B 1 201 ? 4.512 -21.625 2.096 1 77.06 201 HIS B O 1
ATOM 4995 N N . GLY B 1 202 ? 2.945 -23.203 1.691 1 76.44 202 GLY B N 1
ATOM 4996 C CA . GLY B 1 202 ? 2.441 -22.469 0.543 1 76.44 202 GLY B CA 1
ATOM 4997 C C . GLY B 1 202 ? 1.042 -21.906 0.754 1 76.44 202 GLY B C 1
ATOM 4998 O O . GLY B 1 202 ? 0.876 -20.766 1.19 1 76.44 202 GLY B O 1
ATOM 4999 N N . VAL B 1 203 ? 0.088 -22.734 0.59 1 74 203 VAL B N 1
ATOM 5000 C CA . VAL B 1 203 ? -1.318 -22.359 0.554 1 74 203 VAL B CA 1
ATOM 5001 C C . VAL B 1 203 ? -1.743 -21.828 1.92 1 74 203 VAL B C 1
ATOM 5003 O O . VAL B 1 203 ? -2.381 -20.766 2.012 1 74 203 VAL B O 1
ATOM 5006 N N . LEU B 1 204 ? -1.362 -22.453 2.908 1 75.25 204 LEU B N 1
ATOM 5007 C CA . LEU B 1 204 ? -1.815 -22.078 4.246 1 75.25 204 LEU B CA 1
ATOM 5008 C C . LEU B 1 204 ? -1.021 -20.891 4.777 1 75.25 204 LEU B C 1
ATOM 5010 O O . LEU B 1 204 ? -1.402 -20.281 5.781 1 75.25 204 LEU B O 1
ATOM 5014 N N . ASP B 1 205 ? 0.044 -20.609 4.141 1 82.81 205 ASP B N 1
ATOM 5015 C CA . ASP B 1 205 ? 0.871 -19.484 4.543 1 82.81 205 ASP B CA 1
ATOM 5016 C C . ASP B 1 205 ? 0.398 -18.188 3.873 1 82.81 205 ASP B C 1
ATOM 5018 O O . ASP B 1 205 ? 0.973 -17.125 4.094 1 82.81 205 ASP B O 1
ATOM 5022 N N . ALA B 1 206 ? -0.685 -18.281 3.1 1 82.81 206 ALA B N 1
ATOM 5023 C CA . ALA B 1 206 ? -1.138 -17.156 2.289 1 82.81 206 ALA B CA 1
ATOM 5024 C C . ALA B 1 206 ? -1.6 -16 3.168 1 82.81 206 ALA B C 1
ATOM 5026 O O . ALA B 1 206 ? -1.293 -14.836 2.889 1 82.81 206 ALA B O 1
ATOM 5027 N N . ASP B 1 207 ? -2.275 -16.297 4.195 1 83.5 207 ASP B N 1
ATOM 5028 C CA . ASP B 1 207 ? -2.764 -15.258 5.09 1 83.5 207 ASP B CA 1
ATOM 5029 C C . ASP B 1 207 ? -1.609 -14.57 5.812 1 83.5 207 ASP B C 1
ATOM 5031 O O . ASP B 1 207 ? -1.614 -13.352 5.98 1 83.5 207 ASP B O 1
ATOM 5035 N N . GLU B 1 208 ? -0.716 -15.445 6.27 1 88.88 208 GLU B N 1
ATOM 5036 C CA . GLU B 1 208 ? 0.459 -14.875 6.926 1 88.88 208 GLU B CA 1
ATOM 5037 C C . GLU B 1 208 ? 1.275 -14.023 5.953 1 88.88 208 GLU B C 1
ATOM 5039 O O . GLU B 1 208 ? 1.757 -12.953 6.312 1 88.88 208 GLU B O 1
ATOM 5044 N N . LEU B 1 209 ? 1.437 -14.516 4.75 1 90.81 209 LEU B N 1
ATOM 5045 C CA . LEU B 1 209 ? 2.148 -13.766 3.721 1 90.81 209 LEU B CA 1
ATOM 5046 C C . LEU B 1 209 ? 1.502 -12.398 3.494 1 90.81 209 LEU B C 1
ATOM 5048 O O . LEU B 1 209 ? 2.197 -11.383 3.404 1 90.81 209 LEU B O 1
ATOM 5052 N N . ARG B 1 210 ? 0.251 -12.344 3.449 1 89.94 210 ARG B N 1
ATOM 5053 C CA . ARG B 1 210 ? -0.494 -11.117 3.207 1 89.94 210 ARG B CA 1
ATOM 5054 C C . ARG B 1 210 ? -0.164 -10.062 4.258 1 89.94 210 ARG B C 1
ATOM 5056 O O . ARG B 1 210 ? -0.069 -8.875 3.945 1 89.94 210 ARG B O 1
ATOM 5063 N N . LYS B 1 211 ? 0.076 -10.461 5.406 1 91.25 211 LYS B N 1
ATOM 5064 C CA . LYS B 1 211 ? 0.357 -9.555 6.512 1 91.25 211 LYS B CA 1
ATOM 5065 C C . LYS B 1 211 ? 1.735 -8.914 6.363 1 91.25 211 LYS B C 1
ATOM 5067 O O . LYS B 1 211 ? 2.012 -7.875 6.965 1 91.25 211 LYS B O 1
ATOM 5072 N N . HIS B 1 212 ? 2.547 -9.562 5.594 1 92.75 212 HIS B N 1
ATOM 5073 C CA . HIS B 1 212 ? 3.926 -9.094 5.5 1 92.75 212 HIS B CA 1
ATOM 5074 C C . HIS B 1 212 ? 4.203 -8.461 4.141 1 92.75 212 HIS B C 1
ATOM 5076 O O . HIS B 1 212 ? 5.273 -7.887 3.926 1 92.75 212 HIS B O 1
ATOM 5082 N N . LEU B 1 213 ? 3.215 -8.492 3.262 1 93.38 213 LEU B N 1
ATOM 5083 C CA . LEU B 1 213 ? 3.348 -7.824 1.973 1 93.38 213 LEU B CA 1
ATOM 5084 C C . LEU B 1 213 ? 3.127 -6.32 2.115 1 93.38 213 LEU B C 1
ATOM 5086 O O . LEU B 1 213 ? 2.369 -5.883 2.982 1 93.38 213 LEU B O 1
ATOM 5090 N N . PRO B 1 214 ? 3.891 -5.586 1.274 1 93.19 214 PRO B N 1
ATOM 5091 C CA . PRO B 1 214 ? 3.508 -4.176 1.208 1 93.19 214 PRO B CA 1
ATOM 5092 C C . PRO B 1 214 ? 2.049 -3.979 0.803 1 93.19 214 PRO B C 1
ATOM 5094 O O . PRO B 1 214 ? 1.515 -4.754 0.006 1 93.19 214 PRO B O 1
ATOM 5097 N N . ALA B 1 215 ? 1.465 -2.922 1.254 1 92.56 215 ALA B N 1
ATOM 5098 C CA . ALA B 1 215 ? 0.049 -2.658 1.014 1 92.56 215 ALA B CA 1
ATOM 5099 C C . ALA B 1 215 ? -0.243 -2.551 -0.48 1 92.56 215 ALA B C 1
ATOM 5101 O O . ALA B 1 215 ? -1.366 -2.811 -0.92 1 92.56 215 ALA B O 1
ATOM 5102 N N . ALA B 1 216 ? 0.76 -2.215 -1.228 1 93.69 216 ALA B N 1
ATOM 5103 C CA . ALA B 1 216 ? 0.587 -1.978 -2.658 1 93.69 216 ALA B CA 1
ATOM 5104 C C . ALA B 1 216 ? 0.542 -3.293 -3.432 1 93.69 216 ALA B C 1
ATOM 5106 O O . ALA B 1 216 ? 0.168 -3.316 -4.605 1 93.69 216 ALA B O 1
ATOM 5107 N N . VAL B 1 217 ? 0.858 -4.375 -2.764 1 93.19 217 VAL B N 1
ATOM 5108 C CA . VAL B 1 217 ? 1.104 -5.613 -3.494 1 93.19 217 VAL B CA 1
ATOM 5109 C C . VAL B 1 217 ? 0.09 -6.676 -3.072 1 93.19 217 VAL B C 1
ATOM 5111 O O . VAL B 1 217 ? -0.217 -6.812 -1.886 1 93.19 217 VAL B O 1
ATOM 5114 N N . HIS B 1 218 ? -0.417 -7.391 -4.043 1 90.56 218 HIS B N 1
ATOM 5115 C CA . HIS B 1 218 ? -1.286 -8.547 -3.855 1 90.56 218 HIS B CA 1
ATOM 5116 C C . HIS B 1 218 ? -0.674 -9.805 -4.465 1 90.56 218 HIS B C 1
ATOM 5118 O O . HIS B 1 218 ? -0.096 -9.75 -5.555 1 90.56 218 HIS B O 1
ATOM 5124 N N . GLY B 1 219 ? -0.704 -10.859 -3.703 1 88.94 219 GLY B N 1
ATOM 5125 C CA . GLY B 1 219 ? -0.223 -12.148 -4.184 1 88.94 219 GLY B CA 1
ATOM 5126 C C . GLY B 1 219 ? -1.309 -13.203 -4.246 1 88.94 219 GLY B C 1
ATOM 5127 O O . GLY B 1 219 ? -2.172 -13.273 -3.369 1 88.94 219 GLY B O 1
ATOM 5128 N N . ARG B 1 220 ? -1.234 -14.039 -5.305 1 86.75 220 ARG B N 1
ATOM 5129 C CA . ARG B 1 220 ? -2.154 -15.156 -5.461 1 86.75 220 ARG B CA 1
ATOM 5130 C C . ARG B 1 220 ? -1.423 -16.406 -5.961 1 86.75 220 ARG B C 1
ATOM 5132 O O . ARG B 1 220 ? -0.477 -16.297 -6.746 1 86.75 220 ARG B O 1
ATOM 5139 N N . ILE B 1 221 ? -1.884 -17.516 -5.492 1 87.31 221 ILE B N 1
ATOM 5140 C CA . ILE B 1 221 ? -1.315 -18.781 -5.957 1 87.31 221 ILE B CA 1
ATOM 5141 C C . ILE B 1 221 ? -2.174 -19.344 -7.082 1 87.31 221 ILE B C 1
ATOM 5143 O O . ILE B 1 221 ? -3.385 -19.516 -6.926 1 87.31 221 ILE B O 1
ATOM 5147 N N . ILE B 1 222 ? -1.551 -19.609 -8.195 1 87.19 222 ILE B N 1
ATOM 5148 C CA . ILE B 1 222 ? -2.244 -20.172 -9.352 1 87.19 222 ILE B CA 1
ATOM 5149 C C . ILE B 1 222 ? -1.418 -21.312 -9.953 1 87.19 222 ILE B C 1
ATOM 5151 O O . ILE B 1 222 ? -0.327 -21.609 -9.461 1 87.19 222 ILE B O 1
ATOM 5155 N N . ARG B 1 223 ? -1.927 -21.891 -10.93 1 88.62 223 ARG B N 1
ATOM 5156 C CA . ARG B 1 223 ? -1.248 -23 -11.602 1 88.62 223 ARG B CA 1
ATOM 5157 C C . ARG B 1 223 ? -0.684 -22.547 -12.945 1 88.62 223 ARG B C 1
ATOM 5159 O O . ARG B 1 223 ? -1.268 -21.703 -13.617 1 88.62 223 ARG B O 1
ATOM 5166 N N . ARG B 1 224 ? 0.47 -23.094 -13.227 1 90.31 224 ARG B N 1
ATOM 5167 C CA . ARG B 1 224 ? 1.118 -22.906 -14.523 1 90.31 224 ARG B CA 1
ATOM 5168 C C . ARG B 1 224 ? 1.727 -24.219 -15.023 1 90.31 224 ARG B C 1
ATOM 5170 O O . ARG B 1 224 ? 1.694 -25.234 -14.32 1 90.31 224 ARG B O 1
ATOM 5177 N N . LEU B 1 225 ? 2.16 -24.141 -16.234 1 91 225 LEU B N 1
ATOM 5178 C CA . LEU B 1 225 ? 2.881 -25.281 -16.797 1 91 225 LEU B CA 1
ATOM 5179 C C . LEU B 1 225 ? 4.383 -25.016 -16.828 1 91 225 LEU B C 1
ATOM 5181 O O . LEU B 1 225 ? 4.812 -23.906 -17.141 1 91 225 LEU B O 1
ATOM 5185 N N . ASN B 1 226 ? 5.113 -26.016 -16.453 1 90.88 226 ASN B N 1
ATOM 5186 C CA . ASN B 1 226 ? 6.551 -25.922 -16.672 1 90.88 226 ASN B CA 1
ATOM 5187 C C . ASN B 1 226 ? 6.945 -26.469 -18.047 1 90.88 226 ASN B C 1
ATOM 5189 O O . ASN B 1 226 ? 6.094 -26.938 -18.797 1 90.88 226 ASN B O 1
ATOM 5193 N N . PRO B 1 227 ? 8.203 -26.406 -18.406 1 87.25 227 PRO B N 1
ATOM 5194 C CA . PRO B 1 227 ? 8.625 -26.797 -19.75 1 87.25 227 PRO B CA 1
ATOM 5195 C C . PRO B 1 227 ? 8.414 -28.281 -20.016 1 87.25 227 PRO B C 1
ATOM 5197 O O . PRO B 1 227 ? 8.328 -28.703 -21.188 1 87.25 227 PRO B O 1
ATOM 5200 N N . SER B 1 228 ? 8.305 -29.078 -19 1 88.31 228 SER B N 1
ATOM 5201 C CA . SER B 1 228 ? 8.109 -30.516 -19.156 1 88.31 228 SER B CA 1
ATOM 5202 C C . SER B 1 228 ? 6.633 -30.875 -19.281 1 88.31 228 SER B C 1
ATOM 5204 O O . SER B 1 228 ? 6.273 -32.031 -19.391 1 88.31 228 SER B O 1
ATOM 5206 N N . GLY B 1 229 ? 5.828 -29.828 -19.219 1 87.56 229 GLY B N 1
ATOM 5207 C CA . GLY B 1 229 ? 4.398 -30.062 -19.375 1 87.56 229 GLY B CA 1
ATOM 5208 C C . GLY B 1 229 ? 3.695 -30.406 -18.078 1 87.56 229 GLY B C 1
ATOM 5209 O O . GLY B 1 229 ? 2.535 -30.828 -18.094 1 87.56 229 GLY B O 1
ATOM 5210 N N . HIS B 1 230 ? 4.375 -30.266 -17 1 90.94 230 HIS B N 1
ATOM 5211 C CA . HIS B 1 230 ? 3.785 -30.531 -15.695 1 90.94 230 HIS B CA 1
ATOM 5212 C C . HIS B 1 230 ? 3.23 -29.25 -15.07 1 90.94 230 HIS B C 1
ATOM 5214 O O . HIS B 1 230 ? 3.775 -28.172 -15.273 1 90.94 230 HIS B O 1
ATOM 5220 N N . TYR B 1 231 ? 2.195 -29.453 -14.336 1 91.12 231 TYR B N 1
ATOM 5221 C CA . TYR B 1 231 ? 1.606 -28.312 -13.648 1 91.12 231 TYR B CA 1
ATOM 5222 C C . TYR B 1 231 ? 2.402 -27.953 -12.398 1 91.12 231 TYR B C 1
ATOM 5224 O O . TYR B 1 231 ? 2.852 -28.844 -11.672 1 91.12 231 TYR B O 1
ATOM 5232 N N . VAL B 1 232 ? 2.562 -26.641 -12.219 1 90.75 232 VAL B N 1
ATOM 5233 C CA . VAL B 1 232 ? 3.24 -26.141 -11.031 1 90.75 232 VAL B CA 1
ATOM 5234 C C . VAL B 1 232 ? 2.42 -25.016 -10.398 1 90.75 232 VAL B C 1
ATOM 5236 O O . VAL B 1 232 ? 1.592 -24.391 -11.07 1 90.75 232 VAL B O 1
ATOM 5239 N N . SER B 1 233 ? 2.621 -24.875 -9.109 1 89.56 233 SER B N 1
ATOM 5240 C CA . SER B 1 233 ? 2.027 -23.734 -8.422 1 89.56 233 SER B CA 1
ATOM 5241 C C . SER B 1 233 ? 2.945 -22.516 -8.477 1 89.56 233 SER B C 1
ATOM 5243 O O . SER B 1 233 ? 4.164 -22.641 -8.336 1 89.56 233 SER B O 1
ATOM 5245 N N . VAL B 1 234 ? 2.307 -21.375 -8.703 1 91.5 234 VAL B N 1
ATOM 5246 C CA . VAL B 1 234 ? 3.072 -20.141 -8.805 1 91.5 234 VAL B CA 1
ATOM 5247 C C . VAL B 1 234 ? 2.428 -19.062 -7.938 1 91.5 234 VAL B C 1
ATOM 5249 O O . VAL B 1 234 ? 1.204 -19.031 -7.793 1 91.5 234 VAL B O 1
ATOM 5252 N N . ILE B 1 235 ? 3.268 -18.297 -7.379 1 90.44 235 ILE B N 1
ATOM 5253 C CA . ILE B 1 235 ? 2.783 -17.078 -6.762 1 90.44 235 ILE B CA 1
ATOM 5254 C C . ILE B 1 235 ? 2.852 -15.93 -7.77 1 90.44 235 ILE B C 1
ATOM 5256 O O . ILE B 1 235 ? 3.916 -15.641 -8.32 1 90.44 235 ILE B O 1
ATOM 5260 N N . VAL B 1 236 ? 1.702 -15.375 -8.031 1 90.88 236 VAL B N 1
ATOM 5261 C CA . VAL B 1 236 ? 1.649 -14.219 -8.922 1 90.88 236 VAL B CA 1
ATOM 5262 C C . VAL B 1 236 ? 1.473 -12.938 -8.109 1 90.88 236 VAL B C 1
ATOM 5264 O O . VAL B 1 236 ? 0.521 -12.82 -7.332 1 90.88 236 VAL B O 1
ATOM 5267 N N . PHE B 1 237 ? 2.42 -12.031 -8.344 1 91.56 237 PHE B N 1
ATOM 5268 C CA . PHE B 1 237 ? 2.32 -10.742 -7.664 1 91.56 237 PHE B CA 1
ATOM 5269 C C . PHE B 1 237 ? 1.802 -9.672 -8.617 1 91.56 237 PHE B C 1
ATOM 5271 O O . PHE B 1 237 ? 2.162 -9.656 -9.797 1 91.56 237 PHE B O 1
ATOM 5278 N N . GLY B 1 238 ? 0.976 -8.812 -8.117 1 91.25 238 GLY B N 1
ATOM 5279 C CA . GLY B 1 238 ? 0.484 -7.637 -8.82 1 91.25 238 GLY B CA 1
ATOM 5280 C C . GLY B 1 238 ? 0.138 -6.488 -7.887 1 91.25 238 GLY B C 1
ATOM 5281 O O . GLY B 1 238 ? 0.27 -6.613 -6.668 1 91.25 238 GLY B O 1
ATOM 5282 N N . LEU B 1 239 ? -0.139 -5.363 -8.469 1 91.62 239 LEU B N 1
ATOM 5283 C CA . LEU B 1 239 ? -0.598 -4.25 -7.641 1 91.62 239 LEU B CA 1
ATOM 5284 C C . LEU B 1 239 ? -1.964 -4.551 -7.031 1 91.62 239 LEU B C 1
ATOM 5286 O O . LEU B 1 239 ? -2.834 -5.117 -7.699 1 91.62 239 LEU B O 1
ATOM 5290 N N . ALA B 1 240 ? -2.07 -4.219 -5.785 1 89.69 240 ALA B N 1
ATOM 5291 C CA . ALA B 1 240 ? -3.361 -4.355 -5.113 1 89.69 240 ALA B CA 1
ATOM 5292 C C . ALA B 1 240 ? -4.414 -3.465 -5.762 1 89.69 240 ALA B C 1
ATOM 5294 O O . ALA B 1 240 ? -4.086 -2.439 -6.363 1 89.69 240 ALA B O 1
ATOM 5295 N N . PRO B 1 241 ? -5.738 -3.805 -5.66 1 83.31 241 PRO B N 1
ATOM 5296 C CA . PRO B 1 241 ? -6.812 -3.041 -6.301 1 83.31 241 PRO B CA 1
ATOM 5297 C C . PRO B 1 241 ? -6.855 -1.584 -5.844 1 83.31 241 PRO B C 1
ATOM 5299 O O . PRO B 1 241 ? -7.195 -0.697 -6.629 1 83.31 241 PRO B O 1
ATOM 5302 N N . ASN B 1 242 ? -6.453 -1.276 -4.727 1 82.5 242 ASN B N 1
ATOM 5303 C CA . ASN B 1 242 ? -6.543 0.082 -4.203 1 82.5 242 ASN B CA 1
ATOM 5304 C C . ASN B 1 242 ? -5.223 0.833 -4.363 1 82.5 242 ASN B C 1
ATOM 5306 O O . ASN B 1 242 ? -5.105 1.983 -3.938 1 82.5 242 ASN B O 1
ATOM 5310 N N . ALA B 1 243 ? -4.273 0.15 -5.008 1 89.31 243 ALA B N 1
ATOM 5311 C CA . ALA B 1 243 ? -2.971 0.787 -5.176 1 89.31 243 ALA B CA 1
ATOM 5312 C C . ALA B 1 243 ? -2.875 1.492 -6.523 1 89.31 243 ALA B C 1
ATOM 5314 O O . ALA B 1 243 ? -3.232 0.921 -7.559 1 89.31 243 ALA B O 1
ATOM 5315 N N . PHE B 1 244 ? -2.475 2.746 -6.512 1 91.06 244 PHE B N 1
ATOM 5316 C CA . PHE B 1 244 ? -2.219 3.479 -7.746 1 91.06 244 PHE B CA 1
ATOM 5317 C C . PHE B 1 244 ? -0.95 2.973 -8.422 1 91.06 244 PHE B C 1
ATOM 5319 O O . PHE B 1 244 ? -0.032 2.494 -7.754 1 91.06 244 PHE B O 1
ATOM 5326 N N . ASP B 1 245 ? -0.98 3.01 -9.781 1 91 245 ASP B N 1
ATOM 5327 C CA . ASP B 1 245 ? 0.232 2.691 -10.531 1 91 245 ASP B CA 1
ATOM 5328 C C . ASP B 1 245 ? 1.214 3.861 -10.508 1 91 245 ASP B C 1
ATOM 5330 O O . ASP B 1 245 ? 1.167 4.73 -11.383 1 91 245 ASP B O 1
ATOM 5334 N N . ASN B 1 246 ? 2.062 3.979 -9.539 1 91.38 246 ASN B N 1
ATOM 5335 C CA . ASN B 1 246 ? 3.098 4.996 -9.391 1 91.38 246 ASN B CA 1
ATOM 5336 C C . ASN B 1 246 ? 4.465 4.371 -9.133 1 91.38 246 ASN B C 1
ATOM 5338 O O . ASN B 1 246 ? 4.566 3.166 -8.891 1 91.38 246 ASN B O 1
ATOM 5342 N N . PRO B 1 247 ? 5.496 5.086 -9.242 1 88.06 247 PRO B N 1
ATOM 5343 C CA . PRO B 1 247 ? 6.848 4.523 -9.172 1 88.06 247 PRO B CA 1
ATOM 5344 C C . PRO B 1 247 ? 7.121 3.822 -7.844 1 88.06 247 PRO B C 1
ATOM 5346 O O . PRO B 1 247 ? 7.773 2.775 -7.816 1 88.06 247 PRO B O 1
ATOM 5349 N N . MET B 1 248 ? 6.645 4.289 -6.766 1 89.31 248 MET B N 1
ATOM 5350 C CA . MET B 1 248 ? 6.91 3.686 -5.465 1 89.31 248 MET B CA 1
ATOM 5351 C C . MET B 1 248 ? 6.203 2.342 -5.332 1 89.31 248 MET B C 1
ATOM 5353 O O . MET B 1 248 ? 6.766 1.387 -4.797 1 89.31 248 MET B O 1
ATOM 5357 N N . ASN B 1 249 ? 5.027 2.281 -5.766 1 92.06 249 ASN B N 1
ATOM 5358 C CA . ASN B 1 249 ? 4.297 1.02 -5.734 1 92.06 249 ASN B CA 1
ATOM 5359 C C . ASN B 1 249 ? 4.895 0.004 -6.703 1 92.06 249 ASN B C 1
ATOM 5361 O O . ASN B 1 249 ? 4.906 -1.196 -6.422 1 92.06 249 ASN B O 1
ATOM 5365 N N . ARG B 1 250 ? 5.379 0.487 -7.852 1 89.75 250 ARG B N 1
ATOM 5366 C CA . ARG B 1 250 ? 6.102 -0.388 -8.766 1 89.75 250 ARG B CA 1
ATOM 5367 C C . ARG B 1 250 ? 7.348 -0.965 -8.102 1 89.75 250 ARG B C 1
ATOM 5369 O O . ARG B 1 250 ? 7.652 -2.148 -8.266 1 89.75 250 ARG B O 1
ATOM 5376 N N . MET B 1 251 ? 8 -0.16 -7.379 1 88.56 251 MET B N 1
ATOM 5377 C CA . MET B 1 251 ? 9.18 -0.61 -6.645 1 88.56 251 MET B CA 1
ATOM 5378 C C . MET B 1 251 ? 8.812 -1.687 -5.629 1 88.56 251 MET B C 1
ATOM 5380 O O . MET B 1 251 ? 9.508 -2.697 -5.508 1 88.56 251 MET B O 1
ATOM 5384 N N . ASN B 1 252 ? 7.773 -1.43 -4.902 1 91.06 252 ASN B N 1
ATOM 5385 C CA . ASN B 1 252 ? 7.312 -2.406 -3.922 1 91.06 252 ASN B CA 1
ATOM 5386 C C . ASN B 1 252 ? 7.004 -3.752 -4.574 1 91.06 252 ASN B C 1
ATOM 5388 O O . ASN B 1 252 ? 7.312 -4.805 -4.012 1 91.06 252 ASN B O 1
ATOM 5392 N N . LEU B 1 253 ? 6.359 -3.709 -5.711 1 91.69 253 LEU B N 1
ATOM 5393 C CA . LEU B 1 253 ? 6.055 -4.926 -6.453 1 91.69 253 LEU B CA 1
ATOM 5394 C C . LEU B 1 253 ? 7.332 -5.648 -6.859 1 91.69 253 LEU B C 1
ATOM 5396 O O . LEU B 1 253 ? 7.449 -6.863 -6.672 1 91.69 253 LEU B O 1
ATOM 5400 N N . ALA B 1 254 ? 8.273 -4.941 -7.371 1 89.19 254 ALA B N 1
ATOM 5401 C CA . ALA B 1 254 ? 9.547 -5.516 -7.797 1 89.19 254 ALA B CA 1
ATOM 5402 C C . ALA B 1 254 ? 10.289 -6.137 -6.617 1 89.19 254 ALA B C 1
ATOM 5404 O O . ALA B 1 254 ? 10.82 -7.246 -6.723 1 89.19 254 ALA B O 1
ATOM 5405 N N . LEU B 1 255 ? 10.32 -5.453 -5.539 1 88.06 255 LEU B N 1
ATOM 5406 C CA . LEU B 1 255 ? 10.992 -5.953 -4.344 1 88.06 255 LEU B CA 1
ATOM 5407 C C . LEU B 1 255 ? 10.328 -7.23 -3.84 1 88.06 255 LEU B C 1
ATOM 5409 O O . LEU B 1 255 ? 11.016 -8.18 -3.459 1 88.06 255 LEU B O 1
ATOM 5413 N N . SER B 1 256 ? 9.031 -7.223 -3.797 1 91.12 256 SER B N 1
ATOM 5414 C CA . SER B 1 256 ? 8.289 -8.398 -3.354 1 91.12 256 SER B CA 1
ATOM 5415 C C . SER B 1 256 ? 8.602 -9.609 -4.227 1 91.12 256 SER B C 1
ATOM 5417 O O . SER B 1 256 ? 8.82 -10.711 -3.719 1 91.12 256 SER B O 1
ATOM 5419 N N . TYR B 1 257 ? 8.656 -9.406 -5.52 1 90.62 257 TYR B N 1
ATOM 5420 C CA . TYR B 1 257 ? 9 -10.469 -6.457 1 90.62 257 TYR B CA 1
ATOM 5421 C C . TYR B 1 257 ? 10.398 -11.023 -6.176 1 90.62 257 TYR B C 1
ATOM 5423 O O . TYR B 1 257 ? 10.586 -12.234 -6.105 1 90.62 257 TYR B O 1
ATOM 5431 N N . ASN B 1 258 ? 11.281 -10.117 -6.016 1 87.19 258 ASN B N 1
ATOM 5432 C CA . ASN B 1 258 ? 12.664 -10.523 -5.789 1 87.19 258 ASN B CA 1
ATOM 5433 C C . ASN B 1 258 ? 12.812 -11.312 -4.492 1 87.19 258 ASN B C 1
ATOM 5435 O O . ASN B 1 258 ? 13.586 -12.273 -4.434 1 87.19 258 ASN B O 1
ATOM 5439 N N . MET B 1 259 ? 12.141 -10.898 -3.535 1 89.69 259 MET B N 1
ATOM 5440 C CA . MET B 1 259 ? 12.188 -11.602 -2.26 1 89.69 259 MET B CA 1
ATOM 5441 C C . MET B 1 259 ? 11.625 -13.016 -2.398 1 89.69 259 MET B C 1
ATOM 5443 O O . MET B 1 259 ? 12.211 -13.969 -1.889 1 89.69 259 MET B O 1
ATOM 5447 N N . ALA B 1 260 ? 10.523 -13.133 -3.07 1 91.12 260 ALA B N 1
ATOM 5448 C CA . ALA B 1 260 ? 9.922 -14.445 -3.307 1 91.12 260 ALA B CA 1
ATOM 5449 C C . ALA B 1 260 ? 10.836 -15.312 -4.168 1 91.12 260 ALA B C 1
ATOM 5451 O O . ALA B 1 260 ? 10.938 -16.531 -3.949 1 91.12 260 ALA B O 1
ATOM 5452 N N . LEU B 1 261 ? 11.438 -14.672 -5.207 1 90.12 261 LEU B N 1
ATOM 5453 C CA . LEU B 1 261 ? 12.352 -15.398 -6.082 1 90.12 261 LEU B CA 1
ATOM 5454 C C . LEU B 1 261 ? 13.539 -15.938 -5.293 1 90.12 261 LEU B C 1
ATOM 5456 O O . LEU B 1 261 ? 13.93 -17.094 -5.469 1 90.12 261 LEU B O 1
ATOM 5460 N N . ASN B 1 262 ? 14.078 -15.117 -4.465 1 88.69 262 ASN B N 1
ATOM 5461 C CA . ASN B 1 262 ? 15.188 -15.555 -3.629 1 88.69 262 ASN B CA 1
ATOM 5462 C C . ASN B 1 262 ? 14.766 -16.672 -2.678 1 88.69 262 ASN B C 1
ATOM 5464 O O . ASN B 1 262 ? 15.539 -17.594 -2.422 1 88.69 262 ASN B O 1
ATOM 5468 N N . TRP B 1 263 ? 13.648 -16.531 -2.152 1 91.12 263 TRP B N 1
ATOM 5469 C CA . TRP B 1 263 ? 13.07 -17.578 -1.318 1 91.12 263 TRP B CA 1
ATOM 5470 C C . TRP B 1 263 ? 13 -18.891 -2.078 1 91.12 263 TRP B C 1
ATOM 5472 O O . TRP B 1 263 ? 13.445 -19.938 -1.578 1 91.12 263 TRP B O 1
ATOM 5482 N N . ALA B 1 264 ? 12.461 -18.906 -3.281 1 92.19 264 ALA B N 1
ATOM 5483 C CA . ALA B 1 264 ? 12.328 -20.109 -4.098 1 92.19 264 ALA B CA 1
ATOM 5484 C C . ALA B 1 264 ? 13.695 -20.688 -4.434 1 92.19 264 ALA B C 1
ATOM 5486 O O . ALA B 1 264 ? 13.891 -21.906 -4.359 1 92.19 264 ALA B O 1
ATOM 5487 N N . ARG B 1 265 ? 14.633 -19.828 -4.762 1 90.69 265 ARG B N 1
ATOM 5488 C CA . ARG B 1 265 ? 15.984 -20.281 -5.094 1 90.69 265 ARG B CA 1
ATOM 5489 C C . ARG B 1 265 ? 16.641 -20.969 -3.902 1 90.69 265 ARG B C 1
ATOM 5491 O O . ARG B 1 265 ? 17.297 -22 -4.059 1 90.69 265 ARG B O 1
ATOM 5498 N N . LYS B 1 266 ? 16.438 -20.406 -2.783 1 90.19 266 LYS B N 1
ATOM 5499 C CA . LYS B 1 266 ? 16.984 -21.016 -1.57 1 90.19 266 LYS B CA 1
ATOM 5500 C C . LYS B 1 266 ? 16.453 -22.422 -1.362 1 90.19 266 LYS B C 1
ATOM 5502 O O . LYS B 1 266 ? 17.203 -23.328 -1.006 1 90.19 266 LYS B O 1
ATOM 5507 N N . ILE B 1 267 ? 15.219 -22.625 -1.592 1 90.19 267 ILE B N 1
ATOM 5508 C CA . ILE B 1 267 ? 14.594 -23.922 -1.415 1 90.19 267 ILE B CA 1
ATOM 5509 C C . ILE B 1 267 ? 15.141 -24.906 -2.455 1 90.19 267 ILE B C 1
ATOM 5511 O O . ILE B 1 267 ? 15.43 -26.062 -2.137 1 90.19 267 ILE B O 1
ATOM 5515 N N . VAL B 1 268 ? 15.297 -24.438 -3.678 1 90.62 268 VAL B N 1
ATOM 5516 C CA . VAL B 1 268 ? 15.812 -25.297 -4.746 1 90.62 268 VAL B CA 1
ATOM 5517 C C . VAL B 1 268 ? 17.234 -25.75 -4.402 1 90.62 268 VAL B C 1
ATOM 5519 O O . VAL B 1 268 ? 17.562 -26.922 -4.582 1 90.62 268 VAL B O 1
ATOM 5522 N N . VAL B 1 269 ? 18 -24.828 -3.85 1 91.25 269 VAL B N 1
ATOM 5523 C CA . VAL B 1 269 ? 19.422 -25.109 -3.619 1 91.25 269 VAL B CA 1
ATOM 5524 C C . VAL B 1 269 ? 19.578 -25.938 -2.346 1 91.25 269 VAL B C 1
ATOM 5526 O O . VAL B 1 269 ? 20.375 -26.875 -2.314 1 91.25 269 VAL B O 1
ATOM 5529 N N . THR B 1 270 ? 18.828 -25.641 -1.299 1 88.25 270 THR B N 1
ATOM 5530 C CA . THR B 1 270 ? 19.047 -26.281 -0.004 1 88.25 270 THR B CA 1
ATOM 5531 C C . THR B 1 270 ? 18.172 -27.516 0.143 1 88.25 270 THR B C 1
ATOM 5533 O O . THR B 1 270 ? 18.484 -28.406 0.937 1 88.25 270 THR B O 1
ATOM 5536 N N . GLY B 1 271 ? 17.031 -27.5 -0.518 1 85.56 271 GLY B N 1
ATOM 5537 C CA . GLY B 1 271 ? 16.094 -28.594 -0.372 1 85.56 271 GLY B CA 1
ATOM 5538 C C . GLY B 1 271 ? 15.266 -28.5 0.899 1 85.56 271 GLY B C 1
ATOM 5539 O O . GLY B 1 271 ? 14.523 -29.422 1.229 1 85.56 271 GLY B O 1
ATOM 5540 N N . THR B 1 272 ? 15.453 -27.391 1.572 1 84.44 272 THR B N 1
ATOM 5541 C CA . THR B 1 272 ? 14.75 -27.203 2.838 1 84.44 272 THR B CA 1
ATOM 5542 C C . THR B 1 272 ? 13.531 -26.297 2.656 1 84.44 272 THR B C 1
ATOM 5544 O O . THR B 1 272 ? 13.648 -25.188 2.137 1 84.44 272 THR B O 1
ATOM 5547 N N . SER B 1 273 ? 12.453 -26.859 3.096 1 86.06 273 SER B N 1
ATOM 5548 C CA . SER B 1 273 ? 11.203 -26.125 2.982 1 86.06 273 SER B CA 1
ATOM 5549 C C . SER B 1 273 ? 11.086 -25.062 4.066 1 86.06 273 SER B C 1
ATOM 5551 O O . SER B 1 273 ? 11.453 -25.297 5.219 1 86.06 273 SER B O 1
ATOM 5553 N N . CYS B 1 274 ? 10.656 -23.875 3.652 1 87.94 274 CYS B N 1
ATOM 5554 C CA . CYS B 1 274 ? 10.344 -22.781 4.574 1 87.94 274 CYS B CA 1
ATOM 5555 C C . CYS B 1 274 ? 9.188 -21.938 4.059 1 87.94 274 CYS B C 1
ATOM 5557 O O . CYS B 1 274 ? 9.07 -21.703 2.855 1 87.94 274 CYS B O 1
ATOM 5559 N N . PRO B 1 275 ? 8.32 -21.547 4.988 1 89.19 275 PRO B N 1
ATOM 5560 C CA . PRO B 1 275 ? 7.199 -20.719 4.539 1 89.19 275 PRO B CA 1
ATOM 5561 C C . PRO B 1 275 ? 7.648 -19.469 3.77 1 89.19 275 PRO B C 1
ATOM 5563 O O . PRO B 1 275 ? 8.672 -18.875 4.105 1 89.19 275 PRO B O 1
ATOM 5566 N N . VAL B 1 276 ? 6.879 -19.094 2.758 1 88.88 276 VAL B N 1
ATOM 5567 C CA . VAL B 1 276 ? 7.219 -17.938 1.927 1 88.88 276 VAL B CA 1
ATOM 5568 C C . VAL B 1 276 ? 7.168 -16.672 2.766 1 88.88 276 VAL B C 1
ATOM 5570 O O . VAL B 1 276 ? 7.938 -15.727 2.529 1 88.88 276 VAL B O 1
ATOM 5573 N N . SER B 1 277 ? 6.301 -16.594 3.758 1 89.81 277 SER B N 1
ATOM 5574 C CA . SER B 1 277 ? 6.148 -15.414 4.609 1 89.81 277 SER B CA 1
ATOM 5575 C C . SER B 1 277 ? 7.441 -15.102 5.355 1 89.81 277 SER B C 1
ATOM 5577 O O . SER B 1 277 ? 7.707 -13.938 5.688 1 89.81 277 SER B O 1
ATOM 5579 N N . ASP B 1 278 ? 8.242 -16.125 5.566 1 87.94 278 ASP B N 1
ATOM 5580 C CA . ASP B 1 278 ? 9.5 -15.938 6.289 1 87.94 278 ASP B CA 1
ATOM 5581 C C . ASP B 1 278 ? 10.453 -15.039 5.512 1 87.94 278 ASP B C 1
ATOM 5583 O O . ASP B 1 278 ? 11.242 -14.297 6.105 1 87.94 278 ASP B O 1
ATOM 5587 N N . ALA B 1 279 ? 10.391 -15.094 4.234 1 86.12 279 ALA B N 1
ATOM 5588 C CA . ALA B 1 279 ? 11.242 -14.25 3.398 1 86.12 279 ALA B CA 1
ATOM 5589 C C . ALA B 1 279 ? 10.922 -12.773 3.602 1 86.12 279 ALA B C 1
ATOM 5591 O O . ALA B 1 279 ? 11.797 -11.914 3.459 1 86.12 279 ALA B O 1
ATOM 5592 N N . PHE B 1 280 ? 9.719 -12.453 3.996 1 88.25 280 PHE B N 1
ATOM 5593 C CA . PHE B 1 280 ? 9.266 -11.078 4.137 1 88.25 280 PHE B CA 1
ATOM 5594 C C . PHE B 1 280 ? 9.422 -10.602 5.578 1 88.25 280 PHE B C 1
ATOM 5596 O O . PHE B 1 280 ? 9.602 -9.406 5.828 1 88.25 280 PHE B O 1
ATOM 5603 N N . LYS B 1 281 ? 9.352 -11.539 6.461 1 83.12 281 LYS B N 1
ATOM 5604 C CA . LYS B 1 281 ? 9.539 -11.219 7.875 1 83.12 281 LYS B CA 1
ATOM 5605 C C . LYS B 1 281 ? 10.961 -10.727 8.148 1 83.12 281 LYS B C 1
ATOM 5607 O O . LYS B 1 281 ? 11.18 -9.922 9.055 1 83.12 281 LYS B O 1
ATOM 5612 N N . ASN B 1 282 ? 11.797 -11.211 7.359 1 75.38 282 ASN B N 1
ATOM 5613 C CA . ASN B 1 282 ? 13.211 -10.922 7.594 1 75.38 282 ASN B CA 1
ATOM 5614 C C . ASN B 1 282 ? 13.656 -9.664 6.863 1 75.38 282 ASN B C 1
ATOM 5616 O O . ASN B 1 282 ? 14.844 -9.352 6.82 1 75.38 282 ASN B O 1
ATOM 5620 N N . PHE B 1 283 ? 12.711 -8.961 6.344 1 78.5 283 PHE B N 1
ATOM 5621 C CA . PHE B 1 283 ? 13.031 -7.672 5.734 1 78.5 283 PHE B CA 1
ATOM 5622 C C . PHE B 1 283 ? 13.5 -6.676 6.793 1 78.5 283 PHE B C 1
ATOM 5624 O O . PHE B 1 283 ? 12.836 -6.496 7.816 1 78.5 283 PHE B O 1
ATOM 5631 N N . MET B 1 284 ? 14.688 -6.121 6.582 1 73.88 284 MET B N 1
ATOM 5632 C CA . MET B 1 284 ? 15.266 -5.199 7.555 1 73.88 284 M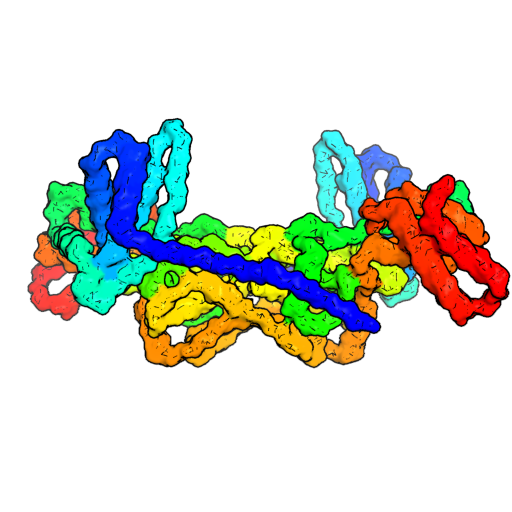ET B CA 1
ATOM 5633 C C . MET B 1 284 ? 15.398 -3.799 6.965 1 73.88 284 MET B C 1
ATOM 5635 O O . MET B 1 284 ? 15.719 -3.648 5.781 1 73.88 284 MET B O 1
ATOM 5639 N N . ILE B 1 285 ? 14.992 -2.867 7.758 1 70.5 285 ILE B N 1
ATOM 5640 C CA . ILE B 1 285 ? 15.195 -1.464 7.406 1 70.5 285 ILE B CA 1
ATOM 5641 C C . ILE B 1 285 ? 16.484 -0.951 8.031 1 70.5 285 ILE B C 1
ATOM 5643 O O . ILE B 1 285 ? 16.703 -1.105 9.234 1 70.5 285 ILE B O 1
ATOM 5647 N N . ARG B 1 286 ? 17.453 -0.639 7.281 1 64.75 286 ARG B N 1
ATOM 5648 C CA . ARG B 1 286 ? 18.688 -0.055 7.809 1 64.75 286 ARG B CA 1
ATOM 5649 C C . ARG B 1 286 ? 18.672 1.463 7.668 1 64.75 286 ARG B C 1
ATOM 5651 O O . ARG B 1 286 ? 18.516 1.989 6.566 1 64.75 286 ARG B O 1
ATOM 5658 N N . PRO B 1 287 ? 18.594 2.082 8.875 1 57.91 287 PRO B N 1
ATOM 5659 C CA . PRO B 1 287 ? 18.766 3.537 8.797 1 57.91 287 PRO B CA 1
ATOM 5660 C C . PRO B 1 287 ? 20.109 3.951 8.219 1 57.91 287 PRO B C 1
ATOM 5662 O O . PRO B 1 287 ? 21.125 3.316 8.508 1 57.91 287 PRO B O 1
ATOM 5665 N N . VAL B 1 288 ? 20.141 4.34 6.992 1 55.22 288 VAL B N 1
ATOM 5666 C CA . VAL B 1 288 ? 21.438 4.824 6.508 1 55.22 288 VAL B CA 1
ATOM 5667 C C . VAL B 1 288 ? 21.781 6.148 7.184 1 55.22 288 VAL B C 1
ATOM 5669 O O . VAL B 1 288 ? 20.891 6.977 7.426 1 55.22 288 VAL B O 1
ATOM 5672 N N . GLN B 1 289 ? 22.922 6.066 7.898 1 53.38 289 GLN B N 1
ATOM 5673 C CA . GLN B 1 289 ? 23.453 7.246 8.57 1 53.38 289 GLN B CA 1
ATOM 5674 C C . GLN B 1 289 ? 23.188 8.508 7.758 1 53.38 289 GLN B C 1
ATOM 5676 O O . GLN B 1 289 ? 23.109 8.461 6.531 1 53.38 289 GLN B O 1
ATOM 5681 N N . LYS B 1 290 ? 22.75 9.508 8.508 1 55.38 290 LYS B N 1
ATOM 5682 C CA . LYS B 1 290 ? 22.531 10.875 8.031 1 55.38 290 LYS B CA 1
ATOM 5683 C C . LYS B 1 290 ? 23.625 11.281 7.039 1 55.38 290 LYS B C 1
ATOM 5685 O O . LYS B 1 290 ? 24.812 11.148 7.328 1 55.38 290 LYS B O 1
ATOM 5690 N N . GLU B 1 291 ? 23.234 11.062 5.754 1 51.94 291 GLU B N 1
ATOM 5691 C CA . GLU B 1 291 ? 24.234 11.648 4.867 1 51.94 291 GLU B CA 1
ATOM 5692 C C . GLU B 1 291 ? 24.391 13.148 5.133 1 51.94 291 GLU B C 1
ATOM 5694 O O . GLU B 1 291 ? 23.562 13.75 5.805 1 51.94 291 GLU B O 1
ATOM 5699 N N . SER B 1 292 ? 25.562 13.578 4.793 1 50.53 292 SER B N 1
ATOM 5700 C CA . SER B 1 292 ? 25.938 14.977 4.938 1 50.53 292 SER B CA 1
ATOM 5701 C C . SER B 1 292 ? 24.797 15.906 4.531 1 50.53 292 SER B C 1
ATOM 5703 O O . SER B 1 292 ? 24.766 17.078 4.934 1 50.53 292 SER B O 1
ATOM 5705 N N . ASP B 1 293 ? 23.875 15.336 3.775 1 51.62 293 ASP B N 1
ATOM 5706 C CA . ASP B 1 293 ? 22.906 16.266 3.189 1 51.62 293 ASP B CA 1
ATOM 5707 C C . ASP B 1 293 ? 21.656 16.391 4.07 1 51.62 293 ASP B C 1
ATOM 5709 O O . ASP B 1 293 ? 20.703 17.078 3.715 1 51.62 293 ASP B O 1
ATOM 5713 N N . GLY B 1 294 ? 21.766 15.797 5.316 1 54.5 294 GLY B N 1
ATOM 5714 C CA . GLY B 1 294 ? 20.766 16.047 6.348 1 54.5 294 GLY B CA 1
ATOM 5715 C C . GLY B 1 294 ? 19.578 15.109 6.258 1 54.5 294 GLY B C 1
ATOM 5716 O O . GLY B 1 294 ? 18.672 15.164 7.098 1 54.5 294 GLY B O 1
ATOM 5717 N N . SER B 1 295 ? 19.453 14.391 5.125 1 56.5 295 SER B N 1
ATOM 5718 C CA . SER B 1 295 ? 18.281 13.539 5.066 1 56.5 295 SER B CA 1
ATOM 5719 C C . SER B 1 295 ? 18.609 12.109 5.484 1 56.5 295 SER B C 1
ATOM 5721 O O . SER B 1 295 ? 19.703 11.617 5.227 1 56.5 295 SER B O 1
ATOM 5723 N N . SER B 1 296 ? 17.875 11.578 6.43 1 58.31 296 SER B N 1
ATOM 5724 C CA . SER B 1 296 ? 18.031 10.18 6.797 1 58.31 296 SER B CA 1
ATOM 5725 C C . SER B 1 296 ? 17.547 9.258 5.68 1 58.31 296 SER B C 1
ATOM 5727 O O . SER B 1 296 ? 16.453 9.438 5.152 1 58.31 296 SER B O 1
ATOM 5729 N N . GLN B 1 297 ? 18.5 8.633 4.984 1 62.38 297 GLN B N 1
ATOM 5730 C CA . GLN B 1 297 ? 18.125 7.664 3.957 1 62.38 297 GLN B CA 1
ATOM 5731 C C . GLN B 1 297 ? 17.703 6.336 4.582 1 62.38 297 GLN B C 1
ATOM 5733 O O . GLN B 1 297 ? 18.25 5.926 5.605 1 62.38 297 GLN B O 1
ATOM 5738 N N . VAL B 1 298 ? 16.562 5.844 4.262 1 63.25 298 VAL B N 1
ATOM 5739 C CA . VAL B 1 298 ? 16.062 4.543 4.695 1 63.25 298 VAL B CA 1
ATOM 5740 C C . VAL B 1 298 ? 16.188 3.533 3.555 1 63.25 298 VAL B C 1
ATOM 5742 O O . VAL B 1 298 ? 15.758 3.797 2.43 1 63.25 298 VAL B O 1
ATOM 5745 N N . VAL B 1 299 ? 17.031 2.523 3.805 1 65.31 299 VAL B N 1
ATOM 5746 C CA . VAL B 1 299 ? 17.188 1.487 2.791 1 65.31 299 VAL B CA 1
ATOM 5747 C C . VAL B 1 299 ? 16.609 0.169 3.299 1 65.31 299 VAL B C 1
ATOM 5749 O O . VAL B 1 299 ? 16.812 -0.198 4.457 1 65.31 299 VAL B O 1
ATOM 5752 N N . GLY B 1 300 ? 15.703 -0.359 2.539 1 64.62 300 GLY B N 1
ATOM 5753 C CA . GLY B 1 300 ? 15.211 -1.697 2.83 1 64.62 300 GLY B CA 1
ATOM 5754 C C . GLY B 1 300 ? 16.125 -2.793 2.297 1 64.62 300 GLY B C 1
ATOM 5755 O O . GLY B 1 300 ? 16.625 -2.699 1.175 1 64.62 300 GLY B O 1
ATOM 5756 N N . LEU B 1 301 ? 16.547 -3.697 3.23 1 65 301 LEU B N 1
ATOM 5757 C CA . LEU B 1 301 ? 17.391 -4.812 2.83 1 65 301 LEU B CA 1
ATOM 5758 C C . LEU B 1 301 ? 16.703 -6.145 3.09 1 65 301 LEU B C 1
ATOM 5760 O O . LEU B 1 301 ? 16.078 -6.332 4.133 1 65 301 LEU B O 1
ATOM 5764 N N . ALA B 1 302 ? 16.578 -6.914 2.049 1 64.31 302 ALA B N 1
ATOM 5765 C CA . ALA B 1 302 ? 16.125 -8.297 2.207 1 64.31 302 ALA B CA 1
ATOM 5766 C C . ALA B 1 302 ? 17.312 -9.242 2.387 1 64.31 302 ALA B C 1
ATOM 5768 O O . ALA B 1 302 ? 18.422 -8.93 1.982 1 64.31 302 ALA B O 1
ATOM 5769 N N . GLU B 1 303 ? 17.109 -10.328 3.295 1 63.38 303 GLU B N 1
ATOM 5770 C CA . GLU B 1 303 ? 18.141 -11.367 3.395 1 63.38 303 GLU B CA 1
ATOM 5771 C C . GLU B 1 303 ? 18.531 -11.891 2.016 1 63.38 303 GLU B C 1
ATOM 5773 O O . GLU B 1 303 ? 17.672 -12.18 1.185 1 63.38 303 GLU B O 1
ATOM 5778 N N . GLN B 1 304 ? 19.859 -11.633 1.783 1 65.19 304 GLN B N 1
ATOM 5779 C CA . GLN B 1 304 ? 20.266 -12.086 0.458 1 65.19 304 GLN B CA 1
ATOM 5780 C C . GLN B 1 304 ? 21.344 -13.164 0.551 1 65.19 304 GLN B C 1
ATOM 5782 O O . GLN B 1 304 ? 22.281 -13.039 1.323 1 65.19 304 GLN B O 1
ATOM 5787 N N . ARG B 1 305 ? 20.938 -14.305 0.152 1 73.56 305 ARG B N 1
ATOM 5788 C CA . ARG B 1 305 ? 21.922 -15.344 -0.094 1 73.56 305 ARG B CA 1
ATOM 5789 C C . ARG B 1 305 ? 22.578 -15.164 -1.461 1 73.56 305 ARG B C 1
ATOM 5791 O O . ARG B 1 305 ? 21.891 -14.867 -2.445 1 73.56 305 ARG B O 1
ATOM 5798 N N . VAL B 1 306 ? 23.891 -15.203 -1.398 1 79.94 306 VAL B N 1
ATOM 5799 C CA . VAL B 1 306 ? 24.609 -15.18 -2.672 1 79.94 306 VAL B CA 1
ATOM 5800 C C . VAL B 1 306 ? 24.594 -16.578 -3.293 1 79.94 306 VAL B C 1
ATOM 5802 O O . VAL B 1 306 ? 24.891 -17.562 -2.617 1 79.94 306 VAL B O 1
ATOM 5805 N N . PHE B 1 307 ? 24.219 -16.688 -4.543 1 86.88 307 PHE B N 1
ATOM 5806 C CA . PHE B 1 307 ? 24.156 -17.953 -5.258 1 86.88 307 PHE B CA 1
ATOM 5807 C C . PHE B 1 307 ? 25.297 -18.078 -6.258 1 86.88 307 PHE B C 1
ATOM 5809 O O . PHE B 1 307 ? 25.656 -17.094 -6.922 1 86.88 307 PHE B O 1
ATOM 5816 N N . SER B 1 308 ? 25.906 -19.234 -6.305 1 88.62 308 SER B N 1
ATOM 5817 C CA . SER B 1 3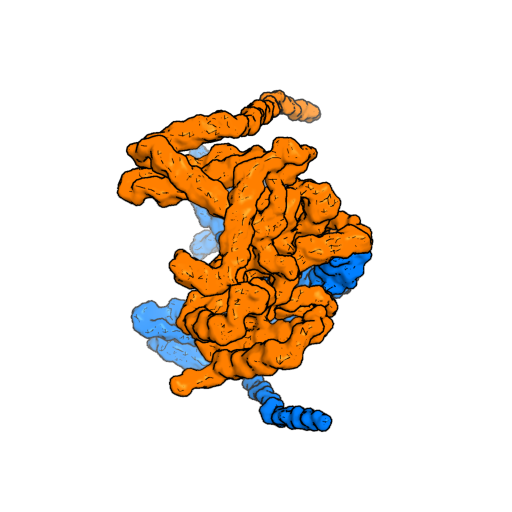08 ? 26.906 -19.5 -7.332 1 88.62 308 SER B CA 1
ATOM 5818 C C . SER B 1 308 ? 26.266 -19.625 -8.711 1 88.62 308 SER B C 1
ATOM 5820 O O . SER B 1 308 ? 25.047 -19.766 -8.828 1 88.62 308 SER B O 1
ATOM 5822 N N . ASP B 1 309 ? 27.047 -19.562 -9.711 1 88.19 309 ASP B N 1
ATOM 5823 C CA . ASP B 1 309 ? 26.562 -19.688 -11.086 1 88.19 309 ASP B CA 1
ATOM 5824 C C . ASP B 1 309 ? 25.891 -21.047 -11.305 1 88.19 309 ASP B C 1
ATOM 5826 O O . ASP B 1 309 ? 24.875 -21.141 -11.992 1 88.19 309 ASP B O 1
ATOM 5830 N N . GLU B 1 310 ? 26.484 -21.953 -10.734 1 92.19 310 GLU B N 1
ATOM 5831 C CA . GLU B 1 310 ? 25.938 -23.297 -10.867 1 92.19 310 GLU B CA 1
ATOM 5832 C C . GLU B 1 310 ? 24.578 -23.406 -10.18 1 92.19 310 GLU B C 1
ATOM 5834 O O . GLU B 1 310 ? 23.656 -24.031 -10.703 1 92.19 310 GLU B O 1
ATOM 5839 N N . GLU B 1 311 ? 24.5 -22.812 -9.086 1 91.62 311 GLU B N 1
ATOM 5840 C CA . GLU B 1 311 ? 23.234 -22.812 -8.352 1 91.62 311 GLU B CA 1
ATOM 5841 C C . GLU B 1 311 ? 22.156 -22.047 -9.117 1 91.62 311 GLU B C 1
ATOM 5843 O O . GLU B 1 311 ? 21 -22.484 -9.172 1 91.62 311 GLU B O 1
ATOM 5848 N N . LEU B 1 312 ? 22.578 -21 -9.703 1 88.69 312 LEU B N 1
ATOM 5849 C CA . LEU B 1 312 ? 21.641 -20.188 -10.461 1 88.69 312 LEU B CA 1
ATOM 5850 C C . LEU B 1 312 ? 21.109 -20.953 -11.672 1 88.69 312 LEU B C 1
ATOM 5852 O O . LEU B 1 312 ? 19.922 -20.859 -12 1 88.69 312 LEU B O 1
ATOM 5856 N N . LYS B 1 313 ? 21.938 -21.672 -12.289 1 90.5 313 LYS B N 1
ATOM 5857 C CA . LYS B 1 313 ? 21.516 -22.5 -13.422 1 90.5 313 LYS B CA 1
ATOM 5858 C C . LYS B 1 313 ? 20.516 -23.562 -12.984 1 90.5 313 LYS B C 1
ATOM 5860 O O . LYS B 1 313 ? 19.516 -23.812 -13.68 1 90.5 313 LYS B O 1
ATOM 5865 N N . ARG B 1 314 ? 20.812 -24.109 -11.891 1 91.69 314 ARG B N 1
ATOM 5866 C CA . ARG B 1 314 ? 19.891 -25.094 -11.328 1 91.69 314 ARG B CA 1
ATOM 5867 C C . ARG B 1 314 ? 18.531 -24.469 -11.039 1 91.69 314 ARG B C 1
ATOM 5869 O O . ARG B 1 314 ? 17.5 -25.094 -11.289 1 91.69 314 ARG B O 1
ATOM 5876 N N . CYS B 1 315 ? 18.609 -23.391 -10.516 1 91.44 315 CYS B N 1
ATOM 5877 C CA . CYS B 1 315 ? 17.359 -22.688 -10.195 1 91.44 315 CYS B CA 1
ATOM 5878 C C . CYS B 1 315 ? 16.594 -22.328 -11.461 1 91.44 315 CYS B C 1
ATOM 5880 O O . CYS B 1 315 ? 15.367 -22.438 -11.5 1 91.44 315 CYS B O 1
ATOM 5882 N N . GLU B 1 316 ? 17.297 -21.875 -12.445 1 88.25 316 GLU B N 1
ATOM 5883 C CA . GLU B 1 316 ? 16.656 -21.516 -13.711 1 88.25 316 GLU B CA 1
ATOM 5884 C C . GLU B 1 316 ? 15.883 -22.703 -14.281 1 88.25 316 GLU B C 1
ATOM 5886 O O . GLU B 1 316 ? 14.773 -22.531 -14.797 1 88.25 316 GLU B O 1
ATOM 5891 N N . HIS B 1 317 ? 16.422 -23.781 -14.164 1 89.81 317 HIS B N 1
ATOM 5892 C CA . HIS B 1 317 ? 15.781 -24.984 -14.68 1 89.81 317 HIS B CA 1
ATOM 5893 C C . HIS B 1 317 ? 14.586 -25.391 -13.82 1 89.81 317 HIS B C 1
ATOM 5895 O O . HIS B 1 317 ? 13.508 -25.688 -14.344 1 89.81 317 HIS B O 1
ATOM 5901 N N . ALA B 1 318 ? 14.781 -25.328 -12.555 1 90.38 318 ALA B N 1
ATOM 5902 C CA . ALA B 1 318 ? 13.766 -25.812 -11.617 1 90.38 318 ALA B CA 1
ATOM 5903 C C . ALA B 1 318 ? 12.562 -24.875 -11.586 1 90.38 318 ALA B C 1
ATOM 5905 O O . ALA B 1 318 ? 11.438 -25.312 -11.32 1 90.38 318 ALA B O 1
ATOM 5906 N N . LEU B 1 319 ? 12.844 -23.609 -11.875 1 91.38 319 LEU B N 1
ATOM 5907 C CA . LEU B 1 319 ? 11.797 -22.609 -11.719 1 91.38 319 LEU B CA 1
ATOM 5908 C C . LEU B 1 319 ? 11.281 -22.141 -13.078 1 91.38 319 LEU B C 1
ATOM 5910 O O . LEU B 1 319 ? 10.555 -21.156 -13.164 1 91.38 319 LEU B O 1
ATOM 5914 N N . ALA B 1 320 ? 11.617 -22.844 -14.086 1 90.5 320 ALA B N 1
ATOM 5915 C CA . ALA B 1 320 ? 11.234 -22.438 -15.438 1 90.5 320 ALA B CA 1
ATOM 5916 C C . ALA B 1 320 ? 9.75 -22.672 -15.68 1 90.5 320 ALA B C 1
ATOM 5918 O O . ALA B 1 320 ? 9.172 -23.641 -15.195 1 90.5 320 ALA B O 1
ATOM 5919 N N . LEU B 1 321 ? 9.164 -21.734 -16.422 1 90.38 321 LEU B N 1
ATOM 5920 C CA . LEU B 1 321 ? 7.77 -21.844 -16.844 1 90.38 321 LEU B CA 1
ATOM 5921 C C . LEU B 1 321 ? 7.66 -21.906 -18.359 1 90.38 321 LEU B C 1
ATOM 5923 O O . LEU B 1 321 ? 8.492 -21.328 -19.062 1 90.38 321 LEU B O 1
ATOM 5927 N N . MET B 1 322 ? 6.676 -22.672 -18.781 1 87.88 322 MET B N 1
ATOM 5928 C CA . MET B 1 322 ? 6.367 -22.641 -20.203 1 87.88 322 MET B CA 1
ATOM 5929 C C . MET B 1 322 ? 5.844 -21.266 -20.625 1 87.88 322 MET B C 1
ATOM 5931 O O . MET B 1 322 ? 5.031 -20.672 -19.922 1 87.88 322 MET B O 1
ATOM 5935 N N . PRO B 1 323 ? 6.41 -20.859 -21.75 1 79.06 323 PRO B N 1
ATOM 5936 C CA . PRO B 1 323 ? 5.906 -19.562 -22.203 1 79.06 323 PRO B CA 1
ATOM 5937 C C . PRO B 1 323 ? 4.406 -19.578 -22.484 1 79.06 323 PRO B C 1
ATOM 5939 O O . PRO B 1 323 ? 3.893 -20.547 -23.047 1 79.06 323 PRO B O 1
ATOM 5942 N N . TRP B 1 324 ? 3.645 -18.781 -21.844 1 77.12 324 TRP B N 1
ATOM 5943 C CA . TRP B 1 324 ? 2.219 -18.609 -22.109 1 77.12 324 TRP B CA 1
ATOM 5944 C C . TRP B 1 324 ? 1.938 -17.234 -22.703 1 77.12 324 TRP B C 1
ATOM 5946 O O . TRP B 1 324 ? 1.605 -16.297 -21.969 1 77.12 324 TRP B O 1
ATOM 5956 N N . THR B 1 325 ? 1.95 -17.172 -24 1 74.25 325 THR B N 1
ATOM 5957 C CA . THR B 1 325 ? 1.843 -15.875 -24.672 1 74.25 325 THR B CA 1
ATOM 5958 C C . THR B 1 325 ? 0.394 -15.586 -25.062 1 74.25 325 THR B C 1
ATOM 5960 O O . THR B 1 325 ? -0.049 -14.438 -25 1 74.25 325 THR B O 1
ATOM 5963 N N . SER B 1 326 ? -0.352 -16.688 -25.484 1 83.38 326 SER B N 1
ATOM 5964 C CA . SER B 1 326 ? -1.751 -16.531 -25.875 1 83.38 326 SER B CA 1
ATOM 5965 C C . SER B 1 326 ? -2.52 -17.828 -25.719 1 83.38 326 SER B C 1
ATOM 5967 O O . SER B 1 326 ? -1.918 -18.906 -25.578 1 83.38 326 SER B O 1
ATOM 5969 N N . GLU B 1 327 ? -3.803 -17.719 -25.703 1 88.5 327 GLU B N 1
ATOM 5970 C CA . GLU B 1 327 ? -4.629 -18.938 -25.672 1 88.5 327 GLU B CA 1
ATOM 5971 C C . GLU B 1 327 ? -4.41 -19.781 -26.906 1 88.5 327 GLU B C 1
ATOM 5973 O O . GLU B 1 327 ? -4.41 -21.016 -26.828 1 88.5 327 GLU B O 1
ATOM 5978 N N . ALA B 1 328 ? -4.223 -19.078 -27.984 1 91.62 328 ALA B N 1
ATOM 5979 C CA . ALA B 1 328 ? -3.99 -19.781 -29.25 1 91.62 328 ALA B CA 1
ATOM 5980 C C . ALA B 1 328 ? -2.695 -20.594 -29.188 1 91.62 328 ALA B C 1
ATOM 5982 O O . ALA B 1 328 ? -2.646 -21.734 -29.641 1 91.62 328 ALA B O 1
ATOM 5983 N N . ASP B 1 329 ? -1.721 -19.953 -28.656 1 89.88 329 ASP B N 1
ATOM 5984 C CA . ASP B 1 329 ? -0.443 -20.656 -28.516 1 89.88 329 ASP B CA 1
ATOM 5985 C C . ASP B 1 329 ? -0.567 -21.844 -27.578 1 89.88 329 ASP B C 1
ATOM 5987 O O . ASP B 1 329 ? 0.051 -22.891 -27.797 1 89.88 329 ASP B O 1
ATOM 5991 N N . HIS B 1 330 ? -1.331 -21.656 -26.578 1 91.31 330 HIS B N 1
ATOM 5992 C CA . HIS B 1 330 ? -1.528 -22.75 -25.641 1 91.31 330 HIS B CA 1
ATOM 5993 C C . HIS B 1 330 ? -2.311 -23.906 -26.281 1 91.31 330 HIS B C 1
ATOM 5995 O O . HIS B 1 330 ? -2.004 -25.078 -26.047 1 91.31 330 HIS B O 1
ATOM 6001 N N . ALA B 1 331 ? -3.314 -23.531 -27 1 94.69 331 ALA B N 1
ATOM 6002 C CA . ALA B 1 331 ? -4.07 -24.562 -27.734 1 94.69 331 ALA B CA 1
ATOM 6003 C C . ALA B 1 331 ? -3.16 -25.359 -28.656 1 94.69 331 ALA B C 1
ATOM 6005 O O . ALA B 1 331 ? -3.244 -26.578 -28.703 1 94.69 331 ALA B O 1
ATOM 6006 N N . ALA B 1 332 ? -2.346 -24.656 -29.375 1 95.19 332 ALA B N 1
ATOM 6007 C CA . ALA B 1 332 ? -1.412 -25.312 -30.281 1 95.19 332 ALA B CA 1
ATOM 6008 C C . ALA B 1 332 ? -0.476 -26.25 -29.531 1 95.19 332 ALA B C 1
ATOM 6010 O O . ALA B 1 332 ? -0.145 -27.328 -30.016 1 95.19 332 ALA B O 1
ATOM 6011 N N . TYR B 1 333 ? -0.088 -25.781 -28.469 1 93 333 TYR B N 1
ATOM 6012 C CA . TYR B 1 333 ? 0.778 -26.609 -27.641 1 93 333 TYR B CA 1
ATOM 6013 C C . TYR B 1 333 ? 0.07 -27.906 -27.219 1 93 333 TYR B C 1
ATOM 6015 O O . TYR B 1 333 ? 0.627 -29 -27.359 1 93 333 TYR B O 1
ATOM 6023 N N . ARG B 1 334 ? -1.09 -27.797 -26.719 1 93.62 334 ARG B N 1
ATOM 6024 C CA . ARG B 1 334 ? -1.868 -28.938 -26.266 1 93.62 334 ARG B CA 1
ATOM 6025 C C . ARG B 1 334 ? -2.086 -29.938 -27.406 1 93.62 334 ARG B C 1
ATOM 6027 O O . ARG B 1 334 ? -1.893 -31.141 -27.219 1 93.62 334 ARG B O 1
ATOM 6034 N N . VAL B 1 335 ? -2.48 -29.391 -28.484 1 96.38 335 VAL B N 1
ATOM 6035 C CA . VAL B 1 335 ? -2.75 -30.234 -29.641 1 96.38 335 VAL B CA 1
ATOM 6036 C C . VAL B 1 335 ? -1.455 -30.891 -30.109 1 96.38 335 VAL B C 1
ATOM 6038 O O . VAL B 1 335 ? -1.453 -32.062 -30.5 1 96.38 335 VAL B O 1
ATOM 6041 N N . GLY B 1 336 ? -0.439 -30.125 -30.125 1 94.88 336 GLY B N 1
ATOM 6042 C CA . GLY B 1 336 ? 0.849 -30.688 -30.5 1 94.88 336 GLY B CA 1
ATOM 6043 C C . GLY B 1 336 ? 1.254 -31.875 -29.656 1 94.88 336 GLY B C 1
ATOM 6044 O O . GLY B 1 336 ? 1.73 -32.875 -30.172 1 94.88 336 GLY B O 1
ATOM 6045 N N . GLN B 1 337 ? 1.058 -31.766 -28.375 1 93.19 337 GLN B N 1
ATOM 6046 C CA . GLN B 1 337 ? 1.368 -32.875 -27.469 1 93.19 337 GLN B CA 1
ATOM 6047 C C . GLN B 1 337 ? 0.494 -34.094 -27.766 1 93.19 337 GLN B C 1
ATOM 6049 O O . GLN B 1 337 ? 0.977 -35.219 -27.766 1 93.19 337 GLN B O 1
ATOM 6054 N N . TRP B 1 338 ? -0.726 -33.844 -28 1 95.25 338 TRP B N 1
ATOM 6055 C CA . TRP B 1 338 ? -1.662 -34.906 -28.297 1 95.25 338 TRP B CA 1
ATOM 6056 C C . TRP B 1 338 ? -1.281 -35.625 -29.609 1 95.25 338 TRP B C 1
ATOM 6058 O O . TRP B 1 338 ? -1.285 -36.844 -29.688 1 95.25 338 TRP B O 1
ATOM 6068 N N . LEU B 1 339 ? -0.94 -34.781 -30.656 1 95.5 339 LEU B N 1
ATOM 6069 C CA . LEU B 1 339 ? -0.547 -35.344 -31.953 1 95.5 339 LEU B CA 1
ATOM 6070 C C . LEU B 1 339 ? 0.687 -36.25 -31.797 1 95.5 339 LEU B C 1
ATOM 6072 O O . LEU B 1 339 ? 0.762 -37.312 -32.406 1 95.5 339 LEU B O 1
ATOM 6076 N N . GLN B 1 340 ? 1.563 -35.781 -31.031 1 92.75 340 GLN B N 1
ATOM 6077 C CA . GLN B 1 340 ? 2.779 -36.562 -30.797 1 92.75 340 GLN B CA 1
ATOM 6078 C C . GLN B 1 340 ? 2.463 -37.906 -30.156 1 92.75 340 GLN B C 1
ATOM 6080 O O . GLN B 1 340 ? 3.059 -38.938 -30.516 1 92.75 340 GLN B O 1
ATOM 6085 N N . GLN B 1 341 ? 1.579 -37.938 -29.281 1 91.94 341 GLN B N 1
ATOM 6086 C CA . GLN B 1 341 ? 1.205 -39.156 -28.562 1 91.94 341 GLN B CA 1
ATOM 6087 C C . GLN B 1 341 ? 0.414 -40.094 -29.469 1 91.94 341 GLN B C 1
ATOM 6089 O O . GLN B 1 341 ? 0.484 -41.312 -29.312 1 91.94 341 GLN B O 1
ATOM 6094 N N . GLN B 1 342 ? -0.296 -39.562 -30.453 1 94 342 GLN B N 1
ATOM 6095 C CA . GLN B 1 342 ? -1.294 -40.344 -31.156 1 94 342 GLN B CA 1
ATOM 6096 C C . GLN B 1 342 ? -0.784 -40.75 -32.531 1 94 342 GLN B C 1
ATOM 6098 O O . GLN B 1 342 ? -1.386 -41.594 -33.219 1 94 342 GLN B O 1
ATOM 6103 N N . ILE B 1 343 ? 0.28 -40.25 -32.906 1 90.81 343 ILE B N 1
ATOM 6104 C CA . ILE B 1 343 ? 0.73 -40.406 -34.281 1 90.81 343 ILE B CA 1
ATOM 6105 C C . ILE B 1 343 ? 0.847 -41.875 -34.625 1 90.81 343 ILE B C 1
ATOM 6107 O O . ILE B 1 343 ? 0.522 -42.312 -35.75 1 90.81 343 ILE B O 1
ATOM 6111 N N . ALA B 1 344 ? 1.319 -42.688 -33.656 1 88.5 344 ALA B N 1
ATOM 6112 C CA . ALA B 1 344 ? 1.541 -44.094 -33.938 1 88.5 344 ALA B CA 1
ATOM 6113 C C . ALA B 1 344 ? 0.34 -44.938 -33.5 1 88.5 344 ALA B C 1
ATOM 6115 O O . ALA B 1 344 ? 0.265 -46.125 -33.781 1 88.5 344 ALA B O 1
ATOM 6116 N N . LEU B 1 345 ? -0.667 -44.25 -32.906 1 91.88 345 LEU B N 1
ATOM 6117 C CA . LEU B 1 345 ? -1.725 -45.031 -32.25 1 91.88 345 LEU B CA 1
ATOM 6118 C C . LEU B 1 345 ? -3.043 -44.875 -33 1 91.88 345 LEU B C 1
ATOM 6120 O O . LEU B 1 345 ? -3.93 -45.719 -32.875 1 91.88 345 LEU B O 1
ATOM 6124 N N . THR B 1 346 ? -3.148 -43.75 -33.688 1 93.56 346 THR B N 1
ATOM 6125 C CA . THR B 1 346 ? -4.41 -43.406 -34.312 1 93.56 346 THR B CA 1
ATOM 6126 C C . THR B 1 346 ? -4.176 -43 -35.781 1 93.56 346 THR B C 1
ATOM 6128 O O . THR B 1 346 ? -3.324 -42.125 -36.031 1 93.56 346 THR B O 1
ATOM 6131 N N . PRO B 1 347 ? -4.93 -43.562 -36.688 1 92.88 347 PRO B N 1
ATOM 6132 C CA . PRO B 1 347 ? -4.781 -43.125 -38.094 1 92.88 347 PRO B CA 1
ATOM 6133 C C . PRO B 1 347 ? -5.027 -41.656 -38.312 1 92.88 347 PRO B C 1
ATOM 6135 O O . PRO B 1 347 ? -5.84 -41.062 -37.594 1 92.88 347 PRO B O 1
ATOM 6138 N N . VAL B 1 348 ? -4.355 -41.125 -39.312 1 94.12 348 VAL B N 1
ATOM 6139 C CA . VAL B 1 348 ? -4.344 -39.688 -39.562 1 94.12 348 VAL B CA 1
ATOM 6140 C C . VAL B 1 348 ? -5.77 -39.188 -39.781 1 94.12 348 VAL B C 1
ATOM 6142 O O . VAL B 1 348 ? -6.148 -38.125 -39.312 1 94.12 348 VAL B O 1
ATOM 6145 N N . GLN B 1 349 ? -6.629 -39.938 -40.5 1 94.38 349 GLN B N 1
ATOM 6146 C CA . GLN B 1 349 ? -8 -39.531 -40.812 1 94.38 349 GLN 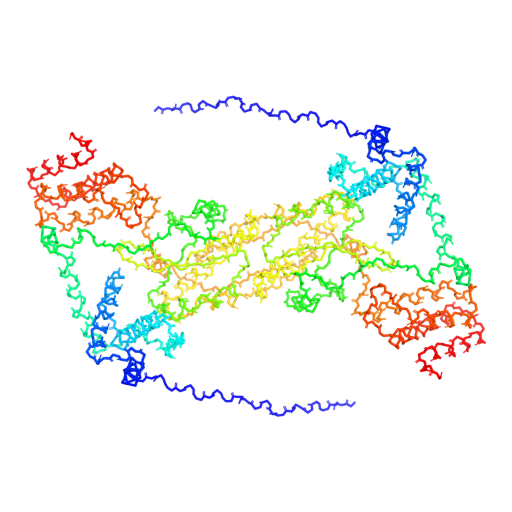B CA 1
ATOM 6147 C C . GLN B 1 349 ? -8.836 -39.438 -39.562 1 94.38 349 GLN B C 1
ATOM 6149 O O . GLN B 1 349 ? -9.672 -38.531 -39.406 1 94.38 349 GLN B O 1
ATOM 6154 N N . ASP B 1 350 ? -8.656 -40.344 -38.656 1 95.94 350 ASP B N 1
ATOM 6155 C CA . ASP B 1 350 ? -9.398 -40.344 -37.406 1 95.94 350 ASP B CA 1
ATOM 6156 C C . ASP B 1 350 ? -8.945 -39.188 -36.5 1 95.94 350 ASP B C 1
ATOM 6158 O O . ASP B 1 350 ? -9.766 -38.562 -35.844 1 95.94 350 ASP B O 1
ATOM 6162 N N . ARG B 1 351 ? -7.648 -38.969 -36.531 1 96.44 351 ARG B N 1
ATOM 6163 C CA . ARG B 1 351 ? -7.152 -37.812 -35.75 1 96.44 351 ARG B CA 1
ATOM 6164 C C . ARG B 1 351 ? -7.773 -36.531 -36.25 1 96.44 351 ARG B C 1
ATOM 6166 O O . ARG B 1 351 ? -8.172 -35.688 -35.438 1 96.44 351 ARG B O 1
ATOM 6173 N N . TYR B 1 352 ? -7.918 -36.406 -37.562 1 96.44 352 TYR B N 1
ATOM 6174 C CA . TYR B 1 352 ? -8.539 -35.25 -38.156 1 96.44 352 TYR B CA 1
ATOM 6175 C C . TYR B 1 352 ? -9.984 -35.094 -37.688 1 96.44 352 TYR B C 1
ATOM 6177 O O . TYR B 1 352 ? -10.375 -34.031 -37.219 1 96.44 352 TYR B O 1
ATOM 6185 N N . LYS B 1 353 ? -10.734 -36.125 -37.75 1 96 353 LYS B N 1
ATOM 6186 C CA . LYS B 1 353 ? -12.148 -36.094 -37.375 1 96 353 LYS B CA 1
ATOM 6187 C C . LYS B 1 353 ? -12.32 -35.75 -35.906 1 96 353 LYS B C 1
ATOM 6189 O O . LYS B 1 353 ? -13.195 -34.969 -35.531 1 96 353 LYS B O 1
ATOM 6194 N N . LEU B 1 354 ? -11.516 -36.375 -35.125 1 96.69 354 LEU B N 1
ATOM 6195 C CA . LEU B 1 354 ? -11.602 -36.188 -33.688 1 96.69 354 LEU B CA 1
ATOM 6196 C C . LEU B 1 354 ? -11.234 -34.75 -33.281 1 96.69 354 LEU B C 1
ATOM 6198 O O . LEU B 1 354 ? -11.875 -34.156 -32.438 1 96.69 354 LEU B O 1
ATOM 6202 N N . LEU B 1 355 ? -10.195 -34.188 -33.938 1 97.06 355 LEU B N 1
ATOM 6203 C CA . LEU B 1 355 ? -9.781 -32.812 -33.656 1 97.06 355 LEU B CA 1
ATOM 6204 C C . LEU B 1 355 ? -10.844 -31.812 -34.094 1 97.06 355 LEU B C 1
ATOM 6206 O O . LEU B 1 355 ? -11.07 -30.797 -33.438 1 97.06 355 LEU B O 1
ATOM 6210 N N . ARG B 1 356 ? -11.469 -32.062 -35.188 1 95.88 356 ARG B N 1
ATOM 6211 C CA . ARG B 1 356 ? -12.539 -31.203 -35.688 1 95.88 356 ARG B CA 1
ATOM 6212 C C . ARG B 1 356 ? -13.68 -31.141 -34.656 1 95.88 356 ARG B C 1
ATOM 6214 O O . ARG B 1 356 ? -14.25 -30.078 -34.438 1 95.88 356 ARG B O 1
ATOM 6221 N N . LYS B 1 357 ? -13.992 -32.281 -34.094 1 94.75 357 LYS B N 1
ATOM 6222 C CA . LYS B 1 357 ? -15.031 -32.312 -33.062 1 94.75 357 LYS B CA 1
ATOM 6223 C C . LYS B 1 357 ? -14.586 -31.609 -31.812 1 94.75 357 LYS B C 1
ATOM 6225 O O . LYS B 1 357 ? -15.375 -30.906 -31.172 1 94.75 357 LYS B O 1
ATOM 6230 N N . TRP B 1 358 ? -13.328 -31.859 -31.484 1 96 358 TRP B N 1
ATOM 6231 C CA . TRP B 1 358 ? -12.742 -31.203 -30.312 1 96 358 TRP B CA 1
ATOM 6232 C C . TRP B 1 358 ? -12.82 -29.688 -30.438 1 96 358 TRP B C 1
ATOM 6234 O O . TRP B 1 358 ? -13.094 -28.984 -29.469 1 96 358 TRP B O 1
ATOM 6244 N N . CYS B 1 359 ? -12.602 -29.188 -31.625 1 96.56 359 CYS B N 1
ATOM 6245 C CA . CYS B 1 359 ? -12.578 -27.75 -31.891 1 96.56 359 CYS B CA 1
ATOM 6246 C C . CYS B 1 359 ? -13.969 -27.141 -31.734 1 96.56 359 CYS B C 1
ATOM 6248 O O . CYS B 1 359 ? -14.117 -25.922 -31.625 1 96.56 359 CYS B O 1
ATOM 6250 N N . GLN B 1 360 ? -15.039 -27.969 -31.656 1 94.38 360 GLN B N 1
ATOM 6251 C CA . GLN B 1 360 ? -16.406 -27.484 -31.531 1 94.38 360 GLN B CA 1
ATOM 6252 C C . G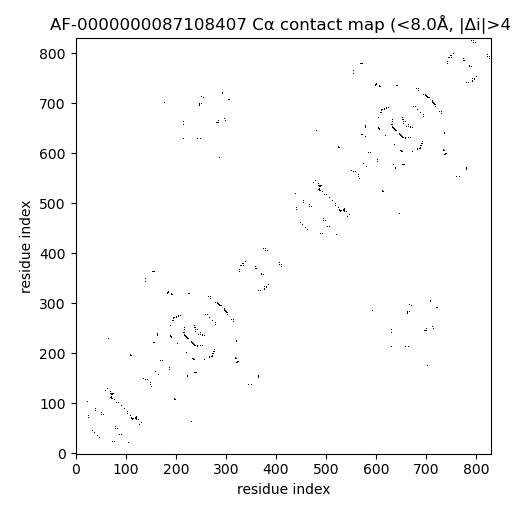LN B 1 360 ? -16.812 -27.344 -30.078 1 94.38 360 GLN B C 1
ATOM 6254 O O . GLN B 1 360 ? -17.875 -26.797 -29.766 1 94.38 360 GLN B O 1
ATOM 6259 N N . GLN B 1 361 ? -15.977 -27.75 -29.203 1 93.19 361 GLN B N 1
ATOM 6260 C CA . GLN B 1 361 ? -16.281 -27.734 -27.766 1 93.19 361 GLN B CA 1
ATOM 6261 C C . GLN B 1 361 ? -15.57 -26.578 -27.078 1 93.19 361 GLN B C 1
ATOM 6263 O O . GLN B 1 361 ? -14.672 -25.953 -27.641 1 93.19 361 GLN B O 1
ATOM 6268 N N . LYS B 1 362 ? -16.031 -26.312 -25.875 1 92.06 362 LYS B N 1
ATOM 6269 C CA . LYS B 1 362 ? -15.359 -25.344 -25.016 1 92.06 362 LYS B CA 1
ATOM 6270 C C . LYS B 1 362 ? -14.367 -26.031 -24.094 1 92.06 362 LYS B C 1
ATOM 6272 O O . LYS B 1 362 ? -14.625 -27.125 -23.594 1 92.06 362 LYS B O 1
ATOM 6277 N N . HIS B 1 363 ? -13.242 -25.406 -23.984 1 92.69 363 HIS B N 1
ATOM 6278 C CA . HIS B 1 363 ? -12.188 -26.016 -23.172 1 92.69 363 HIS B CA 1
ATOM 6279 C C . HIS B 1 363 ? -11.664 -25.031 -22.125 1 92.69 363 HIS B C 1
ATOM 6281 O O . HIS B 1 363 ? -11.555 -23.828 -22.406 1 92.69 363 HIS B O 1
ATOM 6287 N N . THR B 1 364 ? -11.32 -25.562 -21 1 90.44 364 THR B N 1
ATOM 6288 C CA . THR B 1 364 ? -10.711 -24.766 -19.953 1 90.44 364 THR B CA 1
ATOM 6289 C C . THR B 1 364 ? -9.414 -24.125 -20.438 1 90.44 364 THR B C 1
ATOM 6291 O O . THR B 1 364 ? -8.594 -24.797 -21.078 1 90.44 364 THR B O 1
ATOM 6294 N N . ASN B 1 365 ? -9.172 -22.859 -20.172 1 90.31 365 ASN B N 1
ATOM 6295 C CA . ASN B 1 365 ? -7.988 -22.078 -20.5 1 90.31 365 ASN B CA 1
ATOM 6296 C C . ASN B 1 365 ? -7.984 -21.656 -21.953 1 90.31 365 ASN B C 1
ATOM 6298 O O . ASN B 1 365 ? -7.035 -21.016 -22.422 1 90.31 365 ASN B O 1
ATOM 6302 N N . LEU B 1 366 ? -9.031 -22.078 -22.703 1 91.81 366 LEU B N 1
ATOM 6303 C CA . LEU B 1 366 ? -9.18 -21.719 -24.109 1 91.81 366 LEU B CA 1
ATOM 6304 C C . LEU B 1 366 ? -10.57 -21.141 -24.375 1 91.81 366 LEU B C 1
ATOM 6306 O O . LEU B 1 366 ? -11.109 -21.281 -25.484 1 91.81 366 LEU B O 1
ATOM 6310 N N . GLU B 1 367 ? -11.148 -20.578 -23.406 1 87.62 367 GLU B N 1
ATOM 6311 C CA . GLU B 1 367 ? -12.562 -20.203 -23.422 1 87.62 367 GLU B CA 1
ATOM 6312 C C . GLU B 1 367 ? -12.82 -19.062 -24.406 1 87.62 367 GLU B C 1
ATOM 6314 O O . GLU B 1 367 ? -13.93 -18.922 -24.922 1 87.62 367 GLU B O 1
ATOM 6319 N N . ASN B 1 368 ? -11.867 -18.312 -24.688 1 88.12 368 ASN B N 1
ATOM 6320 C CA . ASN B 1 368 ? -12.086 -17.141 -25.516 1 88.12 368 ASN B CA 1
ATOM 6321 C C . ASN B 1 368 ? -11.82 -17.438 -27 1 88.12 368 ASN B C 1
ATOM 6323 O O . ASN B 1 368 ? -11.984 -16.578 -27.859 1 88.12 368 ASN B O 1
ATOM 6327 N N . LEU B 1 369 ? -11.445 -18.656 -27.281 1 93.31 369 LEU B N 1
ATOM 6328 C CA . LEU B 1 369 ? -11.172 -19.016 -28.672 1 93.31 369 LEU B CA 1
ATOM 6329 C C . LEU B 1 369 ? -12.43 -19.516 -29.359 1 93.31 369 LEU B C 1
ATOM 6331 O O . LEU B 1 369 ? -13.195 -20.281 -28.781 1 93.31 369 LEU B O 1
ATOM 6335 N N . THR B 1 370 ? -12.625 -18.984 -30.531 1 94.88 370 THR B N 1
ATOM 6336 C CA . THR B 1 370 ? -13.688 -19.516 -31.391 1 94.88 370 THR B CA 1
ATOM 6337 C C . THR B 1 370 ? -13.273 -20.844 -32 1 94.88 370 THR B C 1
ATOM 6339 O O . THR B 1 370 ? -12.086 -21.172 -32.062 1 94.88 370 THR B O 1
ATOM 6342 N N . PRO B 1 371 ? -14.234 -21.578 -32.531 1 94.81 371 PRO B N 1
ATOM 6343 C CA . PRO B 1 371 ? -13.891 -22.828 -33.188 1 94.81 371 PRO B CA 1
ATOM 6344 C C . PRO B 1 371 ? -12.914 -22.625 -34.344 1 94.81 371 PRO B C 1
ATOM 6346 O O . PRO B 1 371 ? -12.039 -23.469 -34.594 1 94.81 371 PRO B O 1
ATOM 6349 N N . VAL B 1 372 ? -13.031 -21.484 -35 1 94.94 372 VAL B N 1
ATOM 6350 C CA . VAL B 1 372 ? -12.148 -21.188 -36.125 1 94.94 372 VAL B CA 1
ATOM 6351 C C . VAL B 1 372 ? -10.727 -20.984 -35.625 1 94.94 372 VAL B C 1
ATOM 6353 O O . VAL B 1 372 ? -9.773 -21.484 -36.25 1 94.94 372 VAL B O 1
ATOM 6356 N N . GLU B 1 373 ? -10.641 -20.312 -34.562 1 95.38 373 GLU B N 1
ATOM 6357 C CA . GLU B 1 373 ? -9.328 -20.047 -33.969 1 95.38 373 GLU B CA 1
ATOM 6358 C C . GLU B 1 373 ? -8.695 -21.328 -33.406 1 95.38 373 GLU B C 1
ATOM 6360 O O . GLU B 1 373 ? -7.48 -21.516 -33.5 1 95.38 373 GLU B O 1
ATOM 6365 N N . LEU B 1 374 ? -9.531 -22.156 -32.906 1 96.56 374 LEU B N 1
ATOM 6366 C CA . LEU B 1 374 ? -9.039 -23.438 -32.406 1 96.56 374 LEU B CA 1
ATOM 6367 C C . LEU B 1 374 ? -8.531 -24.312 -33.562 1 96.56 374 LEU B C 1
ATOM 6369 O O . LEU B 1 374 ? -7.488 -24.953 -33.438 1 96.56 374 LEU B O 1
ATOM 6373 N N . ARG B 1 375 ? -9.25 -24.297 -34.625 1 97.12 375 ARG B N 1
ATOM 6374 C CA . ARG B 1 375 ? -8.828 -25.062 -35.781 1 97.12 375 ARG B CA 1
ATOM 6375 C C . ARG B 1 375 ? -7.512 -24.547 -36.344 1 97.12 375 ARG B C 1
ATOM 6377 O O . ARG B 1 375 ? -6.66 -25.328 -36.781 1 97.12 375 ARG B O 1
ATOM 6384 N N . ASP B 1 376 ? -7.41 -23.297 -36.312 1 96.56 376 ASP B N 1
ATOM 6385 C CA . ASP B 1 376 ? -6.148 -22.703 -36.75 1 96.56 376 ASP B CA 1
ATOM 6386 C C . ASP B 1 376 ? -4.996 -23.125 -35.844 1 96.56 376 ASP B C 1
ATOM 6388 O O . ASP B 1 376 ? -3.883 -23.359 -36.312 1 96.56 376 ASP B O 1
ATOM 6392 N N . ALA B 1 377 ? -5.258 -23.125 -34.594 1 96.44 377 ALA B N 1
ATOM 6393 C CA . ALA B 1 377 ? -4.25 -23.609 -33.625 1 96.44 377 ALA B CA 1
ATOM 6394 C C . ALA B 1 377 ? -3.873 -25.062 -33.906 1 96.44 377 ALA B C 1
ATOM 6396 O O . ALA B 1 377 ? -2.701 -25.438 -33.812 1 96.44 377 ALA B O 1
ATOM 6397 N N . CYS B 1 378 ? -4.859 -25.859 -34.219 1 97.56 378 CYS B N 1
ATOM 6398 C CA . CYS B 1 378 ? -4.613 -27.25 -34.594 1 97.56 378 CYS B CA 1
ATOM 6399 C C . CYS B 1 378 ? -3.711 -27.344 -35.812 1 97.56 378 CYS B C 1
ATOM 6401 O O . CYS B 1 378 ? -2.783 -28.156 -35.844 1 97.56 378 CYS B O 1
ATOM 6403 N N . ARG B 1 379 ? -4.043 -26.516 -36.781 1 97.31 379 ARG B N 1
ATOM 6404 C CA . ARG B 1 379 ? -3.234 -26.5 -38 1 97.31 379 ARG B CA 1
ATOM 6405 C C . ARG B 1 379 ? -1.778 -26.172 -37.688 1 97.31 379 ARG B C 1
ATOM 6407 O O . ARG B 1 379 ? -0.869 -26.875 -38.125 1 97.31 379 ARG B O 1
ATOM 6414 N N . ARG B 1 380 ? -1.597 -25.141 -36.969 1 96.44 380 ARG B N 1
ATOM 6415 C CA . ARG B 1 380 ? -0.248 -24.703 -36.594 1 96.44 380 ARG B CA 1
ATOM 6416 C C . ARG B 1 380 ? 0.498 -25.812 -35.875 1 96.44 380 ARG B C 1
ATOM 6418 O O . ARG B 1 380 ? 1.676 -26.062 -36.125 1 96.44 380 ARG B O 1
ATOM 6425 N N . ALA B 1 381 ? -0.171 -26.422 -34.969 1 97.12 381 ALA B N 1
ATOM 6426 C CA . ALA B 1 381 ? 0.426 -27.516 -34.188 1 97.12 381 ALA B CA 1
ATOM 6427 C C . ALA B 1 381 ? 0.81 -28.672 -35.094 1 97.12 381 ALA B C 1
ATOM 6429 O O . ALA B 1 381 ? 1.891 -29.25 -34.969 1 97.12 381 ALA B O 1
ATOM 6430 N N . TRP B 1 382 ? -0.087 -29 -35.969 1 96.75 382 TRP B N 1
ATOM 6431 C CA . TRP B 1 382 ? 0.118 -30.125 -36.875 1 96.75 382 TRP B CA 1
ATOM 6432 C C . TRP B 1 382 ? 1.293 -29.875 -37.781 1 96.75 382 TRP B C 1
ATOM 6434 O O . TRP B 1 382 ? 2.152 -30.734 -37.969 1 96.75 382 TRP B O 1
ATOM 6444 N N . GLU B 1 383 ? 1.342 -28.688 -38.312 1 95.19 383 GLU B N 1
ATOM 6445 C CA . GLU B 1 383 ? 2.434 -28.312 -39.188 1 95.19 383 GLU B CA 1
ATOM 6446 C C . GLU B 1 383 ? 3.775 -28.344 -38.469 1 95.19 383 GLU B C 1
ATOM 6448 O O . GLU B 1 383 ? 4.773 -28.812 -39 1 95.19 383 GLU B O 1
ATOM 6453 N N . LYS B 1 384 ? 3.797 -27.844 -37.344 1 94.69 384 LYS B N 1
ATOM 6454 C CA . LYS B 1 384 ? 5.023 -27.875 -36.562 1 94.69 384 LYS B CA 1
ATOM 6455 C C . LYS B 1 384 ? 5.457 -29.312 -36.281 1 94.69 384 LYS B C 1
ATOM 6457 O O . LYS B 1 384 ? 6.645 -29.641 -36.375 1 94.69 384 LYS B O 1
ATOM 6462 N N . ARG B 1 385 ? 4.508 -30.172 -35.969 1 93.5 385 ARG B N 1
ATOM 6463 C CA . ARG B 1 385 ? 4.82 -31.578 -35.688 1 93.5 385 ARG B CA 1
ATOM 6464 C C . ARG B 1 385 ? 5.355 -32.281 -36.938 1 93.5 385 ARG B C 1
ATOM 6466 O O . ARG B 1 385 ? 6.301 -33.062 -36.844 1 93.5 385 ARG B O 1
ATOM 6473 N N . ILE B 1 386 ? 4.754 -32 -38.031 1 92.19 386 ILE B N 1
ATOM 6474 C CA . ILE B 1 386 ? 5.211 -32.594 -39.281 1 92.19 386 ILE B CA 1
ATOM 6475 C C . ILE B 1 386 ? 6.672 -32.219 -39.531 1 92.19 386 ILE B C 1
ATOM 6477 O O . ILE B 1 386 ? 7.492 -33.094 -39.875 1 92.19 386 ILE B O 1
ATOM 6481 N N . SER B 1 387 ? 6.953 -30.969 -39.375 1 90.5 387 SER B N 1
ATOM 6482 C CA . SER B 1 387 ? 8.328 -30.5 -39.531 1 90.5 387 SER B CA 1
ATOM 6483 C C . SER B 1 387 ? 9.281 -31.234 -38.594 1 90.5 387 SER B C 1
ATOM 6485 O O . SER B 1 387 ? 10.383 -31.625 -39 1 90.5 387 SER B O 1
ATOM 6487 N N . GLU B 1 388 ? 8.891 -31.5 -37.438 1 90.69 388 GLU B N 1
ATOM 6488 C CA . GLU B 1 388 ? 9.727 -32.188 -36.438 1 90.69 388 GLU B CA 1
ATOM 6489 C C . GLU B 1 388 ? 9.859 -33.656 -36.75 1 90.69 388 GLU B C 1
ATOM 6491 O O . GLU B 1 388 ? 10.945 -34.219 -36.656 1 90.69 388 GLU B O 1
ATOM 6496 N N . TRP B 1 389 ? 8.758 -34.25 -37.125 1 88.69 389 TRP B N 1
ATOM 6497 C CA . TRP B 1 389 ? 8.75 -35.656 -37.438 1 88.69 389 TRP B CA 1
ATOM 6498 C C . TRP B 1 389 ? 9.609 -35.969 -38.656 1 88.69 389 TRP B C 1
ATOM 6500 O O . TRP B 1 389 ? 10.281 -37 -38.719 1 88.69 389 TRP B O 1
ATOM 6510 N N . MET B 1 390 ? 9.516 -35.125 -39.625 1 85.31 390 MET B N 1
ATOM 6511 C CA . MET B 1 390 ? 10.297 -35.281 -40.844 1 85.31 390 MET B CA 1
ATOM 6512 C C . MET B 1 390 ? 11.789 -35.25 -40.531 1 85.31 390 MET B C 1
ATOM 6514 O O . MET B 1 390 ? 12.578 -35.938 -41.188 1 85.31 390 MET B O 1
ATOM 6518 N N . MET B 1 391 ? 12.094 -34.562 -39.562 1 83.12 391 MET B N 1
ATOM 6519 C CA . MET B 1 391 ? 13.5 -34.469 -39.156 1 83.12 391 MET B CA 1
ATOM 6520 C C . MET B 1 391 ? 13.906 -35.719 -38.375 1 83.12 391 MET B C 1
ATOM 6522 O O . MET B 1 391 ? 15.047 -36.188 -38.469 1 83.12 391 MET B O 1
ATOM 6526 N N . GLU B 1 392 ? 13.039 -36.312 -37.625 1 78.69 392 GLU B N 1
ATOM 6527 C CA . GLU B 1 392 ? 13.367 -37.375 -36.719 1 78.69 392 GLU B CA 1
ATOM 6528 C C . GLU B 1 392 ? 13.141 -38.75 -37.344 1 78.69 392 GLU B C 1
ATOM 6530 O O . GLU B 1 392 ? 13.781 -39.75 -36.969 1 78.69 392 GLU B O 1
ATOM 6535 N N . ARG B 1 393 ? 12.055 -38.781 -38.031 1 71.62 393 ARG B N 1
ATOM 6536 C CA . ARG B 1 393 ? 11.633 -40.125 -38.469 1 71.62 393 ARG B CA 1
ATOM 6537 C C . ARG B 1 393 ? 11.883 -40.312 -39.969 1 71.62 393 ARG B C 1
ATOM 6539 O O . ARG B 1 393 ? 11.781 -39.344 -40.719 1 71.62 393 ARG B O 1
ATOM 6546 N N . GLU B 1 394 ? 12.531 -41.406 -40.281 1 62.28 394 GLU B N 1
ATOM 6547 C CA . GLU B 1 394 ? 12.656 -41.875 -41.656 1 62.28 394 GLU B CA 1
ATOM 6548 C C . GLU B 1 394 ? 11.312 -42.281 -42.219 1 62.28 394 GLU B C 1
ATOM 6550 O O . GLU B 1 394 ? 11.016 -43.5 -42.312 1 62.28 394 GLU B O 1
ATOM 6555 N N . ILE B 1 395 ? 10.281 -41.656 -41.812 1 56.72 395 ILE B N 1
ATOM 6556 C CA . ILE B 1 395 ? 8.984 -42.125 -42.25 1 56.72 395 ILE B CA 1
ATOM 6557 C C . ILE B 1 395 ? 8.852 -41.906 -43.781 1 56.72 395 ILE B C 1
ATOM 6559 O O . ILE B 1 395 ? 9.359 -40.906 -44.312 1 56.72 395 ILE B O 1
ATOM 6563 N N . THR B 1 396 ? 8.219 -42.906 -44.406 1 63.41 396 THR B N 1
ATOM 6564 C CA . THR B 1 396 ? 8.023 -42.938 -45.844 1 63.41 396 THR B CA 1
ATOM 6565 C C . THR B 1 396 ? 7.262 -41.688 -46.312 1 63.41 396 THR B C 1
ATOM 6567 O O . THR B 1 396 ? 6.488 -41.094 -45.531 1 63.41 396 THR B O 1
ATOM 6570 N N . SER B 1 397 ? 7.602 -41.188 -47.406 1 60.5 397 SER B N 1
ATOM 6571 C CA . SER B 1 397 ? 7.074 -40.031 -48.094 1 60.5 397 SER B CA 1
ATOM 6572 C C . SER B 1 397 ? 5.547 -40.031 -48.094 1 60.5 397 SER B C 1
ATOM 6574 O O . SER B 1 397 ? 4.918 -38.969 -47.938 1 60.5 397 SER B O 1
ATOM 6576 N N . TRP B 1 398 ? 4.914 -41.219 -48.125 1 58.22 398 TRP B N 1
ATOM 6577 C CA . TRP B 1 398 ? 3.465 -41.312 -48.281 1 58.22 398 TRP B CA 1
ATOM 6578 C C . TRP B 1 398 ? 2.75 -40.844 -47.031 1 58.22 398 TRP B C 1
ATOM 6580 O O . TRP B 1 398 ? 1.77 -40.094 -47.094 1 58.22 398 TRP B O 1
ATOM 6590 N N . SER B 1 399 ? 3.26 -41.156 -45.969 1 68.94 399 SER B N 1
ATOM 6591 C CA . SER B 1 399 ? 2.605 -40.875 -44.719 1 68.94 399 SER B CA 1
ATOM 6592 C C . SER B 1 399 ? 2.672 -39.375 -44.375 1 68.94 399 SER B C 1
ATOM 6594 O O . SER B 1 399 ? 1.72 -38.812 -43.844 1 68.94 399 SER B O 1
ATOM 6596 N N . TRP B 1 400 ? 3.578 -38.75 -45.125 1 83.75 400 TRP B N 1
ATOM 6597 C CA . TRP B 1 400 ? 3.748 -37.312 -44.844 1 83.75 400 TRP B CA 1
ATOM 6598 C C . TRP B 1 400 ? 2.785 -36.5 -45.688 1 83.75 400 TRP B C 1
ATOM 6600 O O . TRP B 1 400 ? 2.322 -35.438 -45.25 1 83.75 400 TRP B O 1
ATOM 6610 N N . ASN B 1 401 ? 2.455 -37.062 -46.844 1 84.81 401 ASN B N 1
ATOM 6611 C CA . ASN B 1 401 ? 1.509 -36.375 -47.688 1 84.81 401 ASN B CA 1
ATOM 6612 C C . ASN B 1 401 ? 0.119 -36.312 -47.062 1 84.81 401 ASN B C 1
ATOM 6614 O O . ASN B 1 401 ? -0.553 -35.281 -47.156 1 84.81 401 ASN B O 1
ATOM 6618 N N . MET B 1 402 ? -0.252 -37.406 -46.469 1 90 402 MET B N 1
ATOM 6619 C CA . MET B 1 402 ? -1.561 -37.438 -45.844 1 90 402 MET B CA 1
ATOM 6620 C C . MET B 1 402 ? -1.585 -36.531 -44.594 1 90 402 MET B C 1
ATOM 6622 O O . MET B 1 402 ? -2.572 -35.844 -44.375 1 90 402 MET B O 1
ATOM 6626 N N . GLU B 1 403 ? -0.467 -36.594 -43.938 1 92.62 403 GLU B N 1
ATOM 6627 C CA . GLU B 1 403 ? -0.36 -35.688 -42.781 1 92.62 403 GLU B CA 1
ATOM 6628 C C . GLU B 1 403 ? -0.512 -34.25 -43.156 1 92.62 403 GLU B C 1
ATOM 6630 O O . GLU B 1 403 ? -1.24 -33.469 -42.531 1 92.62 403 GLU B O 1
ATOM 6635 N N . THR B 1 404 ? 0.162 -33.812 -44.219 1 92.19 404 THR B N 1
ATOM 6636 C CA . THR B 1 404 ? 0.134 -32.438 -44.719 1 92.19 404 THR B CA 1
ATOM 6637 C C . THR B 1 404 ? -1.26 -32.062 -45.219 1 92.19 404 THR B C 1
ATOM 6639 O O . THR B 1 404 ? -1.732 -30.938 -44.969 1 92.19 404 THR B O 1
ATOM 6642 N N . PHE B 1 405 ? -1.848 -33 -45.844 1 93.44 405 PHE B N 1
ATOM 6643 C CA . PHE B 1 405 ? -3.186 -32.781 -46.375 1 93.44 405 PHE B CA 1
ATOM 6644 C C . PHE B 1 405 ? -4.176 -32.469 -45.25 1 93.44 405 PHE B C 1
ATOM 6646 O O . PHE B 1 405 ? -4.895 -31.469 -45.312 1 93.44 405 PHE B O 1
ATOM 6653 N N . TYR B 1 406 ? -4.254 -33.25 -44.25 1 94.31 406 TYR B N 1
ATOM 6654 C CA . TYR B 1 406 ? -5.242 -33.094 -43.188 1 94.31 406 TYR B CA 1
ATOM 6655 C C . TYR B 1 406 ? -4.902 -31.891 -42.312 1 94.31 406 TYR B C 1
ATOM 6657 O O . TYR B 1 406 ? -5.797 -31.234 -41.781 1 94.31 406 TYR B O 1
ATOM 6665 N N . ALA B 1 407 ? -3.615 -31.594 -42.156 1 94.62 407 ALA B N 1
ATOM 6666 C CA . ALA B 1 407 ? -3.209 -30.406 -41.438 1 94.62 407 ALA B CA 1
ATOM 6667 C C . ALA B 1 407 ? -3.789 -29.141 -42.062 1 94.62 407 ALA B C 1
ATOM 6669 O O . ALA B 1 407 ? -4.23 -28.234 -41.375 1 94.62 407 ALA B O 1
ATOM 6670 N N . ARG B 1 408 ? -3.787 -29.109 -43.344 1 92.56 408 ARG B N 1
ATOM 6671 C CA . ARG B 1 408 ? -4.336 -27.969 -44.062 1 92.56 408 ARG B CA 1
ATOM 6672 C C . ARG B 1 408 ? -5.859 -27.969 -44 1 92.56 408 ARG B C 1
ATOM 6674 O O . ARG B 1 408 ? -6.48 -26.906 -43.906 1 92.56 408 ARG B O 1
ATOM 6681 N N . GLN B 1 409 ? -6.43 -29.125 -44.031 1 93.94 409 GLN B N 1
ATOM 6682 C CA . GLN B 1 409 ? -7.879 -29.281 -44.094 1 93.94 409 GLN B CA 1
ATOM 6683 C C . GLN B 1 409 ? -8.547 -28.891 -42.781 1 93.94 409 GLN B C 1
ATOM 6685 O O . GLN B 1 409 ? -9.711 -28.484 -42.75 1 93.94 409 GLN B O 1
ATOM 6690 N N . ILE B 1 410 ? -7.812 -29 -41.719 1 94.94 410 ILE B N 1
ATOM 6691 C CA . ILE B 1 410 ? -8.438 -28.812 -40.406 1 94.94 410 ILE B CA 1
ATOM 6692 C C . ILE B 1 410 ? -8.898 -27.375 -40.25 1 94.94 410 ILE B C 1
ATOM 6694 O O . ILE B 1 410 ? -9.898 -27.094 -39.594 1 94.94 410 ILE B O 1
ATOM 6698 N N . ALA B 1 411 ? -8.203 -26.422 -40.812 1 90.25 411 ALA B N 1
ATOM 6699 C CA . ALA B 1 411 ? -8.531 -25.016 -40.688 1 90.25 411 ALA B CA 1
ATOM 6700 C C . ALA B 1 411 ? -9.539 -24.578 -41.75 1 90.25 411 ALA B C 1
ATOM 6702 O O . ALA B 1 411 ? -10.023 -23.453 -41.75 1 90.25 411 ALA B O 1
ATOM 6703 N N . ALA B 1 412 ? -9.773 -25.422 -42.688 1 83.94 412 ALA B N 1
ATOM 6704 C CA . ALA B 1 412 ? -10.695 -25.078 -43.781 1 83.94 412 ALA B CA 1
ATOM 6705 C C . ALA B 1 412 ? -12.125 -24.938 -43.281 1 83.94 412 ALA B C 1
ATOM 6707 O O . ALA B 1 412 ? -12.492 -25.562 -42.281 1 83.94 412 ALA B O 1
ATOM 6708 N N . ALA B 1 413 ? -12.812 -23.859 -43.781 1 71.5 413 ALA B N 1
ATOM 6709 C CA . ALA B 1 413 ? -14.195 -23.578 -43.406 1 71.5 413 ALA B CA 1
ATOM 6710 C C . ALA B 1 413 ? -15.086 -24.797 -43.625 1 71.5 413 ALA B C 1
ATOM 6712 O O . ALA B 1 413 ? -14.789 -25.625 -44.469 1 71.5 413 ALA B O 1
ATOM 6713 N N . ASP B 1 414 ? -16.016 -25.078 -42.688 1 63.22 414 ASP B N 1
ATOM 6714 C CA . ASP B 1 414 ? -17.016 -26.141 -42.844 1 63.22 414 ASP B CA 1
ATOM 6715 C C . ASP B 1 414 ? -17.719 -26.031 -44.188 1 63.22 414 ASP B C 1
ATOM 6717 O O . ASP B 1 414 ? -18.141 -24.938 -44.594 1 63.22 414 ASP B O 1
ATOM 6721 N N . SER B 1 415 ? -17.359 -26.75 -45.219 1 45.12 415 SER B N 1
ATOM 6722 C CA . SER B 1 415 ? -18.281 -26.75 -46.375 1 45.12 415 SER B CA 1
ATOM 6723 C C . SER B 1 415 ? -19.688 -27.109 -45.938 1 45.12 415 SER B C 1
ATOM 6725 O O . SER B 1 415 ? -19.891 -27.922 -45.031 1 45.12 415 SER B O 1
#

pLDDT: mean 80.8, std 17.34, range [18.47, 97.56]

Solvent-accessible surface area (backbone atoms only — not comparable to full-atom values): 46287 Å² total; per-residue (Å²): 134,78,75,73,75,73,73,75,72,72,75,60,68,76,66,72,66,76,73,72,73,78,75,48,72,66,55,48,49,53,49,49,50,52,50,42,41,66,64,61,69,46,64,71,69,59,49,52,55,48,46,53,52,30,45,51,48,50,33,52,56,37,50,46,43,64,53,82,73,36,10,38,69,23,55,52,50,54,30,51,51,50,45,48,52,48,50,48,67,58,41,62,82,79,63,80,78,64,71,69,65,70,67,88,62,59,80,63,69,56,62,48,66,44,91,42,81,84,38,37,27,60,67,49,48,53,48,42,53,53,49,53,52,61,72,65,52,38,57,68,59,29,53,72,69,70,41,66,88,62,82,84,60,74,72,48,74,76,62,49,92,55,34,61,46,58,65,53,41,44,53,49,42,56,66,54,44,65,88,60,86,64,66,58,68,47,56,51,53,36,50,56,49,82,61,36,48,51,57,54,29,38,64,66,28,46,67,59,28,59,52,45,43,41,45,23,41,36,77,45,80,44,46,47,43,24,77,86,69,22,48,40,47,25,40,38,51,31,47,18,74,85,29,54,96,29,61,60,29,51,47,51,43,52,50,52,41,47,42,51,44,50,48,32,42,48,25,65,73,68,54,51,58,66,44,61,38,56,48,46,66,52,39,38,74,44,56,39,70,65,41,87,46,71,50,65,44,76,42,79,42,63,81,74,76,79,46,52,70,68,52,48,54,51,34,51,63,74,52,41,60,41,74,52,82,43,50,53,57,49,47,14,48,54,44,33,55,50,48,66,69,29,63,90,60,38,57,68,70,56,52,47,54,51,49,56,55,56,30,73,54,86,45,74,70,38,70,87,56,49,47,66,51,41,22,42,18,44,23,53,18,43,51,53,47,48,59,51,43,62,71,72,40,92,63,62,71,67,62,50,53,55,50,53,49,48,30,57,52,54,49,49,75,86,125,136,80,81,73,79,74,71,75,72,74,74,59,68,76,64,73,65,75,72,70,72,76,74,48,73,67,55,48,49,53,49,50,52,51,48,42,41,64,69,62,69,48,62,70,68,59,49,51,54,48,46,52,51,30,45,51,47,50,34,49,55,36,50,48,44,63,54,81,72,39,9,37,68,23,53,51,50,52,28,50,52,50,46,49,52,47,49,46,67,57,40,61,84,82,57,76,78,56,69,69,65,70,68,88,60,59,82,64,68,56,64,47,66,44,91,42,82,84,38,38,27,61,68,50,49,52,48,41,53,52,50,53,54,61,71,64,50,38,58,68,59,28,51,74,68,70,40,66,89,63,82,83,59,76,73,45,75,75,62,51,92,60,34,46,46,56,66,54,39,44,52,48,43,54,66,55,44,64,87,59,86,62,67,58,67,48,56,51,53,36,49,56,51,80,63,36,48,49,58,55,29,38,65,66,26,47,66,60,28,58,51,46,42,41,45,22,40,33,76,46,78,44,46,44,43,24,77,88,69,22,49,39,46,24,40,37,50,29,46,19,72,85,29,54,96,30,60,59,30,51,47,51,44,52,51,52,40,47,41,52,44,50,46,34,42,48,27,66,72,69,55,53,58,68,44,62,36,56,48,46,67,53,39,40,74,44,59,38,71,65,42,89,48,70,50,66,46,76,43,80,42,63,81,72,77,79,45,52,71,66,53,49,52,51,34,52,63,73,53,42,61,43,74,53,82,44,49,53,57,50,48,14,49,54,44,32,54,50,49,66,69,31,62,89,60,36,58,69,69,56,51,50,54,50,49,57,54,53,29,72,53,86,43,72,70,38,69,86,54,49,48,67,52,41,21,41,18,44,22,54,19,42,50,54,46,49,58,51,41,62,72,71,41,92,64,60,71,67,63,49,52,55,50,54,51,50,31,57,52,54,50,48,76,86,126

Organism: NCBI:txid702518